Protein AF-0000000080265752 (afdb_homodimer)

Secondary structure (DSSP, 8-state):
-----------EETTEEHHHHHHHHTSPPPPP-HHHHHHHH-STTSPPPHHHHHHHHHHHHHHHHHHHHHHHHHHHTS-HHHHTSHHHHHHHHHHHHHHHHHHTPPPP-SHHHHHHHHHHHHHHHHHGGGHHHHHHHHHHHTTTTS-HHHHHHHHHHHHHHHHHHHHHHHHHHHHHHHHHHHHS--TT-SS---TTEETTEEEEE-HHHHHHHHHHHHHHHHHHHHS--PPEEEEE-TT--EEE-HHHHHHHHHHHHHHHHHHHHHHHHHHHHHT-S-SSPPPEEEEEEE-SSEEEEEEEE-S----HHHHTTTTSTT---S---S----------TT-HHHHGGGGGGGSSS-SS-HHHHHHHHHHHSSS-EEEEEEETTTEEEEEEEEES--SS-----/-----------EETTEEHHHHHHHHTSPPPPP-HHHHHHHH-STTSPPPHHHHHHHHHHHHHHHHHHHHHHHHHHHTS-HHHHTSHHHHHHHHHHHHHHHHHHTPPPP-SHHHHHHHHHHHHHHHHHGGGHHHHHHHHHHHTTTTS-HHHHHHHHHHHHHHHHHHHHHHHHHHHHHHHHHHHHS--TT-SS---TTEETTEEEEE-HHHHHHHHHHHHHHHHHHHHS--PPEEEEE-TT--EEE-HHHHHHHHHHHHHHHHHHHHHHHHHHHHHT-S-SSPPPEEEEEEE-SSEEEEEEEE-S----HHHHTTTTSTT---S---S----------TT-HHHHGGGGGGGSSS-SS-HHHHHHHHHHHSSS-EEEEEEETTTEEEEEEEEES--TT-----

Sequence (802 aa):
MSSSLRHSTRFAVFGVPMDLLTRALEKTPRPITLPYLLAQGGRPGEPATPDVILRSAKYTQQELPVRLARRVRQFYSLPFIVGTNPYIQEVARLYAWSFAQLSQVKPIETLDDNDRFVEELQKLVNDHSEVVPTLSRGFLECGEYMDSEKVSNFLNAALHSRIGVRIIAEQHLALTATAKSAGSNDNSTAFRLTPTSVGIVDTAMAPADVIRQSSEYVRALCESAFEMAPEVVLEGQVDARTMGIPVHLDYVMTELLKNAFRATTERFLAHRRAGTGPPGIPPITVTLASTPSHVSVRIRDAGGGIPPESMARIFDYAYTTAKAGGDTANWAGGEDPMDVAAGAMQSSMGTLAGLGYGLPLSRLYLGYFGKSSLDIVSLWGHGCDAFVQLSRHIGTSKAKIMSSSLRHSTRFAVFGVPMDLLTRALEKTPRPITLPYLLAQGGRPGEPATPDVILRSAKYTQQELPVRLARRVRQFYSLPFIVGTNPYIQEVARLYAWSFAQLSQVKPIETLDDNDRFVEELQKLVNDHSEVVPTLSRGFLECGEYMDSEKVSNFLNAALHSRIGVRIIAEQHLALTATAKSAGSNDNSTAFRLTPTSVGIVDTAMAPADVIRQSSEYVRALCESAFEMAPEVVLEGQVDARTMGIPVHLDYVMTELLKNAFRATTERFLAHRRAGTGPPGIPPITVTLASTPSHVSVRIRDAGGGIPPESMARIFDYAYTTAKAGGDTANWAGGEDPMDVAAGAMQSSMGTLAGLGYGLPLSRLYLGYFGKSSLDIVSLWGHGCDAFVQLSRHIGTSKAKI

Organism: Malassezia sympodialis (strain ATCC 42132) (NCBI:txid1230383)

Solvent-accessible surface area (backbone atoms only — not comparable to full-atom values): 43010 Å² total; per-residue (Å²): 137,82,72,85,70,71,71,72,75,74,56,48,60,68,78,32,51,45,67,62,41,53,60,30,57,70,52,75,75,75,72,79,37,57,59,56,53,39,69,50,35,56,52,56,45,46,64,33,48,72,67,38,45,50,52,37,47,46,48,42,59,60,46,47,34,29,50,32,32,49,52,34,51,54,48,66,68,41,58,67,76,52,41,62,30,66,41,34,34,51,50,41,34,52,38,25,47,52,24,52,57,53,64,65,55,71,88,63,85,47,71,70,46,43,55,56,49,47,54,54,49,51,50,50,58,60,68,53,28,54,42,63,67,38,41,51,51,26,48,64,72,34,50,89,79,45,57,68,66,57,51,50,51,50,51,50,51,53,50,52,50,48,50,52,52,46,50,50,54,46,31,43,51,28,31,48,50,36,34,51,31,75,73,36,96,58,82,66,53,68,55,73,84,38,73,44,22,31,46,57,37,21,66,57,34,42,60,50,59,43,44,52,52,30,47,54,56,44,40,54,49,36,28,71,75,68,73,46,65,56,51,77,46,81,41,73,44,61,82,42,64,39,54,44,43,61,70,53,52,30,50,36,45,34,46,54,46,26,51,36,50,50,33,25,49,54,42,44,53,52,26,55,74,69,74,46,78,70,95,58,70,64,53,32,42,35,39,27,16,56,49,95,58,30,42,35,38,33,45,34,29,56,29,33,35,51,56,77,88,50,61,82,41,62,58,36,76,60,42,65,83,65,73,80,69,83,80,78,68,77,78,74,73,78,76,72,73,47,54,53,80,63,45,38,71,32,73,61,60,76,42,71,65,63,74,18,49,55,56,41,49,31,47,49,57,39,40,55,53,26,79,19,45,72,48,76,47,58,45,42,54,36,11,34,38,36,38,36,39,44,36,60,60,35,62,73,42,72,47,78,124,138,86,71,84,71,73,72,73,75,73,55,49,59,69,79,31,50,46,68,62,42,52,58,31,55,70,53,76,75,75,69,80,38,57,57,56,53,39,69,50,35,57,52,55,45,47,61,32,48,72,67,37,44,50,52,38,48,45,49,42,61,60,47,47,34,28,52,32,32,48,50,36,51,53,47,66,68,41,57,67,76,53,40,62,30,68,41,35,35,50,48,41,35,50,38,25,47,51,22,52,57,54,65,65,55,72,87,64,84,48,71,68,47,43,55,56,49,48,54,53,48,52,51,50,56,59,68,54,28,56,41,64,67,36,41,50,52,26,48,64,73,35,50,88,78,42,58,68,67,58,50,49,52,49,49,51,51,52,51,53,49,47,52,52,51,46,49,50,53,46,32,44,50,29,31,48,50,35,35,49,30,77,74,36,96,57,83,65,53,68,58,71,86,39,73,44,21,31,48,56,37,22,66,57,34,45,61,50,59,44,44,53,53,30,47,53,56,44,39,52,46,35,28,72,74,68,73,45,64,56,52,78,45,81,42,74,44,60,80,41,64,39,56,45,44,62,69,55,52,31,52,36,46,34,45,53,45,25,50,37,50,50,32,26,47,54,41,44,53,52,24,57,75,71,74,44,78,69,97,60,71,65,55,32,42,34,38,28,17,57,50,94,58,30,40,35,39,35,46,34,27,57,29,32,36,50,55,76,88,51,60,83,41,60,58,36,77,60,42,67,85,66,74,80,68,81,79,75,69,77,78,75,73,81,78,73,73,45,53,52,82,60,45,37,69,32,72,62,57,74,41,69,64,63,74,19,48,54,56,40,49,32,45,48,57,39,37,57,54,26,80,20,46,69,49,76,46,57,45,43,55,36,12,35,37,36,39,37,39,44,36,59,61,36,61,75,43,72,48,79,122

Foldseek 3Di:
DPPDPPVPVQDDQLNHGPVLLVVLQVDDADFDFPVVLQVLQDAALDARDQVSLLSLLQSLLNRLLSLLSVLLVLLVPDPPVLSPQPLSVVLSNLSRVLSVVSSPQDRRDGVVSSVVVLVSLLVSLLVCLCNVVSSLVSVVVCVVPDDLVVSQVSSLVNLLSVVVNCVSSQLSNQSNVRNVCVVPVPCLALHDRDNQDRRQKGAWDQLLVLLVVLLVLLQVQLCVVQVGWAAEAEDEPNRHTAIDGSVLSNLLSNLVNLVQGVLQRVQVVVQVVVVHDDPDRHHWYWYWDDDPWWIKIKTKHFSQWDDPVCQVCLLRRQDDPPPPDDDPDPPPPDPPPRNSVVSSSCPQSNHSGGRRNSRNSSQSSQPSFDDWGWDKDTPHRTIIMIMIIHTRPRGPDRPPD/DPPDPPVPVQDDQLNHGPVLLVVLQVDDADFDFPVVLQVLQDAALDARDQVSLLSLLQSLLNRLLSLLSVLLVLLVPDPPVLSPQPLSVVLSNLSRVLSVVSSPQDRRDGVVSSVVVLVSLLVSLLVCLCNVVSSLVSVVVCVVPDDLVVSQVSSLVNLLSVVVNCVSSQLSNQSNVRNVCVVPVCCLALHDRDNQDRRQKGAWDQLLVLLVVLLVLLQVQLCVVQVGWAAEAEDEPNRHTAIDGSVLSNLLSNLVNLVQGVLQRVQVVVQVVVVHDDPDRHHWYWYWDDDPWWIKIKTKHFSQWDDPVCQVCLLRRQDDPPPPDPPPPPPPPDDPPNNSVVSSSCPQSNHSGGRRNSRNSSQSSQPSFDDWGWDKDTPHRTIIMIMIIHTRPRGPDRPPD

Nearest PDB structures (foldseek):
  8f5j-assembly1_A-2  TM=9.457E-01  e=5.778E-26  Homo sapiens
  8f5f-assembly1_A-3  TM=9.265E-01  e=5.778E-26  Homo sapiens
  1y8n-assembly1_A  TM=8.642E-01  e=1.435E-22  Homo sapiens
  1y8p-assembly1_A-2  TM=8.558E-01  e=1.735E-22  Homo sapiens
  2pnr-assembly2_E  TM=8.374E-01  e=5.671E-22  Homo sapiens

pLDDT: mean 83.79, std 19.7, range [25.12, 98.69]

Radius of gyration: 33.92 Å; Cα contacts (8 Å, |Δi|>4): 1297; chains: 2; bounding box: 55×123×100 Å

InterPro domains:
  IPR003594 Histidine kinase/HSP90-like ATPase domain [PF02518] (246-346)
  IPR003594 Histidine kinase/HSP90-like ATPase domain [SM00387] (244-394)
  IPR005467 Histidine kinase domain [PS50109] (246-394)
  IPR018955 Branched-chain alpha-ketoacid dehydrogenase kinase/Pyruvate dehydrogenase kinase, N-terminal [PF10436] (31-201)
  IPR036784 Alpha-ketoacid/pyruvate dehydrogenase kinase, N-terminal domain superfamily [G3DSA:1.20.140.20] (15-185)
  IPR036784 Alpha-ketoacid/pyruvate dehydrogenase kinase, N-terminal domain superfamily [SSF69012] (19-176)
  IPR036890 Histidine kinase/HSP90-like ATPase superfamily [G3DSA:3.30.565.10] (205-399)
  IPR036890 Histidine kinase/HSP90-like ATPase superfamily [SSF55874] (203-390)
  IPR039028 PDK/BCKDK protein kinase [PTHR11947] (17-397)

Structure (mmCIF, N/CA/C/O backbone):
data_AF-0000000080265752-model_v1
#
loop_
_entity.id
_entity.type
_entity.pdbx_description
1 polymer 'Protein-serine/threonine kinase'
#
loop_
_atom_site.group_PDB
_atom_site.id
_atom_site.type_symbol
_atom_site.label_atom_id
_atom_site.label_alt_id
_atom_site.label_comp_id
_atom_site.label_asym_id
_atom_site.label_entity_id
_atom_site.label_seq_id
_atom_site.pdbx_PDB_ins_code
_atom_site.Cartn_x
_atom_site.Cartn_y
_atom_site.Cartn_z
_atom_site.occupancy
_atom_site.B_iso_or_equiv
_atom_site.auth_seq_id
_atom_site.auth_comp_id
_atom_site.auth_asym_id
_atom_site.auth_atom_id
_atom_site.pdbx_PDB_model_num
ATOM 1 N N . MET A 1 1 ? -4.871 -75.062 15.141 1 26.88 1 MET A N 1
ATOM 2 C CA . MET A 1 1 ? -4.402 -74.25 14 1 26.88 1 MET A CA 1
ATOM 3 C C . MET A 1 1 ? -5.48 -73.25 13.531 1 26.88 1 MET A C 1
ATOM 5 O O . MET A 1 1 ? -5.32 -72.625 12.5 1 26.88 1 MET A O 1
ATOM 9 N N . SER A 1 2 ? -6.781 -73.438 13.953 1 30.67 2 SER A N 1
ATOM 10 C CA . SER A 1 2 ? -8.039 -72.812 13.57 1 30.67 2 SER A CA 1
ATOM 11 C C . SER A 1 2 ? -8.062 -71.312 14 1 30.67 2 SER A C 1
ATOM 13 O O . SER A 1 2 ? -9.086 -70.625 13.867 1 30.67 2 SER A O 1
ATOM 15 N N . SER A 1 3 ? -7.309 -71 15.094 1 31.12 3 SER A N 1
ATOM 16 C CA . SER A 1 3 ? -7.625 -69.812 15.922 1 31.12 3 SER A CA 1
ATOM 17 C C . SER A 1 3 ? -7.59 -68.562 15.109 1 31.12 3 SER A C 1
ATOM 19 O O . SER A 1 3 ? -8.453 -67.688 15.266 1 31.12 3 SER A O 1
ATOM 21 N N . SER A 1 4 ? -6.383 -68.062 14.664 1 31.02 4 SER A N 1
ATOM 22 C CA . SER A 1 4 ? -6 -66.688 14.594 1 31.02 4 SER A CA 1
ATOM 23 C C . SER A 1 4 ? -6.586 -66 13.352 1 31.02 4 SER A C 1
ATOM 25 O O . SER A 1 4 ? -5.871 -65.312 12.609 1 31.02 4 SER A O 1
ATOM 27 N N . LEU A 1 5 ? -7.672 -66.5 12.711 1 26.17 5 LEU A N 1
ATOM 28 C CA . LEU A 1 5 ? -8.344 -65.75 11.648 1 26.17 5 LEU A CA 1
ATOM 29 C C . LEU A 1 5 ? -8.898 -64.438 12.156 1 26.17 5 LEU A C 1
ATOM 31 O O . LEU A 1 5 ? -10.117 -64.25 12.219 1 26.17 5 LEU A O 1
ATOM 35 N N . ARG A 1 6 ? -8.602 -63.938 13.477 1 32.81 6 ARG A N 1
ATOM 36 C CA . ARG A 1 6 ? -9.078 -62.594 13.719 1 32.81 6 ARG A CA 1
ATOM 37 C C . ARG A 1 6 ? -8.961 -61.75 12.461 1 32.81 6 ARG A C 1
ATOM 39 O O . ARG A 1 6 ? -7.867 -61.594 11.898 1 32.81 6 ARG A O 1
ATOM 46 N N . HIS A 1 7 ? -9.977 -61.812 11.633 1 31.81 7 HIS A N 1
ATOM 47 C CA . HIS A 1 7 ? -10.336 -61 10.484 1 31.81 7 HIS A CA 1
ATOM 48 C C . HIS A 1 7 ? -9.852 -59.562 10.656 1 31.81 7 HIS A C 1
ATOM 50 O O . HIS A 1 7 ? -10.273 -58.844 11.578 1 31.81 7 HIS A O 1
ATOM 56 N N . SER A 1 8 ? -8.586 -59.219 10.648 1 36.66 8 SER A N 1
ATOM 57 C CA . SER A 1 8 ? -8.133 -57.844 10.469 1 36.66 8 SER A CA 1
ATOM 58 C C . SER A 1 8 ? -9.125 -57.062 9.641 1 36.66 8 SER A C 1
ATOM 60 O O . SER A 1 8 ? -9.242 -57.25 8.43 1 36.66 8 SER A O 1
ATOM 62 N N . THR A 1 9 ? -10.398 -57.031 9.898 1 41.47 9 THR A N 1
ATOM 63 C CA . THR A 1 9 ? -11.352 -56.094 9.305 1 41.47 9 THR A CA 1
ATOM 64 C C . THR A 1 9 ? -10.641 -54.844 8.781 1 41.47 9 THR A C 1
ATOM 66 O O . THR A 1 9 ? -10.055 -54.094 9.555 1 41.47 9 THR A O 1
ATOM 69 N N . ARG A 1 10 ? -10.039 -54.875 7.617 1 49.81 10 ARG A N 1
ATOM 70 C CA . ARG A 1 10 ? -9.266 -53.938 6.801 1 49.81 10 ARG A CA 1
ATOM 71 C C . ARG A 1 10 ? -9.93 -52.562 6.754 1 49.81 10 ARG A C 1
ATOM 73 O O . ARG A 1 10 ? -10.898 -52.344 6.02 1 49.81 10 ARG A O 1
ATOM 80 N N . PHE A 1 11 ? -9.984 -51.844 7.75 1 62.94 11 PHE A N 1
ATOM 81 C CA . PHE A 1 11 ? -10.406 -50.469 7.836 1 62.94 11 PHE A CA 1
ATOM 82 C C . PHE A 1 11 ? -9.812 -49.625 6.699 1 62.94 11 PHE A C 1
ATOM 84 O O . PHE A 1 11 ? -8.648 -49.812 6.336 1 62.94 11 PHE A O 1
ATOM 91 N N . ALA A 1 12 ? -10.711 -49.344 5.699 1 71.81 12 ALA A N 1
ATOM 92 C CA . ALA A 1 12 ? -10.312 -48.5 4.566 1 71.81 12 ALA A CA 1
ATOM 93 C C . ALA A 1 12 ? -10.797 -47.062 4.742 1 71.81 12 ALA A C 1
ATOM 95 O O . ALA A 1 12 ? -11.836 -46.844 5.355 1 71.81 12 ALA A O 1
ATOM 96 N N . VAL A 1 13 ? -9.961 -46.219 4.645 1 72.44 13 VAL A N 1
ATOM 97 C CA . VAL A 1 13 ? -10.289 -44.781 4.551 1 72.44 13 VAL A CA 1
ATOM 98 C C . VAL A 1 13 ? -10.523 -44.406 3.092 1 72.44 13 VAL A C 1
ATOM 100 O O . VAL A 1 13 ? -9.594 -44.438 2.283 1 72.44 13 VAL A O 1
ATOM 103 N N . PHE A 1 14 ? -11.672 -44.125 2.748 1 78.12 14 PHE A N 1
ATOM 104 C CA . PHE A 1 14 ? -12.086 -43.781 1.389 1 78.12 14 PHE A CA 1
ATOM 105 C C . PHE A 1 14 ? -11.68 -44.875 0.415 1 78.12 14 PHE A C 1
ATOM 107 O O . PHE A 1 14 ? -11.18 -44.594 -0.677 1 78.12 14 PHE A O 1
ATOM 114 N N . GLY A 1 15 ? -11.625 -46.062 0.822 1 77 15 GLY A N 1
ATOM 115 C CA . GLY A 1 15 ? -11.328 -47.219 -0.032 1 77 15 GLY A CA 1
ATOM 116 C C . GLY A 1 15 ? -9.875 -47.625 0.015 1 77 15 GLY A C 1
ATOM 117 O O . GLY A 1 15 ? -9.492 -48.656 -0.576 1 77 15 GLY A O 1
ATOM 118 N N . VAL A 1 16 ? -9.031 -46.875 0.705 1 84.44 16 VAL A N 1
ATOM 119 C CA . VAL A 1 16 ? -7.609 -47.188 0.79 1 84.44 16 VAL A CA 1
ATOM 120 C C . VAL A 1 16 ? -7.336 -48 2.055 1 84.44 16 VAL A C 1
ATOM 122 O O . VAL A 1 16 ? -7.738 -47.594 3.152 1 84.44 16 VAL A O 1
ATOM 125 N N . PRO A 1 17 ? -6.637 -49.156 1.775 1 84.44 17 PRO A N 1
ATOM 126 C CA . PRO A 1 17 ? -6.277 -49.938 2.965 1 84.44 17 PRO A CA 1
ATOM 127 C C . PRO A 1 17 ? -5.453 -49.125 3.965 1 84.44 17 PRO A C 1
ATOM 129 O O . PRO A 1 17 ? -4.492 -48.438 3.582 1 84.44 17 PRO A O 1
ATOM 132 N N . MET A 1 18 ? -5.773 -49.25 5.203 1 85.12 18 MET A N 1
ATOM 133 C CA . MET A 1 18 ? -5.156 -48.438 6.266 1 85.12 18 MET A CA 1
ATOM 134 C C . MET A 1 18 ? -3.67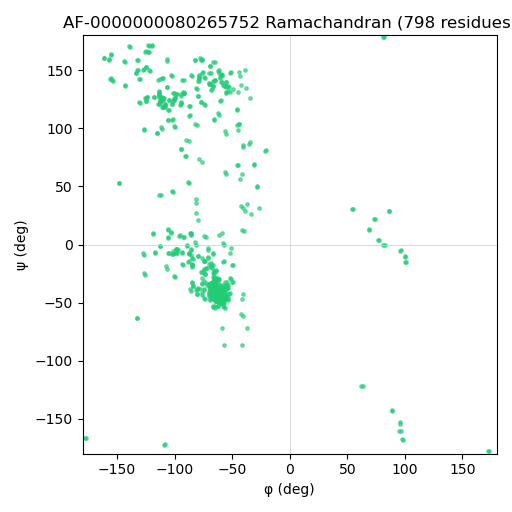2 -48.75 6.387 1 85.12 18 MET A C 1
ATOM 136 O O . MET A 1 18 ? -2.873 -47.875 6.727 1 85.12 18 MET A O 1
ATOM 140 N N . ASP A 1 19 ? -3.295 -49.938 6.156 1 87.12 19 ASP A N 1
ATOM 141 C CA . ASP A 1 19 ? -1.894 -50.344 6.273 1 87.12 19 ASP A CA 1
ATOM 142 C C . ASP A 1 19 ? -1.034 -49.625 5.23 1 87.12 19 ASP A C 1
ATOM 144 O O . ASP A 1 19 ? 0.073 -49.188 5.535 1 87.12 19 ASP A O 1
ATOM 148 N N . LEU A 1 20 ? -1.578 -49.562 4.047 1 89.44 20 LEU A N 1
ATOM 149 C CA . LEU A 1 20 ? -0.877 -48.875 2.98 1 89.44 20 LEU A CA 1
ATOM 150 C C . LEU A 1 20 ? -0.722 -47.406 3.318 1 89.44 20 LEU A C 1
ATOM 152 O O . LEU A 1 20 ? 0.353 -46.812 3.129 1 89.44 20 LEU A O 1
ATOM 156 N N . LEU A 1 21 ? -1.775 -46.844 3.785 1 91.06 21 LEU A N 1
ATOM 157 C CA . LEU A 1 21 ? -1.776 -45.438 4.16 1 91.06 21 LEU A CA 1
ATOM 158 C C . LEU A 1 21 ? -0.799 -45.188 5.301 1 91.06 21 LEU A C 1
ATOM 160 O O . LEU A 1 21 ? -0.012 -44.219 5.246 1 91.06 21 LEU A O 1
ATOM 164 N N . THR A 1 22 ? -0.754 -45.938 6.309 1 91.06 22 THR A N 1
ATOM 165 C CA . THR A 1 22 ? 0.105 -45.781 7.477 1 91.06 22 THR A CA 1
ATOM 166 C C . THR A 1 22 ? 1.577 -45.875 7.078 1 91.06 22 THR A C 1
ATOM 168 O O . THR A 1 22 ? 2.404 -45.094 7.59 1 91.06 22 THR A O 1
ATOM 171 N N . ARG A 1 23 ? 1.86 -46.812 6.199 1 91.75 23 ARG A N 1
ATOM 172 C CA . ARG A 1 23 ? 3.236 -46.938 5.734 1 91.75 23 ARG A CA 1
ATOM 173 C C . ARG A 1 23 ? 3.713 -45.688 5.027 1 91.75 23 ARG A C 1
ATOM 175 O O . ARG A 1 23 ? 4.848 -45.25 5.223 1 91.75 23 ARG A O 1
ATOM 182 N N . ALA A 1 24 ? 2.902 -45.188 4.195 1 93.12 24 ALA A N 1
ATOM 183 C CA . ALA A 1 24 ? 3.252 -43.969 3.463 1 93.12 24 ALA A CA 1
ATOM 184 C C . ALA A 1 24 ? 3.377 -42.781 4.406 1 93.12 24 ALA A C 1
ATOM 186 O O . ALA A 1 24 ? 4.227 -41.906 4.207 1 93.12 24 ALA A O 1
ATOM 187 N N . LEU A 1 25 ? 2.59 -42.719 5.473 1 92.94 25 LEU A N 1
ATOM 188 C CA . LEU A 1 25 ? 2.539 -41.625 6.41 1 92.94 25 LEU A CA 1
ATOM 189 C C . LEU A 1 25 ? 3.758 -41.625 7.328 1 92.94 25 LEU A C 1
ATOM 191 O O . LEU A 1 25 ? 4.043 -40.625 7.996 1 92.94 25 LEU A O 1
ATOM 195 N N . GLU A 1 26 ? 4.457 -42.688 7.328 1 93.31 26 GLU A N 1
ATOM 196 C CA . GLU A 1 26 ? 5.688 -42.781 8.109 1 93.31 26 GLU A CA 1
ATOM 197 C C . GLU A 1 26 ? 6.828 -42.031 7.43 1 93.31 26 GLU A C 1
ATOM 199 O O . GLU A 1 26 ? 7.809 -41.656 8.078 1 93.31 26 GLU A O 1
ATOM 204 N N . LYS A 1 27 ? 6.707 -41.875 6.18 1 93 27 LYS A N 1
ATOM 205 C CA . LYS A 1 27 ? 7.727 -41.156 5.418 1 93 27 LYS A CA 1
ATOM 206 C C . LYS A 1 27 ? 7.48 -39.656 5.445 1 93 27 LYS A C 1
ATOM 208 O O . LYS A 1 27 ? 6.332 -39.219 5.527 1 93 27 LYS A O 1
ATOM 213 N N . THR A 1 28 ? 8.539 -38.906 5.449 1 90.19 28 THR A N 1
ATOM 214 C CA . THR A 1 28 ? 8.461 -37.469 5.414 1 90.19 28 THR A CA 1
ATOM 215 C C . THR A 1 28 ? 8.75 -36.938 4.008 1 90.19 28 THR A C 1
ATOM 217 O O . THR A 1 28 ? 9.773 -37.281 3.41 1 90.19 28 THR A O 1
ATOM 220 N N . PRO A 1 29 ? 7.781 -36.188 3.529 1 90 29 PRO A N 1
ATOM 221 C CA . PRO A 1 29 ? 8.016 -35.625 2.201 1 90 29 PRO A CA 1
ATOM 222 C C . PRO A 1 29 ? 9.258 -34.75 2.148 1 90 29 PRO A C 1
ATOM 224 O O . PRO A 1 29 ? 9.547 -34 3.1 1 90 29 PRO A O 1
ATOM 227 N N . ARG A 1 30 ? 10.023 -34.844 1.083 1 87.31 30 ARG A N 1
ATOM 228 C CA . ARG A 1 30 ? 11.188 -33.969 0.869 1 87.31 30 ARG A CA 1
ATOM 229 C C . ARG A 1 30 ? 10.773 -32.594 0.359 1 87.31 30 ARG A C 1
ATOM 231 O O . ARG A 1 30 ? 9.859 -32.5 -0.467 1 87.31 30 ARG A O 1
ATOM 238 N N . PRO A 1 31 ? 11.492 -31.609 0.832 1 87.12 31 PRO A N 1
ATOM 239 C CA . PRO A 1 31 ? 11.172 -30.281 0.339 1 87.12 31 PRO A CA 1
ATOM 240 C C . PRO A 1 31 ? 11.461 -30.109 -1.15 1 87.12 31 PRO A C 1
ATOM 242 O O . PRO A 1 31 ? 12.43 -30.688 -1.661 1 87.12 31 PRO A O 1
ATOM 245 N N . ILE A 1 32 ? 10.586 -29.422 -1.794 1 87.88 32 ILE A N 1
ATOM 246 C CA . ILE A 1 32 ? 10.773 -29.094 -3.203 1 87.88 32 ILE A CA 1
ATOM 247 C C . ILE A 1 32 ? 11.414 -27.719 -3.33 1 87.88 32 ILE A C 1
ATOM 249 O O . ILE A 1 32 ? 10.922 -26.75 -2.752 1 87.88 32 ILE A O 1
ATOM 253 N N . THR A 1 33 ? 12.562 -27.609 -3.979 1 86.31 33 THR A N 1
ATOM 254 C CA . THR A 1 33 ? 13.195 -26.328 -4.277 1 86.31 33 THR A CA 1
ATOM 255 C C . THR A 1 33 ? 13.453 -26.203 -5.773 1 86.31 33 THR A C 1
ATOM 257 O O . THR A 1 33 ? 13.609 -27.203 -6.477 1 86.31 33 THR A O 1
ATOM 260 N N . LEU A 1 34 ? 13.469 -25.016 -6.176 1 87.25 34 LEU A N 1
ATOM 261 C CA . LEU A 1 34 ? 13.695 -24.781 -7.598 1 87.25 34 LEU A CA 1
ATOM 262 C C . LEU A 1 34 ? 15.078 -25.281 -8.008 1 87.25 34 LEU A C 1
ATOM 264 O O . LEU A 1 34 ? 15.219 -25.953 -9.039 1 87.25 34 LEU A O 1
ATOM 268 N N . PRO A 1 35 ? 16.062 -25.016 -7.184 1 83.75 35 PRO A N 1
ATOM 269 C CA . PRO A 1 35 ? 17.375 -25.562 -7.551 1 83.75 35 PRO A CA 1
ATOM 270 C C . PRO A 1 35 ? 17.375 -27.094 -7.68 1 83.75 35 PRO A C 1
ATOM 272 O O . PRO A 1 35 ? 18.031 -27.641 -8.562 1 83.75 35 PRO A O 1
ATOM 275 N N . TYR A 1 36 ? 16.688 -27.688 -6.828 1 86.06 36 TYR A N 1
ATOM 276 C CA . TYR A 1 36 ? 16.594 -29.141 -6.906 1 86.06 36 TYR A CA 1
ATOM 277 C C . TYR A 1 36 ? 15.914 -29.594 -8.195 1 86.06 36 TYR A C 1
ATOM 279 O O . TYR A 1 36 ? 16.359 -30.531 -8.844 1 86.06 36 TYR A O 1
ATOM 287 N N . LEU A 1 37 ? 14.828 -28.969 -8.516 1 88.44 37 LEU A N 1
ATOM 288 C CA . LEU A 1 37 ? 14.109 -29.281 -9.742 1 88.44 37 LEU A CA 1
ATOM 289 C C . LEU A 1 37 ? 15 -29.078 -10.961 1 88.44 37 LEU A C 1
ATOM 291 O O . LEU A 1 37 ? 14.992 -29.891 -11.891 1 88.44 37 LEU A O 1
ATOM 295 N N . LEU A 1 38 ? 15.781 -28.062 -10.891 1 88.88 38 LEU A N 1
ATOM 296 C CA . LEU A 1 38 ? 16.688 -27.75 -11.992 1 88.88 38 LEU A CA 1
ATOM 297 C C . LEU A 1 38 ? 17.797 -28.797 -12.078 1 88.88 38 LEU A C 1
ATOM 299 O O . LEU A 1 38 ? 18.156 -29.234 -13.172 1 88.88 38 LEU A O 1
ATOM 303 N N . ALA A 1 39 ? 18.297 -29.094 -10.961 1 86.25 39 ALA A N 1
ATOM 304 C CA . ALA A 1 39 ? 19.391 -30.062 -10.922 1 86.25 39 ALA A CA 1
ATOM 305 C C . ALA A 1 39 ? 18.938 -31.422 -11.461 1 86.25 39 ALA A C 1
ATOM 307 O O . ALA A 1 39 ? 19.734 -32.125 -12.094 1 86.25 39 ALA A O 1
ATOM 308 N N . GLN A 1 40 ? 17.703 -31.688 -11.289 1 85.94 40 GLN A N 1
ATOM 309 C CA . GLN A 1 40 ? 17.156 -32.969 -11.703 1 85.94 40 GLN A CA 1
ATOM 310 C C . GLN A 1 40 ? 16.766 -32.969 -13.172 1 85.94 40 GLN A C 1
ATOM 312 O O . GLN A 1 40 ? 16.562 -34.031 -13.781 1 85.94 40 GLN A O 1
ATOM 317 N N . GLY A 1 41 ? 16.609 -31.812 -13.82 1 89.19 41 GLY A N 1
ATOM 318 C CA . GLY A 1 41 ? 16.016 -31.703 -15.141 1 89.19 41 GLY A CA 1
ATOM 319 C C . GLY A 1 41 ? 17.031 -31.547 -16.25 1 89.19 41 GLY A C 1
ATOM 320 O O . GLY A 1 41 ? 16.688 -31.578 -17.438 1 89.19 41 GLY A O 1
ATOM 321 N N . GLY A 1 42 ? 18.266 -31.375 -15.945 1 85.44 42 GLY A N 1
ATOM 322 C CA . GLY A 1 42 ? 19.266 -31.219 -16.984 1 85.44 42 GLY A CA 1
ATOM 323 C C . GLY A 1 42 ? 19.578 -29.766 -17.297 1 85.44 42 GLY A C 1
ATOM 324 O O . GLY A 1 42 ? 19.422 -28.891 -16.438 1 85.44 42 GLY A O 1
ATOM 325 N N . ARG A 1 43 ? 20.047 -29.531 -18.547 1 88.88 43 ARG A N 1
ATOM 326 C CA . ARG A 1 43 ? 20.453 -28.203 -18.969 1 88.88 43 ARG A CA 1
ATOM 327 C C . ARG A 1 43 ? 19.312 -27.438 -19.625 1 88.88 43 ARG A C 1
ATOM 329 O O . ARG A 1 43 ? 18.531 -28.031 -20.375 1 88.88 43 ARG A O 1
ATOM 336 N N . PRO A 1 44 ? 19.297 -26.172 -19.312 1 90.88 44 PRO A N 1
ATOM 337 C CA . PRO A 1 44 ? 18.234 -25.375 -19.953 1 90.88 44 PRO A CA 1
ATOM 338 C C . PRO A 1 44 ? 18.25 -25.469 -21.469 1 90.88 44 PRO A C 1
ATOM 340 O O . PRO A 1 44 ? 19.328 -25.422 -22.078 1 90.88 44 PRO A O 1
ATOM 343 N N . GLY A 1 45 ? 17.109 -25.641 -22.016 1 89.94 45 GLY A N 1
ATOM 344 C CA . GLY A 1 45 ? 16.969 -25.609 -23.453 1 89.94 45 GLY A CA 1
ATOM 345 C C . GLY A 1 45 ? 17.328 -26.938 -24.109 1 89.94 45 GLY A C 1
ATOM 346 O O . GLY A 1 45 ? 17.219 -27.078 -25.328 1 89.94 45 GLY A O 1
ATOM 347 N N . GLU A 1 46 ? 17.719 -27.922 -23.391 1 90 46 GLU A N 1
ATOM 348 C CA . GLU A 1 46 ? 18.078 -29.234 -23.922 1 90 46 GLU A CA 1
ATOM 349 C C . GLU A 1 46 ? 17.078 -30.297 -23.484 1 90 46 GLU A C 1
ATOM 351 O O . GLU A 1 46 ? 16.609 -30.281 -22.344 1 90 46 GLU A O 1
ATOM 356 N N . PRO A 1 47 ? 16.828 -31.188 -24.422 1 89.75 47 PRO A N 1
ATOM 357 C CA . PRO A 1 47 ? 15.953 -32.312 -24.016 1 89.75 47 PRO A CA 1
ATOM 358 C C . PRO A 1 47 ? 16.562 -33.156 -22.906 1 89.75 47 PRO A C 1
ATOM 360 O O . PRO A 1 47 ? 17.797 -33.344 -22.859 1 89.75 47 PRO A O 1
ATOM 363 N N . ALA A 1 48 ? 15.68 -33.719 -22.094 1 92 48 ALA A N 1
ATOM 364 C CA . ALA A 1 48 ? 16.156 -34.562 -21 1 92 48 ALA A CA 1
ATOM 365 C C . ALA A 1 48 ? 16.734 -35.844 -21.516 1 92 48 ALA A C 1
ATOM 367 O O . ALA A 1 48 ? 16.219 -36.438 -22.469 1 92 48 ALA A O 1
ATOM 368 N N . THR A 1 49 ? 17.859 -36.281 -20.953 1 92.81 49 THR A N 1
ATOM 369 C CA . THR A 1 49 ? 18.484 -37.562 -21.297 1 92.81 49 THR A CA 1
ATOM 370 C C . THR A 1 49 ? 17.734 -38.719 -20.641 1 92.81 49 THR A C 1
ATOM 372 O O . THR A 1 49 ? 16.969 -38.531 -19.703 1 92.81 49 THR A O 1
ATOM 375 N N . PRO A 1 50 ? 17.891 -39.906 -21.172 1 94.19 50 PRO A N 1
ATOM 376 C CA . PRO A 1 50 ? 17.234 -41.062 -20.562 1 94.19 50 PRO A CA 1
ATOM 377 C C . PRO A 1 50 ? 17.547 -41.219 -19.078 1 94.19 50 PRO A C 1
ATOM 379 O O . PRO A 1 50 ? 16.672 -41.562 -18.281 1 94.19 50 PRO A O 1
ATOM 382 N N . ASP A 1 51 ? 18.75 -40.875 -18.75 1 94.56 51 ASP A N 1
ATOM 383 C CA . ASP A 1 51 ? 19.141 -40.969 -17.344 1 94.56 51 ASP A CA 1
ATOM 384 C C . ASP A 1 51 ? 18.359 -39.969 -16.484 1 94.56 51 ASP A C 1
ATOM 386 O O . ASP A 1 51 ? 17.953 -40.281 -15.375 1 94.56 51 ASP A O 1
ATOM 390 N N . VAL A 1 52 ? 18.25 -38.812 -17.016 1 94.94 52 VAL A N 1
ATOM 391 C CA . VAL A 1 52 ? 17.5 -37.75 -16.344 1 94.94 52 VAL A CA 1
ATOM 392 C C . VAL A 1 52 ? 16.047 -38.156 -16.172 1 94.94 52 VAL A C 1
ATOM 394 O O . VAL A 1 52 ? 15.461 -38 -15.094 1 94.94 52 VAL A O 1
ATOM 397 N N . ILE A 1 53 ? 15.477 -38.719 -17.156 1 95.94 53 ILE A N 1
ATOM 398 C CA . ILE A 1 53 ? 14.078 -39.125 -17.141 1 95.94 53 ILE A CA 1
ATOM 399 C C . ILE A 1 53 ? 13.867 -40.219 -16.078 1 95.94 53 ILE A C 1
ATOM 401 O O . ILE A 1 53 ? 12.922 -40.125 -15.305 1 95.94 53 ILE A O 1
ATOM 405 N N . LEU A 1 54 ? 14.75 -41.156 -16.094 1 96.69 54 LEU A N 1
ATOM 406 C CA . LEU A 1 54 ? 14.602 -42.25 -15.156 1 96.69 54 LEU A CA 1
ATOM 407 C C . LEU A 1 54 ? 14.789 -41.781 -13.719 1 96.69 54 LEU A C 1
ATOM 409 O O . LEU A 1 54 ? 14.078 -42.219 -12.812 1 96.69 54 LEU A O 1
ATOM 413 N N . ARG A 1 55 ? 15.711 -40.875 -13.492 1 95.31 55 ARG A N 1
ATOM 414 C CA . ARG A 1 55 ? 15.898 -40.312 -12.164 1 95.31 55 ARG A CA 1
ATOM 415 C C . ARG A 1 55 ? 14.664 -39.531 -11.727 1 95.31 55 ARG A C 1
ATOM 417 O O . ARG A 1 55 ? 14.219 -39.656 -10.586 1 95.31 55 ARG A O 1
ATOM 424 N N . SER A 1 56 ? 14.172 -38.719 -12.656 1 95.88 56 SER A N 1
ATOM 425 C CA . SER A 1 56 ? 12.961 -37.938 -12.375 1 95.88 56 SER A CA 1
ATOM 426 C C . SER A 1 56 ? 11.781 -38.875 -12.094 1 95.88 56 SER A C 1
ATOM 428 O O . SER A 1 56 ? 10.977 -38.594 -11.195 1 95.88 56 SER A O 1
ATOM 430 N N . ALA A 1 57 ? 11.641 -39.906 -12.836 1 96.94 57 ALA A N 1
ATOM 431 C CA . ALA A 1 57 ? 10.562 -40.875 -12.664 1 96.94 57 ALA A CA 1
ATOM 432 C C . ALA A 1 57 ? 10.617 -41.5 -11.281 1 96.94 57 ALA A C 1
ATOM 434 O O . ALA A 1 57 ? 9.594 -41.625 -10.609 1 96.94 57 ALA A O 1
ATOM 435 N N . LYS A 1 58 ? 11.789 -41.938 -10.938 1 95.94 58 LYS A N 1
ATOM 436 C CA . LYS A 1 58 ? 11.969 -42.594 -9.641 1 95.94 58 LYS A CA 1
ATOM 437 C C . LYS A 1 58 ? 11.656 -41.625 -8.5 1 95.94 58 LYS A C 1
ATOM 439 O O . LYS A 1 58 ? 11.016 -42 -7.52 1 95.94 58 LYS A O 1
ATOM 444 N N . TYR A 1 59 ? 12.125 -40.438 -8.633 1 94.88 59 TYR A N 1
ATOM 445 C CA . TYR A 1 59 ? 11.812 -39.406 -7.637 1 94.88 59 TYR A CA 1
ATOM 446 C C . TYR A 1 59 ? 10.305 -39.219 -7.516 1 94.88 59 TYR A C 1
ATOM 448 O O . TYR A 1 59 ? 9.766 -39.188 -6.41 1 94.88 59 TYR A O 1
ATOM 456 N N . THR A 1 60 ? 9.648 -39 -8.617 1 96.75 60 THR A N 1
ATOM 457 C CA . THR A 1 60 ? 8.211 -38.75 -8.664 1 96.75 60 THR A CA 1
ATOM 458 C C . THR A 1 60 ? 7.441 -39.938 -8.062 1 96.75 60 THR A C 1
ATOM 460 O O . THR A 1 60 ? 6.527 -39.719 -7.258 1 96.75 60 THR A O 1
ATOM 463 N N . GLN A 1 61 ? 7.855 -41.094 -8.461 1 96.5 61 GLN A N 1
ATOM 464 C CA . GLN A 1 61 ? 7.207 -42.312 -7.977 1 96.5 61 GLN A CA 1
ATOM 465 C C . GLN A 1 61 ? 7.34 -42.438 -6.461 1 96.5 61 GLN A C 1
ATOM 467 O O . GLN A 1 61 ? 6.43 -42.906 -5.789 1 96.5 61 GLN A O 1
ATOM 472 N N . GLN A 1 62 ? 8.414 -42 -5.926 1 94.31 62 GLN A N 1
ATOM 473 C CA . GLN A 1 62 ? 8.68 -42.125 -4.5 1 94.31 62 GLN A CA 1
ATOM 474 C C . GLN A 1 62 ? 7.984 -41.031 -3.711 1 94.31 62 GLN A C 1
ATOM 476 O O . GLN A 1 62 ? 7.445 -41.281 -2.629 1 94.31 62 GLN A O 1
ATOM 481 N N . GLU A 1 63 ? 7.934 -39.812 -4.195 1 94.94 63 GLU A N 1
ATOM 482 C CA . GLU A 1 63 ? 7.508 -38.625 -3.447 1 94.94 63 GLU A CA 1
ATOM 483 C C . GLU A 1 63 ? 5.992 -38.469 -3.498 1 94.94 63 GLU A C 1
ATOM 485 O O . GLU A 1 63 ? 5.375 -38.062 -2.506 1 94.94 63 GLU A O 1
ATOM 490 N N . LEU A 1 64 ? 5.32 -38.719 -4.594 1 96.75 64 LEU A N 1
ATOM 491 C CA . LEU A 1 64 ? 3.916 -38.375 -4.797 1 96.75 64 LEU A CA 1
ATOM 492 C C . LEU A 1 64 ? 3.021 -39.156 -3.85 1 96.75 64 LEU A C 1
ATOM 494 O O . LEU A 1 64 ? 2.145 -38.594 -3.195 1 96.75 64 LEU A O 1
ATOM 498 N N . PRO A 1 65 ? 3.254 -40.531 -3.736 1 95.56 65 PRO A N 1
ATOM 499 C CA . PRO A 1 65 ? 2.398 -41.281 -2.809 1 95.56 65 PRO A CA 1
ATOM 500 C C . PRO A 1 65 ? 2.502 -40.75 -1.373 1 95.56 65 PRO A C 1
ATOM 502 O O . PRO A 1 65 ? 1.5 -40.719 -0.653 1 95.56 65 PRO A O 1
ATOM 505 N N . VAL A 1 66 ? 3.637 -40.375 -0.947 1 95.62 66 VAL A N 1
ATOM 506 C CA . VAL A 1 66 ? 3.836 -39.844 0.406 1 95.62 66 VAL A CA 1
ATOM 507 C C . VAL A 1 66 ? 3.012 -38.594 0.607 1 95.62 66 VAL A C 1
ATOM 509 O O . VAL A 1 66 ? 2.318 -38.438 1.616 1 95.62 66 VAL A O 1
ATOM 512 N N . ARG A 1 67 ? 3.021 -37.719 -0.312 1 95.56 67 ARG A N 1
ATOM 513 C CA . ARG A 1 67 ? 2.299 -36.438 -0.235 1 95.56 67 ARG A CA 1
ATOM 514 C C . ARG A 1 67 ? 0.792 -36.656 -0.334 1 95.56 67 ARG A C 1
ATOM 516 O O . ARG A 1 67 ? 0.017 -36.031 0.383 1 95.56 67 ARG A O 1
ATOM 523 N N . LEU A 1 68 ? 0.432 -37.531 -1.194 1 96.06 68 LEU A N 1
ATOM 524 C CA . LEU A 1 68 ? -0.986 -37.844 -1.354 1 96.06 68 LEU A CA 1
ATOM 525 C C . LEU A 1 68 ? -1.55 -38.469 -0.091 1 96.06 68 LEU A C 1
ATOM 527 O O . LEU A 1 68 ? -2.68 -38.188 0.307 1 96.06 68 LEU A O 1
ATOM 531 N N . ALA A 1 69 ? -0.791 -39.344 0.536 1 95.38 69 ALA A N 1
ATOM 532 C CA . ALA A 1 69 ? -1.221 -40 1.774 1 95.38 69 ALA A CA 1
ATOM 533 C C . ALA A 1 69 ? -1.509 -38.969 2.859 1 95.38 69 ALA A C 1
ATOM 535 O O . ALA A 1 69 ? -2.488 -39.094 3.598 1 95.38 69 ALA A O 1
ATOM 536 N N . ARG A 1 70 ? -0.704 -38 2.953 1 93.94 70 ARG A N 1
ATOM 537 C CA . ARG A 1 70 ? -0.891 -36.969 3.953 1 93.94 70 ARG A CA 1
ATOM 538 C C . ARG A 1 70 ? -2.17 -36.188 3.689 1 93.94 70 ARG A C 1
ATOM 540 O O . ARG A 1 70 ? -2.863 -35.781 4.625 1 93.94 70 ARG A O 1
ATOM 547 N N . ARG A 1 71 ? -2.447 -35.938 2.443 1 93.06 71 ARG A N 1
ATOM 548 C CA . ARG A 1 71 ? -3.678 -35.219 2.096 1 93.06 71 ARG A CA 1
ATOM 549 C C . ARG A 1 71 ? -4.906 -36.062 2.457 1 93.06 71 ARG A C 1
ATOM 551 O O . ARG A 1 71 ? -5.898 -35.531 2.955 1 93.06 71 ARG A O 1
ATOM 558 N N . VAL A 1 72 ? -4.801 -37.281 2.189 1 93.12 72 VAL A N 1
ATOM 559 C CA . VAL A 1 72 ? -5.898 -38.188 2.545 1 93.12 72 VAL A CA 1
ATOM 560 C C . VAL A 1 72 ? -6.141 -38.125 4.051 1 93.12 72 VAL A C 1
ATOM 562 O O . VAL A 1 72 ? -7.281 -38 4.5 1 93.12 72 VAL A O 1
ATOM 565 N N . ARG A 1 73 ? -5.098 -38.188 4.758 1 91.56 73 ARG A N 1
ATOM 566 C CA . ARG A 1 73 ? -5.207 -38.125 6.211 1 91.56 73 ARG A CA 1
ATOM 567 C C . ARG A 1 73 ? -5.84 -36.812 6.66 1 91.56 73 ARG A C 1
ATOM 569 O O . ARG A 1 73 ? -6.633 -36.781 7.602 1 91.56 73 ARG A O 1
ATOM 576 N N . GLN A 1 74 ? -5.484 -35.75 6.031 1 90.81 74 GLN A N 1
ATOM 577 C CA . GLN A 1 74 ? -6.016 -34.438 6.395 1 90.81 74 GLN A CA 1
ATOM 578 C C . GLN A 1 74 ? -7.52 -34.375 6.152 1 90.81 74 GLN A C 1
ATOM 580 O O . GLN A 1 74 ? -8.258 -33.781 6.949 1 90.81 74 GLN A O 1
ATOM 585 N N . PHE A 1 75 ? -7.961 -34.906 5.09 1 91.31 75 PHE A N 1
ATOM 586 C CA . PHE A 1 75 ? -9.391 -34.938 4.816 1 91.31 75 PHE A CA 1
ATOM 587 C C . PHE A 1 75 ? -10.133 -35.781 5.863 1 91.31 75 PHE A C 1
ATOM 589 O O . PHE A 1 75 ? -11.25 -35.438 6.254 1 91.31 75 PHE A O 1
ATOM 596 N N . TYR A 1 76 ? -9.469 -36.75 6.312 1 86.62 76 TYR A N 1
ATOM 597 C CA . TYR A 1 76 ? -10.055 -37.625 7.32 1 86.62 76 TYR A CA 1
ATOM 598 C C . TYR A 1 76 ? -10.148 -36.938 8.664 1 86.62 76 TYR A C 1
ATOM 600 O O . TYR A 1 76 ? -10.969 -37.281 9.516 1 86.62 76 TYR A O 1
ATOM 608 N N . SER A 1 77 ? -9.398 -35.938 8.867 1 87.38 77 SER A N 1
ATOM 609 C CA . SER A 1 77 ? -9.359 -35.25 10.148 1 87.38 77 SER A CA 1
ATOM 610 C C . SER A 1 77 ? -10.453 -34.188 10.227 1 87.38 77 SER A C 1
ATOM 612 O O . SER A 1 77 ? -10.656 -33.562 11.281 1 87.38 77 SER A O 1
ATOM 614 N N . LEU A 1 78 ? -11.195 -33.969 9.141 1 90.25 78 LEU A N 1
ATOM 615 C CA . LEU A 1 78 ? -12.281 -33 9.148 1 90.25 78 LEU A CA 1
ATOM 616 C C . LEU A 1 78 ? -13.43 -33.469 10.031 1 90.25 78 LEU A C 1
ATOM 618 O O . LEU A 1 78 ? -13.664 -34.688 10.164 1 90.25 78 LEU A O 1
ATOM 622 N N . PRO A 1 79 ? -14.117 -32.438 10.664 1 87.75 79 PRO A N 1
ATOM 623 C CA . PRO A 1 79 ? -15.352 -32.844 11.352 1 87.75 79 PRO A CA 1
ATOM 624 C C . PRO A 1 79 ? -16.297 -33.656 10.453 1 87.75 79 PRO A C 1
ATOM 626 O O . PRO A 1 79 ? -16.375 -33.406 9.25 1 87.75 79 PRO A O 1
ATOM 629 N N . PHE A 1 80 ? -16.984 -34.531 11.094 1 85.06 80 PHE A N 1
ATOM 630 C CA . PHE A 1 80 ? -17.812 -35.5 10.383 1 85.06 80 PHE A CA 1
ATOM 631 C C . PHE A 1 80 ? -18.766 -34.781 9.422 1 85.06 80 PHE A C 1
ATOM 633 O O . PHE A 1 80 ? -18.844 -35.156 8.25 1 85.06 80 PHE A O 1
ATOM 640 N N . ILE A 1 81 ? -19.406 -33.75 9.859 1 84.56 81 ILE A N 1
ATOM 641 C CA . ILE A 1 81 ? -20.422 -33.062 9.07 1 84.56 81 ILE A CA 1
ATOM 642 C C . ILE A 1 81 ? -19.781 -32.406 7.852 1 84.56 81 ILE A C 1
ATOM 644 O O . ILE A 1 81 ? -20.375 -32.344 6.773 1 84.56 81 ILE A O 1
ATOM 648 N N . VAL A 1 82 ? -18.578 -32 7.988 1 88.38 82 VAL A N 1
ATOM 649 C CA . VAL A 1 82 ? -17.859 -31.359 6.891 1 88.38 82 VAL A CA 1
ATOM 650 C C . VAL A 1 82 ? -17.312 -32.438 5.934 1 88.38 82 VAL A C 1
ATOM 652 O O . VAL A 1 82 ? -17.469 -32.312 4.719 1 88.38 82 VAL A O 1
ATOM 655 N N . GLY A 1 83 ? -16.781 -33.5 6.527 1 87.44 83 GLY A N 1
ATOM 656 C CA . GLY A 1 83 ? -16.188 -34.562 5.738 1 87.44 83 GLY A CA 1
ATOM 657 C C . GLY A 1 83 ? -17.219 -35.344 4.922 1 87.44 83 GLY A C 1
ATOM 658 O O . GLY A 1 83 ? -16.875 -35.969 3.924 1 87.44 83 GLY A O 1
ATOM 659 N N . THR A 1 84 ? -18.5 -35.156 5.316 1 88.44 84 THR A N 1
ATOM 660 C CA . THR A 1 84 ? -19.531 -35.906 4.621 1 88.44 84 THR A CA 1
ATOM 661 C C . THR A 1 84 ? -20.203 -35.062 3.562 1 88.44 84 THR A C 1
ATOM 663 O O . THR A 1 84 ? -21.062 -35.531 2.818 1 88.44 84 THR A O 1
ATOM 666 N N . ASN A 1 85 ? -19.844 -33.781 3.574 1 91.81 85 ASN A N 1
ATOM 667 C CA . ASN A 1 85 ? -20.312 -32.969 2.457 1 91.81 85 ASN A CA 1
ATOM 668 C C . ASN A 1 85 ? -19.969 -33.594 1.115 1 91.81 85 ASN A C 1
ATOM 670 O O . ASN A 1 85 ? -18.828 -34.031 0.903 1 91.81 85 ASN A O 1
ATOM 674 N N . PRO A 1 86 ? -20.859 -33.719 0.212 1 92.81 86 PRO A N 1
ATOM 675 C CA . PRO A 1 86 ? -20.656 -34.438 -1.031 1 92.81 86 PRO A CA 1
ATOM 676 C C . PRO A 1 86 ? -19.469 -33.938 -1.84 1 92.81 86 PRO A C 1
ATOM 678 O O . PRO A 1 86 ? -18.719 -34.719 -2.436 1 92.81 86 PRO A O 1
ATOM 681 N N . TYR A 1 87 ? -19.328 -32.625 -1.942 1 91.06 87 TYR A N 1
ATOM 682 C CA . TYR A 1 87 ? -18.234 -32.062 -2.697 1 91.06 87 TYR A CA 1
ATOM 683 C C . TYR A 1 87 ? -16.891 -32.344 -2.029 1 91.06 87 TYR A C 1
ATOM 685 O O . TYR A 1 87 ? -15.922 -32.719 -2.699 1 91.06 87 TYR A O 1
ATOM 693 N N . ILE A 1 88 ? -16.844 -32.219 -0.748 1 91.81 88 ILE A N 1
ATOM 694 C CA . ILE A 1 88 ? -15.625 -32.469 0.011 1 91.81 88 ILE A CA 1
ATOM 695 C C . ILE A 1 88 ? -15.281 -33.969 -0.057 1 91.81 88 ILE A C 1
ATOM 697 O O . ILE A 1 88 ? -14.117 -34.344 -0.255 1 91.81 88 ILE A O 1
ATOM 701 N N . GLN A 1 89 ? -16.25 -34.75 0.029 1 93.38 89 GLN A N 1
ATOM 702 C CA . GLN A 1 89 ? -16.047 -36.188 -0.045 1 93.38 89 GLN A CA 1
ATOM 703 C C . GLN A 1 89 ? -15.531 -36.594 -1.418 1 93.38 89 GLN A C 1
ATOM 705 O O . GLN A 1 89 ? -14.695 -37.5 -1.524 1 93.38 89 GLN A O 1
ATOM 710 N N . GLU A 1 90 ? -16.062 -36 -2.387 1 93.88 90 GLU A N 1
ATOM 711 C CA . GLU A 1 90 ? -15.617 -36.281 -3.748 1 93.88 90 GLU A CA 1
ATOM 712 C C . GLU A 1 90 ? -14.125 -36.031 -3.898 1 93.88 90 GLU A C 1
ATOM 714 O O . GLU A 1 90 ? -13.398 -36.844 -4.469 1 93.88 90 GLU A O 1
ATOM 719 N N . VAL A 1 91 ? -13.688 -34.906 -3.402 1 93.81 91 VAL A N 1
ATOM 720 C CA . VAL A 1 91 ? -12.281 -34.562 -3.48 1 93.81 91 VAL A CA 1
ATOM 721 C C . VAL A 1 91 ? -11.445 -35.5 -2.627 1 93.81 91 VAL A C 1
ATOM 723 O O . VAL A 1 91 ? -10.383 -35.969 -3.047 1 93.81 91 VAL A O 1
ATOM 726 N N . ALA A 1 92 ? -11.922 -35.875 -1.451 1 94 92 ALA A N 1
ATOM 727 C CA . ALA A 1 92 ? -11.227 -36.812 -0.572 1 94 92 ALA A CA 1
ATOM 728 C C . ALA A 1 92 ? -11.047 -38.156 -1.247 1 94 92 ALA A C 1
ATOM 730 O O . ALA A 1 92 ? -9.961 -38.75 -1.196 1 94 92 ALA A O 1
ATOM 731 N N . ARG A 1 93 ? -12.008 -38.625 -1.896 1 94.25 93 ARG A N 1
ATOM 732 C CA . ARG A 1 93 ? -11.961 -39.906 -2.584 1 94.25 93 ARG A CA 1
ATOM 733 C C . ARG A 1 93 ? -11 -39.875 -3.764 1 94.25 93 ARG A C 1
ATOM 735 O O . ARG A 1 93 ? -10.328 -40.844 -4.059 1 94.25 93 ARG A O 1
ATOM 742 N N . LEU A 1 94 ? -11.062 -38.75 -4.41 1 94.5 94 LEU A N 1
ATOM 743 C CA . LEU A 1 94 ? -10.141 -38.562 -5.531 1 94.5 94 LEU A CA 1
ATOM 744 C C . LEU A 1 94 ? -8.695 -38.688 -5.07 1 94.5 94 LEU A C 1
ATOM 746 O O . LEU A 1 94 ? -7.887 -39.344 -5.707 1 94.5 94 LEU A O 1
ATOM 750 N N . TYR A 1 95 ? -8.352 -38.062 -3.965 1 95.12 95 TYR A N 1
ATOM 751 C CA . TYR A 1 95 ? -6.996 -38.125 -3.43 1 95.12 95 TYR A CA 1
ATOM 752 C C . TYR A 1 95 ? -6.672 -39.562 -2.977 1 95.12 95 TYR A C 1
ATOM 754 O O . TYR A 1 95 ? -5.562 -40.062 -3.199 1 95.12 95 TYR A O 1
ATOM 762 N N . ALA A 1 96 ? -7.602 -40.188 -2.363 1 94.75 96 ALA A N 1
ATOM 763 C CA . ALA A 1 96 ? -7.406 -41.562 -1.918 1 94.75 96 ALA A CA 1
ATOM 764 C C . ALA A 1 96 ? -7.168 -42.5 -3.104 1 94.75 96 ALA A C 1
ATOM 766 O O . ALA A 1 96 ? -6.285 -43.344 -3.059 1 94.75 96 ALA A O 1
ATOM 767 N N . TRP A 1 97 ? -7.953 -42.312 -4.047 1 94.25 97 TRP A N 1
ATOM 768 C CA . TRP A 1 97 ? -7.816 -43.125 -5.254 1 94.25 97 TRP A CA 1
ATOM 769 C C . TRP A 1 97 ? -6.453 -42.906 -5.902 1 94.25 97 TRP A C 1
ATOM 771 O O . TRP A 1 97 ? -5.773 -43.875 -6.266 1 94.25 97 TRP A O 1
ATOM 781 N N . SER A 1 98 ? -6.09 -41.656 -6.098 1 95.5 98 SER A N 1
ATOM 782 C CA . SER A 1 98 ? -4.801 -41.312 -6.699 1 95.5 98 SER A CA 1
ATOM 783 C C . SER A 1 98 ? -3.648 -41.906 -5.895 1 95.5 98 SER A C 1
ATOM 785 O O . SER A 1 98 ? -2.684 -42.438 -6.469 1 95.5 98 SER A O 1
ATOM 787 N N . PHE A 1 99 ? -3.709 -41.812 -4.613 1 95.75 99 PHE A N 1
ATOM 788 C CA . PHE A 1 99 ? -2.709 -42.438 -3.742 1 95.75 99 PHE A CA 1
ATOM 789 C C . PHE A 1 99 ? -2.613 -43.938 -3.988 1 95.75 99 PHE A C 1
ATOM 791 O O . PHE A 1 99 ? -1.518 -44.469 -4.168 1 95.75 99 PHE A O 1
ATOM 798 N N . ALA A 1 100 ? -3.742 -44.562 -3.979 1 93.81 100 ALA A N 1
ATOM 799 C CA . ALA A 1 100 ? -3.777 -46 -4.16 1 93.81 100 ALA A CA 1
ATOM 800 C C . ALA A 1 100 ? -3.184 -46.406 -5.508 1 93.81 100 ALA A C 1
ATOM 802 O O . ALA A 1 100 ? -2.389 -47.344 -5.594 1 93.81 100 ALA A O 1
ATOM 803 N N . GLN A 1 101 ? -3.58 -45.719 -6.523 1 93.56 101 GLN A N 1
ATOM 804 C CA . GLN A 1 101 ? -3.117 -46 -7.875 1 93.56 101 GLN A CA 1
ATOM 805 C C . GLN A 1 101 ? -1.603 -45.875 -7.984 1 93.56 101 GLN A C 1
ATOM 807 O O . GLN A 1 101 ? -0.924 -46.75 -8.508 1 93.56 101 GLN A O 1
ATOM 812 N N . LEU A 1 102 ? -1.051 -44.844 -7.457 1 94.56 102 LEU A N 1
ATOM 813 C CA . LEU A 1 102 ? 0.375 -44.562 -7.594 1 94.56 102 LEU A CA 1
ATOM 814 C C . LEU A 1 102 ? 1.194 -45.5 -6.711 1 94.56 102 LEU A C 1
ATOM 816 O O . LEU A 1 102 ? 2.336 -45.812 -7.039 1 94.56 102 LEU A O 1
ATOM 820 N N . SER A 1 103 ? 0.607 -45.875 -5.594 1 93.25 103 SER A N 1
ATOM 821 C CA . SER A 1 103 ? 1.299 -46.781 -4.672 1 93.25 103 SER A CA 1
ATOM 822 C C . SER A 1 103 ? 1.443 -48.156 -5.266 1 93.25 103 SER A C 1
ATOM 824 O O . SER A 1 103 ? 2.26 -48.969 -4.797 1 93.25 103 SER A O 1
ATOM 826 N N . GLN A 1 104 ? 0.683 -48.469 -6.27 1 90.5 104 GLN A N 1
ATOM 827 C CA . GLN A 1 104 ? 0.684 -49.812 -6.855 1 90.5 104 GLN A CA 1
ATOM 828 C C . GLN A 1 104 ? 1.58 -49.875 -8.086 1 90.5 104 GLN A C 1
ATOM 830 O O . GLN A 1 104 ? 1.775 -50.938 -8.672 1 90.5 104 GLN A O 1
ATOM 835 N N . VAL A 1 105 ? 2.092 -48.781 -8.461 1 93.75 105 VAL A N 1
ATOM 836 C CA . VAL A 1 105 ? 2.959 -48.75 -9.633 1 93.75 105 VAL A CA 1
ATOM 837 C C . VAL A 1 105 ? 4.258 -49.5 -9.336 1 93.75 105 VAL A C 1
ATOM 839 O O . VAL A 1 105 ? 4.871 -49.281 -8.289 1 93.75 105 VAL A O 1
ATOM 842 N N . LYS A 1 106 ? 4.684 -50.344 -10.227 1 94.56 106 LYS A N 1
ATOM 843 C CA . LYS A 1 106 ? 5.934 -51.062 -10.086 1 94.56 106 LYS A CA 1
ATOM 844 C C . LYS A 1 106 ? 7.141 -50.156 -10.219 1 94.56 106 LYS A C 1
ATOM 846 O O . LYS A 1 106 ? 7.043 -49.062 -10.812 1 94.56 106 LYS A O 1
ATOM 851 N N . PRO A 1 107 ? 8.258 -50.562 -9.578 1 95.06 107 PRO A N 1
ATOM 852 C CA . PRO A 1 107 ? 9.461 -49.719 -9.703 1 95.06 107 PRO A CA 1
ATOM 853 C C . PRO A 1 107 ? 9.836 -49.438 -11.156 1 95.06 107 PRO A C 1
ATOM 855 O O . PRO A 1 107 ? 9.727 -50.312 -12.016 1 95.06 107 PRO A O 1
ATOM 858 N N . ILE A 1 108 ? 10.156 -48.281 -11.391 1 97 108 ILE A N 1
ATOM 859 C CA . ILE A 1 108 ? 10.484 -47.812 -12.742 1 97 108 ILE A CA 1
ATOM 860 C C . ILE A 1 108 ? 11.969 -48.062 -13.016 1 97 108 ILE A C 1
ATOM 862 O O . ILE A 1 108 ? 12.828 -47.438 -12.359 1 97 108 ILE A O 1
ATOM 866 N N . GLU A 1 109 ? 12.289 -48.844 -14 1 96.12 109 GLU A N 1
ATOM 867 C CA . GLU A 1 109 ? 13.68 -49.188 -14.289 1 96.12 109 GLU A CA 1
ATOM 868 C C . GLU A 1 109 ? 14.031 -48.875 -15.742 1 96.12 109 GLU A C 1
ATOM 870 O O . GLU A 1 109 ? 15.203 -48.688 -16.062 1 96.12 109 GLU A O 1
ATOM 875 N N . THR A 1 110 ? 13.055 -48.875 -16.656 1 96.56 110 THR A N 1
ATOM 876 C CA . THR A 1 110 ? 13.289 -48.656 -18.078 1 96.56 110 THR A CA 1
ATOM 877 C C . THR A 1 110 ? 12.438 -47.5 -18.594 1 96.56 110 THR A C 1
ATOM 879 O O . THR A 1 110 ? 11.531 -47.031 -17.906 1 96.56 110 THR A O 1
ATOM 882 N N . LEU A 1 111 ? 12.781 -47.062 -19.766 1 95.94 111 LEU A N 1
ATOM 883 C CA . LEU A 1 111 ? 12.008 -46 -20.391 1 95.94 111 LEU A CA 1
ATOM 884 C C . LEU A 1 111 ? 10.602 -46.469 -20.719 1 95.94 111 LEU A C 1
ATOM 886 O O . LEU A 1 111 ? 9.656 -45.688 -20.703 1 95.94 111 LEU A O 1
ATOM 890 N N . ASP A 1 112 ? 10.477 -47.75 -20.969 1 95.88 112 ASP A N 1
ATOM 891 C CA . ASP A 1 112 ? 9.148 -48.312 -21.188 1 95.88 112 ASP A CA 1
ATOM 892 C C . ASP A 1 112 ? 8.305 -48.219 -19.922 1 95.88 112 ASP A C 1
ATOM 894 O O . ASP A 1 112 ? 7.113 -47.938 -19.969 1 95.88 112 ASP A O 1
ATOM 898 N N . ASP A 1 113 ? 8.93 -48.531 -18.828 1 96.88 113 ASP A N 1
ATOM 899 C CA . ASP A 1 113 ? 8.266 -48.375 -17.547 1 96.88 113 ASP A CA 1
ATOM 900 C C . ASP A 1 113 ? 7.801 -46.938 -17.359 1 96.88 113 ASP A C 1
ATOM 902 O O . ASP A 1 113 ? 6.684 -46.688 -16.891 1 96.88 113 ASP A O 1
ATOM 906 N N . ASN A 1 114 ? 8.695 -46.062 -17.75 1 97.38 114 ASN A N 1
ATOM 907 C CA . ASN A 1 114 ? 8.383 -44.625 -17.625 1 97.38 114 ASN A CA 1
ATOM 908 C C . ASN A 1 114 ? 7.18 -44.25 -18.484 1 97.38 114 ASN A C 1
ATOM 910 O O . ASN A 1 114 ? 6.34 -43.438 -18.062 1 97.38 114 ASN A O 1
ATOM 914 N N . ASP A 1 115 ? 7.094 -44.75 -19.656 1 96.19 115 ASP A N 1
ATOM 915 C CA . ASP A 1 115 ? 5.984 -44.406 -20.562 1 96.19 115 ASP A CA 1
ATOM 916 C C . ASP A 1 115 ? 4.645 -44.812 -19.938 1 96.19 115 ASP A C 1
ATOM 918 O O . ASP A 1 115 ? 3.674 -44.062 -20.031 1 96.19 115 ASP A O 1
ATOM 922 N N . ARG A 1 116 ? 4.609 -45.938 -19.312 1 95.69 116 ARG A N 1
ATOM 923 C CA . ARG A 1 116 ? 3.402 -46.375 -18.625 1 95.69 116 ARG A CA 1
ATOM 924 C C . ARG A 1 116 ? 3.102 -45.5 -17.422 1 95.69 116 ARG A C 1
ATOM 926 O O . ARG A 1 116 ? 1.947 -45.125 -17.188 1 95.69 116 ARG A O 1
ATOM 933 N N . PHE A 1 117 ? 4.145 -45.188 -16.734 1 97 117 PHE A N 1
ATOM 934 C CA . PHE A 1 117 ? 4.012 -44.312 -15.562 1 97 117 PHE A CA 1
ATOM 935 C C . PHE A 1 117 ? 3.479 -42.938 -15.945 1 97 117 PHE A C 1
ATOM 937 O O . PHE A 1 117 ? 2.615 -42.406 -15.266 1 97 117 PHE A O 1
ATOM 944 N N . VAL A 1 118 ? 3.938 -42.344 -17.016 1 96.44 118 VAL A N 1
ATOM 945 C CA . VAL A 1 118 ? 3.562 -41.031 -17.484 1 96.44 118 VAL A CA 1
ATOM 946 C C . VAL A 1 118 ? 2.082 -41 -17.859 1 96.44 118 VAL A C 1
ATOM 948 O O . VAL A 1 118 ? 1.392 -40 -17.625 1 96.44 118 VAL A O 1
ATOM 951 N N . GLU A 1 119 ? 1.565 -42.031 -18.406 1 94.81 119 GLU A N 1
ATOM 952 C CA . GLU A 1 119 ? 0.146 -42.125 -18.734 1 94.81 119 GLU A CA 1
ATOM 953 C C . GLU A 1 119 ? -0.717 -42.031 -17.484 1 94.81 119 GLU A C 1
ATOM 955 O O . GLU A 1 119 ? -1.724 -41.344 -17.453 1 94.81 119 GLU A O 1
ATOM 960 N N . GLU A 1 120 ? -0.293 -42.781 -16.516 1 93.88 120 GLU A N 1
ATOM 961 C CA . GLU A 1 120 ? -1.007 -42.781 -15.25 1 93.88 120 GLU A CA 1
ATOM 962 C C . GLU A 1 120 ? -0.93 -41.406 -14.586 1 93.88 120 GLU A C 1
ATOM 964 O O . GLU A 1 120 ? -1.924 -40.906 -14.047 1 93.88 120 GLU A O 1
ATOM 969 N N . LEU A 1 121 ? 0.22 -40.875 -14.664 1 95.25 121 LEU A N 1
ATOM 970 C CA . LEU A 1 121 ? 0.452 -39.594 -14.055 1 95.25 121 LEU A CA 1
ATOM 971 C C . LEU A 1 121 ? -0.37 -38.5 -14.75 1 95.25 121 LEU A C 1
ATOM 973 O O . LEU A 1 121 ? -0.924 -37.625 -14.094 1 95.25 121 LEU A O 1
ATOM 977 N N . GLN A 1 122 ? -0.397 -38.5 -16.016 1 94.5 122 GLN A N 1
ATOM 978 C CA . GLN A 1 122 ? -1.185 -37.531 -16.781 1 94.5 122 GLN A CA 1
ATOM 979 C C . GLN A 1 122 ? -2.662 -37.625 -16.406 1 94.5 122 GLN A C 1
ATOM 981 O O . GLN A 1 122 ? -3.324 -36.594 -16.266 1 94.5 122 GLN A O 1
ATOM 986 N N . LYS A 1 123 ? -3.117 -38.812 -16.328 1 92.44 123 LYS A N 1
ATOM 987 C CA . LYS A 1 123 ? -4.508 -39 -15.914 1 92.44 123 LYS A CA 1
ATOM 988 C C . LYS A 1 123 ? -4.766 -38.406 -14.531 1 92.44 123 LYS A C 1
ATOM 990 O O . LYS A 1 123 ? -5.785 -37.75 -14.312 1 92.44 123 LYS A O 1
ATOM 995 N N . LEU A 1 124 ? -3.891 -38.656 -13.688 1 91.62 124 LEU A N 1
ATOM 996 C CA . LEU A 1 124 ? -4.016 -38.156 -12.328 1 91.62 124 LEU A CA 1
ATOM 997 C C . LEU A 1 124 ? -4.047 -36.625 -12.328 1 91.62 124 LEU A C 1
ATOM 999 O O . LEU A 1 124 ? -4.895 -36.031 -11.664 1 91.62 124 LEU A O 1
ATOM 1003 N N . VAL A 1 125 ? -3.139 -35.969 -13.008 1 91.81 125 VAL A N 1
ATOM 1004 C CA . VAL A 1 125 ? -3.062 -34.531 -13.078 1 91.81 125 VAL A CA 1
ATOM 1005 C C . VAL A 1 125 ? -4.352 -33.969 -13.672 1 91.81 125 VAL A C 1
ATOM 1007 O O . VAL A 1 125 ? -4.91 -33 -13.164 1 91.81 125 VAL A O 1
ATOM 1010 N N . ASN A 1 126 ? -4.879 -34.562 -14.641 1 90.75 126 ASN A N 1
ATOM 1011 C CA . ASN A 1 126 ? -6.113 -34.125 -15.289 1 90.75 126 ASN A CA 1
ATOM 1012 C C . ASN A 1 126 ? -7.316 -34.281 -14.359 1 90.75 126 ASN A C 1
ATOM 1014 O O . ASN A 1 126 ? -8.164 -33.406 -14.289 1 90.75 126 ASN A O 1
ATOM 1018 N N . ASP A 1 127 ? -7.367 -35.375 -13.656 1 90 127 ASP A N 1
ATOM 1019 C CA . ASP A 1 127 ? -8.477 -35.656 -12.75 1 90 127 ASP A CA 1
ATOM 1020 C C . ASP A 1 127 ? -8.523 -34.625 -11.625 1 90 127 ASP A C 1
ATOM 1022 O O . ASP A 1 127 ? -9.602 -34.312 -11.109 1 90 127 ASP A O 1
ATOM 1026 N N . HIS A 1 128 ? -7.441 -34.094 -11.281 1 91.25 128 HIS A N 1
ATOM 1027 C CA . HIS A 1 128 ? -7.363 -33.188 -10.141 1 91.25 128 HIS A CA 1
ATOM 1028 C C . HIS A 1 128 ? -7.547 -31.734 -10.586 1 91.25 128 HIS A C 1
ATOM 1030 O O . HIS A 1 128 ? -7.398 -30.812 -9.781 1 91.25 128 HIS A O 1
ATOM 1036 N N . SER A 1 129 ? -7.859 -31.484 -11.797 1 86.25 129 SER A N 1
ATOM 1037 C CA . SER A 1 129 ? -7.992 -30.141 -12.344 1 86.25 129 SER A CA 1
ATOM 1038 C C . SER A 1 129 ? -9.164 -29.391 -11.711 1 86.25 129 SER A C 1
ATOM 1040 O O . SER A 1 129 ? -9.125 -28.172 -11.57 1 86.25 129 SER A O 1
ATOM 1042 N N . GLU A 1 130 ? -10.18 -30.109 -11.195 1 85.12 130 GLU A N 1
ATOM 1043 C CA . GLU A 1 130 ? -11.398 -29.469 -10.703 1 85.12 130 GLU A CA 1
ATOM 1044 C C . GLU A 1 130 ? -11.438 -29.469 -9.18 1 85.12 130 GLU A C 1
ATOM 1046 O O . GLU A 1 130 ? -12.477 -29.188 -8.578 1 85.12 130 GLU A O 1
ATOM 1051 N N . VAL A 1 131 ? -10.43 -29.75 -8.602 1 87.06 131 VAL A N 1
ATOM 1052 C CA . VAL A 1 131 ? -10.375 -29.922 -7.156 1 87.06 131 VAL A CA 1
ATOM 1053 C C . VAL A 1 131 ? -10.695 -28.594 -6.473 1 87.06 131 VAL A C 1
ATOM 1055 O O . VAL A 1 131 ? -11.508 -28.547 -5.543 1 87.06 131 VAL A O 1
ATOM 1058 N N . VAL A 1 132 ? -10.141 -27.516 -6.965 1 82 132 VAL A N 1
ATOM 1059 C CA . VAL A 1 132 ? -10.25 -26.234 -6.281 1 82 132 VAL A CA 1
ATOM 1060 C C . VAL A 1 132 ? -11.703 -25.75 -6.293 1 82 132 VAL A C 1
ATOM 1062 O O . VAL A 1 132 ? -12.281 -25.5 -5.234 1 82 132 VAL A O 1
ATOM 1065 N N . PRO A 1 133 ? -12.344 -25.672 -7.426 1 77.06 133 PRO A N 1
ATOM 1066 C CA . PRO A 1 133 ? -13.75 -25.25 -7.414 1 77.06 133 PRO A CA 1
ATOM 1067 C C . PRO A 1 133 ? -14.648 -26.203 -6.617 1 77.06 133 PRO A C 1
ATOM 1069 O O . PRO A 1 133 ? -15.57 -25.75 -5.934 1 77.06 133 PRO A O 1
ATOM 1072 N N . THR A 1 134 ? -14.391 -27.484 -6.684 1 86 134 THR A N 1
ATOM 1073 C CA . THR A 1 134 ? -15.203 -28.469 -5.988 1 86 134 THR A CA 1
ATOM 1074 C C . THR A 1 134 ? -15.039 -28.344 -4.477 1 86 134 THR A C 1
ATOM 1076 O O . THR A 1 134 ? -16.031 -28.359 -3.736 1 86 134 THR A O 1
ATOM 1079 N N . LEU A 1 135 ? -13.844 -28.203 -4.031 1 85.81 135 LEU A N 1
ATOM 1080 C CA . LEU A 1 135 ? -13.57 -28.031 -2.611 1 85.81 135 LEU A CA 1
ATOM 1081 C C . LEU A 1 135 ? -14.188 -26.734 -2.092 1 85.81 135 LEU A C 1
ATOM 1083 O O . LEU A 1 135 ? -14.75 -26.703 -0.996 1 85.81 135 LEU A O 1
ATOM 1087 N N . SER A 1 136 ? -14.047 -25.719 -2.865 1 76.88 136 SER A N 1
ATOM 1088 C CA . SER A 1 136 ? -14.609 -24.422 -2.488 1 76.88 136 SER A CA 1
ATOM 1089 C C . SER A 1 136 ? -16.125 -24.516 -2.305 1 76.88 136 SER A C 1
ATOM 1091 O O . SER A 1 136 ? -16.672 -23.984 -1.336 1 76.88 136 SER A O 1
ATOM 1093 N N . ARG A 1 137 ? -16.75 -25.141 -3.172 1 79 137 ARG A N 1
ATOM 1094 C CA . ARG A 1 137 ? -18.188 -25.344 -3.076 1 79 137 ARG A CA 1
ATOM 1095 C C . ARG A 1 137 ? -18.547 -26.109 -1.807 1 79 137 ARG A C 1
ATOM 1097 O O . ARG A 1 137 ? -19.531 -25.766 -1.135 1 79 137 ARG A O 1
ATOM 1104 N N . GLY A 1 138 ? -17.828 -27.078 -1.544 1 86.38 138 GLY A N 1
ATOM 1105 C CA . GLY A 1 138 ? -18.062 -27.859 -0.346 1 86.38 138 GLY A CA 1
ATOM 1106 C C . GLY A 1 138 ? -17.953 -27.062 0.933 1 86.38 138 GLY A C 1
ATOM 1107 O O . GLY A 1 138 ? -18.828 -27.141 1.799 1 86.38 138 GLY A O 1
ATOM 1108 N N . PHE A 1 139 ? -17.016 -26.328 1.015 1 85 139 PHE A N 1
ATOM 1109 C CA . PHE A 1 139 ? -16.797 -25.578 2.246 1 85 139 PHE A CA 1
ATOM 1110 C C . PHE A 1 139 ? -17.766 -24.406 2.35 1 85 139 PHE A C 1
ATOM 1112 O O . PHE A 1 139 ? -18.125 -24 3.453 1 85 139 PHE A O 1
ATOM 1119 N N . LEU A 1 140 ? -18.109 -23.812 1.217 1 76.88 140 LEU A N 1
ATOM 1120 C CA . LEU A 1 140 ? -19.156 -22.812 1.239 1 76.88 140 LEU A CA 1
ATOM 1121 C C . LEU A 1 140 ? -20.438 -23.359 1.849 1 76.88 140 LEU A C 1
ATOM 1123 O O . LEU A 1 140 ? -21.125 -22.688 2.619 1 76.88 140 LEU A O 1
ATOM 1127 N N . GLU A 1 141 ? -20.703 -24.562 1.556 1 81.94 141 GLU A N 1
ATOM 1128 C CA . GLU A 1 141 ? -21.906 -25.203 2.064 1 81.94 141 GLU A CA 1
ATOM 1129 C C . GLU A 1 141 ? -21.766 -25.547 3.547 1 81.94 141 GLU A C 1
ATOM 1131 O O . GLU A 1 141 ? -22.766 -25.688 4.25 1 81.94 141 GLU A O 1
ATOM 1136 N N . CYS A 1 142 ? -20.594 -25.625 3.977 1 82.94 142 CYS A N 1
ATOM 1137 C CA . CYS A 1 142 ? -20.359 -26.047 5.352 1 82.94 142 CYS A CA 1
ATOM 1138 C C . CYS A 1 142 ? -20.016 -24.844 6.238 1 82.94 142 CYS A C 1
ATOM 1140 O O . CYS A 1 142 ? -19.516 -25.016 7.355 1 82.94 142 CYS A O 1
ATOM 1142 N N . GLY A 1 143 ? -20.188 -23.672 5.758 1 75.38 143 GLY A N 1
ATOM 1143 C CA . GLY A 1 143 ? -19.766 -22.453 6.434 1 75.38 143 GLY A CA 1
ATOM 1144 C C . GLY A 1 143 ? -20.266 -22.359 7.859 1 75.38 143 GLY A C 1
ATOM 1145 O O . GLY A 1 143 ? -19.594 -21.812 8.727 1 75.38 143 GLY A O 1
ATOM 1146 N N . GLU A 1 144 ? -21.344 -22.922 8.188 1 75.31 144 GLU A N 1
ATOM 1147 C CA . GLU A 1 144 ? -21.938 -22.812 9.516 1 75.31 144 GLU A CA 1
ATOM 1148 C C . GLU A 1 144 ? -21.344 -23.844 10.469 1 75.31 144 GLU A C 1
ATOM 1150 O O . GLU A 1 144 ? -21.5 -23.734 11.688 1 75.31 144 GLU A O 1
ATOM 1155 N N . TYR A 1 145 ? -20.641 -24.734 9.938 1 80.44 145 TYR A N 1
ATOM 1156 C CA . TYR A 1 145 ? -20.25 -25.859 10.758 1 80.44 145 TYR A CA 1
ATOM 1157 C C . TYR A 1 145 ? -18.781 -25.766 11.156 1 80.44 145 TYR A C 1
ATOM 1159 O O . TYR A 1 145 ? -18.281 -26.594 11.93 1 80.44 145 TYR A O 1
ATOM 1167 N N . MET A 1 146 ? -18.109 -24.844 10.609 1 82.38 146 MET A N 1
ATOM 1168 C CA . MET A 1 146 ? -16.688 -24.672 10.914 1 82.38 146 MET A CA 1
ATOM 1169 C C . MET A 1 146 ? -16.328 -23.188 10.953 1 82.38 146 MET A C 1
ATOM 1171 O O . MET A 1 146 ? -16.812 -22.406 10.133 1 82.38 146 MET A O 1
ATOM 1175 N N . ASP A 1 147 ? -15.555 -22.875 11.93 1 85.81 147 ASP A N 1
ATOM 1176 C CA . ASP A 1 147 ? -15.031 -21.516 12.031 1 85.81 147 ASP A CA 1
ATOM 1177 C C . ASP A 1 147 ? -14.289 -21.109 10.758 1 85.81 147 ASP A C 1
ATOM 1179 O O . ASP A 1 147 ? -13.578 -21.922 10.164 1 85.81 147 ASP A O 1
ATOM 1183 N N . SER A 1 148 ? -14.484 -19.906 10.383 1 83.19 148 SER A N 1
ATOM 1184 C CA . SER A 1 148 ? -13.906 -19.391 9.148 1 83.19 148 SER A CA 1
ATOM 1185 C C . SER A 1 148 ? -12.391 -19.516 9.148 1 83.19 148 SER A C 1
ATOM 1187 O O . SER A 1 148 ? -11.781 -19.797 8.117 1 83.19 148 SER A O 1
ATOM 1189 N N . GLU A 1 149 ? -11.82 -19.359 10.25 1 87.56 149 GLU A N 1
ATOM 1190 C CA . GLU A 1 149 ? -10.367 -19.453 10.359 1 87.56 149 GLU A CA 1
ATOM 1191 C C . GLU A 1 149 ? -9.891 -20.875 10.148 1 87.56 149 GLU A C 1
ATOM 1193 O O . GLU A 1 149 ? -8.859 -21.109 9.508 1 87.56 149 GLU A O 1
ATOM 1198 N N . LYS A 1 150 ? -10.633 -21.828 10.672 1 87.88 150 LYS A N 1
ATOM 1199 C CA . LYS A 1 150 ? -10.289 -23.234 10.508 1 87.88 150 LYS A CA 1
ATOM 1200 C C . LYS A 1 150 ? -10.43 -23.672 9.055 1 87.88 150 LYS A C 1
ATOM 1202 O O . LYS A 1 150 ? -9.609 -24.438 8.547 1 87.88 150 LYS A O 1
ATOM 1207 N N . VAL A 1 151 ? -11.461 -23.188 8.469 1 86.12 151 VAL A N 1
ATOM 1208 C CA . VAL A 1 151 ? -11.672 -23.484 7.055 1 86.12 151 VAL A CA 1
ATOM 1209 C C . VAL A 1 151 ? -10.516 -22.938 6.23 1 86.12 151 VAL A C 1
ATOM 1211 O O . VAL A 1 151 ? -9.961 -23.641 5.383 1 86.12 151 VAL A O 1
ATOM 1214 N N . SER A 1 152 ? -10.172 -21.703 6.512 1 87.69 152 SER A N 1
ATOM 1215 C CA . SER A 1 152 ? -9.086 -21.062 5.785 1 87.69 152 SER A CA 1
ATOM 1216 C C . SER A 1 152 ? -7.773 -21.812 5.969 1 87.69 152 SER A C 1
ATOM 1218 O O . SER A 1 152 ? -7.023 -22 5.008 1 87.69 152 SER A O 1
ATOM 1220 N N . ASN A 1 153 ? -7.547 -22.219 7.16 1 89.88 153 ASN A N 1
ATOM 1221 C CA . ASN A 1 153 ? -6.324 -22.969 7.438 1 89.88 153 ASN A CA 1
ATOM 1222 C C . ASN A 1 153 ? -6.297 -24.297 6.688 1 89.88 153 ASN A C 1
ATOM 1224 O O . ASN A 1 153 ? -5.262 -24.688 6.152 1 89.88 153 ASN A O 1
ATOM 1228 N N . PHE A 1 154 ? -7.406 -24.984 6.719 1 89.62 154 PHE A N 1
ATOM 1229 C CA . PHE A 1 154 ? -7.504 -26.25 6.008 1 89.62 154 PHE A CA 1
ATOM 1230 C C . PHE A 1 154 ? -7.266 -26.062 4.516 1 89.62 154 PHE A C 1
ATOM 1232 O O . PHE A 1 154 ? -6.48 -26.797 3.904 1 89.62 154 PHE A O 1
ATOM 1239 N N . LEU A 1 155 ? -7.918 -25.078 3.996 1 88.75 155 LEU A N 1
ATOM 1240 C CA . LEU A 1 155 ? -7.816 -24.828 2.562 1 88.75 155 LEU A CA 1
ATOM 1241 C C . LEU A 1 155 ? -6.398 -24.422 2.186 1 88.75 155 LEU A C 1
ATOM 1243 O O . LEU A 1 155 ? -5.863 -24.859 1.167 1 88.75 155 LEU A O 1
ATOM 1247 N N . ASN A 1 156 ? -5.809 -23.609 2.961 1 91.44 156 ASN A N 1
ATOM 1248 C CA . ASN A 1 156 ? -4.426 -23.219 2.713 1 91.44 156 ASN A CA 1
ATOM 1249 C C . ASN A 1 156 ? -3.502 -24.438 2.66 1 91.44 156 ASN A C 1
ATOM 1251 O O . ASN A 1 156 ? -2.686 -24.562 1.745 1 91.44 156 ASN A O 1
ATOM 1255 N N . ALA A 1 157 ? -3.688 -25.266 3.592 1 91.19 157 ALA A N 1
ATOM 1256 C CA . ALA A 1 157 ? -2.842 -26.453 3.66 1 91.19 157 ALA A CA 1
ATOM 1257 C C . ALA A 1 157 ? -3.102 -27.375 2.477 1 91.19 157 ALA A C 1
ATOM 1259 O O . ALA A 1 157 ? -2.164 -27.891 1.863 1 91.19 157 ALA A O 1
ATOM 1260 N N . ALA A 1 158 ? -4.355 -27.594 2.213 1 90.88 158 ALA A N 1
ATOM 1261 C CA . ALA A 1 158 ? -4.746 -28.484 1.123 1 90.88 158 ALA A CA 1
ATOM 1262 C C . ALA A 1 158 ? -4.242 -27.953 -0.219 1 90.88 158 ALA A C 1
ATOM 1264 O O . ALA A 1 158 ? -3.691 -28.719 -1.02 1 90.88 158 ALA A O 1
ATOM 1265 N N . LEU A 1 159 ? -4.402 -26.719 -0.393 1 91.88 159 LEU A N 1
ATOM 1266 C CA . LEU A 1 159 ? -4.027 -26.125 -1.678 1 91.88 159 LEU A CA 1
ATOM 1267 C C . LEU A 1 159 ? -2.514 -26.016 -1.798 1 91.88 159 LEU A C 1
ATOM 1269 O O . LEU A 1 159 ? -1.961 -26.156 -2.891 1 91.88 159 LEU A O 1
ATOM 1273 N N . HIS A 1 160 ? -1.868 -25.688 -0.75 1 92.38 160 HIS A N 1
ATOM 1274 C CA . HIS A 1 160 ? -0.409 -25.688 -0.749 1 92.38 160 HIS A CA 1
ATOM 1275 C C . HIS A 1 160 ? 0.141 -27.062 -1.129 1 92.38 160 HIS A C 1
ATOM 1277 O O . HIS A 1 160 ? 1.073 -27.156 -1.93 1 92.38 160 HIS A O 1
ATOM 1283 N N . SER A 1 161 ? -0.427 -28.062 -0.535 1 91.25 161 SER A N 1
ATOM 1284 C CA . SER A 1 161 ? -0.027 -29.422 -0.837 1 91.25 161 SER A CA 1
ATOM 1285 C C . SER A 1 161 ? -0.316 -29.781 -2.293 1 91.25 161 SER A C 1
ATOM 1287 O O . SER A 1 161 ? 0.485 -30.453 -2.945 1 91.25 161 SER A O 1
ATOM 1289 N N . ARG A 1 162 ? -1.428 -29.375 -2.729 1 91.75 162 ARG A N 1
ATOM 1290 C CA . ARG A 1 162 ? -1.795 -29.609 -4.121 1 91.75 162 ARG A CA 1
ATOM 1291 C C . ARG A 1 162 ? -0.754 -29.031 -5.066 1 91.75 162 ARG A C 1
ATOM 1293 O O . ARG A 1 162 ? -0.377 -29.672 -6.055 1 91.75 162 ARG A O 1
ATOM 1300 N N . ILE A 1 163 ? -0.341 -27.828 -4.805 1 93.12 163 ILE A N 1
ATOM 1301 C CA . ILE A 1 163 ? 0.658 -27.172 -5.641 1 93.12 163 ILE A CA 1
ATOM 1302 C C . ILE A 1 163 ? 1.929 -28.016 -5.688 1 93.12 163 ILE A C 1
ATOM 1304 O O . ILE A 1 163 ? 2.5 -28.219 -6.762 1 93.12 163 ILE A O 1
ATOM 1308 N N . GLY A 1 164 ? 2.328 -28.516 -4.574 1 93.62 164 GLY A N 1
ATOM 1309 C CA . GLY A 1 164 ? 3.516 -29.359 -4.52 1 93.62 164 GLY A CA 1
ATOM 1310 C C . GLY A 1 164 ? 3.395 -30.625 -5.352 1 93.62 164 GLY A C 1
ATOM 1311 O O . GLY A 1 164 ? 4.309 -30.969 -6.102 1 93.62 164 GLY A O 1
ATOM 1312 N N . VAL A 1 165 ? 2.289 -31.281 -5.18 1 94.5 165 VAL A N 1
ATOM 1313 C CA . VAL A 1 165 ? 2.029 -32.5 -5.922 1 94.5 165 VAL A CA 1
ATOM 1314 C C . VAL A 1 165 ? 2.059 -32.219 -7.422 1 94.5 165 VAL A C 1
ATOM 1316 O O . VAL A 1 165 ? 2.693 -32.938 -8.188 1 94.5 165 VAL A O 1
ATOM 1319 N N . ARG A 1 166 ? 1.47 -31.156 -7.766 1 93.44 166 ARG A N 1
ATOM 1320 C CA . ARG A 1 166 ? 1.392 -30.797 -9.18 1 93.44 166 ARG A CA 1
ATOM 1321 C C . ARG A 1 166 ? 2.768 -30.438 -9.727 1 93.44 166 ARG A C 1
ATOM 1323 O O . ARG A 1 166 ? 3.104 -30.797 -10.859 1 93.44 166 ARG A O 1
ATOM 1330 N N . ILE A 1 167 ? 3.512 -29.734 -8.977 1 94.56 167 ILE A N 1
ATOM 1331 C CA . ILE A 1 167 ? 4.848 -29.344 -9.414 1 94.56 167 ILE A CA 1
ATOM 1332 C C . ILE A 1 167 ? 5.672 -30.578 -9.75 1 94.56 167 ILE A C 1
ATOM 1334 O O . ILE A 1 167 ? 6.285 -30.656 -10.812 1 94.56 167 ILE A O 1
ATOM 1338 N N . ILE A 1 168 ? 5.656 -31.547 -8.867 1 95.12 168 ILE A N 1
ATOM 1339 C CA . ILE A 1 168 ? 6.441 -32.75 -9.047 1 95.12 168 ILE A CA 1
ATOM 1340 C C . ILE A 1 168 ? 5.949 -33.531 -10.273 1 95.12 168 ILE A C 1
ATOM 1342 O O . ILE A 1 168 ? 6.746 -33.906 -11.133 1 95.12 168 ILE A O 1
ATOM 1346 N N . ALA A 1 169 ? 4.672 -33.719 -10.344 1 96 169 ALA A N 1
ATOM 1347 C CA . ALA A 1 169 ? 4.082 -34.469 -11.438 1 96 169 ALA A CA 1
ATOM 1348 C C . ALA A 1 169 ? 4.332 -33.781 -12.781 1 96 169 ALA A C 1
ATOM 1350 O O . ALA A 1 169 ? 4.797 -34.438 -13.734 1 96 169 ALA A O 1
ATOM 1351 N N . GLU A 1 170 ? 4.078 -32.531 -12.805 1 94.44 170 GLU A N 1
ATOM 1352 C CA . GLU A 1 170 ? 4.16 -31.797 -14.062 1 94.44 170 GLU A CA 1
ATOM 1353 C C . GLU A 1 170 ? 5.613 -31.609 -14.5 1 94.44 170 GLU A C 1
ATOM 1355 O O . GLU A 1 170 ? 5.906 -31.562 -15.695 1 94.44 170 GLU A O 1
ATOM 1360 N N . GLN A 1 171 ? 6.512 -31.469 -13.539 1 94.44 171 GLN A N 1
ATOM 1361 C CA . GLN A 1 171 ? 7.93 -31.422 -13.883 1 94.44 171 GLN A CA 1
ATOM 1362 C C . GLN A 1 171 ? 8.352 -32.688 -14.625 1 94.44 171 GLN A C 1
ATOM 1364 O O . GLN A 1 171 ? 8.984 -32.625 -15.672 1 94.44 171 GLN A O 1
ATOM 1369 N N . HIS A 1 172 ? 7.984 -33.812 -14.117 1 95.94 172 HIS A N 1
ATOM 1370 C CA . HIS A 1 172 ? 8.344 -35.094 -14.758 1 95.94 172 HIS A CA 1
ATOM 1371 C C . HIS A 1 172 ? 7.684 -35.219 -16.125 1 95.94 172 HIS A C 1
ATOM 1373 O O . HIS A 1 172 ? 8.32 -35.656 -17.078 1 95.94 172 HIS A O 1
ATOM 1379 N N . LEU A 1 173 ? 6.414 -34.906 -16.156 1 94.94 173 LEU A N 1
ATOM 1380 C CA . LEU A 1 173 ? 5.684 -34.969 -17.406 1 94.94 173 LEU A CA 1
ATOM 1381 C C . LEU A 1 173 ? 6.34 -34.094 -18.469 1 94.94 173 LEU A C 1
ATOM 1383 O O . LEU A 1 173 ? 6.508 -34.5 -19.625 1 94.94 173 LEU A O 1
ATOM 1387 N N . ALA A 1 174 ? 6.723 -32.906 -18.062 1 93.62 174 ALA A N 1
ATOM 1388 C CA . ALA A 1 174 ? 7.348 -31.938 -18.984 1 93.62 174 ALA A CA 1
ATOM 1389 C C . ALA A 1 174 ? 8.703 -32.469 -19.469 1 93.62 174 ALA A C 1
ATOM 1391 O O . ALA A 1 174 ? 9.008 -32.375 -20.656 1 93.62 174 ALA A O 1
ATOM 1392 N N . LEU A 1 175 ? 9.508 -32.969 -18.562 1 93.69 175 LEU A N 1
ATOM 1393 C CA . LEU A 1 175 ? 10.82 -33.5 -18.938 1 93.69 175 LEU A CA 1
ATOM 1394 C C . LEU A 1 175 ? 10.672 -34.656 -19.922 1 93.69 175 LEU A C 1
ATOM 1396 O O . LEU A 1 175 ? 11.414 -34.719 -20.906 1 93.69 175 LEU A O 1
ATOM 1400 N N . THR A 1 176 ? 9.742 -35.531 -19.672 1 94.12 176 THR A N 1
ATOM 1401 C CA . THR A 1 176 ? 9.516 -36.688 -20.531 1 94.12 176 THR A CA 1
ATOM 1402 C C . THR A 1 176 ? 9.031 -36.25 -21.906 1 94.12 176 THR A C 1
ATOM 1404 O O . THR A 1 176 ? 9.477 -36.781 -22.922 1 94.12 176 THR A O 1
ATOM 1407 N N . ALA A 1 177 ? 8.148 -35.281 -21.906 1 91.06 177 ALA A N 1
ATOM 1408 C CA . ALA A 1 177 ? 7.602 -34.781 -23.156 1 91.06 177 ALA A CA 1
ATOM 1409 C C . ALA A 1 177 ? 8.695 -34.156 -24.031 1 91.06 177 ALA A C 1
ATOM 1411 O O . ALA A 1 177 ? 8.719 -34.344 -25.25 1 91.06 177 ALA A O 1
ATOM 1412 N N . THR A 1 178 ? 9.539 -33.438 -23.453 1 86.5 178 THR A N 1
ATOM 1413 C CA . THR A 1 178 ? 10.609 -32.781 -24.203 1 86.5 178 THR A CA 1
ATOM 1414 C C . THR A 1 178 ? 11.594 -33.812 -24.75 1 86.5 178 THR A C 1
ATOM 1416 O O . THR A 1 178 ? 12.164 -33.625 -25.828 1 86.5 178 THR A O 1
ATOM 1419 N N . ALA A 1 179 ? 11.852 -34.844 -24.047 1 87.69 179 ALA A N 1
ATOM 1420 C CA . ALA A 1 179 ? 12.742 -35.906 -24.5 1 87.69 179 ALA A CA 1
ATOM 1421 C C . ALA A 1 179 ? 12.156 -36.625 -25.703 1 87.69 179 ALA A C 1
ATOM 1423 O O . ALA A 1 179 ? 12.891 -37 -26.625 1 87.69 179 ALA A O 1
ATOM 1424 N N . LYS A 1 180 ? 10.859 -36.781 -25.703 1 84.88 180 LYS A N 1
ATOM 1425 C CA . LYS A 1 180 ? 10.188 -37.5 -26.797 1 84.88 180 LYS A CA 1
ATOM 1426 C C . LYS A 1 180 ? 10.102 -36.625 -28.047 1 84.88 180 LYS A C 1
ATOM 1428 O O . LYS A 1 180 ? 10.148 -37.125 -29.172 1 84.88 180 LYS A O 1
ATOM 1433 N N . SER A 1 181 ? 9.773 -35.344 -27.844 1 73.5 181 SER A N 1
ATOM 1434 C CA . SER A 1 181 ? 9.641 -34.406 -28.984 1 73.5 181 SER A CA 1
ATOM 1435 C C . SER A 1 181 ? 10.977 -34.25 -29.703 1 73.5 181 SER A C 1
ATOM 1437 O O . SER A 1 181 ? 11 -34 -30.906 1 73.5 181 SER A O 1
ATOM 1439 N N . ALA A 1 182 ? 12.016 -34.125 -28.969 1 62.84 182 ALA A N 1
ATOM 1440 C CA . ALA A 1 182 ? 13.312 -34.031 -29.625 1 62.84 182 ALA A CA 1
ATOM 1441 C C . ALA A 1 182 ? 13.469 -35.156 -30.656 1 62.84 182 ALA A C 1
ATOM 1443 O O . ALA A 1 182 ? 14.125 -34.969 -31.688 1 62.84 182 ALA A O 1
ATOM 1444 N N . GLY A 1 183 ? 12.82 -36.219 -30.25 1 53.75 183 GLY A N 1
ATOM 1445 C CA . GLY A 1 183 ? 12.898 -37.312 -31.234 1 53.75 183 GLY A CA 1
ATOM 1446 C C . GLY A 1 183 ? 11.844 -37.219 -32.312 1 53.75 183 GLY A C 1
ATOM 1447 O O . GLY A 1 183 ? 11.969 -37.844 -33.375 1 53.75 183 GLY A O 1
ATOM 1448 N N . SER A 1 184 ? 10.617 -36.656 -31.844 1 54.66 184 SER A N 1
ATOM 1449 C CA . SER A 1 184 ? 9.523 -36.594 -32.812 1 54.66 184 SER A CA 1
ATOM 1450 C C . SER A 1 184 ? 9.234 -35.125 -33.219 1 54.66 184 SER A C 1
ATOM 1452 O O . SER A 1 184 ? 9.562 -34.219 -32.469 1 54.66 184 SER A O 1
ATOM 1454 N N . ASN A 1 185 ? 9.344 -34.688 -34.469 1 47.25 185 ASN A N 1
ATOM 1455 C CA . ASN A 1 185 ? 8.969 -33.375 -35.031 1 47.25 185 ASN A CA 1
ATOM 1456 C C . ASN A 1 185 ? 7.637 -32.906 -34.469 1 47.25 185 ASN A C 1
ATOM 1458 O O . ASN A 1 185 ? 6.926 -32.125 -35.094 1 47.25 185 ASN A O 1
ATOM 1462 N N . ASP A 1 186 ? 7.062 -33.5 -33.406 1 42.12 186 ASP A N 1
ATOM 1463 C CA . ASP A 1 186 ? 5.695 -33.188 -33 1 42.12 186 ASP A CA 1
ATOM 1464 C C . ASP A 1 186 ? 5.668 -32.031 -32 1 42.12 186 ASP A C 1
ATOM 1466 O O . ASP A 1 186 ? 6.234 -32.125 -30.906 1 42.12 186 ASP A O 1
ATOM 1470 N N . ASN A 1 187 ? 5.57 -30.797 -32.438 1 45.06 187 ASN A N 1
ATOM 1471 C CA . ASN A 1 187 ? 5.438 -29.5 -31.781 1 45.06 187 ASN A CA 1
ATOM 1472 C C . ASN A 1 187 ? 4.207 -29.438 -30.891 1 45.06 187 ASN A C 1
ATOM 1474 O O . ASN A 1 187 ? 3.758 -28.359 -30.516 1 45.06 187 ASN A O 1
ATOM 1478 N N . SER A 1 188 ? 3.418 -30.562 -30.797 1 41.31 188 SER A N 1
ATOM 1479 C CA . SER A 1 188 ? 2.09 -30.484 -30.188 1 41.31 188 SER A CA 1
ATOM 1480 C C . SER A 1 188 ? 2.17 -30.547 -28.672 1 41.31 188 SER A C 1
ATOM 1482 O O . SER A 1 188 ? 1.143 -30.578 -27.984 1 41.31 188 SER A O 1
ATOM 1484 N N . THR A 1 189 ? 3.447 -30.625 -28.094 1 50.5 189 THR A N 1
ATOM 1485 C CA . THR A 1 189 ? 3.438 -30.938 -26.672 1 50.5 189 THR A CA 1
ATOM 1486 C C . THR A 1 189 ? 3.156 -29.688 -25.844 1 50.5 189 THR A C 1
ATOM 1488 O O . THR A 1 189 ? 3.477 -28.578 -26.266 1 50.5 189 THR A O 1
ATOM 1491 N N . ALA A 1 190 ? 2.248 -29.875 -24.875 1 55.59 190 ALA A N 1
ATOM 1492 C CA . ALA A 1 190 ? 1.797 -28.875 -23.922 1 55.59 190 ALA A CA 1
ATOM 1493 C C . ALA A 1 190 ? 2.98 -28.172 -23.266 1 55.59 190 ALA A C 1
ATOM 1495 O O . ALA A 1 190 ? 2.838 -27.062 -22.734 1 55.59 190 ALA A O 1
ATOM 1496 N N . PHE A 1 191 ? 4.109 -28.828 -23.406 1 66.5 191 PHE A N 1
ATOM 1497 C CA . PHE A 1 191 ? 5.266 -28.234 -22.75 1 66.5 191 PHE A CA 1
ATOM 1498 C C . PHE A 1 191 ? 6.305 -27.797 -23.781 1 66.5 191 PHE A C 1
ATOM 1500 O O . PHE A 1 191 ? 6.777 -28.609 -24.578 1 66.5 191 PHE A O 1
ATOM 1507 N N . ARG A 1 192 ? 6.32 -26.609 -24.172 1 63.88 192 ARG A N 1
ATOM 1508 C CA . ARG A 1 192 ? 7.273 -26.078 -25.141 1 63.88 192 ARG A CA 1
ATOM 1509 C C . ARG A 1 192 ? 8.633 -25.828 -24.484 1 63.88 192 ARG A C 1
ATOM 1511 O O . ARG A 1 192 ? 8.711 -25.172 -23.453 1 63.88 192 ARG A O 1
ATOM 1518 N N . LEU A 1 193 ? 9.422 -26.5 -25.156 1 74.62 193 LEU A N 1
ATOM 1519 C CA . LEU A 1 193 ? 10.797 -26.281 -24.734 1 74.62 193 LEU A CA 1
ATOM 1520 C C . LEU A 1 193 ? 11.305 -24.922 -25.188 1 74.62 193 LEU A C 1
ATOM 1522 O O . LEU A 1 193 ? 11.195 -24.562 -26.359 1 74.62 193 LEU A O 1
ATOM 1526 N N . THR A 1 194 ? 11.688 -24.094 -24.281 1 83.75 194 THR A N 1
ATOM 1527 C CA . THR A 1 194 ? 12.352 -22.828 -24.578 1 83.75 194 THR A CA 1
ATOM 1528 C C . THR A 1 194 ? 13.836 -22.906 -24.234 1 83.75 194 THR A C 1
ATOM 1530 O O . THR A 1 194 ? 14.266 -23.797 -23.5 1 83.75 194 THR A O 1
ATOM 1533 N N . PRO A 1 195 ? 14.641 -22.016 -24.828 1 91.06 195 PRO A N 1
ATOM 1534 C CA . PRO A 1 195 ? 16.094 -22.062 -24.578 1 91.06 195 PRO A CA 1
ATOM 1535 C C . PRO A 1 195 ? 16.438 -21.922 -23.094 1 91.06 195 PRO A C 1
ATOM 1537 O O . PRO A 1 195 ? 17.547 -22.25 -22.688 1 91.06 195 PRO A O 1
ATOM 1540 N N . THR A 1 196 ? 15.5 -21.5 -22.328 1 93.25 196 THR A N 1
ATOM 1541 C CA . THR A 1 196 ? 15.836 -21.219 -20.938 1 93.25 196 THR A CA 1
ATOM 1542 C C . THR A 1 196 ? 15.023 -22.109 -19.984 1 93.25 196 THR A C 1
ATOM 1544 O O . THR A 1 196 ? 15.07 -21.938 -18.766 1 93.25 196 THR A O 1
ATOM 1547 N N . SER A 1 197 ? 14.336 -23.078 -20.484 1 92.06 197 SER A N 1
ATOM 1548 C CA . SER A 1 197 ? 13.43 -23.859 -19.656 1 92.06 197 SER A CA 1
ATOM 1549 C C . SER A 1 197 ? 14.039 -25.203 -19.297 1 92.06 197 SER A C 1
ATOM 1551 O O . SER A 1 197 ? 14.852 -25.75 -20.062 1 92.06 197 SER A O 1
ATOM 1553 N N . VAL A 1 198 ? 13.82 -25.734 -18.188 1 93.38 198 VAL A N 1
ATOM 1554 C CA . VAL A 1 198 ? 14.031 -27.094 -17.703 1 93.38 198 VAL A CA 1
ATOM 1555 C C . VAL A 1 198 ? 12.734 -27.641 -17.125 1 93.38 198 VAL A C 1
ATOM 1557 O O . VAL A 1 198 ? 12.391 -27.391 -15.969 1 93.38 198 VAL A O 1
ATOM 1560 N N . GLY A 1 199 ? 12.031 -28.469 -17.969 1 93.38 199 GLY A N 1
ATOM 1561 C CA . GLY A 1 199 ? 10.688 -28.859 -17.578 1 93.38 199 GLY A CA 1
ATOM 1562 C C . GLY A 1 199 ? 9.734 -27.688 -17.453 1 93.38 199 GLY A C 1
ATOM 1563 O O . GLY A 1 199 ? 9.586 -26.906 -18.391 1 93.38 199 GLY A O 1
ATOM 1564 N N . ILE A 1 200 ? 9.18 -27.547 -16.266 1 93.44 200 ILE A N 1
ATOM 1565 C CA . ILE A 1 200 ? 8.18 -26.5 -16.078 1 93.44 200 ILE A CA 1
ATOM 1566 C C . ILE A 1 200 ? 8.852 -25.234 -15.555 1 93.44 200 ILE A C 1
ATOM 1568 O O . ILE A 1 200 ? 8.219 -24.188 -15.445 1 93.44 200 ILE A O 1
ATOM 1572 N N . VAL A 1 201 ? 10.133 -25.297 -15.211 1 93.25 201 VAL A N 1
ATOM 1573 C CA . VAL A 1 201 ? 10.859 -24.156 -14.664 1 93.25 201 VAL A CA 1
ATOM 1574 C C . VAL A 1 201 ? 11.523 -23.375 -15.789 1 93.25 201 VAL A C 1
ATOM 1576 O O . VAL A 1 201 ? 12.086 -23.953 -16.719 1 93.25 201 VAL A O 1
ATOM 1579 N N . ASP A 1 202 ? 11.344 -22.141 -15.797 1 93.44 202 ASP A N 1
ATOM 1580 C CA . ASP A 1 202 ? 12.047 -21.25 -16.719 1 93.44 202 ASP A CA 1
ATOM 1581 C C . ASP A 1 202 ? 13.094 -20.422 -15.984 1 93.44 202 ASP A C 1
ATOM 1583 O O . ASP A 1 202 ? 12.773 -19.672 -15.055 1 93.44 202 ASP A O 1
ATOM 1587 N N . THR A 1 203 ? 14.352 -20.516 -16.359 1 93.44 203 THR A N 1
ATOM 1588 C CA . THR A 1 203 ? 15.461 -19.891 -15.664 1 93.44 203 THR A CA 1
ATOM 1589 C C . THR A 1 203 ? 15.555 -18.406 -16.031 1 93.44 203 THR A C 1
ATOM 1591 O O . THR A 1 203 ? 16.266 -17.641 -15.375 1 93.44 203 THR A O 1
ATOM 1594 N N . ALA A 1 204 ? 14.805 -17.969 -17.031 1 94.31 204 ALA A N 1
ATOM 1595 C CA . ALA A 1 204 ? 14.805 -16.578 -17.484 1 94.31 204 ALA A CA 1
ATOM 1596 C C . ALA A 1 204 ? 13.438 -16.172 -18.016 1 94.31 204 ALA A C 1
ATOM 1598 O O . ALA A 1 204 ? 13.336 -15.641 -19.125 1 94.31 204 ALA A O 1
ATOM 1599 N N . MET A 1 205 ? 12.453 -16.406 -17.203 1 94.19 205 MET A N 1
ATOM 1600 C CA . MET A 1 205 ? 11.086 -16.094 -17.594 1 94.19 205 MET A CA 1
ATOM 1601 C C . MET A 1 205 ? 10.906 -14.594 -17.766 1 94.19 205 MET A C 1
ATOM 1603 O O . MET A 1 205 ? 11.5 -13.797 -17.031 1 94.19 205 MET A O 1
ATOM 1607 N N . ALA A 1 206 ? 10.141 -14.234 -18.766 1 96.62 206 ALA A N 1
ATOM 1608 C CA . ALA A 1 206 ? 9.773 -12.836 -19 1 96.62 206 ALA A CA 1
ATOM 1609 C C . ALA A 1 206 ? 8.367 -12.547 -18.484 1 96.62 206 ALA A C 1
ATOM 1611 O O . ALA A 1 206 ? 7.379 -12.836 -19.156 1 96.62 206 ALA A O 1
ATOM 1612 N N . PRO A 1 207 ? 8.281 -11.906 -17.312 1 97.81 207 PRO A N 1
ATOM 1613 C CA . PRO A 1 207 ? 6.953 -11.633 -16.75 1 97.81 207 PRO A CA 1
ATOM 1614 C C . PRO A 1 207 ? 6.055 -10.867 -17.719 1 97.81 207 PRO A C 1
ATOM 1616 O O . PRO A 1 207 ? 4.848 -11.117 -17.781 1 97.81 207 PRO A O 1
ATOM 1619 N N . ALA A 1 208 ? 6.609 -9.984 -18.5 1 98.38 208 ALA A N 1
ATOM 1620 C CA . ALA A 1 208 ? 5.832 -9.195 -19.453 1 98.38 208 ALA A CA 1
ATOM 1621 C C . ALA A 1 208 ? 5.121 -10.094 -20.469 1 98.38 208 ALA A C 1
ATOM 1623 O O . ALA A 1 208 ? 3.973 -9.844 -20.828 1 98.38 208 ALA A O 1
ATOM 1624 N N . ASP A 1 209 ? 5.832 -11.109 -20.875 1 97.38 209 ASP A N 1
ATOM 1625 C CA . ASP A 1 209 ? 5.238 -12.039 -21.828 1 97.38 209 ASP A CA 1
ATOM 1626 C C . ASP A 1 209 ? 4.078 -12.812 -21.203 1 97.38 209 ASP A C 1
ATOM 1628 O O . ASP A 1 209 ? 3.041 -13.008 -21.828 1 97.38 209 ASP A O 1
ATOM 1632 N N . VAL A 1 210 ? 4.312 -13.258 -20 1 97.38 210 VAL A N 1
ATOM 1633 C CA . VAL A 1 210 ? 3.252 -13.953 -19.281 1 97.38 210 VAL A CA 1
ATOM 1634 C C . VAL A 1 210 ? 2.041 -13.039 -19.125 1 97.38 210 VAL A C 1
ATOM 1636 O O . VAL A 1 210 ? 0.905 -13.453 -19.375 1 97.38 210 VAL A O 1
ATOM 1639 N N . ILE A 1 211 ? 2.24 -11.789 -18.797 1 98.5 211 ILE A N 1
ATOM 1640 C CA . ILE A 1 211 ? 1.183 -10.812 -18.562 1 98.5 211 ILE A CA 1
ATOM 1641 C C . ILE A 1 211 ? 0.437 -10.539 -19.859 1 98.5 211 ILE A C 1
ATOM 1643 O O . ILE A 1 211 ? -0.792 -10.445 -19.875 1 98.5 211 ILE A O 1
ATOM 1647 N N . ARG A 1 212 ? 1.159 -10.383 -20.953 1 98.31 212 ARG A N 1
ATOM 1648 C CA . ARG A 1 212 ? 0.528 -10.156 -22.25 1 98.31 212 ARG A CA 1
ATOM 1649 C C . ARG A 1 212 ? -0.414 -11.305 -22.609 1 98.31 212 ARG A C 1
ATOM 1651 O O . ARG A 1 212 ? -1.538 -11.07 -23.047 1 98.31 212 ARG A O 1
ATOM 1658 N N . GLN A 1 213 ? 0.064 -12.469 -22.391 1 96.62 213 GLN A N 1
ATOM 1659 C CA . GLN A 1 213 ? -0.752 -13.641 -22.672 1 96.62 213 GLN A CA 1
ATOM 1660 C C . GLN A 1 213 ? -1.991 -13.688 -21.781 1 96.62 213 GLN A C 1
ATOM 1662 O O . GLN A 1 213 ? -3.104 -13.898 -22.281 1 96.62 213 GLN A O 1
ATOM 1667 N N . SER A 1 214 ? -1.778 -13.5 -20.484 1 97.19 214 SER A N 1
ATOM 1668 C CA . SER A 1 214 ? -2.9 -13.469 -19.547 1 97.19 214 SER A CA 1
ATOM 1669 C C . SER A 1 214 ? -3.891 -12.367 -19.906 1 97.19 214 SER A C 1
ATOM 1671 O O . SER A 1 214 ? -5.105 -12.555 -19.812 1 97.19 214 SER A O 1
ATOM 1673 N N . SER A 1 215 ? -3.385 -11.227 -20.312 1 98.06 215 SER A N 1
ATOM 1674 C CA . SER A 1 215 ? -4.223 -10.078 -20.672 1 98.06 215 SER A CA 1
ATOM 1675 C C . SER A 1 215 ? -5.105 -10.398 -21.875 1 98.06 215 SER A C 1
ATOM 1677 O O . SER A 1 215 ? -6.27 -9.984 -21.922 1 98.06 215 SER A O 1
ATOM 1679 N N . GLU A 1 216 ? -4.547 -11.023 -22.859 1 97.44 216 GLU A N 1
ATOM 1680 C CA . GLU A 1 216 ? -5.316 -11.391 -24.031 1 97.44 216 GLU A CA 1
ATOM 1681 C C . GLU A 1 216 ? -6.465 -12.328 -23.688 1 97.44 216 GLU A C 1
ATOM 1683 O O . GLU A 1 216 ? -7.582 -12.164 -24.172 1 97.44 216 GLU A O 1
ATOM 1688 N N . TYR A 1 217 ? -6.121 -13.25 -22.922 1 95.5 217 TYR A N 1
ATOM 1689 C CA . TYR A 1 217 ? -7.137 -14.195 -22.469 1 95.5 217 TYR A CA 1
ATOM 1690 C C . TYR A 1 217 ? -8.258 -13.477 -21.734 1 95.5 217 TYR A C 1
ATOM 1692 O O . TYR A 1 217 ? -9.438 -13.68 -22.016 1 95.5 217 TYR A O 1
ATOM 1700 N N . VAL A 1 218 ? -7.941 -12.617 -20.75 1 96.88 218 VAL A N 1
ATOM 1701 C CA . VAL A 1 218 ? -8.93 -11.93 -19.922 1 96.88 218 VAL A CA 1
ATOM 1702 C C . VAL A 1 218 ? -9.703 -10.93 -20.766 1 96.88 218 VAL A C 1
ATOM 1704 O O . VAL A 1 218 ? -10.906 -10.727 -20.547 1 96.88 218 VAL A O 1
ATOM 1707 N N . ARG A 1 219 ? -9.047 -10.305 -21.703 1 97.75 219 ARG A N 1
ATOM 1708 C CA . ARG A 1 219 ? -9.719 -9.383 -22.609 1 97.75 219 ARG A CA 1
ATOM 1709 C C . ARG A 1 219 ? -10.852 -10.078 -23.344 1 97.75 219 ARG A C 1
ATOM 1711 O O . ARG A 1 219 ? -11.953 -9.531 -23.469 1 97.75 219 ARG A O 1
ATOM 1718 N N . ALA A 1 220 ? -10.539 -11.25 -23.859 1 96.12 220 ALA A N 1
ATOM 1719 C CA . ALA A 1 220 ? -11.555 -12.016 -24.562 1 96.12 220 ALA A CA 1
ATOM 1720 C C . ALA A 1 220 ? -12.742 -12.32 -23.656 1 96.12 220 ALA A C 1
ATOM 1722 O O . ALA A 1 220 ? -13.898 -12.211 -24.078 1 96.12 220 ALA A O 1
ATOM 1723 N N . LEU A 1 221 ? -12.477 -12.727 -22.438 1 93.31 221 LEU A N 1
ATOM 1724 C CA . LEU A 1 221 ? -13.539 -12.977 -21.469 1 93.31 221 LEU A CA 1
ATOM 1725 C C . LEU A 1 221 ? -14.359 -11.711 -21.234 1 93.31 221 LEU A C 1
ATOM 1727 O O . LEU A 1 221 ? -15.594 -11.766 -21.172 1 93.31 221 LEU A O 1
ATOM 1731 N N . CYS A 1 222 ? -13.734 -10.578 -21.078 1 95.19 222 CYS A N 1
ATOM 1732 C CA . CYS A 1 222 ? -14.375 -9.305 -20.797 1 95.19 222 CYS A CA 1
ATOM 1733 C C . CYS A 1 222 ? -15.25 -8.859 -21.969 1 95.19 222 CYS A C 1
ATOM 1735 O O . CYS A 1 222 ? -16.375 -8.398 -21.766 1 95.19 222 CYS A O 1
ATOM 1737 N N . GLU A 1 223 ? -14.758 -9.055 -23.156 1 95.94 223 GLU A N 1
ATOM 1738 C CA . GLU A 1 223 ? -15.516 -8.703 -24.359 1 95.94 223 GLU A CA 1
ATOM 1739 C C . GLU A 1 223 ? -16.766 -9.57 -24.484 1 95.94 223 GLU A C 1
ATOM 1741 O O . GLU A 1 223 ? -17.812 -9.086 -24.922 1 95.94 223 GLU A O 1
ATOM 1746 N N . SER A 1 224 ? -16.578 -10.766 -24.125 1 92.69 224 SER A N 1
ATOM 1747 C CA . SER A 1 224 ? -17.71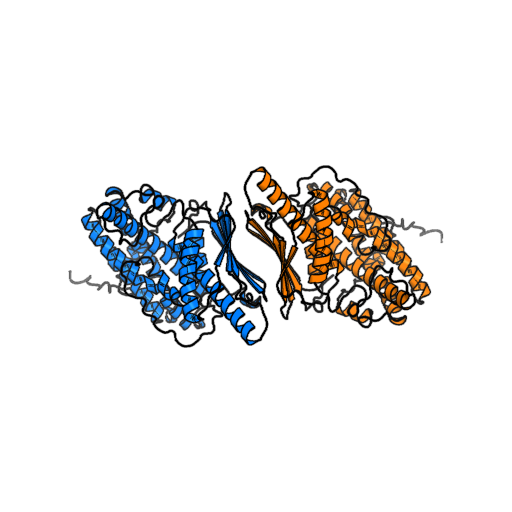9 -11.664 -24.156 1 92.69 224 SER A CA 1
ATOM 1748 C C . SER A 1 224 ? -18.781 -11.258 -23.141 1 92.69 224 SER A C 1
ATOM 1750 O O . SER A 1 224 ? -19.984 -11.312 -23.422 1 92.69 224 SER A O 1
ATOM 1752 N N . ALA A 1 225 ? -18.391 -10.789 -22.031 1 89.38 225 ALA A N 1
ATOM 1753 C CA . ALA A 1 225 ? -19.312 -10.453 -20.938 1 89.38 225 ALA A CA 1
ATOM 1754 C C . ALA A 1 225 ? -19.906 -9.062 -21.125 1 89.38 225 ALA A C 1
ATOM 1756 O O . ALA A 1 225 ? -21.078 -8.836 -20.828 1 89.38 225 ALA A O 1
ATOM 1757 N N . PHE A 1 226 ? -19.109 -8.055 -21.688 1 93.5 226 PHE A N 1
ATOM 1758 C CA . PHE A 1 226 ? -19.531 -6.656 -21.656 1 93.5 226 PHE A CA 1
ATOM 1759 C C . PHE A 1 226 ? -19.516 -6.055 -23.062 1 93.5 226 PHE A C 1
ATOM 1761 O O . PHE A 1 226 ? -19.891 -4.898 -23.25 1 93.5 226 PHE A O 1
ATOM 1768 N N . GLU A 1 227 ? -18.969 -6.793 -24.047 1 94.31 227 GLU A N 1
ATOM 1769 C CA . GLU A 1 227 ? -18.828 -6.34 -25.438 1 94.31 227 GLU A CA 1
ATOM 1770 C C . GLU A 1 227 ? -17.797 -5.219 -25.547 1 94.31 227 GLU A C 1
ATOM 1772 O O . GLU A 1 227 ? -17.797 -4.461 -26.516 1 94.31 227 GLU A O 1
ATOM 1777 N N . MET A 1 228 ? -17.062 -5.055 -24.516 1 96.31 228 MET A N 1
ATOM 1778 C CA . MET A 1 228 ? -15.961 -4.109 -24.5 1 96.31 228 MET A CA 1
ATOM 1779 C C . MET A 1 228 ? -14.914 -4.516 -23.469 1 96.31 228 MET A C 1
ATOM 1781 O O . MET A 1 228 ? -15.172 -5.359 -22.609 1 96.31 228 MET A O 1
ATOM 1785 N N . ALA A 1 229 ? -13.727 -3.939 -23.609 1 97.94 229 ALA A N 1
ATOM 1786 C CA . ALA A 1 229 ? -12.648 -4.207 -22.656 1 97.94 229 ALA A CA 1
ATOM 1787 C C . ALA A 1 229 ? -11.641 -3.061 -22.625 1 97.94 229 ALA A C 1
ATOM 1789 O O . ALA A 1 229 ? -11.375 -2.438 -23.656 1 97.94 229 ALA A O 1
ATOM 1790 N N . PRO A 1 230 ? -11.141 -2.785 -21.438 1 98.12 230 PRO A N 1
ATOM 1791 C CA . PRO A 1 230 ? -10.078 -1.778 -21.375 1 98.12 230 PRO A CA 1
ATOM 1792 C C . PRO A 1 230 ? -8.805 -2.23 -22.094 1 98.12 230 PRO A C 1
ATOM 1794 O O . PRO A 1 230 ? -8.578 -3.432 -22.25 1 98.12 230 PRO A O 1
ATOM 1797 N N . GLU A 1 231 ? -8.023 -1.273 -22.484 1 98.12 231 GLU A N 1
ATOM 1798 C CA . GLU A 1 231 ? -6.68 -1.56 -22.969 1 98.12 231 GLU A CA 1
ATOM 1799 C C . GLU A 1 231 ? -5.711 -1.809 -21.812 1 98.12 231 GLU A C 1
ATOM 1801 O O . GLU A 1 231 ? -5.848 -1.215 -20.75 1 98.12 231 GLU A O 1
ATOM 1806 N N . VAL A 1 232 ? -4.77 -2.717 -22.047 1 98.5 232 VAL A N 1
ATOM 1807 C CA . VAL A 1 232 ? -3.695 -2.932 -21.094 1 98.5 232 VAL A CA 1
ATOM 1808 C C . VAL A 1 232 ? -2.418 -2.256 -21.578 1 98.5 232 VAL A C 1
ATOM 1810 O O . VAL A 1 232 ? -1.957 -2.525 -22.688 1 98.5 232 VAL A O 1
ATOM 1813 N N . VAL A 1 233 ? -1.902 -1.349 -20.781 1 98.06 233 VAL A N 1
ATOM 1814 C CA . VAL A 1 233 ? -0.679 -0.636 -21.141 1 98.06 233 VAL A CA 1
ATOM 1815 C C . VAL A 1 233 ? 0.472 -1.121 -20.25 1 98.06 233 VAL A C 1
ATOM 1817 O O . VAL A 1 233 ? 0.417 -1.006 -19.031 1 98.06 233 VAL A O 1
ATOM 1820 N N . LEU A 1 234 ? 1.529 -1.704 -20.875 1 97.56 234 LEU A N 1
ATOM 1821 C CA . LEU A 1 234 ? 2.723 -2.129 -20.156 1 97.56 234 LEU A CA 1
ATOM 1822 C C . LEU A 1 234 ? 3.773 -1.022 -20.141 1 97.56 234 LEU A C 1
ATOM 1824 O O . LEU A 1 234 ? 4.055 -0.418 -21.188 1 97.56 234 LEU A O 1
ATOM 1828 N N . GLU A 1 235 ? 4.324 -0.707 -18.969 1 94.75 235 GLU A N 1
ATOM 1829 C CA . GLU A 1 235 ? 5.371 0.305 -18.844 1 94.75 235 GLU A CA 1
ATOM 1830 C C . GLU A 1 235 ? 6.453 -0.13 -17.875 1 94.75 235 GLU A C 1
ATOM 1832 O O . GLU A 1 235 ? 6.309 -1.145 -17.188 1 94.75 235 GLU A O 1
ATOM 1837 N N . GLY A 1 236 ? 7.633 0.623 -17.797 1 93.81 236 GLY A N 1
ATOM 1838 C CA . GLY A 1 236 ? 8.758 0.298 -16.922 1 93.81 236 GLY A CA 1
ATOM 1839 C C . GLY A 1 236 ? 9.758 -0.632 -17.578 1 93.81 236 GLY A C 1
ATOM 1840 O O . GLY A 1 236 ? 10.062 -0.492 -18.766 1 93.81 236 GLY A O 1
ATOM 1841 N N . GLN A 1 237 ? 10.273 -1.505 -16.781 1 94.38 237 GLN A N 1
ATOM 1842 C CA . GLN A 1 237 ? 11.305 -2.414 -17.266 1 94.38 237 GLN A CA 1
ATOM 1843 C C . GLN A 1 237 ? 10.688 -3.699 -17.812 1 94.38 237 GLN A C 1
ATOM 1845 O O . GLN A 1 237 ? 10.844 -4.77 -17.219 1 94.38 237 GLN A O 1
ATOM 1850 N N . VAL A 1 238 ? 10.109 -3.613 -19.016 1 96.06 238 VAL A N 1
ATOM 1851 C CA . VAL A 1 238 ? 9.328 -4.672 -19.641 1 96.06 238 VAL A CA 1
ATOM 1852 C C . VAL A 1 238 ? 10.242 -5.812 -20.062 1 96.06 238 VAL A C 1
ATOM 1854 O O . VAL A 1 238 ? 9.781 -6.922 -20.344 1 96.06 238 VAL A O 1
ATOM 1857 N N . ASP A 1 239 ? 11.531 -5.617 -20.047 1 95.62 239 ASP A N 1
ATOM 1858 C CA . ASP A 1 239 ? 12.484 -6.641 -20.453 1 95.62 239 ASP A CA 1
ATOM 1859 C C . ASP A 1 239 ? 13.008 -7.426 -19.25 1 95.62 239 ASP A C 1
ATOM 1861 O O . ASP A 1 239 ? 13.883 -8.281 -19.391 1 95.62 239 ASP A O 1
ATOM 1865 N N . ALA A 1 240 ? 12.438 -7.199 -18.109 1 95.94 240 ALA A N 1
ATOM 1866 C CA . ALA A 1 240 ? 12.883 -7.879 -16.891 1 95.94 240 ALA A CA 1
ATOM 1867 C C . ALA A 1 240 ? 12.727 -9.391 -17.031 1 95.94 240 ALA A C 1
ATOM 1869 O O . ALA A 1 240 ? 11.781 -9.875 -17.641 1 95.94 240 ALA A O 1
ATOM 1870 N N . ARG A 1 241 ? 13.688 -10.148 -16.438 1 95.38 241 ARG A N 1
ATOM 1871 C CA . ARG A 1 241 ? 13.68 -11.609 -16.406 1 95.38 241 ARG A CA 1
ATOM 1872 C C . ARG A 1 241 ? 13.836 -12.125 -14.984 1 95.38 241 ARG A C 1
ATOM 1874 O O . ARG A 1 241 ? 14.453 -11.469 -14.141 1 95.38 241 ARG A O 1
ATOM 1881 N N . THR A 1 242 ? 13.273 -13.242 -14.766 1 93.75 242 THR A N 1
ATOM 1882 C CA . THR A 1 242 ? 13.453 -13.906 -13.477 1 93.75 242 THR A CA 1
ATOM 1883 C C . THR A 1 242 ? 13.203 -15.406 -13.602 1 93.75 242 THR A C 1
ATOM 1885 O O . THR A 1 242 ? 12.594 -15.859 -14.57 1 93.75 242 THR A O 1
ATOM 1888 N N . MET A 1 243 ? 13.727 -16.125 -12.672 1 92.31 243 MET A N 1
ATOM 1889 C CA . MET A 1 243 ? 13.461 -17.562 -12.625 1 92.31 243 MET A CA 1
ATOM 1890 C C . MET A 1 243 ? 12.086 -17.844 -12.023 1 92.31 243 MET A C 1
ATOM 1892 O O . MET A 1 243 ? 11.672 -17.172 -11.078 1 92.31 243 MET A O 1
ATOM 1896 N N . GLY A 1 244 ? 11.383 -18.812 -12.57 1 91.94 244 GLY A N 1
ATOM 1897 C CA . GLY A 1 244 ? 10.094 -19.188 -12.023 1 91.94 244 GLY A CA 1
ATOM 1898 C C . GLY A 1 244 ? 9.352 -20.188 -12.883 1 91.94 244 GLY A C 1
ATOM 1899 O O . GLY A 1 244 ? 9.914 -20.75 -13.828 1 91.94 244 GLY A O 1
ATOM 1900 N N . ILE A 1 245 ? 8.188 -20.469 -12.406 1 93 245 ILE A N 1
ATOM 1901 C CA . ILE A 1 245 ? 7.281 -21.344 -13.133 1 93 245 ILE A CA 1
ATOM 1902 C C . ILE A 1 245 ? 6.215 -20.516 -13.844 1 93 245 ILE A C 1
ATOM 1904 O O . ILE A 1 245 ? 5.297 -20 -13.195 1 93 245 ILE A O 1
ATOM 1908 N N . PRO A 1 246 ? 6.246 -20.375 -15.156 1 94.12 246 PRO A N 1
ATOM 1909 C CA . PRO A 1 246 ? 5.391 -19.438 -15.898 1 94.12 246 PRO A CA 1
ATOM 1910 C C . PRO A 1 246 ? 3.902 -19.688 -15.648 1 94.12 246 PRO A C 1
ATOM 1912 O O . PRO A 1 246 ? 3.135 -18.719 -15.508 1 94.12 246 PRO A O 1
ATOM 1915 N N . VAL A 1 247 ? 3.496 -20.922 -15.531 1 93.38 247 VAL A N 1
ATOM 1916 C CA . VAL A 1 247 ? 2.078 -21.219 -15.375 1 93.38 247 VAL A CA 1
ATOM 1917 C C . VAL A 1 247 ? 1.581 -20.688 -14.031 1 93.38 247 VAL A C 1
ATOM 1919 O O . VAL A 1 247 ? 0.424 -20.281 -13.914 1 93.38 247 VAL A O 1
ATOM 1922 N N . HIS A 1 248 ? 2.41 -20.672 -13.008 1 94.38 248 HIS A N 1
ATOM 1923 C CA . HIS A 1 248 ? 2.031 -20.094 -11.719 1 94.38 248 HIS A CA 1
ATOM 1924 C C . HIS A 1 248 ? 1.812 -18.594 -11.836 1 94.38 248 HIS A C 1
ATOM 1926 O O . HIS A 1 248 ? 0.825 -18.062 -11.32 1 94.38 248 HIS A O 1
ATOM 1932 N N . LEU A 1 249 ? 2.732 -17.953 -12.492 1 96.38 249 LEU A N 1
ATOM 1933 C CA . LEU A 1 249 ? 2.578 -16.516 -12.688 1 96.38 249 LEU A CA 1
ATOM 1934 C C . LEU A 1 249 ? 1.348 -16.219 -13.539 1 96.38 249 LEU A C 1
ATOM 1936 O O . LEU A 1 249 ? 0.639 -15.234 -13.281 1 96.38 249 LEU A O 1
ATOM 1940 N N . ASP A 1 250 ? 1.179 -17.031 -14.516 1 96.5 250 ASP A N 1
ATOM 1941 C CA . ASP A 1 250 ? 0.015 -16.875 -15.383 1 96.5 250 ASP A CA 1
ATOM 1942 C C . ASP A 1 250 ? -1.28 -16.906 -14.57 1 96.5 250 ASP A C 1
ATOM 1944 O O . ASP A 1 250 ? -2.176 -16.094 -14.789 1 96.5 250 ASP A O 1
ATOM 1948 N N . TYR A 1 251 ? -1.37 -17.797 -13.68 1 94.06 251 TYR A N 1
ATOM 1949 C CA . TYR A 1 251 ? -2.551 -17.875 -12.828 1 94.06 251 TYR A CA 1
ATOM 1950 C C . TYR A 1 251 ? -2.738 -16.578 -12.047 1 94.06 251 TYR A C 1
ATOM 1952 O O . TYR A 1 251 ? -3.834 -16 -12.031 1 94.06 251 TYR A O 1
ATOM 1960 N N . VAL A 1 252 ? -1.72 -16.156 -11.43 1 97.12 252 VAL A N 1
ATOM 1961 C CA . VAL A 1 252 ? -1.763 -14.969 -10.578 1 97.12 252 VAL A CA 1
ATOM 1962 C C . VAL A 1 252 ? -2.17 -13.758 -11.414 1 97.12 252 VAL A C 1
ATOM 1964 O O . VAL A 1 252 ? -3.076 -13.016 -11.031 1 97.12 252 VAL A O 1
ATOM 1967 N N . MET A 1 253 ? -1.524 -13.586 -12.555 1 98.25 253 MET A N 1
ATOM 1968 C CA . MET A 1 253 ? -1.811 -12.445 -13.414 1 98.25 253 MET A CA 1
ATOM 1969 C C . MET A 1 253 ? -3.244 -12.5 -13.93 1 98.25 253 MET A C 1
ATOM 1971 O O . MET A 1 253 ? -3.926 -11.469 -13.992 1 98.25 253 MET A O 1
ATOM 1975 N N . THR A 1 254 ? -3.646 -13.656 -14.266 1 96.69 254 THR A N 1
ATOM 1976 C CA . THR A 1 254 ? -5.008 -13.82 -14.766 1 96.69 254 THR A CA 1
ATOM 1977 C C . THR A 1 254 ? -6.027 -13.391 -13.711 1 96.69 254 THR A C 1
ATOM 1979 O O . THR A 1 254 ? -6.953 -12.633 -14.016 1 96.69 254 THR A O 1
ATOM 1982 N N . GLU A 1 255 ? -5.859 -13.805 -12.508 1 95.19 255 GLU A N 1
ATOM 1983 C CA . GLU A 1 255 ? -6.785 -13.469 -11.43 1 95.19 255 GLU A CA 1
ATOM 1984 C C . GLU A 1 255 ? -6.801 -11.969 -11.164 1 95.19 255 GLU A C 1
ATOM 1986 O O . GLU A 1 255 ? -7.863 -11.375 -10.969 1 95.19 255 GLU A O 1
ATOM 1991 N N . LEU A 1 256 ? -5.645 -11.383 -11.156 1 97.56 256 LEU A N 1
ATOM 1992 C CA . LEU A 1 256 ? -5.543 -9.953 -10.898 1 97.56 256 LEU A CA 1
ATOM 1993 C C . LEU A 1 256 ? -6.129 -9.141 -12.047 1 97.56 256 LEU A C 1
ATOM 1995 O O . LEU A 1 256 ? -6.828 -8.148 -11.82 1 97.56 256 LEU A O 1
ATOM 1999 N N . LEU A 1 257 ? -5.836 -9.586 -13.227 1 98 257 LEU A N 1
ATOM 2000 C CA . LEU A 1 257 ? -6.348 -8.883 -14.398 1 98 257 LEU A CA 1
ATOM 2001 C C . LEU A 1 257 ? -7.859 -9.055 -14.523 1 98 257 LEU A C 1
ATOM 2003 O O . LEU A 1 257 ? -8.562 -8.133 -14.938 1 98 257 LEU A O 1
ATOM 2007 N N . LYS A 1 258 ? -8.352 -10.211 -14.203 1 96.19 258 LYS A N 1
ATOM 2008 C CA . LYS A 1 258 ? -9.805 -10.398 -14.188 1 96.19 258 LYS A CA 1
ATOM 2009 C C . LYS A 1 258 ? -10.477 -9.344 -13.312 1 96.19 258 LYS A C 1
ATOM 2011 O O . LYS A 1 258 ? -11.461 -8.727 -13.719 1 96.19 258 LYS A O 1
ATOM 2016 N N . ASN A 1 259 ? -9.961 -9.148 -12.125 1 95.06 259 ASN A N 1
ATOM 2017 C CA . ASN A 1 259 ? -10.516 -8.148 -11.211 1 95.06 259 ASN A CA 1
ATOM 2018 C C . ASN A 1 259 ? -10.43 -6.742 -11.797 1 95.06 259 ASN A C 1
ATOM 2020 O O . ASN A 1 259 ? -11.406 -5.992 -11.758 1 95.06 259 ASN A O 1
ATOM 2024 N N . ALA A 1 260 ? -9.281 -6.434 -12.336 1 97.75 260 ALA A N 1
ATOM 2025 C CA . ALA A 1 260 ? -9.047 -5.102 -12.883 1 97.75 260 ALA A CA 1
ATOM 2026 C C . ALA A 1 260 ? -9.969 -4.828 -14.07 1 97.75 260 ALA A C 1
ATOM 2028 O O . ALA A 1 260 ? -10.586 -3.762 -14.148 1 97.75 260 ALA A O 1
ATOM 2029 N N . PHE A 1 261 ? -10.062 -5.824 -15.008 1 97.62 261 PHE A N 1
ATOM 2030 C CA . PHE A 1 261 ? -10.922 -5.695 -16.172 1 97.62 261 PHE A CA 1
ATOM 2031 C C . PHE A 1 261 ? -12.375 -5.523 -15.773 1 97.62 261 PHE A C 1
ATOM 2033 O O . PHE A 1 261 ? -13.062 -4.617 -16.25 1 97.62 261 PHE A O 1
ATOM 2040 N N . ARG A 1 262 ? -12.828 -6.359 -14.93 1 95.38 262 ARG A N 1
ATOM 2041 C CA . ARG A 1 262 ? -14.227 -6.344 -14.508 1 95.38 262 ARG A CA 1
ATOM 2042 C C . ARG A 1 262 ? -14.57 -5.027 -13.812 1 95.38 262 ARG A C 1
ATOM 2044 O O . ARG A 1 262 ? -15.539 -4.359 -14.188 1 95.38 262 ARG A O 1
ATOM 2051 N N . ALA A 1 263 ? -13.797 -4.656 -12.805 1 96.19 263 ALA A N 1
ATOM 2052 C CA . ALA A 1 263 ? -14.07 -3.457 -12.016 1 96.19 263 ALA A CA 1
ATOM 2053 C C . ALA A 1 263 ? -14.047 -2.209 -12.898 1 96.19 263 ALA A C 1
ATOM 2055 O O . ALA A 1 263 ? -14.922 -1.345 -12.781 1 96.19 263 ALA A O 1
ATOM 2056 N N . THR A 1 264 ? -13.062 -2.104 -13.758 1 97.62 264 THR A N 1
ATOM 2057 C CA . THR A 1 264 ? -12.93 -0.947 -14.633 1 97.62 264 THR A CA 1
ATOM 2058 C C . THR A 1 264 ? -14.117 -0.844 -15.586 1 97.62 264 THR A C 1
ATOM 2060 O O . THR A 1 264 ? -14.688 0.234 -15.758 1 97.62 264 THR A O 1
ATOM 2063 N N . THR A 1 265 ? -14.477 -1.979 -16.156 1 97 265 THR A N 1
ATOM 2064 C CA . THR A 1 265 ? -15.547 -1.993 -17.141 1 97 265 THR A CA 1
ATOM 2065 C C . THR A 1 265 ? -16.891 -1.713 -16.484 1 97 265 THR A C 1
ATOM 2067 O O . THR A 1 265 ? -17.672 -0.898 -16.984 1 97 265 THR A O 1
ATOM 2070 N N . GLU A 1 266 ? -17.172 -2.379 -15.391 1 94.81 266 GLU A N 1
ATOM 2071 C CA . GLU A 1 266 ? -18.422 -2.154 -14.672 1 94.81 266 GLU A CA 1
ATOM 2072 C C . GLU A 1 266 ? -18.562 -0.692 -14.258 1 94.81 266 GLU A C 1
ATOM 2074 O O . GLU A 1 266 ? -19.641 -0.106 -14.383 1 94.81 266 GLU A O 1
ATOM 2079 N N . ARG A 1 267 ? -17.5 -0.136 -13.773 1 94.81 267 ARG A N 1
ATOM 2080 C CA . ARG A 1 267 ? -17.531 1.259 -13.344 1 94.81 267 ARG A CA 1
ATOM 2081 C C . ARG A 1 267 ? -17.781 2.191 -14.523 1 94.81 267 ARG A C 1
ATOM 2083 O O . ARG A 1 267 ? -18.562 3.141 -14.422 1 94.81 267 ARG A O 1
ATOM 2090 N N . PHE A 1 268 ? -17.094 1.937 -15.617 1 96.12 268 PHE A N 1
ATOM 2091 C CA . PHE A 1 268 ? -17.25 2.748 -16.812 1 96.12 268 PHE A CA 1
ATOM 2092 C C . PHE A 1 268 ? -18.703 2.721 -17.297 1 96.12 268 PHE A C 1
ATOM 2094 O O . PHE A 1 268 ? -19.266 3.766 -17.625 1 96.12 268 PHE A O 1
ATOM 2101 N N . LEU A 1 269 ? -19.25 1.558 -17.328 1 94.88 269 LEU A N 1
ATOM 2102 C CA . LEU A 1 269 ? -20.625 1.404 -17.781 1 94.88 269 LEU A CA 1
ATOM 2103 C C . LEU A 1 269 ? -21.594 2.105 -16.844 1 94.88 269 LEU A C 1
ATOM 2105 O O . LEU A 1 269 ? -22.562 2.707 -17.281 1 94.88 269 LEU A O 1
ATOM 2109 N N . ALA A 1 270 ? -21.312 1.988 -15.555 1 93.25 270 ALA A N 1
ATOM 2110 C CA . ALA A 1 270 ? -22.156 2.689 -14.578 1 93.25 270 ALA A CA 1
ATOM 2111 C C . ALA A 1 270 ? -22.078 4.199 -14.781 1 93.25 270 ALA A C 1
ATOM 2113 O O . ALA A 1 270 ? -23.094 4.891 -14.711 1 93.25 270 ALA A O 1
ATOM 2114 N N . HIS A 1 271 ? -20.922 4.734 -15.023 1 92.38 271 HIS A N 1
ATOM 2115 C CA . HIS A 1 271 ? -20.734 6.16 -15.266 1 92.38 271 HIS A CA 1
ATOM 2116 C C . HIS A 1 271 ? -21.438 6.598 -16.547 1 92.38 271 HIS A C 1
ATOM 2118 O O . HIS A 1 271 ? -22.016 7.68 -16.594 1 92.38 271 HIS A O 1
ATOM 2124 N N . ARG A 1 272 ? -21.328 5.781 -17.531 1 91.56 272 ARG A N 1
ATOM 2125 C CA . ARG A 1 272 ? -21.984 6.082 -18.797 1 91.56 272 ARG A CA 1
ATOM 2126 C C . ARG A 1 272 ? -23.484 6.184 -18.641 1 91.56 272 ARG A C 1
ATOM 2128 O O . ARG A 1 272 ? -24.125 7.09 -19.188 1 91.56 272 ARG A O 1
ATOM 2135 N N . ARG A 1 273 ? -24.062 5.379 -17.875 1 92.06 273 ARG A N 1
ATOM 2136 C CA . ARG A 1 273 ? -25.5 5.391 -17.609 1 92.06 273 ARG A CA 1
ATOM 2137 C C . ARG A 1 273 ? -25.891 6.641 -16.828 1 92.06 273 ARG A C 1
ATOM 2139 O O . ARG A 1 273 ? -26.969 7.199 -17.062 1 92.06 273 ARG A O 1
ATOM 2146 N N . ALA A 1 274 ? -25.016 7.098 -15.992 1 91.69 274 ALA A N 1
ATOM 2147 C CA . ALA A 1 274 ? -25.297 8.258 -15.148 1 91.69 274 ALA A CA 1
ATOM 2148 C C . ALA A 1 274 ? -24.938 9.555 -15.859 1 91.69 274 ALA A C 1
ATOM 2150 O O . ALA A 1 274 ? -25.188 10.648 -15.344 1 91.69 274 ALA A O 1
ATOM 2151 N N . GLY A 1 275 ? -24.297 9.484 -17.031 1 88.5 275 GLY A N 1
ATOM 2152 C CA . GLY A 1 275 ? -23.875 10.664 -17.781 1 88.5 275 GLY A CA 1
ATOM 2153 C C . GLY A 1 275 ? -22.672 11.359 -17.172 1 88.5 275 GLY A C 1
ATOM 2154 O O . GLY A 1 275 ? -22.516 12.57 -17.297 1 88.5 275 GLY A O 1
ATOM 2155 N N . THR A 1 276 ? -21.922 10.609 -16.375 1 85.88 276 THR A N 1
ATOM 2156 C CA . THR A 1 276 ? -20.734 11.125 -15.719 1 85.88 276 THR A CA 1
ATOM 2157 C C . THR A 1 276 ? -19.484 10.352 -16.141 1 85.88 276 THR A C 1
ATOM 2159 O O . THR A 1 276 ? -19.578 9.445 -16.984 1 85.88 276 THR A O 1
ATOM 2162 N N . GLY A 1 277 ? -18.375 10.766 -15.805 1 80.25 277 GLY A N 1
ATOM 2163 C CA . GLY A 1 277 ? -17.172 9.992 -15.992 1 80.25 277 GLY A CA 1
ATOM 2164 C C . GLY A 1 277 ? -16.391 10.375 -17.234 1 80.25 277 GLY A C 1
ATOM 2165 O O . GLY A 1 277 ? -16.734 11.359 -17.906 1 80.25 277 GLY A O 1
ATOM 2166 N N . PRO A 1 278 ? -15.422 9.508 -17.562 1 84.94 278 PRO A N 1
ATOM 2167 C CA . PRO A 1 278 ? -14.539 9.828 -18.688 1 84.94 278 PRO A CA 1
ATOM 2168 C C . PRO A 1 278 ? -15.156 9.461 -20.047 1 84.94 278 PRO A C 1
ATOM 2170 O O . PRO A 1 278 ? -16.094 8.68 -20.109 1 84.94 278 PRO A O 1
ATOM 2173 N N . PRO A 1 279 ? -14.664 10.07 -21.078 1 88.19 279 PRO A N 1
ATOM 2174 C CA . PRO A 1 279 ? -15.195 9.82 -22.406 1 88.19 279 PRO A CA 1
ATOM 2175 C C . PRO A 1 279 ? -14.945 8.391 -22.891 1 88.19 279 PRO A C 1
ATOM 2177 O O . PRO A 1 279 ? -15.719 7.852 -23.688 1 88.19 279 PRO A O 1
ATOM 2180 N N . GLY A 1 280 ? -13.906 7.738 -22.484 1 93.88 280 GLY A N 1
ATOM 2181 C CA . GLY A 1 280 ? -13.562 6.367 -22.844 1 93.88 280 GLY A CA 1
ATOM 2182 C C . GLY A 1 280 ? -13.18 5.52 -21.641 1 93.88 280 GLY A C 1
ATOM 2183 O O . GLY A 1 280 ? -12.922 6.051 -20.562 1 93.88 280 GLY A O 1
ATOM 2184 N N . ILE A 1 281 ? -13.297 4.219 -21.875 1 96.31 281 ILE A N 1
ATOM 2185 C CA . ILE A 1 281 ? -12.938 3.297 -20.812 1 96.31 281 ILE A CA 1
ATOM 2186 C C . ILE A 1 281 ? -11.469 3.488 -20.438 1 96.31 281 ILE A C 1
ATOM 2188 O O . ILE A 1 281 ? -10.602 3.527 -21.297 1 96.31 281 ILE A O 1
ATOM 2192 N N . PRO A 1 282 ? -11.227 3.766 -19.156 1 96.81 282 PRO A N 1
ATOM 2193 C CA . PRO A 1 282 ? -9.836 3.936 -18.719 1 96.81 282 PRO A CA 1
ATOM 2194 C C . PRO A 1 282 ? -8.992 2.688 -18.969 1 96.81 282 PRO A C 1
ATOM 2196 O O . PRO A 1 282 ? -9.492 1.565 -18.844 1 96.81 282 PRO A O 1
ATOM 2199 N N . PRO A 1 283 ? -7.695 2.855 -19.281 1 97.81 283 PRO A N 1
ATOM 2200 C CA . PRO A 1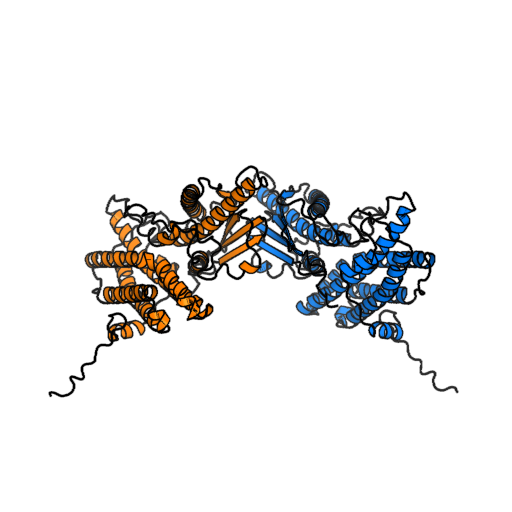 283 ? -6.816 1.698 -19.453 1 97.81 283 PRO A CA 1
ATOM 2201 C C . PRO A 1 283 ? -6.398 1.061 -18.141 1 97.81 283 PRO A C 1
ATOM 2203 O O . PRO A 1 283 ? -6.582 1.657 -17.078 1 97.81 283 PRO A O 1
ATOM 2206 N N . ILE A 1 284 ? -5.992 -0.148 -18.188 1 98.56 284 ILE A N 1
ATOM 2207 C CA . ILE A 1 284 ? -5.281 -0.82 -17.094 1 98.56 284 ILE A CA 1
ATOM 2208 C C . ILE A 1 284 ? -3.775 -0.711 -17.328 1 98.56 284 ILE A C 1
ATOM 2210 O O . ILE A 1 284 ? -3.264 -1.133 -18.359 1 98.56 284 ILE A O 1
ATOM 2214 N N . THR A 1 285 ? -3.092 -0.098 -16.375 1 98.06 285 THR A N 1
ATOM 2215 C CA . THR A 1 285 ? -1.655 0.105 -16.531 1 98.06 285 THR A CA 1
ATOM 2216 C C . THR A 1 285 ? -0.877 -0.937 -15.727 1 98.06 285 THR A C 1
ATOM 2218 O O . THR A 1 285 ? -1.128 -1.128 -14.539 1 98.06 285 THR A O 1
ATOM 2221 N N . VAL A 1 286 ? 0.021 -1.669 -16.391 1 98.62 286 VAL A N 1
ATOM 2222 C CA . VAL A 1 286 ? 0.903 -2.635 -15.742 1 98.62 286 VAL A CA 1
ATOM 2223 C C . VAL A 1 286 ? 2.34 -2.119 -15.766 1 98.62 286 VAL A C 1
ATOM 2225 O O . VAL A 1 286 ? 2.904 -1.875 -16.828 1 98.62 286 VAL A O 1
ATOM 2228 N N . THR A 1 287 ? 2.916 -1.902 -14.578 1 97.94 287 THR A N 1
ATOM 2229 C CA . THR A 1 287 ? 4.27 -1.375 -14.453 1 97.94 287 THR A CA 1
ATOM 2230 C C . THR A 1 287 ? 5.223 -2.449 -13.938 1 97.94 287 THR A C 1
ATOM 2232 O O . THR A 1 287 ? 4.945 -3.102 -12.93 1 97.94 287 THR A O 1
ATOM 2235 N N . LEU A 1 288 ? 6.305 -2.682 -14.648 1 97.88 288 LEU A N 1
ATOM 2236 C CA . LEU A 1 288 ? 7.332 -3.623 -14.211 1 97.88 288 LEU A CA 1
ATOM 2237 C C . LEU A 1 288 ? 8.578 -2.889 -13.727 1 97.88 288 LEU A C 1
ATOM 2239 O O . LEU A 1 288 ? 8.992 -1.897 -14.336 1 97.88 288 LEU A O 1
ATOM 2243 N N . ALA A 1 289 ? 9.094 -3.322 -12.641 1 96.5 289 ALA A N 1
ATOM 2244 C CA . ALA A 1 289 ? 10.352 -2.828 -12.094 1 96.5 289 ALA A CA 1
ATOM 2245 C C . ALA A 1 289 ? 11.289 -3.98 -11.742 1 96.5 289 ALA A C 1
ATOM 2247 O O . ALA A 1 289 ? 10.844 -5.027 -11.266 1 96.5 289 ALA A O 1
ATOM 2248 N N . SER A 1 290 ? 12.555 -3.76 -11.977 1 94.44 290 SER A N 1
ATOM 2249 C CA . SER A 1 290 ? 13.555 -4.801 -11.758 1 94.44 290 SER A CA 1
ATOM 2250 C C . SER A 1 290 ? 14.656 -4.32 -10.82 1 94.44 290 SER A C 1
ATOM 2252 O O . SER A 1 290 ? 15.258 -3.27 -11.047 1 94.44 290 SER A O 1
ATOM 2254 N N . THR A 1 291 ? 14.852 -5.051 -9.758 1 91.38 291 THR A N 1
ATOM 2255 C CA . THR A 1 291 ? 15.953 -4.836 -8.828 1 91.38 291 THR A CA 1
ATOM 2256 C C . THR A 1 291 ? 16.797 -6.098 -8.695 1 91.38 291 THR A C 1
ATOM 2258 O O . THR A 1 291 ? 16.438 -7.152 -9.227 1 91.38 291 THR A O 1
ATOM 2261 N N . PRO A 1 292 ? 17.922 -6.016 -8.031 1 86.62 292 PRO A N 1
ATOM 2262 C CA . PRO A 1 292 ? 18.766 -7.211 -7.871 1 86.62 292 PRO A CA 1
ATOM 2263 C C . PRO A 1 292 ? 18.078 -8.297 -7.047 1 86.62 292 PRO A C 1
ATOM 2265 O O . PRO A 1 292 ? 18.359 -9.484 -7.246 1 86.62 292 PRO A O 1
ATOM 2268 N N . SER A 1 293 ? 17.141 -7.938 -6.246 1 88.5 293 SER A N 1
ATOM 2269 C CA . SER A 1 293 ? 16.562 -8.906 -5.32 1 88.5 293 SER A CA 1
ATOM 2270 C C . SER A 1 293 ? 15.242 -9.445 -5.844 1 88.5 293 SER A C 1
ATOM 2272 O O . SER A 1 293 ? 14.828 -10.547 -5.48 1 88.5 293 SER A O 1
ATOM 2274 N N . HIS A 1 294 ? 14.547 -8.633 -6.652 1 92.5 294 HIS A N 1
ATOM 2275 C CA . HIS A 1 294 ? 13.234 -9.086 -7.086 1 92.5 294 HIS A CA 1
ATOM 2276 C C . HIS A 1 294 ? 12.766 -8.32 -8.32 1 92.5 294 HIS A C 1
ATOM 2278 O O . HIS A 1 294 ? 13.336 -7.289 -8.672 1 92.5 294 HIS A O 1
ATOM 2284 N N . VAL A 1 295 ? 11.805 -8.867 -9.047 1 95.5 295 VAL A N 1
ATOM 2285 C CA . VAL A 1 295 ? 11 -8.188 -10.055 1 95.5 295 VAL A CA 1
ATOM 2286 C C . VAL A 1 295 ? 9.633 -7.84 -9.477 1 95.5 295 VAL A C 1
ATOM 2288 O O . VAL A 1 295 ? 9 -8.672 -8.82 1 95.5 295 VAL A O 1
ATOM 2291 N N . SER A 1 296 ? 9.266 -6.57 -9.664 1 96.62 296 SER A N 1
ATOM 2292 C CA . SER A 1 296 ? 7.961 -6.129 -9.18 1 96.62 296 SER A CA 1
ATOM 2293 C C . SER A 1 296 ? 7.012 -5.836 -10.336 1 96.62 296 SER A C 1
ATOM 2295 O O . SER A 1 296 ? 7.43 -5.336 -11.383 1 96.62 296 SER A O 1
ATOM 2297 N N . VAL A 1 297 ? 5.738 -6.168 -10.117 1 97.88 297 VAL A N 1
ATOM 2298 C CA . VAL A 1 297 ? 4.664 -5.871 -11.055 1 97.88 297 VAL A CA 1
ATOM 2299 C C . VAL A 1 297 ? 3.553 -5.102 -10.344 1 97.88 297 VAL A C 1
ATOM 2301 O O . VAL A 1 297 ? 3.09 -5.512 -9.273 1 97.88 297 VAL A O 1
ATOM 2304 N N . ARG A 1 298 ? 3.178 -3.975 -10.852 1 98.12 298 ARG A N 1
ATOM 2305 C CA . ARG A 1 298 ? 2.01 -3.242 -10.375 1 98.12 298 ARG A CA 1
ATOM 2306 C C . ARG A 1 298 ? 0.906 -3.223 -11.43 1 98.12 298 ARG A C 1
ATOM 2308 O O . ARG A 1 298 ? 1.143 -2.846 -12.578 1 98.12 298 ARG A O 1
ATOM 2315 N N . ILE A 1 299 ? -0.269 -3.691 -11.094 1 98.62 299 ILE A N 1
ATOM 2316 C CA . ILE A 1 299 ? -1.454 -3.592 -11.938 1 98.62 299 ILE A CA 1
ATOM 2317 C C . ILE A 1 299 ? -2.395 -2.523 -11.383 1 98.62 299 ILE A C 1
ATOM 2319 O O . ILE A 1 299 ? -2.898 -2.65 -10.266 1 98.62 299 ILE A O 1
ATOM 2323 N N . ARG A 1 300 ? -2.564 -1.506 -12.172 1 97.38 300 ARG A N 1
ATOM 2324 C CA . ARG A 1 300 ? -3.383 -0.373 -11.75 1 97.38 300 ARG A CA 1
ATOM 2325 C C . ARG A 1 300 ? -4.668 -0.293 -12.562 1 97.38 300 ARG A C 1
ATOM 2327 O O . ARG A 1 300 ? -4.629 -0.259 -13.797 1 97.38 300 ARG A O 1
ATOM 2334 N N . ASP A 1 301 ? -5.801 -0.236 -11.875 1 97.94 301 ASP A N 1
ATOM 2335 C CA . ASP A 1 301 ? -7.082 -0.077 -12.555 1 97.94 301 ASP A CA 1
ATOM 2336 C C . ASP A 1 301 ? -7.82 1.16 -12.055 1 97.94 301 ASP A C 1
ATOM 2338 O O . ASP A 1 301 ? -7.387 1.804 -11.094 1 97.94 301 ASP A O 1
ATOM 2342 N N . ALA A 1 302 ? -8.789 1.537 -12.758 1 96.69 302 ALA A N 1
ATOM 2343 C CA . ALA A 1 302 ? -9.672 2.639 -12.383 1 96.69 302 ALA A CA 1
ATOM 2344 C C . ALA A 1 302 ? -11.078 2.137 -12.086 1 96.69 302 ALA A C 1
ATOM 2346 O O . ALA A 1 302 ? -12.062 2.719 -12.547 1 96.69 302 ALA A O 1
ATOM 2347 N N . GLY A 1 303 ? -11.148 0.993 -11.352 1 96.06 303 GLY A N 1
ATOM 2348 C CA . GLY A 1 303 ? -12.406 0.302 -11.125 1 96.06 303 GLY A CA 1
ATOM 2349 C C . GLY A 1 303 ? -13.172 0.835 -9.93 1 96.06 303 GLY A C 1
ATOM 2350 O O . GLY A 1 303 ? -14.148 0.219 -9.484 1 96.06 303 GLY A O 1
ATOM 2351 N N . GLY A 1 304 ? -12.766 1.935 -9.359 1 94.44 304 GLY A N 1
ATOM 2352 C CA . GLY A 1 304 ? -13.508 2.545 -8.266 1 94.44 304 GLY A CA 1
ATOM 2353 C C . GLY A 1 304 ? -12.922 2.236 -6.898 1 94.44 304 GLY A C 1
ATOM 2354 O O . GLY A 1 304 ? -13.266 2.891 -5.91 1 94.44 304 GLY A O 1
ATOM 2355 N N . GLY A 1 305 ? -12.023 1.227 -6.848 1 94.5 305 GLY A N 1
ATOM 2356 C CA . GLY A 1 305 ? -11.391 0.863 -5.59 1 94.5 305 GLY A CA 1
ATOM 2357 C C . GLY A 1 305 ? -12.258 -0.029 -4.723 1 94.5 305 GLY A C 1
ATOM 2358 O O . GLY A 1 305 ? -13.352 -0.428 -5.133 1 94.5 305 GLY A O 1
ATOM 2359 N N . ILE A 1 306 ? -11.719 -0.407 -3.594 1 94.12 306 ILE A N 1
ATOM 2360 C CA . ILE A 1 306 ? -12.367 -1.281 -2.619 1 94.12 306 ILE A CA 1
ATOM 2361 C C . ILE A 1 306 ? -12.641 -0.504 -1.334 1 94.12 306 ILE A C 1
ATOM 2363 O O . ILE A 1 306 ? -11.758 0.161 -0.798 1 94.12 306 ILE A O 1
ATOM 2367 N N . PRO A 1 307 ? -13.875 -0.565 -0.837 1 91.25 307 PRO A N 1
ATOM 2368 C CA . PRO A 1 307 ? -14.156 0.101 0.436 1 91.25 307 PRO A CA 1
ATOM 2369 C C . PRO A 1 307 ? -13.289 -0.423 1.58 1 91.25 307 PRO A C 1
ATOM 2371 O O . PRO A 1 307 ? -12.984 -1.616 1.628 1 91.25 307 PRO A O 1
ATOM 2374 N N . PRO A 1 308 ? -12.93 0.464 2.49 1 87 308 PRO A N 1
ATOM 2375 C CA . PRO A 1 308 ? -12.062 0.065 3.6 1 87 308 PRO A CA 1
ATOM 2376 C C . PRO A 1 308 ? -12.609 -1.132 4.375 1 87 308 PRO A C 1
ATOM 2378 O O . PRO A 1 308 ? -11.844 -2.004 4.793 1 87 308 PRO A O 1
ATOM 2381 N N . GLU A 1 309 ? -13.891 -1.234 4.574 1 87.62 309 GLU A N 1
ATOM 2382 C CA . GLU A 1 309 ? -14.5 -2.307 5.355 1 87.62 309 GLU A CA 1
ATOM 2383 C C . GLU A 1 309 ? -14.312 -3.66 4.672 1 87.62 309 GLU A C 1
ATOM 2385 O O . GLU A 1 309 ? -14.32 -4.699 5.332 1 87.62 309 GLU A O 1
ATOM 2390 N N . SER A 1 310 ? -14.102 -3.646 3.389 1 91.19 310 SER A N 1
ATOM 2391 C CA . SER A 1 310 ? -13.977 -4.879 2.619 1 91.19 310 SER A CA 1
ATOM 2392 C C . SER A 1 310 ? -12.523 -5.301 2.482 1 91.19 310 SER A C 1
ATOM 2394 O O . SER A 1 310 ? -12.234 -6.449 2.139 1 91.19 310 SER A O 1
ATOM 2396 N N . MET A 1 311 ? -11.609 -4.418 2.725 1 91.62 311 MET A N 1
ATOM 2397 C CA . MET A 1 311 ? -10.188 -4.656 2.471 1 91.62 311 MET A CA 1
ATOM 2398 C C . MET A 1 311 ? -9.672 -5.812 3.316 1 91.62 311 MET A C 1
ATOM 2400 O O . MET A 1 311 ? -8.812 -6.574 2.873 1 91.62 311 MET A O 1
ATOM 2404 N N . ALA A 1 312 ? -10.266 -5.984 4.461 1 90.25 312 ALA A N 1
ATOM 2405 C CA . ALA A 1 312 ? -9.789 -7.02 5.375 1 90.25 312 ALA A CA 1
ATOM 2406 C C . ALA A 1 312 ? -10.18 -8.406 4.879 1 90.25 312 ALA A C 1
ATOM 2408 O O . ALA A 1 312 ? -9.602 -9.414 5.312 1 90.25 312 ALA A O 1
ATOM 2409 N N . ARG A 1 313 ? -11.078 -8.492 3.939 1 89.94 313 ARG A N 1
ATOM 2410 C CA . ARG A 1 313 ? -11.656 -9.773 3.568 1 89.94 313 ARG A CA 1
ATOM 2411 C C . ARG A 1 313 ? -11.234 -10.18 2.16 1 89.94 313 ARG A C 1
ATOM 2413 O O . ARG A 1 313 ? -11.531 -11.289 1.711 1 89.94 313 ARG A O 1
ATOM 2420 N N . ILE A 1 314 ? -10.492 -9.383 1.496 1 91.75 314 ILE A N 1
ATOM 2421 C CA . ILE A 1 314 ? -10.281 -9.578 0.066 1 91.75 314 ILE A CA 1
ATOM 2422 C C . ILE A 1 314 ? -9.477 -10.852 -0.168 1 91.75 314 ILE A C 1
ATOM 2424 O O . ILE A 1 314 ? -9.531 -11.445 -1.25 1 91.75 314 ILE A O 1
ATOM 2428 N N . PHE A 1 315 ? -8.75 -11.359 0.852 1 92 315 PHE A N 1
ATOM 2429 C CA . PHE A 1 315 ? -7.949 -12.57 0.68 1 92 315 PHE A CA 1
ATOM 2430 C C . PHE A 1 315 ? -8.609 -13.758 1.365 1 92 315 PHE A C 1
ATOM 2432 O O . PHE A 1 315 ? -8.016 -14.836 1.457 1 92 315 PHE A O 1
ATOM 2439 N N . ASP A 1 316 ? -9.828 -13.562 1.875 1 86.75 316 ASP A N 1
ATOM 2440 C CA . ASP A 1 316 ? -10.586 -14.672 2.436 1 86.75 316 ASP A CA 1
ATOM 2441 C C . ASP A 1 316 ? -11.141 -15.578 1.331 1 86.75 316 ASP A C 1
ATOM 2443 O O . ASP A 1 316 ? -11.578 -15.086 0.288 1 86.75 316 ASP A O 1
ATOM 2447 N N . TYR A 1 317 ? -11.141 -16.844 1.679 1 84.25 317 TYR A N 1
ATOM 2448 C CA . TYR A 1 317 ? -11.758 -17.766 0.739 1 84.25 317 TYR A CA 1
ATOM 2449 C C . TYR A 1 317 ? -13.266 -17.516 0.647 1 84.25 317 TYR A C 1
ATOM 2451 O O . TYR A 1 317 ? -13.914 -17.25 1.658 1 84.25 317 TYR A O 1
ATOM 2459 N N . ALA A 1 318 ? -13.766 -17.531 -0.603 1 78.19 318 ALA A N 1
ATOM 2460 C CA . ALA A 1 318 ? -15.195 -17.438 -0.905 1 78.19 318 ALA A CA 1
ATOM 2461 C C . ALA A 1 318 ? -15.695 -16 -0.757 1 78.19 318 ALA A C 1
ATOM 2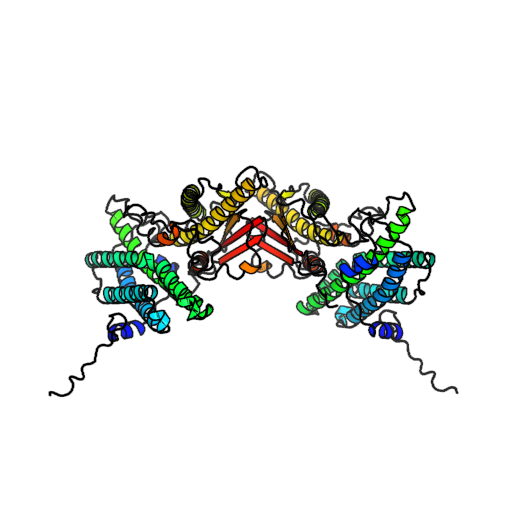463 O O . ALA A 1 318 ? -16.906 -15.758 -0.75 1 78.19 318 ALA A O 1
ATOM 2464 N N . TYR A 1 319 ? -14.844 -15.07 -0.477 1 81.38 319 TYR A N 1
ATOM 2465 C CA . TYR A 1 319 ? -15.242 -13.664 -0.519 1 81.38 319 TYR A CA 1
ATOM 2466 C C . TYR A 1 319 ? -15.258 -13.141 -1.95 1 81.38 319 TYR A C 1
ATOM 2468 O O . TYR A 1 319 ? -14.273 -13.289 -2.676 1 81.38 319 TYR A O 1
ATOM 2476 N N . THR A 1 320 ? -16.344 -12.578 -2.303 1 74.38 320 THR A N 1
ATOM 2477 C CA . THR A 1 320 ? -16.438 -11.984 -3.633 1 74.38 320 THR A CA 1
ATOM 2478 C C . THR A 1 320 ? -17.484 -10.859 -3.652 1 74.38 320 THR A C 1
ATOM 2480 O O . THR A 1 320 ? -18.438 -10.883 -2.885 1 74.38 320 THR A O 1
ATOM 2483 N N . THR A 1 321 ? -17.203 -9.812 -4.352 1 69.81 321 THR A N 1
ATOM 2484 C CA . THR A 1 321 ? -18.141 -8.711 -4.531 1 69.81 321 THR A CA 1
ATOM 2485 C C . THR A 1 321 ? -18.859 -8.828 -5.875 1 69.81 321 THR A C 1
ATOM 2487 O O . THR A 1 321 ? -19.672 -7.969 -6.23 1 69.81 321 THR A O 1
ATOM 2490 N N . ALA A 1 322 ? -18.484 -9.766 -6.602 1 63.5 322 ALA A N 1
ATOM 2491 C CA . ALA A 1 322 ? -19.141 -10.008 -7.883 1 63.5 322 ALA A CA 1
ATOM 2492 C C . ALA A 1 322 ? -20.594 -10.438 -7.688 1 63.5 322 ALA A C 1
ATOM 2494 O O . ALA A 1 322 ? -20.891 -11.219 -6.781 1 63.5 322 ALA A O 1
ATOM 2495 N N . LYS A 1 323 ? -21.5 -9.469 -8.023 1 53 323 LYS A N 1
ATOM 2496 C CA . LYS A 1 323 ? -22.906 -9.82 -7.914 1 53 323 LYS A CA 1
ATOM 2497 C C . LYS A 1 323 ? -23.188 -11.188 -8.531 1 53 323 LYS A C 1
ATOM 2499 O O . LYS A 1 323 ? -22.688 -11.5 -9.609 1 53 323 LYS A O 1
ATOM 2504 N N . ALA A 1 324 ? -23.625 -12.102 -7.699 1 42.84 324 ALA A N 1
ATOM 2505 C CA . ALA A 1 324 ? -24.078 -13.43 -8.094 1 42.84 324 ALA A CA 1
ATOM 2506 C C . ALA A 1 324 ? -24.906 -13.359 -9.383 1 42.84 324 ALA A C 1
ATOM 2508 O O . ALA A 1 324 ? -26.109 -13.141 -9.336 1 42.84 324 ALA A O 1
ATOM 2509 N N . GLY A 1 325 ? -24.719 -12.484 -10.344 1 35.84 325 GLY A N 1
ATOM 2510 C CA . GLY A 1 325 ? -25.594 -12.805 -11.453 1 35.84 325 GLY A CA 1
ATOM 2511 C C . GLY A 1 325 ? -25.734 -14.297 -11.703 1 35.84 325 GLY A C 1
ATOM 2512 O O . GLY A 1 325 ? -24.906 -15.078 -11.242 1 35.84 325 GLY A O 1
ATOM 2513 N N . GLY A 1 326 ? -27.062 -14.633 -12.289 1 31.91 326 GLY A N 1
ATOM 2514 C CA . GLY A 1 326 ? -27.656 -15.945 -12.5 1 31.91 326 GLY A CA 1
ATOM 2515 C C . GLY A 1 326 ? -26.672 -16.969 -13.031 1 31.91 326 GLY A C 1
ATOM 2516 O O . GLY A 1 326 ? -26.406 -17.984 -12.375 1 31.91 326 GLY A O 1
ATOM 2517 N N . ASP A 1 327 ? -26.531 -16.969 -14.539 1 28.86 327 ASP A N 1
ATOM 2518 C CA . ASP A 1 327 ? -26.344 -18.172 -15.344 1 28.86 327 ASP A CA 1
ATOM 2519 C C . ASP A 1 327 ? -24.906 -18.656 -15.289 1 28.86 327 ASP A C 1
ATOM 2521 O O . ASP A 1 327 ? -23.984 -17.953 -15.734 1 28.86 327 ASP A O 1
ATOM 2525 N N . THR A 1 328 ? -24.438 -19.203 -14.281 1 32.53 328 THR A N 1
ATOM 2526 C CA . THR A 1 328 ? -23.344 -20.172 -14.422 1 32.53 328 THR A CA 1
ATOM 2527 C C . THR A 1 328 ? -23.391 -20.828 -15.797 1 32.53 328 THR A C 1
ATOM 2529 O O . THR A 1 328 ? -23.953 -21.922 -15.945 1 32.53 328 THR A O 1
ATOM 2532 N N . ALA A 1 329 ? -23.828 -20.219 -16.906 1 27.16 329 ALA A N 1
ATOM 2533 C CA . ALA A 1 329 ? -23.781 -21.031 -18.125 1 27.16 329 ALA A CA 1
ATOM 2534 C C . ALA A 1 329 ? -22.406 -21.688 -18.297 1 27.16 329 ALA A C 1
ATOM 2536 O O . ALA A 1 329 ? -21.391 -21.109 -17.891 1 27.16 329 ALA A O 1
ATOM 2537 N N . ASN A 1 330 ? -22.375 -23.031 -18.625 1 28.83 330 ASN A N 1
ATOM 2538 C CA . ASN A 1 330 ? -21.5 -24.094 -19.109 1 28.83 330 ASN A CA 1
ATOM 2539 C C . ASN A 1 330 ? -20.609 -23.594 -20.25 1 28.83 330 ASN A C 1
ATOM 2541 O O . ASN A 1 330 ? -20.984 -23.703 -21.422 1 28.83 330 ASN A O 1
ATOM 2545 N N . TRP A 1 331 ? -20.172 -22.484 -20.359 1 26.53 331 TRP A N 1
ATOM 2546 C CA . TRP A 1 331 ? -19.438 -22.438 -21.625 1 26.53 331 TRP A CA 1
ATOM 2547 C C . TRP A 1 331 ? -18.359 -23.516 -21.672 1 26.53 331 TRP A C 1
ATOM 2549 O O . TRP A 1 331 ? -17.438 -23.531 -20.828 1 26.53 331 TRP A O 1
ATOM 2559 N N . ALA A 1 332 ? -18.641 -24.719 -22.328 1 26.11 332 ALA A N 1
ATOM 2560 C CA . ALA A 1 332 ? -17.891 -25.859 -22.859 1 26.11 332 ALA A CA 1
ATOM 2561 C C . ALA A 1 332 ? -16.625 -25.406 -23.578 1 26.11 332 ALA A C 1
ATOM 2563 O O . ALA A 1 332 ? -16.703 -24.844 -24.672 1 26.11 332 ALA A O 1
ATOM 2564 N N . GLY A 1 333 ? -15.672 -24.766 -23.062 1 28.52 333 GLY A N 1
ATOM 2565 C CA . GLY A 1 333 ? -14.445 -24.688 -23.844 1 28.52 333 GLY A CA 1
ATOM 2566 C C . GLY A 1 333 ? -14.172 -25.938 -24.656 1 28.52 333 GLY A C 1
ATOM 2567 O O . GLY A 1 333 ? -14.688 -27.016 -24.344 1 28.52 333 GLY A O 1
ATOM 2568 N N . GLY A 1 334 ? -13.977 -25.766 -25.938 1 26.45 334 GLY A N 1
ATOM 2569 C CA . GLY A 1 334 ? -13.57 -26.75 -26.922 1 26.45 334 GLY A CA 1
ATOM 2570 C C . GLY A 1 334 ? -12.453 -27.656 -26.422 1 26.45 334 GLY A C 1
ATOM 2571 O O . GLY A 1 334 ? -11.758 -27.312 -25.469 1 26.45 334 GLY A O 1
ATOM 2572 N N . GLU A 1 335 ? -12.438 -28.984 -26.828 1 25.97 335 GLU A N 1
ATOM 2573 C CA . GLU A 1 335 ? -11.695 -30.234 -26.703 1 25.97 335 GLU A CA 1
ATOM 2574 C C . GLU A 1 335 ? -10.211 -30.031 -27 1 25.97 335 GLU A C 1
ATOM 2576 O O . GLU A 1 335 ? -9.461 -30.984 -27.188 1 25.97 335 GLU A O 1
ATOM 2581 N N . ASP A 1 336 ? -9.742 -28.828 -27.391 1 26 336 ASP A N 1
ATOM 2582 C CA . ASP A 1 336 ? -8.414 -29.172 -27.906 1 26 336 ASP A CA 1
ATOM 2583 C C . ASP A 1 336 ? -7.535 -29.766 -26.812 1 26 336 ASP A C 1
ATOM 2585 O O . ASP A 1 336 ? -7.434 -29.203 -25.719 1 26 336 ASP A O 1
ATOM 2589 N N . PRO A 1 337 ? -7.195 -31.094 -26.891 1 25.77 337 PRO A N 1
ATOM 2590 C CA . PRO A 1 337 ? -6.367 -31.953 -26.047 1 25.77 337 PRO A CA 1
ATOM 2591 C C . PRO A 1 337 ? -5.098 -31.266 -25.562 1 25.77 337 PRO A C 1
ATOM 2593 O O . PRO A 1 337 ? -4.426 -31.766 -24.656 1 25.77 337 PRO A O 1
ATOM 2596 N N . MET A 1 338 ? -4.477 -30.531 -26.516 1 28.06 338 MET A N 1
ATOM 2597 C CA . MET A 1 338 ? -3.084 -30.188 -26.234 1 28.06 338 MET A CA 1
ATOM 2598 C C . MET A 1 338 ? -2.953 -29.453 -24.906 1 28.06 338 MET A C 1
ATOM 2600 O O . MET A 1 338 ? -1.849 -29.312 -24.375 1 28.06 338 MET A O 1
ATOM 2604 N N . ASP A 1 339 ? -3.922 -28.438 -24.594 1 31.7 339 ASP A N 1
ATOM 2605 C CA . ASP A 1 339 ? -3.527 -27.469 -23.562 1 31.7 339 ASP A CA 1
ATOM 2606 C C . ASP A 1 339 ? -3.758 -28.047 -22.172 1 31.7 339 ASP A C 1
ATOM 2608 O O . ASP A 1 339 ? -4.805 -27.812 -21.562 1 31.7 339 ASP A O 1
ATOM 2612 N N . VAL A 1 340 ? -3.508 -29.281 -21.938 1 29.25 340 VAL A N 1
ATOM 2613 C CA . VAL A 1 340 ? -3.625 -30.031 -20.688 1 29.25 340 VAL A CA 1
ATOM 2614 C C . VAL A 1 340 ? -3.102 -29.203 -19.531 1 29.25 340 VAL A C 1
ATOM 2616 O O . VAL A 1 340 ? -3.699 -29.172 -18.453 1 29.25 340 VAL A O 1
ATOM 2619 N N . ALA A 1 341 ? -1.861 -28.844 -19.609 1 33.38 341 ALA A N 1
ATOM 2620 C CA . ALA A 1 341 ? -1.302 -28.125 -18.469 1 33.38 341 ALA A CA 1
ATOM 2621 C C . ALA A 1 341 ? -2.123 -26.875 -18.156 1 33.38 341 ALA A C 1
ATOM 2623 O O . ALA A 1 341 ? -2.227 -26.469 -17 1 33.38 341 ALA A O 1
ATOM 2624 N N . ALA A 1 342 ? -2.748 -26.172 -19.141 1 35.31 342 ALA A N 1
ATOM 2625 C CA . ALA A 1 342 ? -3.592 -24.984 -19.125 1 35.31 342 ALA A CA 1
ATOM 2626 C C . ALA A 1 342 ? -4.98 -25.312 -18.578 1 35.31 342 ALA A C 1
ATOM 2628 O O . ALA A 1 342 ? -5.73 -24.406 -18.188 1 35.31 342 ALA A O 1
ATOM 2629 N N . GLY A 1 343 ? -5.449 -26.5 -18.656 1 34.91 343 GLY A N 1
ATOM 2630 C CA . GLY A 1 343 ? -6.797 -26.906 -18.281 1 34.91 343 GLY A CA 1
ATOM 2631 C C . GLY A 1 343 ? -7.082 -26.75 -16.797 1 34.91 343 GLY A C 1
ATOM 2632 O O . GLY A 1 343 ? -8.227 -26.484 -16.406 1 34.91 343 GLY A O 1
ATOM 2633 N N . ALA A 1 344 ? -6.23 -27.312 -16.062 1 36.09 344 ALA A N 1
ATOM 2634 C CA . ALA A 1 344 ? -6.453 -27.422 -14.617 1 36.09 344 ALA A CA 1
ATOM 2635 C C . ALA A 1 344 ? -6.77 -26.047 -14.008 1 36.09 344 ALA A C 1
ATOM 2637 O O . ALA A 1 344 ? -7.57 -25.953 -13.078 1 36.09 344 ALA A O 1
ATOM 2638 N N . MET A 1 345 ? -6.066 -24.969 -14.398 1 39.88 345 MET A N 1
ATOM 2639 C CA . MET A 1 345 ? -6.305 -23.594 -13.969 1 39.88 345 MET A CA 1
ATOM 2640 C C . MET A 1 345 ? -7.59 -23.047 -14.578 1 39.88 345 MET A C 1
ATOM 2642 O O . MET A 1 345 ? -7.988 -21.922 -14.297 1 39.88 345 MET A O 1
ATOM 2646 N N . GLN A 1 346 ? -8.336 -23.719 -15.422 1 39.41 346 GLN A N 1
ATOM 2647 C CA . GLN A 1 346 ? -9.383 -23.297 -16.344 1 39.41 346 GLN A CA 1
ATOM 2648 C C . GLN A 1 346 ? -10.703 -23.094 -15.609 1 39.41 346 GLN A C 1
ATOM 2650 O O . GLN A 1 346 ? -11.555 -22.312 -16.047 1 39.41 346 GLN A O 1
ATOM 2655 N N . SER A 1 347 ? -10.953 -23.906 -14.688 1 42 347 SER A N 1
ATOM 2656 C CA . SER A 1 347 ? -12.344 -23.797 -14.281 1 42 347 SER A CA 1
ATOM 2657 C C . SER A 1 347 ? -12.695 -22.391 -13.844 1 42 347 SER A C 1
ATOM 2659 O O . SER A 1 347 ? -13.789 -21.891 -14.133 1 42 347 SER A O 1
ATOM 2661 N N . SER A 1 348 ? -11.984 -21.812 -12.93 1 47.19 348 SER A N 1
ATOM 2662 C CA . SER A 1 348 ? -12.312 -20.453 -12.516 1 47.19 348 SER A CA 1
ATOM 2663 C C . SER A 1 348 ? -12.062 -19.453 -13.641 1 47.19 348 SER A C 1
ATOM 2665 O O . SER A 1 348 ? -12.484 -18.297 -13.562 1 47.19 348 SER A O 1
ATOM 2667 N N . MET A 1 349 ? -11.453 -19.984 -14.727 1 48.53 349 MET A N 1
ATOM 2668 C CA . MET A 1 349 ? -10.875 -19.156 -15.781 1 48.53 349 MET A CA 1
ATOM 2669 C C . MET A 1 349 ? -11.914 -18.812 -16.844 1 48.53 349 MET A C 1
ATOM 2671 O O . MET A 1 349 ? -11.703 -17.922 -17.656 1 48.53 349 MET A O 1
ATOM 2675 N N . GLY A 1 350 ? -12.961 -19.562 -16.734 1 53.44 350 GLY A N 1
ATOM 2676 C CA . GLY A 1 350 ? -13.828 -19.297 -17.859 1 53.44 350 GLY A CA 1
ATOM 2677 C C . GLY A 1 350 ? -14.789 -18.141 -17.625 1 53.44 350 GLY A C 1
ATOM 2678 O O . GLY A 1 350 ? -15.516 -17.734 -18.531 1 53.44 350 GLY A O 1
ATOM 2679 N N . THR A 1 351 ? -14.773 -17.688 -16.312 1 67.56 351 THR A N 1
ATOM 2680 C CA . THR A 1 351 ? -15.648 -16.562 -16.031 1 67.56 351 THR A CA 1
ATOM 2681 C C . THR A 1 351 ? -14.852 -15.391 -15.469 1 67.56 351 THR A C 1
ATOM 2683 O O . THR A 1 351 ? -13.766 -15.57 -14.93 1 67.56 351 THR A O 1
ATOM 2686 N N . LEU A 1 352 ? -15.367 -14.273 -15.766 1 66.75 352 LEU A N 1
ATOM 2687 C CA . LEU A 1 352 ? -14.727 -13.055 -15.289 1 66.75 352 LEU A CA 1
ATOM 2688 C C . LEU A 1 352 ? -14.812 -12.961 -13.766 1 66.75 352 LEU A C 1
ATOM 2690 O O . LEU A 1 352 ? -13.93 -12.391 -13.125 1 66.75 352 LEU A O 1
ATOM 2694 N N . ALA A 1 353 ? -15.867 -13.492 -13.234 1 66.12 353 ALA A N 1
ATOM 2695 C CA . ALA A 1 353 ? -16.031 -13.5 -11.781 1 66.12 353 ALA A CA 1
ATOM 2696 C C . ALA A 1 353 ? -15.984 -14.922 -11.234 1 66.12 353 ALA A C 1
ATOM 2698 O O . ALA A 1 353 ? -16.578 -15.836 -11.812 1 66.12 353 ALA A O 1
ATOM 2699 N N . GLY A 1 354 ? -15.18 -15.094 -10.203 1 63.53 354 GLY A N 1
ATOM 2700 C CA . GLY A 1 354 ? -15.016 -16.438 -9.68 1 63.53 354 GLY A CA 1
ATOM 2701 C C . GLY A 1 354 ? -15.68 -16.641 -8.328 1 63.53 354 GLY A C 1
ATOM 2702 O O . GLY A 1 354 ? -16.562 -15.867 -7.945 1 63.53 354 GLY A O 1
ATOM 2703 N N . LEU A 1 355 ? -15.469 -17.719 -7.707 1 67.94 355 LEU A N 1
ATOM 2704 C CA . LEU A 1 355 ? -16.047 -18.219 -6.461 1 67.94 355 LEU A CA 1
ATOM 2705 C C . LEU A 1 355 ? -15.281 -17.688 -5.254 1 67.94 355 LEU A C 1
ATOM 2707 O O . LEU A 1 355 ? -15.57 -18.062 -4.117 1 67.94 355 LEU A O 1
ATOM 2711 N N . GLY A 1 356 ? -14.328 -16.734 -5.465 1 78.5 356 GLY A N 1
ATOM 2712 C CA . GLY A 1 356 ? -13.633 -16.109 -4.348 1 78.5 356 GLY A CA 1
ATOM 2713 C C . GLY A 1 356 ? -12.414 -16.891 -3.895 1 78.5 356 GLY A C 1
ATOM 2714 O O . GLY A 1 356 ? -12.07 -16.875 -2.711 1 78.5 356 GLY A O 1
ATOM 2715 N N . TYR A 1 357 ? -11.742 -17.641 -4.789 1 85.06 357 TYR A N 1
ATOM 2716 C CA . TYR A 1 357 ? -10.555 -18.375 -4.387 1 85.06 357 TYR A CA 1
ATOM 2717 C C . TYR A 1 357 ? -9.32 -17.875 -5.133 1 85.06 357 TYR A C 1
ATOM 2719 O O . TYR A 1 357 ? -8.195 -18.234 -4.797 1 85.06 357 TYR A O 1
ATOM 2727 N N . GLY A 1 358 ? -9.539 -17 -6.078 1 89.5 358 GLY A N 1
ATOM 2728 C CA . GLY A 1 358 ? -8.453 -16.531 -6.938 1 89.5 358 GLY A CA 1
ATOM 2729 C C . GLY A 1 358 ? -7.352 -15.82 -6.18 1 89.5 358 GLY A C 1
ATOM 2730 O O . GLY A 1 358 ? -6.176 -16.156 -6.332 1 89.5 358 GLY A O 1
ATOM 2731 N N . LEU A 1 359 ? -7.746 -14.891 -5.305 1 92.81 359 LEU A N 1
ATOM 2732 C CA . LEU A 1 359 ? -6.746 -14.055 -4.645 1 92.81 359 LEU A CA 1
ATOM 2733 C C . LEU A 1 359 ? -5.992 -14.852 -3.582 1 92.81 359 LEU A C 1
ATOM 2735 O O . LEU A 1 359 ? -4.758 -14.828 -3.547 1 92.81 359 LEU A O 1
ATOM 2739 N N . PRO A 1 360 ? -6.684 -15.609 -2.719 1 91.56 360 PRO A N 1
ATOM 2740 C CA . PRO A 1 360 ? -5.91 -16.406 -1.759 1 91.56 360 PRO A CA 1
ATOM 2741 C C . PRO A 1 360 ? -5.004 -17.438 -2.436 1 91.56 360 PRO A C 1
ATOM 2743 O O . PRO A 1 360 ? -3.879 -17.656 -1.983 1 91.56 360 PRO A O 1
ATOM 2746 N N . LEU A 1 361 ? -5.465 -18.062 -3.461 1 92.38 361 LEU A N 1
ATOM 2747 C CA . LEU A 1 361 ? -4.645 -19.031 -4.184 1 92.38 361 LEU A CA 1
ATOM 2748 C C . LEU A 1 361 ? -3.451 -18.344 -4.84 1 92.38 361 LEU A C 1
ATOM 2750 O O . LEU A 1 361 ? -2.367 -18.938 -4.93 1 92.38 361 LEU A O 1
ATOM 2754 N N . SER A 1 362 ? -3.672 -17.109 -5.34 1 95.62 362 SER A N 1
ATOM 2755 C CA . SER A 1 362 ? -2.57 -16.344 -5.91 1 95.62 362 SER A CA 1
ATOM 2756 C C . SER A 1 362 ? -1.444 -16.156 -4.895 1 95.62 362 SER A C 1
ATOM 2758 O O . SER A 1 362 ? -0.268 -16.297 -5.234 1 95.62 362 SER A O 1
ATOM 2760 N N . ARG A 1 363 ? -1.807 -15.906 -3.688 1 95.12 363 ARG A N 1
ATOM 2761 C CA . ARG A 1 363 ? -0.797 -15.734 -2.648 1 95.12 363 ARG A CA 1
ATOM 2762 C C . ARG A 1 363 ? -0.05 -17.031 -2.393 1 95.12 363 ARG A C 1
ATOM 2764 O O . ARG A 1 363 ? 1.153 -17.031 -2.121 1 95.12 363 ARG A O 1
ATOM 2771 N N . LEU A 1 364 ? -0.729 -18.156 -2.473 1 93.56 364 LEU A N 1
ATOM 2772 C CA . LEU A 1 364 ? -0.087 -19.453 -2.273 1 93.56 364 LEU A CA 1
ATOM 2773 C C . LEU A 1 364 ? 0.902 -19.75 -3.396 1 93.56 364 LEU A C 1
ATOM 2775 O O . LEU A 1 364 ? 2.016 -20.219 -3.143 1 93.56 364 LEU A O 1
ATOM 2779 N N . TYR A 1 365 ? 0.475 -19.484 -4.602 1 93.69 365 TYR A N 1
ATOM 2780 C CA . TYR A 1 365 ? 1.365 -19.703 -5.738 1 93.69 365 TYR A CA 1
ATOM 2781 C C . TYR A 1 365 ? 2.621 -18.844 -5.613 1 93.69 365 TYR A C 1
ATOM 2783 O O . TYR A 1 365 ? 3.734 -19.328 -5.812 1 93.69 365 TYR A O 1
ATOM 2791 N N . LEU A 1 366 ? 2.441 -17.594 -5.246 1 94.62 366 LEU A N 1
ATOM 2792 C CA . LEU A 1 366 ? 3.561 -16.672 -5.152 1 94.62 366 LEU A CA 1
ATOM 2793 C C . LEU A 1 366 ? 4.473 -17.031 -3.982 1 94.62 366 LEU A C 1
ATOM 2795 O O . LEU A 1 366 ? 5.691 -16.891 -4.074 1 94.62 366 LEU A O 1
ATOM 2799 N N . GLY A 1 367 ? 3.895 -17.516 -2.98 1 91.06 367 GLY A N 1
ATOM 2800 C CA . GLY A 1 367 ? 4.648 -17.781 -1.764 1 91.06 367 GLY A CA 1
ATOM 2801 C C . GLY A 1 367 ? 5.258 -19.172 -1.731 1 91.06 367 GLY A C 1
ATOM 2802 O O . GLY A 1 367 ? 5.949 -19.531 -0.775 1 91.06 367 GLY A O 1
ATOM 2803 N N . TYR A 1 368 ? 5.004 -19.891 -2.76 1 90.62 368 TYR A N 1
ATOM 2804 C CA . TYR A 1 368 ? 5.438 -21.281 -2.676 1 90.62 368 TYR A CA 1
ATOM 2805 C C . TYR A 1 368 ? 6.957 -21.375 -2.635 1 90.62 368 TYR A C 1
ATOM 2807 O O . TYR A 1 368 ? 7.516 -22.172 -1.878 1 90.62 368 TYR A O 1
ATOM 2815 N N . PHE A 1 369 ? 7.527 -20.547 -3.604 1 85.75 369 PHE A N 1
ATOM 2816 C CA . PHE A 1 369 ? 8.984 -20.547 -3.652 1 85.75 369 PHE A CA 1
ATOM 2817 C C . PHE A 1 369 ? 9.539 -19.203 -3.205 1 85.75 369 PHE A C 1
ATOM 2819 O O . PHE A 1 369 ? 9.32 -18.188 -3.863 1 85.75 369 PHE A O 1
ATOM 2826 N N . GLY A 1 370 ? 10.023 -18.906 -2.113 1 78.62 370 GLY A N 1
ATOM 2827 C CA . GLY A 1 370 ? 10.695 -17.688 -1.733 1 78.62 370 GLY A CA 1
ATOM 2828 C C . GLY A 1 370 ? 9.781 -16.672 -1.074 1 78.62 370 GLY A C 1
ATOM 2829 O O . GLY A 1 370 ? 8.672 -17.016 -0.653 1 78.62 370 GLY A O 1
ATOM 2830 N N . LYS A 1 371 ? 10.289 -15.391 -1.107 1 82.06 371 LYS A N 1
ATOM 2831 C CA . LYS A 1 371 ? 9.57 -14.32 -0.421 1 82.06 371 LYS A CA 1
ATOM 2832 C C . LYS A 1 371 ? 8.781 -13.461 -1.408 1 82.06 371 LYS A C 1
ATOM 2834 O O . LYS A 1 371 ? 8.836 -12.234 -1.36 1 82.06 371 LYS A O 1
ATOM 2839 N N . SER A 1 372 ? 8.102 -14.086 -2.275 1 85.38 372 SER A N 1
ATOM 2840 C CA . SER A 1 372 ? 7.199 -13.375 -3.176 1 85.38 372 SER A CA 1
ATOM 2841 C C . SER A 1 372 ? 5.918 -12.961 -2.461 1 85.38 372 SER A C 1
ATOM 2843 O O . SER A 1 372 ? 5.5 -13.609 -1.501 1 85.38 372 SER A O 1
ATOM 2845 N N . SER A 1 373 ? 5.414 -11.82 -2.924 1 91.38 373 SER A N 1
ATOM 2846 C CA . SER A 1 373 ? 4.262 -11.305 -2.193 1 91.38 373 SER A CA 1
ATOM 2847 C C . SER A 1 373 ? 3.256 -10.656 -3.137 1 91.38 373 SER A C 1
ATOM 2849 O O . SER A 1 373 ? 3.576 -10.367 -4.289 1 91.38 373 SER A O 1
ATOM 2851 N N . LEU A 1 374 ? 2.057 -10.609 -2.648 1 96.38 374 LEU A N 1
ATOM 2852 C CA . LEU A 1 374 ? 0.94 -9.938 -3.303 1 96.38 374 LEU A CA 1
ATOM 2853 C C . LEU A 1 374 ? 0.224 -9 -2.332 1 96.38 374 LEU A C 1
ATOM 2855 O O . LEU A 1 374 ? -0.197 -9.43 -1.254 1 96.38 374 LEU A O 1
ATOM 2859 N N . ASP A 1 375 ? 0.168 -7.73 -2.686 1 94.69 375 ASP A N 1
ATOM 2860 C CA . ASP A 1 375 ? -0.57 -6.75 -1.897 1 94.69 375 ASP A CA 1
ATOM 2861 C C . ASP A 1 375 ? -1.479 -5.902 -2.785 1 94.69 375 ASP A C 1
ATOM 2863 O O . ASP A 1 375 ? -1.173 -5.676 -3.957 1 94.69 375 ASP A O 1
ATOM 2867 N N . ILE A 1 376 ? -2.594 -5.457 -2.189 1 96.31 376 ILE A N 1
ATOM 2868 C CA . ILE A 1 376 ? -3.543 -4.613 -2.91 1 96.31 376 ILE A CA 1
ATOM 2869 C C . ILE A 1 376 ? -3.764 -3.312 -2.145 1 96.31 376 ILE A C 1
ATOM 2871 O O . ILE A 1 376 ? -3.961 -3.324 -0.927 1 96.31 376 ILE A O 1
ATOM 2875 N N . VAL A 1 377 ? -3.582 -2.211 -2.818 1 95.06 377 VAL A N 1
ATOM 2876 C CA . VAL A 1 377 ? -3.865 -0.896 -2.252 1 95.06 377 VAL A CA 1
ATOM 2877 C C . VAL A 1 377 ? -5.039 -0.257 -2.99 1 95.06 377 VAL A C 1
ATOM 2879 O O . VAL A 1 377 ? -5.027 -0.16 -4.219 1 95.06 377 VAL A O 1
ATOM 2882 N N . SER A 1 378 ? -6.008 0.16 -2.182 1 95.19 378 SER A N 1
ATOM 2883 C CA . SER A 1 378 ? -7.215 0.739 -2.762 1 95.19 378 SER A CA 1
ATOM 2884 C C . SER A 1 378 ? -7.238 2.256 -2.594 1 95.19 378 SER A C 1
ATOM 2886 O O . SER A 1 378 ? -6.949 2.77 -1.512 1 95.19 378 SER A O 1
ATOM 2888 N N . LEU A 1 379 ? -7.367 2.945 -3.623 1 94.94 379 LEU A N 1
ATOM 2889 C CA . LEU A 1 379 ? -7.816 4.332 -3.609 1 94.94 379 LEU A CA 1
ATOM 2890 C C . LEU A 1 379 ? -9.32 4.414 -3.836 1 94.94 379 LEU A C 1
ATOM 2892 O O . LEU A 1 379 ? -9.773 4.684 -4.949 1 94.94 379 LEU A O 1
ATOM 2896 N N . TRP A 1 380 ? -10.039 4.188 -2.676 1 93.19 380 TRP A N 1
ATOM 2897 C CA . TRP A 1 380 ? -11.492 4.09 -2.762 1 93.19 380 TRP A CA 1
ATOM 2898 C C . TRP A 1 380 ? -12.078 5.328 -3.43 1 93.19 380 TRP A C 1
ATOM 2900 O O . TRP A 1 380 ? -11.758 6.457 -3.055 1 93.19 380 TRP A O 1
ATOM 2910 N N . GLY A 1 381 ? -12.938 5.133 -4.406 1 92.44 381 GLY A N 1
ATOM 2911 C CA . GLY A 1 381 ? -13.5 6.203 -5.215 1 92.44 381 GLY A CA 1
ATOM 2912 C C . GLY A 1 381 ? -12.82 6.359 -6.562 1 92.44 381 GLY A C 1
ATOM 2913 O O . GLY A 1 381 ? -13.328 7.059 -7.441 1 92.44 381 GLY A O 1
ATOM 2914 N N . HIS A 1 382 ? -11.68 5.656 -6.73 1 94.88 382 HIS A N 1
ATOM 2915 C CA . HIS A 1 382 ? -10.938 5.801 -7.98 1 94.88 382 HIS A CA 1
ATOM 2916 C C . HIS A 1 382 ? -10.539 4.441 -8.547 1 94.88 382 HIS A C 1
ATOM 2918 O O . HIS A 1 382 ? -10.945 4.082 -9.656 1 94.88 382 HIS A O 1
ATOM 2924 N N . GLY A 1 383 ? -9.758 3.734 -7.848 1 96.56 383 GLY A N 1
ATOM 2925 C CA . GLY A 1 383 ? -9.273 2.465 -8.367 1 96.56 383 GLY A CA 1
ATOM 2926 C C . GLY A 1 383 ? -8.398 1.712 -7.387 1 96.56 383 GLY A C 1
ATOM 2927 O O . GLY A 1 383 ? -8.414 1.995 -6.188 1 96.56 383 GLY A O 1
ATOM 2928 N N . CYS A 1 384 ? -7.672 0.664 -7.902 1 96.69 384 CYS A N 1
ATOM 2929 C CA . CYS A 1 384 ? -6.82 -0.197 -7.09 1 96.69 384 CYS A CA 1
ATOM 2930 C C . CYS A 1 384 ? -5.457 -0.394 -7.746 1 96.69 384 CYS A C 1
ATOM 2932 O O . CYS A 1 384 ? -5.348 -0.364 -8.977 1 96.69 384 CYS A O 1
ATOM 2934 N N . ASP A 1 385 ? -4.469 -0.53 -6.891 1 97 385 ASP A N 1
ATOM 2935 C CA . ASP A 1 385 ? -3.152 -1.011 -7.293 1 97 385 ASP A CA 1
ATOM 2936 C C . ASP A 1 385 ? -2.848 -2.369 -6.668 1 97 385 ASP A C 1
ATOM 2938 O O . ASP A 1 385 ? -2.865 -2.512 -5.441 1 97 385 ASP A O 1
ATOM 2942 N N . ALA A 1 386 ? -2.609 -3.33 -7.52 1 98 386 ALA A N 1
ATOM 2943 C CA . ALA A 1 386 ? -2.104 -4.617 -7.051 1 98 386 ALA A CA 1
ATOM 2944 C C . ALA A 1 386 ? -0.591 -4.711 -7.223 1 98 386 ALA A C 1
ATOM 2946 O O . ALA A 1 386 ? -0.064 -4.41 -8.297 1 98 386 ALA A O 1
ATOM 2947 N N . PHE A 1 387 ? 0.089 -5.082 -6.18 1 96.69 387 PHE A N 1
ATOM 2948 C CA . PHE A 1 387 ? 1.542 -5.195 -6.195 1 96.69 387 PHE A CA 1
ATOM 2949 C C . PHE A 1 387 ? 1.976 -6.648 -6.051 1 96.69 387 PHE A C 1
ATOM 2951 O O . PHE A 1 387 ? 1.609 -7.316 -5.082 1 96.69 387 PHE A O 1
ATOM 2958 N N . VAL A 1 388 ? 2.727 -7.102 -6.996 1 97.5 388 VAL A N 1
ATOM 2959 C CA . VAL A 1 388 ? 3.301 -8.445 -6.961 1 97.5 388 VAL A CA 1
ATOM 2960 C C . VAL A 1 388 ? 4.824 -8.352 -6.941 1 97.5 388 VAL A C 1
ATOM 2962 O O . VAL A 1 388 ? 5.422 -7.664 -7.773 1 97.5 388 VAL A O 1
ATOM 2965 N N . GLN A 1 389 ? 5.438 -8.992 -6 1 94.88 389 GLN A N 1
ATOM 2966 C CA . GLN A 1 389 ? 6.891 -9.094 -5.945 1 94.88 389 GLN A CA 1
ATOM 2967 C C . GLN A 1 389 ? 7.348 -10.523 -6.227 1 94.88 389 GLN A C 1
ATOM 2969 O O . GLN A 1 389 ? 6.887 -11.469 -5.582 1 94.88 389 GLN A O 1
ATOM 2974 N N . LEU A 1 390 ? 8.203 -10.672 -7.207 1 95.19 390 LEU A N 1
ATOM 2975 C CA . LEU A 1 390 ? 8.797 -11.953 -7.578 1 95.19 390 LEU A CA 1
ATOM 2976 C C . LEU A 1 390 ? 10.258 -12.031 -7.133 1 95.19 390 LEU A C 1
ATOM 2978 O O . LEU A 1 390 ? 11.133 -11.438 -7.766 1 95.19 390 LEU A O 1
ATOM 2982 N N . SER A 1 391 ? 10.492 -12.805 -6.125 1 90.81 391 SER A N 1
ATOM 2983 C CA . SER A 1 391 ? 11.836 -12.906 -5.562 1 90.81 391 SER A CA 1
ATOM 2984 C C . SER A 1 391 ? 12.789 -13.625 -6.52 1 90.81 391 SER A C 1
ATOM 2986 O O . SER A 1 391 ? 12.398 -14.594 -7.168 1 90.81 391 SER A O 1
ATOM 2988 N N . ARG A 1 392 ? 14 -13.07 -6.602 1 87.31 392 ARG A N 1
ATOM 2989 C CA . ARG A 1 392 ? 15.031 -13.742 -7.383 1 87.31 392 ARG A CA 1
ATOM 2990 C C . ARG A 1 392 ? 15.742 -14.812 -6.551 1 87.31 392 ARG A C 1
ATOM 2992 O O . ARG A 1 392 ? 16.438 -15.672 -7.098 1 87.31 392 ARG A O 1
ATOM 2999 N N . HIS A 1 393 ? 15.586 -14.695 -5.273 1 71.56 393 HIS A N 1
ATOM 3000 C CA . HIS A 1 393 ? 16.234 -15.664 -4.395 1 71.56 393 HIS A CA 1
ATOM 3001 C C . HIS A 1 393 ? 15.328 -16.875 -4.156 1 71.56 393 HIS A C 1
ATOM 3003 O O . HIS A 1 393 ? 14.703 -16.984 -3.098 1 71.56 393 HIS A O 1
ATOM 3009 N N . ILE A 1 394 ? 14.773 -17.625 -5.172 1 61.59 394 ILE A N 1
ATOM 3010 C CA . ILE A 1 394 ? 13.828 -18.734 -5.102 1 61.59 394 ILE A CA 1
ATOM 3011 C C . ILE A 1 394 ? 14.531 -19.984 -4.57 1 61.59 394 ILE A C 1
ATOM 3013 O O . ILE A 1 394 ? 13.891 -20.859 -3.969 1 61.59 394 ILE A O 1
ATOM 3017 N N . GLY A 1 395 ? 15.727 -19.984 -4.137 1 54.47 395 GLY A N 1
ATOM 3018 C CA . GLY A 1 395 ? 16.438 -21.219 -3.824 1 54.47 395 GLY A CA 1
ATOM 3019 C C . GLY A 1 395 ? 16.609 -21.453 -2.334 1 54.47 395 GLY A C 1
ATOM 3020 O O . GLY A 1 395 ? 16.922 -22.562 -1.9 1 54.47 395 GLY A O 1
ATOM 3021 N N . THR A 1 396 ? 16.469 -20.438 -1.517 1 46.16 396 THR A N 1
ATOM 3022 C CA . THR A 1 396 ? 16.812 -20.734 -0.133 1 46.16 396 THR A CA 1
ATOM 3023 C C . THR A 1 396 ? 15.562 -20.969 0.704 1 46.16 396 THR A C 1
ATOM 3025 O O . THR A 1 396 ? 15.648 -21.188 1.914 1 46.16 396 THR A O 1
ATOM 3028 N N . SER A 1 397 ? 14.477 -20.719 0.127 1 43.81 397 SER A N 1
ATOM 3029 C CA . SER A 1 397 ? 13.359 -20.828 1.052 1 43.81 397 SER A CA 1
ATOM 3030 C C . SER A 1 397 ? 12.938 -22.281 1.241 1 43.81 397 SER A C 1
ATOM 3032 O O . SER A 1 397 ?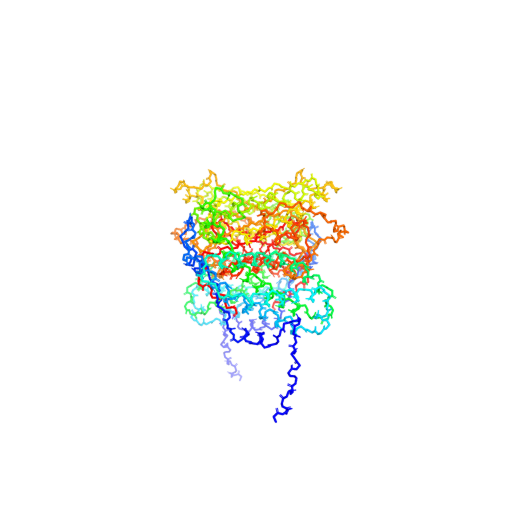 12.812 -23.031 0.269 1 43.81 397 SER A O 1
ATOM 3034 N N . LYS A 1 398 ? 13.305 -22.828 2.307 1 40.72 398 LYS A N 1
ATOM 3035 C CA . LYS A 1 398 ? 12.828 -24.125 2.793 1 40.72 398 LYS A CA 1
ATOM 3036 C C . LYS A 1 398 ? 11.305 -24.141 2.924 1 40.72 398 LYS A C 1
ATOM 3038 O O . LYS A 1 398 ? 10.75 -23.5 3.814 1 40.72 398 LYS A O 1
ATOM 3043 N N . ALA A 1 399 ? 10.602 -23.984 1.89 1 36.59 399 ALA A N 1
ATOM 3044 C CA . ALA A 1 399 ? 9.188 -24.234 2.174 1 36.59 399 ALA A CA 1
ATOM 3045 C C . ALA A 1 399 ? 9.008 -25.422 3.098 1 36.59 399 ALA A C 1
ATOM 3047 O O . ALA A 1 399 ? 9.438 -26.547 2.773 1 36.59 399 ALA A O 1
ATOM 3048 N N . LYS A 1 400 ? 9.078 -25.25 4.32 1 35 400 LYS A N 1
ATOM 3049 C CA . LYS A 1 400 ? 8.719 -26.312 5.242 1 35 400 LYS A CA 1
ATOM 3050 C C . LYS A 1 400 ? 7.402 -26.969 4.836 1 35 400 LYS A C 1
ATOM 3052 O O . LYS A 1 400 ? 6.395 -26.297 4.641 1 35 400 LYS A O 1
ATOM 3057 N N . ILE A 1 401 ? 7.387 -28.078 4.27 1 25.3 401 ILE A N 1
ATOM 3058 C CA . ILE A 1 401 ? 6.215 -28.953 4.152 1 25.3 401 ILE A CA 1
ATOM 3059 C C . ILE A 1 401 ? 5.812 -29.469 5.535 1 25.3 401 ILE A C 1
ATOM 3061 O O . ILE A 1 401 ? 6.668 -29.891 6.316 1 25.3 401 ILE A O 1
ATOM 3065 N N . MET B 1 1 ? 9.32 38.688 65.688 1 26.55 1 MET B N 1
ATOM 3066 C CA . MET B 1 1 ? 8.688 38.938 64.438 1 26.55 1 MET B CA 1
ATOM 3067 C C . MET B 1 1 ? 9.68 38.719 63.281 1 26.55 1 MET B C 1
ATOM 3069 O O . MET B 1 1 ? 9.375 39.031 62.125 1 26.55 1 MET B O 1
ATOM 3073 N N . SER B 1 2 ? 11.023 38.688 63.531 1 30.94 2 SER B N 1
ATOM 3074 C CA . SER B 1 2 ? 12.203 38.688 62.656 1 30.94 2 SER B CA 1
ATOM 3075 C C . SER B 1 2 ? 12.305 37.375 61.875 1 30.94 2 SER B C 1
ATOM 3077 O O . SER B 1 2 ? 13.352 37.062 61.312 1 30.94 2 SER B O 1
ATOM 3079 N N . SER B 1 3 ? 11.609 36.312 62.375 1 30.84 3 SER B N 1
ATOM 3080 C CA . SER B 1 3 ? 11.992 34.938 62.094 1 30.84 3 SER B CA 1
ATOM 3081 C C . SER B 1 3 ? 12.023 34.688 60.594 1 30.84 3 SER B C 1
ATOM 3083 O O . SER B 1 3 ? 13 34.125 60.062 1 30.84 3 SER B O 1
ATOM 3085 N N . SER B 1 4 ? 10.844 34.312 59.969 1 30.61 4 SER B N 1
ATOM 3086 C CA . SER B 1 4 ? 10.609 33.312 58.906 1 30.61 4 SER B CA 1
ATOM 3087 C C . SER B 1 4 ? 10.93 33.875 57.531 1 30.61 4 SER B C 1
ATOM 3089 O O . SER B 1 4 ? 10.039 34.062 56.719 1 30.61 4 SER B O 1
ATOM 3091 N N . LEU B 1 5 ? 11.836 34.875 57.344 1 26.12 5 LEU B N 1
ATOM 3092 C CA . LEU B 1 5 ? 12.281 35.281 56 1 26.12 5 LEU B CA 1
ATOM 3093 C C . LEU B 1 5 ? 12.93 34.094 55.25 1 26.12 5 LEU B C 1
ATOM 3095 O O . LEU B 1 5 ? 14.148 34.062 55.094 1 26.12 5 LEU B O 1
ATOM 3099 N N . ARG B 1 6 ? 12.844 32.75 55.781 1 32.94 6 ARG B N 1
ATOM 3100 C CA . ARG B 1 6 ? 13.375 31.75 54.844 1 32.94 6 ARG B CA 1
ATOM 3101 C C . ARG B 1 6 ? 13.102 32.125 53.406 1 32.94 6 ARG B C 1
ATOM 3103 O O . ARG B 1 6 ? 11.953 32.375 53.031 1 32.94 6 ARG B O 1
ATOM 3110 N N . HIS B 1 7 ? 14.008 32.875 52.844 1 31.73 7 HIS B N 1
ATOM 3111 C CA . HIS B 1 7 ? 14.203 33.25 51.438 1 31.73 7 HIS B CA 1
ATOM 3112 C C . HIS B 1 7 ? 13.711 32.125 50.5 1 31.73 7 HIS B C 1
ATOM 3114 O O . HIS B 1 7 ? 14.219 31.016 50.531 1 31.73 7 HIS B O 1
ATOM 3120 N N . SER B 1 8 ? 12.461 31.828 50.375 1 36.38 8 SER B N 1
ATOM 3121 C CA . SER B 1 8 ? 11.953 31.016 49.281 1 36.38 8 SER B CA 1
ATOM 3122 C C . SER B 1 8 ? 12.812 31.156 48.031 1 36.38 8 SER B C 1
ATOM 3124 O O . SER B 1 8 ? 12.781 32.188 47.375 1 36.38 8 SER B O 1
ATOM 3126 N N . THR B 1 9 ? 14.102 31.031 48.062 1 41.12 9 THR B N 1
ATOM 3127 C CA . THR B 1 9 ? 14.953 30.906 46.875 1 41.12 9 THR B CA 1
ATOM 3128 C C . THR B 1 9 ? 14.141 30.453 45.688 1 41.12 9 THR B C 1
ATOM 3130 O O . THR B 1 9 ? 13.617 29.328 45.656 1 41.12 9 THR B O 1
ATOM 3133 N N . ARG B 1 10 ? 13.438 31.297 45 1 49.44 10 ARG B N 1
ATOM 3134 C CA . ARG B 1 10 ? 12.547 31.25 43.844 1 49.44 10 ARG B CA 1
ATOM 3135 C C . ARG B 1 10 ? 13.148 30.406 42.719 1 49.44 10 ARG B C 1
ATOM 3137 O O . ARG B 1 10 ? 14.031 30.859 41.969 1 49.44 10 ARG B O 1
ATOM 3144 N N . PHE B 1 11 ? 13.281 29.188 42.844 1 62.28 11 PHE B N 1
ATOM 3145 C CA . PHE B 1 11 ? 13.664 28.219 41.812 1 62.28 11 PHE B CA 1
ATOM 3146 C C . PHE B 1 11 ? 12.93 28.484 40.5 1 62.28 11 PHE B C 1
ATOM 3148 O O . PHE B 1 11 ? 11.742 28.812 40.5 1 62.28 11 PHE B O 1
ATOM 3155 N N . ALA B 1 12 ? 13.719 29.094 39.531 1 71.56 12 ALA B N 1
ATOM 3156 C CA . ALA B 1 12 ? 13.188 29.359 38.219 1 71.56 12 ALA B CA 1
ATOM 3157 C C . ALA B 1 12 ? 13.625 28.297 37.219 1 71.56 12 ALA B C 1
ATOM 3159 O O . ALA B 1 12 ? 14.711 27.719 37.344 1 71.56 12 ALA B O 1
ATOM 3160 N N . VAL B 1 13 ? 12.742 27.75 36.594 1 71.19 13 VAL B N 1
ATOM 3161 C CA . VAL B 1 13 ? 13.008 26.891 35.438 1 71.19 13 VAL B CA 1
ATOM 3162 C C . VAL B 1 13 ? 13.086 27.734 34.188 1 71.19 13 VAL B C 1
ATOM 3164 O O . VAL B 1 13 ? 12.094 28.312 33.75 1 71.19 13 VAL B O 1
ATOM 3167 N N . PHE B 1 14 ? 14.188 27.844 33.625 1 77.94 14 PHE B N 1
ATOM 3168 C CA . PHE B 1 14 ? 14.453 28.641 32.438 1 77.94 14 PHE B CA 1
ATOM 3169 C C . PHE B 1 14 ? 14 30.094 32.656 1 77.94 14 PHE B C 1
ATOM 3171 O O . PHE B 1 14 ? 13.391 30.688 31.766 1 77.94 14 PHE B O 1
ATOM 3178 N N . GLY B 1 15 ? 14.047 30.578 33.812 1 77.06 15 GLY B N 1
ATOM 3179 C CA . GLY B 1 15 ? 13.719 31.953 34.125 1 77.06 15 GLY B CA 1
ATOM 3180 C C . GLY B 1 15 ? 12.289 32.125 34.594 1 77.06 15 GLY B C 1
ATOM 3181 O O . GLY B 1 15 ? 11.898 33.25 35 1 77.06 15 GLY B O 1
ATOM 3182 N N . VAL B 1 16 ? 11.484 31.078 34.562 1 84.19 16 VAL B N 1
ATOM 3183 C CA . VAL B 1 16 ? 10.094 31.172 35 1 84.19 16 VAL B CA 1
ATOM 3184 C C . VAL B 1 16 ? 9.969 30.75 36.469 1 84.19 16 VAL B C 1
ATOM 3186 O O . VAL B 1 16 ? 10.445 29.688 36.844 1 84.19 16 VAL B O 1
ATOM 3189 N N . PRO B 1 17 ? 9.289 31.688 37.188 1 84.19 17 PRO B N 1
ATOM 3190 C CA . PRO B 1 17 ? 9.07 31.297 38.594 1 84.19 17 PRO B CA 1
ATOM 3191 C C . PRO B 1 17 ? 8.312 29.984 38.719 1 84.19 17 PRO B C 1
ATOM 3193 O O . PRO B 1 17 ? 7.297 29.781 38.062 1 84.19 17 PRO B O 1
ATOM 3196 N N . MET B 1 18 ? 8.75 29.172 39.594 1 84.94 18 MET B N 1
ATOM 3197 C CA . MET B 1 18 ? 8.211 27.812 39.75 1 84.94 18 MET B CA 1
ATOM 3198 C C . MET B 1 18 ? 6.758 27.875 40.219 1 84.94 18 MET B C 1
ATOM 3200 O O . MET B 1 18 ? 5.961 27 39.875 1 84.94 18 MET B O 1
ATOM 3204 N N . ASP B 1 19 ? 6.414 28.812 40.969 1 86.94 19 ASP B N 1
ATOM 3205 C CA . ASP B 1 19 ? 5.047 28.922 41.469 1 86.94 19 ASP B CA 1
ATOM 3206 C C . ASP B 1 19 ? 4.062 29.188 40.344 1 86.94 19 ASP B C 1
ATOM 3208 O O . ASP B 1 19 ? 2.969 28.609 40.312 1 86.94 19 ASP B O 1
ATOM 3212 N N . LEU B 1 20 ? 4.488 30.062 39.469 1 89.44 20 LEU B N 1
ATOM 3213 C CA . LEU B 1 20 ? 3.662 30.344 38.312 1 89.44 20 LEU B CA 1
ATOM 3214 C C . LEU B 1 20 ? 3.479 29.109 37.438 1 89.44 20 LEU B C 1
ATOM 3216 O O . LEU B 1 20 ? 2.371 28.828 36.969 1 89.44 20 LEU B O 1
ATOM 3220 N N . LEU B 1 21 ? 4.543 28.438 37.25 1 90.94 21 LEU B N 1
ATOM 3221 C CA . LEU B 1 21 ? 4.523 27.234 36.438 1 90.94 21 LEU B CA 1
ATOM 3222 C C . LEU B 1 21 ? 3.648 26.156 37.094 1 90.94 21 LEU B C 1
ATOM 3224 O O . LEU B 1 21 ? 2.834 25.531 36.406 1 90.94 21 LEU B O 1
ATOM 3228 N N . THR B 1 22 ? 3.732 25.938 38.344 1 91 22 THR B N 1
ATOM 3229 C CA . THR B 1 22 ? 2.979 24.938 39.062 1 91 22 THR B CA 1
ATOM 3230 C C . THR B 1 22 ? 1.481 25.219 39 1 91 22 THR B C 1
ATOM 3232 O O . THR B 1 22 ? 0.676 24.297 38.844 1 91 22 THR B O 1
ATOM 3235 N N . ARG B 1 23 ? 1.161 26.469 39.156 1 91.75 23 ARG B N 1
ATOM 3236 C CA . ARG B 1 23 ? -0.245 26.844 39.062 1 91.75 23 ARG B CA 1
ATOM 3237 C C . ARG B 1 23 ? -0.835 26.516 37.719 1 91.75 23 ARG B C 1
ATOM 3239 O O . ARG B 1 23 ? -1.966 26.031 37.625 1 91.75 23 ARG B O 1
ATOM 3246 N N . ALA B 1 24 ? -0.131 26.828 36.719 1 93 24 ALA B N 1
ATOM 3247 C CA . ALA B 1 24 ? -0.596 26.547 35.344 1 93 24 ALA B CA 1
ATOM 3248 C C . ALA B 1 24 ? -0.685 25.047 35.094 1 93 24 ALA B C 1
ATOM 3250 O O . ALA B 1 24 ? -1.58 24.578 34.375 1 93 24 ALA B O 1
ATOM 3251 N N . LEU B 1 25 ? 0.191 24.266 35.688 1 92.88 25 LEU B N 1
ATOM 3252 C CA . LEU B 1 25 ? 0.282 22.828 35.469 1 92.88 25 LEU B CA 1
ATOM 3253 C C . LEU B 1 25 ? -0.844 22.094 36.219 1 92.88 25 LEU B C 1
ATOM 3255 O O . LEU B 1 25 ? -1.106 20.922 35.938 1 92.88 25 LEU B O 1
ATOM 3259 N N . GLU B 1 26 ? -1.502 22.781 37.062 1 93.25 26 GLU B N 1
ATOM 3260 C CA . GLU B 1 26 ? -2.648 22.203 37.75 1 93.25 26 GLU B CA 1
ATOM 3261 C C . GLU B 1 26 ? -3.879 22.156 36.844 1 93.25 26 GLU B C 1
ATOM 3263 O O . GLU B 1 26 ? -4.809 21.391 37.094 1 93.25 26 GLU B O 1
ATOM 3268 N N . LYS B 1 27 ? -3.877 22.984 35.906 1 93 27 LYS B N 1
ATOM 3269 C CA . LYS B 1 27 ? -4.992 23.031 34.969 1 93 27 LYS B CA 1
ATOM 3270 C C . LYS B 1 27 ? -4.801 22.016 33.844 1 93 27 LYS B C 1
ATOM 3272 O O . LYS B 1 27 ? -3.668 21.703 33.438 1 93 27 LYS B O 1
ATOM 3277 N N . THR B 1 28 ? -5.898 21.469 33.406 1 90.25 28 THR B N 1
ATOM 3278 C CA . THR B 1 28 ? -5.879 20.531 32.281 1 90.25 28 THR B CA 1
ATOM 3279 C C . THR B 1 28 ? -6.316 21.219 30.984 1 90.25 28 THR B C 1
ATOM 3281 O O . THR B 1 28 ? -7.379 21.844 30.938 1 90.25 28 THR B O 1
ATOM 3284 N N . PRO B 1 29 ? -5.418 21.109 30.031 1 89.94 29 PRO B N 1
ATOM 3285 C CA . PRO B 1 29 ? -5.797 21.719 28.75 1 89.94 29 PRO B CA 1
ATOM 3286 C C . PRO B 1 29 ? -7.078 21.109 28.172 1 89.94 29 PRO B C 1
ATOM 3288 O O . PRO B 1 29 ? -7.297 19.906 28.266 1 89.94 29 PRO B O 1
ATOM 3291 N N . ARG B 1 30 ? -7.938 21.938 27.609 1 87.56 30 ARG B N 1
ATOM 3292 C CA . ARG B 1 30 ? -9.148 21.484 26.938 1 87.56 30 ARG B CA 1
ATOM 3293 C C . ARG B 1 30 ? -8.836 20.969 25.547 1 87.56 30 ARG B C 1
ATOM 3295 O O . ARG B 1 30 ? -8 21.531 24.828 1 87.56 30 ARG B O 1
ATOM 3302 N N . PRO B 1 31 ? -9.555 19.938 25.172 1 87 31 PRO B N 1
ATOM 3303 C CA . PRO B 1 31 ? -9.336 19.422 23.812 1 87 31 PRO B CA 1
ATOM 3304 C C . PRO B 1 31 ? -9.773 20.422 22.734 1 87 31 PRO B C 1
ATOM 3306 O O . PRO B 1 31 ? -10.75 21.141 22.922 1 87 31 PRO B O 1
ATOM 3309 N N . ILE B 1 32 ? -8.992 20.484 21.719 1 87.88 32 ILE B N 1
ATOM 3310 C CA . ILE B 1 32 ? -9.32 21.312 20.562 1 87.88 32 ILE B CA 1
ATOM 3311 C C . ILE B 1 32 ? -10.031 20.469 19.516 1 87.88 32 ILE B C 1
ATOM 3313 O O . ILE B 1 32 ? -9.531 19.406 19.109 1 87.88 32 ILE B O 1
ATOM 3317 N N . THR B 1 33 ? -11.234 20.844 19.125 1 86.25 33 THR B N 1
ATOM 3318 C CA . THR B 1 33 ? -11.945 20.188 18.031 1 86.25 33 THR B CA 1
ATOM 3319 C C . THR B 1 33 ? -12.359 21.203 16.969 1 86.25 33 THR B C 1
ATOM 3321 O O . THR B 1 33 ? -12.523 22.391 17.266 1 86.25 33 THR B O 1
ATOM 3324 N N . LEU B 1 34 ? -12.461 20.703 15.805 1 87 34 LEU B N 1
ATOM 3325 C CA . LEU B 1 34 ? -12.836 21.609 14.727 1 87 34 LEU B CA 1
ATOM 3326 C C . LEU B 1 34 ? -14.227 22.188 14.961 1 87 34 LEU B C 1
ATOM 3328 O O . LEU B 1 34 ? -14.438 23.391 14.789 1 87 34 LEU B O 1
ATOM 3332 N N . PRO B 1 35 ? -15.148 21.359 15.398 1 83.56 35 PRO B N 1
ATOM 3333 C CA . PRO B 1 35 ? -16.453 21.938 15.688 1 83.56 35 PRO B CA 1
ATOM 3334 C C . PRO B 1 35 ? -16.391 23.047 16.734 1 83.56 35 PRO B C 1
ATOM 3336 O O . PRO B 1 35 ? -17.109 24.031 16.641 1 83.56 35 PRO B O 1
ATOM 3339 N N . TYR B 1 36 ? -15.602 22.844 17.672 1 85.94 36 TYR B N 1
ATOM 3340 C CA . TYR B 1 36 ? -15.461 23.859 18.703 1 85.94 36 TYR B CA 1
ATOM 3341 C C . TYR B 1 36 ? -14.883 25.156 18.125 1 85.94 36 TYR B C 1
ATOM 3343 O O . TYR B 1 36 ? -15.352 26.25 18.438 1 85.94 36 TYR B O 1
ATOM 3351 N N . LEU B 1 37 ? -13.852 25.016 17.344 1 88.25 37 LEU B N 1
ATOM 3352 C CA . LEU B 1 37 ? -13.242 26.172 16.703 1 88.25 37 LEU B CA 1
ATOM 3353 C C . LEU B 1 37 ? -14.258 26.906 15.828 1 88.25 37 LEU B C 1
ATOM 3355 O O . LEU B 1 37 ? -14.289 28.141 15.805 1 88.25 37 LEU B O 1
ATOM 3359 N N . LEU B 1 38 ? -15.062 26.141 15.188 1 88.62 38 LEU B N 1
ATOM 3360 C CA . LEU B 1 38 ? -16.078 26.719 14.32 1 88.62 38 LEU B CA 1
ATOM 3361 C C . LEU B 1 38 ? -17.156 27.422 15.133 1 88.62 38 LEU B C 1
ATOM 3363 O O . LEU B 1 38 ? -17.594 28.531 14.781 1 88.62 38 LEU B O 1
ATOM 3367 N N . ALA B 1 39 ? -17.531 26.797 16.141 1 86 39 ALA B N 1
ATOM 3368 C CA . ALA B 1 39 ? -18.578 27.359 17 1 86 39 ALA B CA 1
ATOM 3369 C C . ALA B 1 39 ? -18.125 28.688 17.609 1 86 39 ALA B C 1
ATOM 3371 O O . ALA B 1 39 ? -18.938 29.594 17.797 1 86 39 ALA B O 1
ATOM 3372 N N . GLN B 1 40 ? -16.859 28.797 17.812 1 85.69 40 GLN B N 1
ATOM 3373 C CA . GLN B 1 40 ? -16.297 29.984 18.453 1 85.69 40 GLN B CA 1
ATOM 3374 C C . GLN B 1 40 ? -16.047 31.078 17.438 1 85.69 40 GLN B C 1
ATOM 3376 O O . GLN B 1 40 ? -15.875 32.25 17.797 1 85.69 40 GLN B O 1
ATOM 3381 N N . GLY B 1 41 ? -16.016 30.797 16.125 1 89 41 GLY B N 1
ATOM 3382 C CA . GLY B 1 41 ? -15.539 31.734 15.117 1 89 41 GLY B CA 1
ATOM 3383 C C . GLY B 1 41 ? -16.672 32.406 14.367 1 89 41 GLY B C 1
ATOM 3384 O O . GLY B 1 41 ? -16.422 33.344 13.578 1 89 41 GLY B O 1
ATOM 3385 N N . GLY B 1 42 ? -17.859 32 14.562 1 85.25 42 GLY B N 1
ATOM 3386 C CA . GLY B 1 42 ? -18.969 32.625 13.852 1 85.25 42 GLY B CA 1
ATOM 3387 C C . GLY B 1 42 ? -19.375 31.891 12.594 1 85.25 42 GLY B C 1
ATOM 3388 O O . GLY B 1 42 ? -19.188 30.672 12.5 1 85.25 42 GLY B O 1
ATOM 3389 N N . ARG B 1 43 ? -19.953 32.656 11.625 1 88.62 43 ARG B N 1
ATOM 3390 C CA . ARG B 1 43 ? -20.469 32.062 10.398 1 88.62 43 ARG B CA 1
ATOM 3391 C C . ARG B 1 43 ? -19.422 32.094 9.289 1 88.62 43 ARG B C 1
ATOM 3393 O O . ARG B 1 43 ? -18.672 33.062 9.164 1 88.62 43 ARG B O 1
ATOM 3400 N N . PRO B 1 44 ? -19.422 31.016 8.539 1 90.75 44 PRO B N 1
ATOM 3401 C CA . PRO B 1 44 ? -18.469 31 7.43 1 90.75 44 PRO B CA 1
ATOM 3402 C C . PRO B 1 44 ? -18.625 32.219 6.504 1 90.75 44 PRO B C 1
ATOM 3404 O O . PRO B 1 44 ? -19.75 32.594 6.168 1 90.75 44 PRO B O 1
ATOM 3407 N N . GLY B 1 45 ? -17.547 32.75 6.164 1 89.75 45 GLY B N 1
ATOM 3408 C CA . GLY B 1 45 ? -17.547 33.812 5.184 1 89.75 45 GLY B CA 1
ATOM 3409 C C . GLY B 1 45 ? -17.906 35.188 5.773 1 89.75 45 GLY B C 1
ATOM 3410 O O . GLY B 1 45 ? -17.891 36.188 5.074 1 89.75 45 GLY B O 1
ATOM 3411 N N . GLU B 1 46 ? -18.172 35.281 7.027 1 89.81 46 GLU B N 1
ATOM 3412 C CA . GLU B 1 46 ? -18.531 36.531 7.684 1 89.81 46 GLU B CA 1
ATOM 3413 C C . GLU B 1 46 ? -17.469 36.938 8.68 1 89.81 46 GLU B C 1
ATOM 3415 O O . GLU B 1 46 ? -16.875 36.125 9.375 1 89.81 46 GLU B O 1
ATOM 3420 N N . PRO B 1 47 ? -17.25 38.25 8.695 1 89.62 47 PRO B N 1
ATOM 3421 C CA . PRO B 1 47 ? -16.312 38.719 9.711 1 89.62 47 PRO B CA 1
ATOM 3422 C C . PRO B 1 47 ? -16.766 38.438 11.133 1 89.62 47 PRO B C 1
ATOM 3424 O O . PRO B 1 47 ? -17.969 38.469 11.414 1 89.62 47 PRO B O 1
ATOM 3427 N N . ALA B 1 48 ? -15.789 38.25 12.008 1 91.88 48 ALA B N 1
ATOM 3428 C CA . ALA B 1 48 ? -16.125 37.969 13.406 1 91.88 48 ALA B CA 1
ATOM 3429 C C . ALA B 1 48 ? -16.703 39.219 14.086 1 91.88 48 ALA B C 1
ATOM 3431 O O . ALA B 1 48 ? -16.234 40.312 13.852 1 91.88 48 ALA B O 1
ATOM 3432 N N . THR B 1 49 ? -17.734 39.031 14.891 1 92.62 49 THR B N 1
ATOM 3433 C CA . THR B 1 49 ? -18.328 40.125 15.672 1 92.62 49 THR B CA 1
ATOM 3434 C C . THR B 1 49 ? -17.469 40.438 16.891 1 92.62 49 THR B C 1
ATOM 3436 O O . THR B 1 49 ? -16.641 39.625 17.297 1 92.62 49 THR B O 1
ATOM 3439 N N . PRO B 1 50 ? -17.641 41.594 17.438 1 94.12 50 PRO B N 1
ATOM 3440 C CA . PRO B 1 50 ? -16.891 41.938 18.656 1 94.12 50 PRO B CA 1
ATOM 3441 C C . PRO B 1 50 ? -17.047 40.906 19.766 1 94.12 50 PRO B C 1
ATOM 3443 O O . PRO B 1 50 ? -16.078 40.594 20.469 1 94.12 50 PRO B O 1
ATOM 3446 N N . ASP B 1 51 ? -18.219 40.406 19.844 1 94.56 51 ASP B N 1
ATOM 3447 C CA . ASP B 1 51 ? -18.469 39.406 20.875 1 94.56 51 ASP B CA 1
ATOM 3448 C C . ASP B 1 51 ? -17.656 38.125 20.625 1 94.56 51 ASP B C 1
ATOM 3450 O O . ASP B 1 51 ? -17.141 37.531 21.547 1 94.56 51 ASP B O 1
ATOM 3454 N N . VAL B 1 52 ? -17.641 37.75 19.375 1 94.88 52 VAL B N 1
ATOM 3455 C CA . VAL B 1 52 ? -16.891 36.562 18.969 1 94.88 52 VAL B CA 1
ATOM 3456 C C . VAL B 1 52 ? -15.398 36.781 19.266 1 94.88 52 VAL B C 1
ATOM 3458 O O . VAL B 1 52 ? -14.727 35.875 19.781 1 94.88 52 VAL B O 1
ATOM 3461 N N . ILE B 1 53 ? -14.898 37.906 18.969 1 95.81 53 ILE B N 1
ATOM 3462 C CA . ILE B 1 53 ? -13.492 38.25 19.156 1 95.81 53 ILE B CA 1
ATOM 3463 C C . ILE B 1 53 ? -13.141 38.188 20.641 1 95.81 53 ILE B C 1
ATOM 3465 O O . ILE B 1 53 ? -12.125 37.594 21.016 1 95.81 53 ILE B O 1
ATOM 3469 N N . LEU B 1 54 ? -13.969 38.781 21.422 1 96.62 54 LEU B N 1
ATOM 3470 C CA . LEU B 1 54 ? -13.688 38.812 22.859 1 96.62 54 LEU B CA 1
ATOM 3471 C C . LEU B 1 54 ? -13.758 37.406 23.469 1 96.62 54 LEU B C 1
ATOM 3473 O O . LEU B 1 54 ? -12.961 37.062 24.344 1 96.62 54 LEU B O 1
ATOM 3477 N N . ARG B 1 55 ? -14.688 36.594 23.031 1 95.25 55 ARG B N 1
ATOM 3478 C CA . ARG B 1 55 ? -14.773 35.219 23.484 1 95.25 55 ARG B CA 1
ATOM 3479 C C . ARG B 1 55 ? -13.539 34.438 23.078 1 95.25 55 ARG B C 1
ATOM 3481 O O . ARG B 1 55 ? -12.992 33.688 23.891 1 95.25 55 ARG B O 1
ATOM 3488 N N . SER B 1 56 ? -13.188 34.594 21.828 1 95.75 56 SER B N 1
ATOM 3489 C CA . SER B 1 56 ? -11.984 33.938 21.328 1 95.75 56 SER B CA 1
ATOM 3490 C C . SER B 1 56 ? -10.75 34.375 22.078 1 95.75 56 SER B C 1
ATOM 3492 O O . SER B 1 56 ? -9.875 33.594 22.406 1 95.75 56 SER B O 1
ATOM 3494 N N . ALA B 1 57 ? -10.641 35.656 22.344 1 96.88 57 ALA B N 1
ATOM 3495 C CA . ALA B 1 57 ? -9.508 36.188 23.078 1 96.88 57 ALA B CA 1
ATOM 3496 C C . ALA B 1 57 ? -9.406 35.594 24.484 1 96.88 57 ALA B C 1
ATOM 3498 O O . ALA B 1 57 ? -8.32 35.219 24.938 1 96.88 57 ALA B O 1
ATOM 3499 N N . LYS B 1 58 ? -10.523 35.562 25.125 1 95.88 58 LYS B N 1
ATOM 3500 C CA . LYS B 1 58 ? -10.555 35.031 26.484 1 95.88 58 LYS B CA 1
ATOM 3501 C C . LYS B 1 58 ? -10.172 33.562 26.5 1 95.88 58 LYS B C 1
ATOM 3503 O O . LYS B 1 58 ? -9.438 33.094 27.375 1 95.88 58 LYS B O 1
ATOM 3508 N N . TYR B 1 59 ? -10.695 32.844 25.562 1 94.81 59 TYR B N 1
ATOM 3509 C CA . TYR B 1 59 ? -10.336 31.438 25.422 1 94.81 59 TYR B CA 1
ATOM 3510 C C . TYR B 1 59 ? -8.836 31.266 25.219 1 94.81 59 TYR B C 1
ATOM 3512 O O . TYR B 1 59 ? -8.195 30.453 25.875 1 94.81 59 TYR B O 1
ATOM 3520 N N . THR B 1 60 ? -8.289 31.984 24.281 1 96.62 60 THR B N 1
ATOM 3521 C CA . THR B 1 60 ? -6.875 31.922 23.938 1 96.62 60 THR B CA 1
ATOM 3522 C C . THR B 1 60 ? -6.008 32.281 25.141 1 96.62 60 THR B C 1
ATOM 3524 O O . THR B 1 60 ? -5.023 31.594 25.422 1 96.62 60 THR B O 1
ATOM 3527 N N . GLN B 1 61 ? -6.414 33.344 25.781 1 96.44 61 GLN B N 1
ATOM 3528 C CA . GLN B 1 61 ? -5.676 33.812 26.938 1 96.44 61 GLN B CA 1
ATOM 3529 C C . GLN B 1 61 ? -5.664 32.75 28.047 1 96.44 61 GLN B C 1
ATOM 3531 O O . GLN B 1 61 ? -4.672 32.594 28.766 1 96.44 61 GLN B O 1
ATOM 3536 N N . GLN B 1 62 ? -6.703 32.031 28.188 1 94.25 62 GLN B N 1
ATOM 3537 C CA . GLN B 1 62 ? -6.832 31.031 29.25 1 94.25 62 GLN B CA 1
ATOM 3538 C C . GLN B 1 62 ? -6.105 29.734 28.875 1 94.25 62 GLN B C 1
ATOM 3540 O O . GLN B 1 62 ? -5.469 29.109 29.719 1 94.25 62 GLN B O 1
ATOM 3545 N N . GLU B 1 63 ? -6.137 29.297 27.641 1 94.88 63 GLU B N 1
ATOM 3546 C CA . GLU B 1 63 ? -5.691 27.969 27.219 1 94.88 63 GLU B CA 1
ATOM 3547 C C . GLU B 1 63 ? -4.195 27.969 26.922 1 94.88 63 GLU B C 1
ATOM 3549 O O . GLU B 1 63 ? -3.504 26.984 27.219 1 94.88 63 GLU B O 1
ATOM 3554 N N . LEU B 1 64 ? -3.611 28.984 26.328 1 96.69 64 LEU B N 1
ATOM 3555 C CA . LEU B 1 64 ? -2.25 28.953 25.797 1 96.69 64 LEU B CA 1
ATOM 3556 C C . LEU B 1 64 ? -1.236 28.812 26.938 1 96.69 64 LEU B C 1
ATOM 3558 O O . LEU B 1 64 ? -0.326 27.984 26.859 1 96.69 64 LEU B O 1
ATOM 3562 N N . PRO B 1 65 ? -1.408 29.625 28.031 1 95.56 65 PRO B N 1
ATOM 3563 C CA . PRO B 1 65 ? -0.438 29.469 29.125 1 95.56 65 PRO B CA 1
ATOM 3564 C C . PRO B 1 65 ? -0.426 28.062 29.703 1 95.56 65 PRO B C 1
ATOM 3566 O O . PRO B 1 65 ? 0.637 27.547 30.062 1 95.56 65 PRO B O 1
ATOM 3569 N N . VAL B 1 66 ? -1.537 27.422 29.797 1 95.56 66 VAL B N 1
ATOM 3570 C CA . VAL B 1 66 ? -1.629 26.078 30.328 1 95.56 66 VAL B CA 1
ATOM 3571 C C . VAL B 1 66 ? -0.845 25.109 29.422 1 95.56 66 VAL B C 1
ATOM 3573 O O . VAL B 1 66 ? -0.075 24.281 29.922 1 95.56 66 VAL B O 1
ATOM 3576 N N . ARG B 1 67 ? -0.981 25.203 28.172 1 95.44 67 ARG B N 1
ATOM 3577 C CA . ARG B 1 67 ? -0.308 24.344 27.203 1 95.44 67 ARG B CA 1
ATOM 3578 C C . ARG B 1 67 ? 1.189 24.625 27.172 1 95.44 67 ARG B C 1
ATOM 3580 O O . ARG B 1 67 ? 2 23.703 27.094 1 95.44 67 ARG B O 1
ATOM 3587 N N . LEU B 1 68 ? 1.502 25.859 27.219 1 96 68 LEU B N 1
ATOM 3588 C CA . LEU B 1 68 ? 2.912 26.234 27.203 1 96 68 LEU B CA 1
ATOM 3589 C C . LEU B 1 68 ? 3.617 25.75 28.469 1 96 68 LEU B C 1
ATOM 3591 O O . LEU B 1 68 ? 4.766 25.312 28.406 1 96 68 LEU B O 1
ATOM 3595 N N . ALA B 1 69 ? 2.963 25.844 29.594 1 95.31 69 ALA B N 1
ATOM 3596 C CA . ALA B 1 69 ? 3.533 25.359 30.859 1 95.31 69 ALA B CA 1
ATOM 3597 C C . ALA B 1 69 ? 3.877 23.875 30.781 1 95.31 69 ALA B C 1
ATOM 3599 O O . ALA B 1 69 ? 4.918 23.453 31.281 1 95.31 69 ALA B O 1
ATOM 3600 N N . ARG B 1 70 ? 3.047 23.156 30.203 1 93.81 70 ARG B N 1
ATOM 3601 C CA . ARG B 1 70 ? 3.283 21.719 30.062 1 93.81 70 ARG B CA 1
ATOM 3602 C C . ARG B 1 70 ? 4.5 21.438 29.188 1 93.81 70 ARG B C 1
ATOM 3604 O O . ARG B 1 70 ? 5.262 20.5 29.453 1 93.81 70 ARG B O 1
ATOM 3611 N N . ARG B 1 71 ? 4.652 22.219 28.156 1 92.94 71 ARG B N 1
ATOM 3612 C CA . ARG B 1 71 ? 5.812 22.062 27.297 1 92.94 71 ARG B CA 1
ATOM 3613 C C . ARG B 1 71 ? 7.102 22.391 28.047 1 92.94 71 ARG B C 1
ATOM 3615 O O . ARG B 1 71 ? 8.117 21.719 27.875 1 92.94 71 ARG B O 1
ATOM 3622 N N . VAL B 1 72 ? 7.02 23.406 28.781 1 93.06 72 VAL B N 1
ATOM 3623 C CA . VAL B 1 72 ? 8.18 23.797 29.594 1 93.06 72 VAL B CA 1
ATOM 3624 C C . VAL B 1 72 ? 8.555 22.641 30.531 1 93.06 72 VAL B C 1
ATOM 3626 O O . VAL B 1 72 ? 9.734 22.281 30.641 1 93.06 72 VAL B O 1
ATOM 3629 N N . ARG B 1 73 ? 7.594 22.109 31.125 1 91.5 73 ARG B N 1
ATOM 3630 C CA . ARG B 1 73 ? 7.836 20.984 32.031 1 91.5 73 ARG B CA 1
ATOM 3631 C C . ARG B 1 73 ? 8.461 19.812 31.281 1 91.5 73 ARG B C 1
ATOM 3633 O O . ARG B 1 73 ? 9.336 19.125 31.828 1 91.5 73 ARG B O 1
ATOM 3640 N N . GLN B 1 74 ? 8 19.562 30.125 1 90.62 74 GLN B N 1
ATOM 3641 C CA . GLN B 1 74 ? 8.508 18.438 29.344 1 90.62 74 GLN B CA 1
ATOM 3642 C C . GLN B 1 74 ? 9.984 18.625 28.984 1 90.62 74 GLN B C 1
ATOM 3644 O O . GLN B 1 74 ? 10.758 17.672 29 1 90.62 74 GLN B O 1
ATOM 3649 N N . PHE B 1 75 ? 10.336 19.812 28.656 1 91.06 75 PHE B N 1
ATOM 3650 C CA . PHE B 1 75 ? 11.742 20.094 28.359 1 91.06 75 PHE B CA 1
ATOM 3651 C C . PHE B 1 75 ? 12.602 19.891 29.594 1 91.06 75 PHE B C 1
ATOM 3653 O O . PHE B 1 75 ? 13.742 19.422 29.5 1 91.06 75 PHE B O 1
ATOM 3660 N N . TYR B 1 76 ? 12.023 20.172 30.688 1 86.44 76 TYR B N 1
ATOM 3661 C CA . TYR B 1 76 ? 12.734 20.031 31.953 1 86.44 76 TYR B CA 1
ATOM 3662 C C . TYR B 1 76 ? 12.914 18.562 32.312 1 86.44 76 TYR B C 1
ATOM 3664 O O . TYR B 1 76 ? 13.82 18.203 33.062 1 86.44 76 TYR B O 1
ATOM 3672 N N . SER B 1 77 ? 12.148 17.734 31.766 1 87.06 77 SER B N 1
ATOM 3673 C CA . SER B 1 77 ? 12.203 16.312 32.094 1 87.06 77 SER B CA 1
ATOM 3674 C C . SER B 1 77 ? 13.25 15.594 31.25 1 87.06 77 SER B C 1
ATOM 3676 O O . SER B 1 77 ? 13.523 14.406 31.453 1 87.06 77 SER B O 1
ATOM 3678 N N . LEU B 1 78 ? 13.891 16.297 30.312 1 89.88 78 LEU B N 1
ATOM 3679 C CA . LEU B 1 78 ? 14.922 15.68 29.484 1 89.88 78 LEU B CA 1
ATOM 3680 C C . LEU B 1 78 ? 16.172 15.383 30.297 1 89.88 78 LEU B C 1
ATOM 3682 O O . LEU B 1 78 ? 16.469 16.094 31.266 1 89.88 78 LEU B O 1
ATOM 3686 N N . PRO B 1 79 ? 16.875 14.266 29.906 1 87.44 79 PRO B N 1
ATOM 3687 C CA . PRO B 1 79 ? 18.188 14.07 30.547 1 87.44 79 PRO B CA 1
ATOM 3688 C C . PRO B 1 79 ? 19.078 15.312 30.469 1 87.44 79 PRO B C 1
ATOM 3690 O O . PRO B 1 79 ? 19.047 16.031 29.469 1 87.44 79 PRO B O 1
ATOM 3693 N N . PHE B 1 80 ? 19.859 15.445 31.469 1 84.44 80 PHE B N 1
ATOM 3694 C CA . PHE B 1 80 ? 20.641 16.656 31.641 1 84.44 80 PHE B CA 1
ATOM 3695 C C . PHE B 1 80 ? 21.484 16.953 30.406 1 84.44 80 PHE B C 1
ATOM 3697 O O . PHE B 1 80 ? 21.484 18.078 29.891 1 84.44 80 PHE B O 1
ATOM 3704 N N . ILE B 1 81 ? 22.125 15.969 29.844 1 84 81 ILE B N 1
ATOM 3705 C CA . ILE B 1 81 ? 23.031 16.125 28.719 1 84 81 ILE B CA 1
ATOM 3706 C C . ILE B 1 81 ? 22.234 16.578 27.484 1 84 81 ILE B C 1
ATOM 3708 O O . ILE B 1 81 ? 22.75 17.359 26.672 1 84 81 ILE B O 1
ATOM 3712 N N . VAL B 1 82 ? 21.031 16.156 27.391 1 88.12 82 VAL B N 1
ATOM 3713 C CA . VAL B 1 82 ? 20.188 16.516 26.25 1 88.12 82 VAL B CA 1
ATOM 3714 C C . VAL B 1 82 ? 19.609 17.922 26.453 1 88.12 82 VAL B C 1
ATOM 3716 O O . VAL B 1 82 ? 19.641 18.75 25.547 1 88.12 82 VAL B O 1
ATOM 3719 N N . GLY B 1 83 ? 19.172 18.172 27.703 1 87.25 83 GLY B N 1
ATOM 3720 C CA . GLY B 1 83 ? 18.578 19.453 28.031 1 87.25 83 GLY B CA 1
ATOM 3721 C C . GLY B 1 83 ? 19.547 20.609 27.969 1 87.25 83 GLY B C 1
ATOM 3722 O O . GLY B 1 83 ? 19.141 21.766 27.812 1 87.25 83 GLY B O 1
ATOM 3723 N N . THR B 1 84 ? 20.859 20.25 27.984 1 88.19 84 THR B N 1
ATOM 3724 C CA . THR B 1 84 ? 21.859 21.297 27.984 1 88.19 84 THR B CA 1
ATOM 3725 C C . THR B 1 84 ? 22.391 21.547 26.578 1 88.19 84 THR B C 1
ATOM 3727 O O . THR B 1 84 ? 23.203 22.453 26.359 1 88.19 84 THR B O 1
ATOM 3730 N N . ASN B 1 85 ? 21.953 20.672 25.656 1 91.69 85 ASN B N 1
ATOM 3731 C CA . ASN B 1 85 ? 22.281 20.984 24.281 1 91.69 85 ASN B CA 1
ATOM 3732 C C . ASN B 1 85 ? 21.828 22.391 23.906 1 91.69 85 ASN B C 1
ATOM 3734 O O . ASN B 1 85 ? 20.703 22.797 24.188 1 91.69 85 ASN B O 1
ATOM 3738 N N . PRO B 1 86 ? 22.656 23.188 23.297 1 92.62 86 PRO B N 1
ATOM 3739 C CA . PRO B 1 86 ? 22.359 24.594 23.047 1 92.62 86 PRO B CA 1
ATOM 3740 C C . PRO B 1 86 ? 21.078 24.797 22.234 1 92.62 86 PRO B C 1
ATOM 3742 O O . PRO B 1 86 ? 20.312 25.734 22.5 1 92.62 86 PRO B O 1
ATOM 3745 N N . TYR B 1 87 ? 20.875 24 21.234 1 90.88 87 TYR B N 1
ATOM 3746 C CA . TYR B 1 87 ? 19.688 24.125 20.406 1 90.88 87 TYR B CA 1
ATOM 3747 C C . TYR B 1 87 ? 18.438 23.766 21.188 1 90.88 87 TYR B C 1
ATOM 3749 O O . TYR B 1 87 ? 17.422 24.469 21.109 1 90.88 87 TYR B O 1
ATOM 3757 N N . ILE B 1 88 ? 18.5 22.734 21.953 1 91.69 88 ILE B N 1
ATOM 3758 C CA . ILE B 1 88 ? 17.375 22.281 22.766 1 91.69 88 ILE B CA 1
ATOM 3759 C C . ILE B 1 88 ? 17.078 23.312 23.859 1 91.69 88 ILE B C 1
ATOM 3761 O O . ILE B 1 88 ? 15.922 23.656 24.109 1 91.69 88 ILE B O 1
ATOM 3765 N N . GLN B 1 89 ? 18.078 23.812 24.406 1 93.19 89 GLN B N 1
ATOM 3766 C CA . GLN B 1 89 ? 17.938 24.828 25.453 1 93.19 89 GLN B CA 1
ATOM 3767 C C . GLN B 1 89 ? 17.312 26.094 24.906 1 93.19 89 GLN B C 1
ATOM 3769 O O . GLN B 1 89 ? 16.516 26.75 25.578 1 93.19 89 GLN B O 1
ATOM 3774 N N . GLU B 1 90 ? 17.734 26.438 23.75 1 93.81 90 GLU B N 1
ATOM 3775 C CA . GLU B 1 90 ? 17.172 27.625 23.109 1 93.81 90 GLU B CA 1
ATOM 3776 C C . GLU B 1 90 ? 15.656 27.5 22.953 1 93.81 90 GLU B C 1
ATOM 3778 O O . GLU B 1 90 ? 14.914 28.438 23.25 1 93.81 90 GLU B O 1
ATOM 3783 N N . VAL B 1 91 ? 15.227 26.359 22.5 1 93.69 91 VAL B N 1
ATOM 3784 C CA . VAL B 1 91 ? 13.805 26.125 22.312 1 93.69 91 VAL B CA 1
ATOM 3785 C C . VAL B 1 91 ? 13.102 26.094 23.672 1 93.69 91 VAL B C 1
ATOM 3787 O O . VAL B 1 91 ? 12.016 26.656 23.828 1 93.69 91 VAL B O 1
ATOM 3790 N N . ALA B 1 92 ? 13.695 25.469 24.672 1 93.88 92 ALA B N 1
ATOM 3791 C CA . ALA B 1 92 ? 13.125 25.406 26.016 1 93.88 92 ALA B CA 1
ATOM 3792 C C . ALA B 1 92 ? 12.93 26.812 26.594 1 93.88 92 ALA B C 1
ATOM 3794 O O . ALA B 1 92 ? 11.891 27.109 27.172 1 93.88 92 ALA B O 1
ATOM 3795 N N . ARG B 1 93 ? 13.852 27.641 26.406 1 94.06 93 ARG B N 1
ATOM 3796 C CA . ARG B 1 93 ? 13.797 29.016 26.922 1 94.06 93 ARG B CA 1
ATOM 3797 C C . ARG B 1 93 ? 12.727 29.828 26.203 1 94.06 93 ARG B C 1
ATOM 3799 O O . ARG B 1 93 ? 12.078 30.672 26.812 1 94.06 93 ARG B O 1
ATOM 3806 N N . LEU B 1 94 ? 12.688 29.547 24.922 1 94.44 94 LEU B N 1
ATOM 3807 C CA . LEU B 1 94 ? 11.664 30.234 24.141 1 94.44 94 LEU B CA 1
ATOM 3808 C C . LEU B 1 94 ? 10.266 29.906 24.672 1 94.44 94 LEU B C 1
ATOM 3810 O O . LEU B 1 94 ? 9.438 30.797 24.828 1 94.44 94 LEU B O 1
ATOM 3814 N N . TYR B 1 95 ? 10 28.656 24.969 1 95.06 95 TYR B N 1
ATOM 3815 C CA . TYR B 1 95 ? 8.711 28.25 25.516 1 95.06 95 TYR B CA 1
ATOM 3816 C C . TYR B 1 95 ? 8.484 28.844 26.891 1 95.06 95 TYR B C 1
ATOM 3818 O O . TYR B 1 95 ? 7.383 29.281 27.219 1 95.06 95 TYR B O 1
ATOM 3826 N N . ALA B 1 96 ? 9.492 28.844 27.672 1 94.62 96 ALA B N 1
ATOM 3827 C CA . ALA B 1 96 ? 9.398 29.422 29.016 1 94.62 96 ALA B CA 1
ATOM 3828 C C . ALA B 1 96 ? 9.086 30.922 28.953 1 94.62 96 ALA B C 1
ATOM 3830 O O . ALA B 1 96 ? 8.258 31.422 29.703 1 94.62 96 ALA B O 1
ATOM 3831 N N . TRP B 1 97 ? 9.773 31.531 28.109 1 94.12 97 TRP B N 1
ATOM 3832 C CA . TRP B 1 97 ? 9.562 32.969 27.922 1 94.12 97 TRP B CA 1
ATOM 3833 C C . TRP B 1 97 ? 8.133 33.25 27.469 1 94.12 97 TRP B C 1
ATOM 3835 O O . TRP B 1 97 ? 7.465 34.125 28 1 94.12 97 TRP B O 1
ATOM 3845 N N . SER B 1 98 ? 7.703 32.531 26.453 1 95.44 98 SER B N 1
ATOM 3846 C CA . SER B 1 98 ? 6.352 32.719 25.922 1 95.44 98 SER B CA 1
ATOM 3847 C C . SER B 1 98 ? 5.305 32.469 27 1 95.44 98 SER B C 1
ATOM 3849 O O . SER B 1 98 ? 4.309 33.188 27.094 1 95.44 98 SER B O 1
ATOM 3851 N N . PHE B 1 99 ? 5.488 31.438 27.781 1 95.62 99 PHE B N 1
ATOM 3852 C CA . PHE B 1 99 ? 4.602 31.156 28.891 1 95.62 99 PHE B CA 1
ATOM 3853 C C . PHE B 1 99 ? 4.543 32.312 29.859 1 95.62 99 PHE B C 1
ATOM 3855 O O . PHE B 1 99 ? 3.459 32.781 30.25 1 95.62 99 PHE B O 1
ATOM 3862 N N . ALA B 1 100 ? 5.688 32.781 30.234 1 93.69 100 ALA B N 1
ATOM 3863 C CA . ALA B 1 100 ? 5.766 33.875 31.188 1 93.69 100 ALA B CA 1
ATOM 3864 C C . ALA B 1 100 ? 5.062 35.125 30.656 1 93.69 100 ALA B C 1
ATOM 3866 O O . ALA B 1 100 ? 4.309 35.781 31.375 1 93.69 100 ALA B O 1
ATOM 3867 N N . GLN B 1 101 ? 5.332 35.438 29.422 1 93.44 101 GLN B N 1
ATOM 3868 C CA . GLN B 1 101 ? 4.758 36.625 28.812 1 93.44 101 GLN B CA 1
ATOM 3869 C C . GLN B 1 101 ? 3.236 36.562 28.766 1 93.44 101 GLN B C 1
ATOM 3871 O O . GLN B 1 101 ? 2.547 37.5 29.141 1 93.44 101 GLN B O 1
ATOM 3876 N N . LEU B 1 102 ? 2.703 35.438 28.406 1 94.5 102 LEU B N 1
ATOM 3877 C CA . LEU B 1 102 ? 1.261 35.312 28.234 1 94.5 102 LEU B CA 1
ATOM 3878 C C . LEU B 1 102 ? 0.568 35.219 29.594 1 94.5 102 LEU B C 1
ATOM 3880 O O . LEU B 1 102 ? -0.586 35.625 29.734 1 94.5 102 LEU B O 1
ATOM 3884 N N . SER B 1 103 ? 1.278 34.688 30.562 1 93.12 103 SER B N 1
ATOM 3885 C CA . SER B 1 103 ? 0.714 34.562 31.906 1 93.12 103 SER B CA 1
ATOM 3886 C C . SER B 1 103 ? 0.572 35.906 32.562 1 93.12 103 SER B C 1
ATOM 3888 O O . SER B 1 103 ? -0.174 36.062 33.531 1 93.12 103 SER B O 1
ATOM 3890 N N . GLN B 1 104 ? 1.231 36.906 32.062 1 90.31 104 GLN B N 1
ATOM 3891 C CA . GLN B 1 104 ? 1.231 38.219 32.688 1 90.31 104 GLN B CA 1
ATOM 3892 C C . GLN B 1 104 ? 0.228 39.156 31.984 1 90.31 104 GLN B C 1
ATOM 3894 O O . GLN B 1 104 ? 0.024 40.281 32.438 1 90.31 104 GLN B O 1
ATOM 3899 N N . VAL B 1 105 ? -0.361 38.688 30.969 1 93.5 105 VAL B N 1
ATOM 3900 C CA . VAL B 1 105 ? -1.332 39.5 30.25 1 93.5 105 VAL B CA 1
ATOM 3901 C C . VAL B 1 105 ? -2.568 39.719 31.125 1 93.5 105 VAL B C 1
ATOM 3903 O O . VAL B 1 105 ? -3.086 38.781 31.719 1 93.5 105 VAL B O 1
ATOM 3906 N N . LYS B 1 106 ? -3.033 40.906 31.219 1 94.44 106 LYS B N 1
ATOM 3907 C CA . LYS B 1 106 ? -4.234 41.25 31.984 1 94.44 106 LYS B CA 1
ATOM 3908 C C . LYS B 1 106 ? -5.484 40.688 31.312 1 94.44 106 LYS B C 1
ATOM 3910 O O . LYS B 1 106 ? -5.484 40.406 30.109 1 94.44 106 LYS B O 1
ATOM 3915 N N . PRO B 1 107 ? -6.527 40.438 32.125 1 95.06 107 PRO B N 1
ATOM 3916 C CA . PRO B 1 107 ? -7.77 39.938 31.547 1 95.06 107 PRO B CA 1
ATOM 3917 C C . PRO B 1 107 ? -8.281 40.812 30.406 1 95.06 107 PRO B C 1
ATOM 3919 O O . PRO B 1 107 ? -8.219 42.031 30.469 1 95.06 107 PRO B O 1
ATOM 3922 N N . ILE B 1 108 ? -8.68 40.188 29.406 1 96.94 108 ILE B N 1
ATOM 3923 C CA . ILE B 1 108 ? -9.148 40.875 28.203 1 96.94 108 ILE B CA 1
ATOM 3924 C C . ILE B 1 108 ? -10.641 41.188 28.344 1 96.94 108 ILE B C 1
ATOM 3926 O O . ILE B 1 108 ? -11.461 40.25 28.391 1 96.94 108 ILE B O 1
ATOM 3930 N N . GLU B 1 109 ? -11.016 42.406 28.312 1 96.12 109 GLU B N 1
ATOM 3931 C CA . GLU B 1 109 ? -12.414 42.781 28.5 1 96.12 109 GLU B CA 1
ATOM 3932 C C . GLU B 1 109 ? -12.914 43.656 27.359 1 96.12 109 GLU B C 1
ATOM 3934 O O . GLU B 1 109 ? -14.117 43.719 27.094 1 96.12 109 GLU B O 1
ATOM 3939 N N . THR B 1 110 ? -12.008 44.375 26.656 1 96.5 110 THR B N 1
ATOM 3940 C CA . THR B 1 110 ? -12.383 45.281 25.578 1 96.5 110 THR B CA 1
ATOM 3941 C C . THR B 1 110 ? -11.633 44.938 24.297 1 96.5 110 THR B C 1
ATOM 3943 O O . THR B 1 110 ? -10.688 44.156 24.312 1 96.5 110 THR B O 1
ATOM 3946 N N . LEU B 1 111 ? -12.117 45.5 23.234 1 95.88 111 LEU B N 1
ATOM 3947 C CA . LEU B 1 111 ? -11.453 45.312 21.953 1 95.88 111 LEU B CA 1
ATOM 3948 C C . LEU B 1 111 ? -10.055 45.938 21.969 1 95.88 111 LEU B C 1
ATOM 3950 O O . LEU B 1 111 ? -9.148 45.438 21.281 1 95.88 111 LEU B O 1
ATOM 3954 N N . ASP B 1 112 ? -9.906 46.969 22.719 1 95.88 112 ASP B N 1
ATOM 3955 C CA . ASP B 1 112 ? -8.578 47.562 22.875 1 95.88 112 ASP B CA 1
ATOM 3956 C C . ASP B 1 112 ? -7.629 46.594 23.578 1 95.88 112 ASP B C 1
ATOM 3958 O O . ASP B 1 112 ? -6.457 46.5 23.203 1 95.88 112 ASP B O 1
ATOM 3962 N N . ASP B 1 113 ? -8.141 45.969 24.594 1 96.88 113 ASP B N 1
ATOM 3963 C CA . ASP B 1 113 ? -7.363 44.938 25.25 1 96.88 113 ASP B CA 1
ATOM 3964 C C . ASP B 1 113 ? -6.945 43.844 24.25 1 96.88 113 ASP B C 1
ATOM 3966 O O . ASP B 1 113 ? -5.805 43.375 24.281 1 96.88 113 ASP B O 1
ATOM 3970 N N . ASN B 1 114 ? -7.91 43.5 23.438 1 97.31 114 ASN B N 1
ATOM 3971 C CA . ASN B 1 114 ? -7.648 42.5 22.422 1 97.31 114 ASN B CA 1
ATOM 3972 C C . ASN B 1 114 ? -6.547 42.938 21.453 1 97.31 114 ASN B C 1
ATOM 3974 O O . ASN B 1 114 ? -5.711 42.125 21.062 1 97.31 114 ASN B O 1
ATOM 3978 N N . ASP B 1 115 ? -6.547 44.125 21.047 1 96.19 115 ASP B N 1
ATOM 3979 C CA . ASP B 1 115 ? -5.543 44.625 20.109 1 96.19 115 ASP B CA 1
ATOM 3980 C C . ASP B 1 115 ? -4.137 44.5 20.688 1 96.19 115 ASP B C 1
ATOM 3982 O O . ASP B 1 115 ? -3.207 44.094 19.969 1 96.19 115 ASP B O 1
ATOM 3986 N N . ARG B 1 116 ? -4 44.781 21.938 1 95.62 116 ARG B N 1
ATOM 3987 C CA . ARG B 1 116 ? -2.715 44.594 22.609 1 95.62 116 ARG B CA 1
ATOM 3988 C C . ARG B 1 116 ? -2.34 43.125 22.703 1 95.62 116 ARG B C 1
ATOM 3990 O O . ARG B 1 116 ? -1.183 42.75 22.484 1 95.62 116 ARG B O 1
ATOM 3997 N N . PHE B 1 117 ? -3.32 42.344 23.016 1 97 117 PHE B N 1
ATOM 3998 C CA . PHE B 1 117 ? -3.111 40.906 23.141 1 97 117 PHE B CA 1
ATOM 3999 C C . PHE B 1 117 ? -2.674 40.312 21.812 1 97 117 PHE B C 1
ATOM 4001 O O . PHE B 1 117 ? -1.771 39.469 21.766 1 97 117 PHE B O 1
ATOM 4008 N N . VAL B 1 118 ? -3.262 40.719 20.734 1 96.38 118 VAL B N 1
ATOM 4009 C CA . VAL B 1 118 ? -2.988 40.188 19.391 1 96.38 118 VAL B CA 1
ATOM 4010 C C . VAL B 1 118 ? -1.55 40.531 19 1 96.38 118 VAL B C 1
ATOM 4012 O O . VAL B 1 118 ? -0.884 39.719 18.328 1 96.38 118 VAL B O 1
ATOM 4015 N N . GLU B 1 119 ? -1.043 41.625 19.344 1 94.75 119 GLU B N 1
ATOM 4016 C CA . GLU B 1 119 ? 0.342 42 19.047 1 94.75 119 GLU B CA 1
ATOM 4017 C C . GLU B 1 119 ? 1.315 41.062 19.75 1 94.75 119 GLU B C 1
ATOM 4019 O O . GLU B 1 119 ? 2.293 40.594 19.141 1 94.75 119 GLU B O 1
ATOM 4024 N N . GLU B 1 120 ? 1.008 40.812 20.969 1 93.81 120 GLU B N 1
ATOM 4025 C CA . GLU B 1 120 ? 1.838 39.875 21.734 1 93.81 120 GLU B CA 1
ATOM 4026 C C . GLU B 1 120 ? 1.769 38.469 21.156 1 93.81 120 GLU B C 1
ATOM 4028 O O . GLU B 1 120 ? 2.787 37.781 21.047 1 93.81 120 GLU B O 1
ATOM 4033 N N . LEU B 1 121 ? 0.597 38.156 20.828 1 95.19 121 LEU B N 1
ATOM 4034 C CA . LEU B 1 121 ? 0.37 36.812 20.281 1 95.19 121 LEU B CA 1
ATOM 4035 C C . LEU B 1 121 ? 1.078 36.656 18.938 1 95.19 121 LEU B C 1
ATOM 4037 O O . LEU B 1 121 ? 1.647 35.594 18.656 1 95.19 121 LEU B O 1
ATOM 4041 N N . GLN B 1 122 ? 0.98 37.594 18.109 1 94.38 122 GLN B N 1
ATOM 4042 C CA . GLN B 1 122 ? 1.652 37.562 16.812 1 94.38 122 GLN B CA 1
ATOM 4043 C C . GLN B 1 122 ? 3.16 37.406 16.969 1 94.38 122 GLN B C 1
ATOM 4045 O O . GLN B 1 122 ? 3.793 36.625 16.234 1 94.38 122 GLN B O 1
ATOM 4050 N N . LYS B 1 123 ? 3.666 38.156 17.859 1 92.31 123 LYS B N 1
ATOM 4051 C CA . LYS B 1 123 ? 5.094 38.031 18.156 1 92.31 123 LYS B CA 1
ATOM 4052 C C . LYS B 1 123 ? 5.457 36.625 18.594 1 92.31 123 LYS B C 1
ATOM 4054 O O . LYS B 1 123 ? 6.465 36.062 18.156 1 92.31 123 LYS B O 1
ATOM 4059 N N . LEU B 1 124 ? 4.676 36.125 19.422 1 91.56 124 LEU B N 1
ATOM 4060 C CA . LEU B 1 124 ? 4.902 34.781 19.922 1 91.56 124 LEU B CA 1
ATOM 4061 C C . LEU B 1 124 ? 4.879 33.75 18.797 1 91.56 124 LEU B C 1
ATOM 4063 O O . LEU B 1 124 ? 5.75 32.875 18.703 1 91.56 124 LEU B O 1
ATOM 4067 N N . VAL B 1 125 ? 3.883 33.781 17.953 1 91.62 125 VAL B N 1
ATOM 4068 C CA . VAL B 1 125 ? 3.74 32.875 16.828 1 91.62 125 VAL B CA 1
ATOM 4069 C C . VAL B 1 125 ? 4.945 33 15.898 1 91.62 125 VAL B C 1
ATOM 4071 O O . VAL B 1 125 ? 5.508 32 15.453 1 91.62 125 VAL B O 1
ATOM 4074 N N . ASN B 1 126 ? 5.398 34.156 15.656 1 90.62 126 ASN B N 1
ATOM 4075 C CA . ASN B 1 126 ? 6.547 34.406 14.797 1 90.62 126 ASN B CA 1
ATOM 4076 C C . ASN B 1 126 ? 7.84 33.844 15.406 1 90.62 126 ASN B C 1
ATOM 4078 O O . ASN B 1 126 ? 8.656 33.25 14.711 1 90.62 126 ASN B O 1
ATOM 4082 N N . ASP B 1 127 ? 7.992 34.062 16.672 1 89.69 127 ASP B N 1
ATOM 4083 C CA . ASP B 1 127 ? 9.195 33.625 17.375 1 89.69 127 ASP B CA 1
ATOM 4084 C C . ASP B 1 127 ? 9.305 32.094 17.344 1 89.69 127 ASP B C 1
ATOM 4086 O O . ASP B 1 127 ? 10.406 31.531 17.344 1 89.69 127 ASP B O 1
ATOM 4090 N N . HIS B 1 128 ? 8.234 31.438 17.281 1 91.19 128 HIS B N 1
ATOM 4091 C CA . HIS B 1 128 ? 8.227 29.969 17.359 1 91.19 128 HIS B CA 1
ATOM 4092 C C . HIS B 1 128 ? 8.305 29.359 15.969 1 91.19 128 HIS B C 1
ATOM 4094 O O . HIS B 1 128 ? 8.195 28.125 15.828 1 91.19 128 HIS B O 1
ATOM 4100 N N . SER B 1 129 ? 8.492 30.094 14.945 1 86.12 129 SER B N 1
ATOM 4101 C CA . SER B 1 129 ? 8.516 29.609 13.57 1 86.12 129 SER B CA 1
ATOM 4102 C C . SER B 1 129 ? 9.711 28.703 13.328 1 86.12 129 SER B C 1
ATOM 4104 O O . SER B 1 129 ? 9.641 27.781 12.508 1 86.12 129 SER B O 1
ATOM 4106 N N . GLU B 1 130 ? 10.797 28.844 14.109 1 85 130 GLU B N 1
ATOM 4107 C CA . GLU B 1 130 ? 12.031 28.094 13.844 1 85 130 GLU B CA 1
ATOM 4108 C C . GLU B 1 130 ? 12.219 26.969 14.844 1 85 130 GLU B C 1
ATOM 4110 O O . GLU B 1 130 ? 13.297 26.375 14.93 1 85 130 GLU B O 1
ATOM 4115 N N . VAL B 1 131 ? 11.266 26.688 15.531 1 86.81 131 VAL B N 1
ATOM 4116 C CA . VAL B 1 131 ? 11.359 25.719 16.609 1 86.81 131 VAL B CA 1
ATOM 4117 C C . VAL B 1 131 ? 11.688 24.344 16.047 1 86.81 131 VAL B C 1
ATOM 4119 O O . VAL B 1 131 ? 12.586 23.656 16.547 1 86.81 131 VAL B O 1
ATOM 4122 N N . VAL B 1 132 ? 11.055 23.953 14.977 1 81.56 132 VAL B N 1
ATOM 4123 C CA . VAL B 1 132 ? 11.172 22.594 14.461 1 81.56 132 VAL B CA 1
ATOM 4124 C C . VAL B 1 132 ? 12.594 22.359 13.961 1 81.56 132 VAL B C 1
ATOM 4126 O O . VAL B 1 132 ? 13.266 21.422 14.414 1 81.56 132 VAL B O 1
ATOM 4129 N N . PRO B 1 133 ? 13.117 23.188 13.086 1 76.62 133 PRO B N 1
ATOM 4130 C CA . PRO B 1 133 ? 14.5 22.953 12.641 1 76.62 133 PRO B CA 1
ATOM 4131 C C . PRO B 1 133 ? 15.508 23.016 13.789 1 76.62 133 PRO B C 1
ATOM 4133 O O . PRO B 1 133 ? 16.469 22.25 13.82 1 76.62 133 PRO B O 1
ATOM 4136 N N . THR B 1 134 ? 15.305 23.906 14.734 1 85.81 134 THR B N 1
ATOM 4137 C CA . THR B 1 134 ? 16.219 24.078 15.852 1 85.81 134 THR B CA 1
ATOM 4138 C C . THR B 1 134 ? 16.203 22.844 16.766 1 85.81 134 THR B C 1
ATOM 4140 O O . THR B 1 134 ? 17.25 22.359 17.172 1 85.81 134 THR B O 1
ATOM 4143 N N . LEU B 1 135 ? 15.039 22.391 17.062 1 85.56 135 LEU B N 1
ATOM 4144 C CA . LEU B 1 135 ? 14.898 21.188 17.891 1 85.56 135 LEU B CA 1
ATOM 4145 C C . LEU B 1 135 ? 15.508 19.969 17.219 1 85.56 135 LEU B C 1
ATOM 4147 O O . LEU B 1 135 ? 16.172 19.156 17.859 1 85.56 135 LEU B O 1
ATOM 4151 N N . SER B 1 136 ? 15.258 19.875 15.969 1 76.56 136 SER B N 1
ATOM 4152 C CA . SER B 1 136 ? 15.797 18.766 15.195 1 76.56 136 SER B CA 1
ATOM 4153 C C . SER B 1 136 ? 17.328 18.75 15.242 1 76.56 136 SER B C 1
ATOM 4155 O O . SER B 1 136 ? 17.938 17.688 15.422 1 76.56 136 SER B O 1
ATOM 4157 N N . ARG B 1 137 ? 17.875 19.828 15.078 1 78.62 137 ARG B N 1
ATOM 4158 C CA . ARG B 1 137 ? 19.328 19.953 15.156 1 78.62 137 ARG B CA 1
ATOM 4159 C C . ARG B 1 137 ? 19.844 19.531 16.531 1 78.62 137 ARG B C 1
ATOM 4161 O O . ARG B 1 137 ? 20.875 18.859 16.625 1 78.62 137 ARG B O 1
ATOM 4168 N N . GLY B 1 138 ? 19.188 19.953 17.484 1 86.06 138 GLY B N 1
ATOM 4169 C CA . GLY B 1 138 ? 19.578 19.594 18.844 1 86.06 138 GLY B CA 1
ATOM 4170 C C . GLY B 1 138 ? 19.562 18.094 19.094 1 86.06 138 GLY B C 1
ATOM 4171 O O . GLY B 1 138 ? 20.516 17.531 19.641 1 86.06 138 GLY B O 1
ATOM 4172 N N . PHE B 1 139 ? 18.594 17.5 18.688 1 84.75 139 PHE B N 1
ATOM 4173 C CA . PHE B 1 139 ? 18.453 16.078 18.969 1 84.75 139 PHE B CA 1
ATOM 4174 C C . PHE B 1 139 ? 19.375 15.266 18.062 1 84.75 139 PHE B C 1
ATOM 4176 O O . PHE B 1 139 ? 19.828 14.18 18.453 1 84.75 139 PHE B O 1
ATOM 4183 N N . LEU B 1 140 ? 19.594 15.727 16.844 1 76.5 140 LEU B N 1
ATOM 4184 C CA . LEU B 1 140 ? 20.594 15.086 16.016 1 76.5 140 LEU B CA 1
ATOM 4185 C C . LEU B 1 140 ? 21.953 15.062 16.703 1 76.5 140 LEU B C 1
ATOM 4187 O O . LEU B 1 140 ? 22.672 14.055 16.641 1 76.5 140 LEU B O 1
ATOM 4191 N N . GLU B 1 141 ? 22.234 16.078 17.391 1 81.5 141 GLU B N 1
ATOM 4192 C CA . GLU B 1 141 ? 23.5 16.188 18.094 1 81.5 141 GLU B CA 1
ATOM 4193 C C . GLU B 1 141 ? 23.531 15.297 19.328 1 81.5 141 GLU B C 1
ATOM 4195 O O . GLU B 1 141 ? 24.594 14.906 19.797 1 81.5 141 GLU B O 1
ATOM 4200 N N . CYS B 1 142 ? 22.406 14.977 19.781 1 82.56 142 CYS B N 1
ATOM 4201 C CA . CYS B 1 142 ? 22.312 14.227 21.031 1 82.56 142 CYS B CA 1
ATOM 4202 C C . CYS B 1 142 ? 22 12.758 20.75 1 82.56 142 CYS B C 1
ATOM 4204 O O . CYS B 1 142 ? 21.625 12.023 21.672 1 82.56 142 CYS B O 1
ATOM 4206 N N . GLY B 1 143 ? 22.062 12.344 19.562 1 75.5 143 GLY B N 1
ATOM 4207 C CA . GLY B 1 143 ? 21.656 11.016 19.141 1 75.5 143 GLY B CA 1
ATOM 4208 C C . GLY B 1 143 ? 22.281 9.906 19.969 1 75.5 143 GLY B C 1
ATOM 4209 O O . GLY B 1 143 ? 21.656 8.859 20.172 1 75.5 143 GLY B O 1
ATOM 4210 N N . GLU B 1 144 ? 23.391 10.062 20.484 1 75.25 144 GLU B N 1
ATOM 4211 C CA . GLU B 1 144 ? 24.109 9.031 21.219 1 75.25 144 GLU B CA 1
ATOM 4212 C C . GLU B 1 144 ? 23.656 8.977 22.672 1 75.25 144 GLU B C 1
ATOM 4214 O O . GLU B 1 144 ? 23.906 7.996 23.375 1 75.25 144 GLU B O 1
ATOM 4219 N N . TYR B 1 145 ? 22.953 9.945 23.047 1 80.06 145 TYR B N 1
ATOM 4220 C CA . TYR B 1 145 ? 22.688 10.062 24.484 1 80.06 145 TYR B CA 1
ATOM 4221 C C . TYR B 1 145 ? 21.266 9.648 24.812 1 80.06 145 TYR B C 1
ATOM 4223 O O . TYR B 1 145 ? 20.875 9.594 25.984 1 80.06 145 TYR B O 1
ATOM 4231 N N . MET B 1 146 ? 20.5 9.414 23.828 1 82.31 146 MET B N 1
ATOM 4232 C CA . MET B 1 146 ? 19.109 9.008 24.031 1 82.31 146 MET B CA 1
ATOM 4233 C C . MET B 1 146 ? 18.688 7.98 22.984 1 82.31 146 MET B C 1
ATOM 4235 O O . MET B 1 146 ? 19.062 8.094 21.812 1 82.31 146 MET B O 1
ATOM 4239 N N . ASP B 1 147 ? 18.016 7.016 23.484 1 85.69 147 ASP B N 1
ATOM 4240 C CA . ASP B 1 147 ? 17.438 6.012 22.578 1 85.69 147 ASP B CA 1
ATOM 4241 C C . ASP B 1 147 ? 16.562 6.66 21.516 1 85.69 147 ASP B C 1
ATOM 4243 O O . ASP B 1 147 ? 15.836 7.609 21.797 1 85.69 147 ASP B O 1
ATOM 4247 N N . SER B 1 148 ? 16.672 6.141 20.344 1 83 148 SER B N 1
ATOM 4248 C CA . SER B 1 148 ? 15.961 6.695 19.188 1 83 148 SER B CA 1
ATOM 4249 C C . SER B 1 148 ? 14.453 6.707 19.438 1 83 148 SER B C 1
ATOM 4251 O O . SER B 1 148 ? 13.766 7.641 19.016 1 83 148 SER B O 1
ATOM 4253 N N . GLU B 1 149 ? 13.984 5.762 20.094 1 87.31 149 GLU B N 1
ATOM 4254 C CA . GLU B 1 149 ? 12.555 5.68 20.375 1 87.31 149 GLU B CA 1
ATOM 4255 C C . GLU B 1 149 ? 12.117 6.77 21.344 1 87.31 149 GLU B C 1
ATOM 4257 O O . GLU B 1 149 ? 11.039 7.352 21.188 1 87.31 149 GLU B O 1
ATOM 4262 N N . LYS B 1 150 ? 12.938 7.043 22.312 1 87.81 150 LYS B N 1
ATOM 4263 C CA . LYS B 1 150 ? 12.641 8.086 23.297 1 87.81 150 LYS B CA 1
ATOM 4264 C C . LYS B 1 150 ? 12.664 9.469 22.656 1 87.81 150 LYS B C 1
ATOM 4266 O O . LYS B 1 150 ? 11.828 10.32 22.953 1 87.81 150 LYS B O 1
ATOM 4271 N N . VAL B 1 151 ? 13.617 9.625 21.797 1 85.94 151 VAL B N 1
ATOM 4272 C CA . VAL B 1 151 ? 13.711 10.883 21.062 1 85.94 151 VAL B CA 1
ATOM 4273 C C . VAL B 1 151 ? 12.453 11.086 20.219 1 85.94 151 VAL B C 1
ATOM 4275 O O . VAL B 1 151 ? 11.852 12.156 20.25 1 85.94 151 VAL B O 1
ATOM 4278 N N . SER B 1 152 ? 12.102 10.039 19.531 1 87.5 152 SER B N 1
ATOM 4279 C CA . SER B 1 152 ? 10.922 10.102 18.672 1 87.5 152 SER B CA 1
ATOM 4280 C C . SER B 1 152 ? 9.672 10.414 19.484 1 87.5 152 SER B C 1
ATOM 4282 O O . SER B 1 152 ? 8.836 11.219 19.062 1 87.5 152 SER B O 1
ATOM 4284 N N . ASN B 1 153 ? 9.562 9.789 20.578 1 89.75 153 ASN B N 1
ATOM 4285 C CA . ASN B 1 153 ? 8.406 10.031 21.438 1 89.75 153 ASN B CA 1
ATOM 4286 C C . ASN B 1 153 ? 8.367 11.477 21.938 1 89.75 153 ASN B C 1
ATOM 4288 O O . ASN B 1 153 ? 7.301 12.086 21.969 1 89.75 153 ASN B O 1
ATOM 4292 N N . PHE B 1 154 ? 9.5 11.961 22.359 1 89.5 154 PHE B N 1
ATOM 4293 C CA . PHE B 1 154 ? 9.586 13.336 22.828 1 89.5 154 PHE B CA 1
ATOM 4294 C C . PHE B 1 154 ? 9.203 14.312 21.719 1 89.5 154 PHE B C 1
ATOM 4296 O O . PHE B 1 154 ? 8.406 15.219 21.938 1 89.5 154 PHE B O 1
ATOM 4303 N N . LEU B 1 155 ? 9.766 14.07 20.594 1 88.62 155 LEU B N 1
ATOM 4304 C CA . LEU B 1 155 ? 9.516 14.961 19.469 1 88.62 155 LEU B CA 1
ATOM 4305 C C . LEU B 1 155 ? 8.055 14.906 19.047 1 88.62 155 LEU B C 1
ATOM 4307 O O . LEU B 1 155 ? 7.449 15.938 18.75 1 88.62 155 LEU B O 1
ATOM 4311 N N . ASN B 1 156 ? 7.508 13.766 19 1 91.25 156 ASN B N 1
ATOM 4312 C CA . ASN B 1 156 ? 6.09 13.633 18.672 1 91.25 156 ASN B CA 1
ATOM 4313 C C . ASN B 1 156 ? 5.219 14.438 19.625 1 91.25 156 ASN B C 1
ATOM 4315 O O . ASN B 1 156 ? 4.32 15.164 19.203 1 91.25 156 ASN B O 1
ATOM 4319 N N . ALA B 1 157 ? 5.52 14.305 20.844 1 91.06 157 ALA B N 1
ATOM 4320 C CA . ALA B 1 157 ? 4.734 15.016 21.859 1 91.06 157 ALA B CA 1
ATOM 4321 C C . ALA B 1 157 ? 4.926 16.516 21.734 1 91.06 157 ALA B C 1
ATOM 4323 O O . ALA B 1 157 ? 3.959 17.281 21.812 1 91.06 157 ALA B O 1
ATOM 4324 N N . ALA B 1 158 ? 6.156 16.906 21.609 1 90.75 158 ALA B N 1
ATOM 4325 C CA . ALA B 1 158 ? 6.484 18.328 21.516 1 90.75 158 ALA B CA 1
ATOM 4326 C C . ALA B 1 158 ? 5.832 18.969 20.297 1 90.75 158 ALA B C 1
ATOM 4328 O O . ALA B 1 158 ? 5.254 20.047 20.375 1 90.75 158 ALA B O 1
ATOM 4329 N N . LEU B 1 159 ? 5.93 18.281 19.234 1 91.75 159 LEU B N 1
ATOM 4330 C CA . LEU B 1 159 ? 5.414 18.828 17.984 1 91.75 159 LEU B CA 1
ATOM 4331 C C . LEU B 1 159 ? 3.891 18.781 17.953 1 91.75 159 LEU B C 1
ATOM 4333 O O . LEU B 1 159 ? 3.246 19.656 17.391 1 91.75 159 LEU B O 1
ATOM 4337 N N . HIS B 1 160 ? 3.328 17.75 18.469 1 92.25 160 HIS B N 1
ATOM 4338 C CA . HIS B 1 160 ? 1.877 17.688 18.609 1 92.25 160 HIS B CA 1
ATOM 4339 C C . HIS B 1 160 ? 1.352 18.859 19.422 1 92.25 160 HIS B C 1
ATOM 4341 O O . HIS B 1 160 ? 0.354 19.484 19.062 1 92.25 160 HIS B O 1
ATOM 4347 N N . SER B 1 161 ? 2.016 19.094 20.516 1 91.19 161 SER B N 1
ATOM 4348 C CA . SER B 1 161 ? 1.647 20.219 21.375 1 91.19 161 SER B CA 1
ATOM 4349 C C . SER B 1 161 ? 1.812 21.547 20.656 1 91.19 161 SER B C 1
ATOM 4351 O O . SER B 1 161 ? 0.981 22.453 20.797 1 91.19 161 SER B O 1
ATOM 4353 N N . ARG B 1 162 ? 2.861 21.656 19.953 1 91.69 162 ARG B N 1
ATOM 4354 C CA . ARG B 1 162 ? 3.105 22.859 19.188 1 91.69 162 ARG B CA 1
ATOM 4355 C C . ARG B 1 162 ? 1.959 23.141 18.219 1 91.69 162 ARG B C 1
ATOM 4357 O O . ARG B 1 162 ? 1.522 24.281 18.062 1 91.69 162 ARG B O 1
ATOM 4364 N N . ILE B 1 163 ? 1.516 22.125 17.531 1 93.06 163 ILE B N 1
ATOM 4365 C CA . ILE B 1 163 ? 0.417 22.266 16.578 1 93.06 163 ILE B CA 1
ATOM 4366 C C . ILE B 1 163 ? -0.817 22.812 17.297 1 93.06 163 ILE B C 1
ATOM 4368 O O . ILE B 1 163 ? -1.476 23.734 16.797 1 93.06 163 ILE B O 1
ATOM 4372 N N . GLY B 1 164 ? -1.088 22.297 18.453 1 93.56 164 GLY B N 1
ATOM 4373 C CA . GLY B 1 164 ? -2.23 22.766 19.219 1 93.56 164 GLY B CA 1
ATOM 4374 C C . GLY B 1 164 ? -2.135 24.234 19.594 1 93.56 164 GLY B C 1
ATOM 4375 O O . GLY B 1 164 ? -3.102 24.984 19.453 1 93.56 164 GLY B O 1
ATOM 4376 N N . VAL B 1 165 ? -0.986 24.594 20.109 1 94.38 165 VAL B N 1
ATOM 4377 C CA . VAL B 1 165 ? -0.746 25.969 20.5 1 94.38 165 VAL B CA 1
ATOM 4378 C C . VAL B 1 165 ? -0.925 26.891 19.297 1 94.38 165 VAL B C 1
ATOM 4380 O O . VAL B 1 165 ? -1.593 27.938 19.391 1 94.38 165 VAL B O 1
ATOM 4383 N N . ARG B 1 166 ? -0.413 26.484 18.219 1 93.38 166 ARG B N 1
ATOM 4384 C CA . ARG B 1 166 ? -0.483 27.297 17.016 1 93.38 166 ARG B CA 1
ATOM 4385 C C . ARG B 1 166 ? -1.918 27.406 16.516 1 93.38 166 ARG B C 1
ATOM 4387 O O . ARG B 1 166 ? -2.344 28.469 16.062 1 93.38 166 ARG B O 1
ATOM 4394 N N . ILE B 1 167 ? -2.617 26.344 16.562 1 94.5 167 ILE B N 1
ATOM 4395 C CA . ILE B 1 167 ? -4.004 26.359 16.109 1 94.5 167 ILE B CA 1
ATOM 4396 C C . ILE B 1 167 ? -4.801 27.391 16.891 1 94.5 167 ILE B C 1
ATOM 4398 O O . ILE B 1 167 ? -5.508 28.219 16.297 1 94.5 167 ILE B O 1
ATOM 4402 N N . ILE B 1 168 ? -4.66 27.375 18.188 1 95.06 168 ILE B N 1
ATOM 4403 C CA . ILE B 1 168 ? -5.41 28.281 19.047 1 95.06 168 ILE B CA 1
ATOM 4404 C C . ILE B 1 168 ? -5.004 29.719 18.766 1 95.06 168 ILE B C 1
ATOM 4406 O O . ILE B 1 168 ? -5.859 30.594 18.547 1 95.06 168 ILE B O 1
ATOM 4410 N N . ALA B 1 169 ? -3.738 29.969 18.734 1 95.94 169 ALA B N 1
ATOM 4411 C CA . ALA B 1 169 ? -3.223 31.312 18.531 1 95.94 169 ALA B CA 1
ATOM 4412 C C . ALA B 1 169 ? -3.625 31.844 17.156 1 95.94 169 ALA B C 1
ATOM 4414 O O . ALA B 1 169 ? -4.141 32.938 17.031 1 95.94 169 ALA B O 1
ATOM 4415 N N . GLU B 1 170 ? -3.428 31.031 16.156 1 94.31 170 GLU B N 1
ATOM 4416 C CA . GLU B 1 170 ? -3.66 31.469 14.789 1 94.31 170 GLU B CA 1
ATOM 4417 C C . GLU B 1 170 ? -5.152 31.625 14.508 1 94.31 170 GLU B C 1
ATOM 4419 O O . GLU B 1 170 ? -5.559 32.469 13.711 1 94.31 170 GLU B O 1
ATOM 4424 N N . GLN B 1 171 ? -5.957 30.766 15.117 1 94.38 171 GLN B N 1
ATOM 4425 C CA . GLN B 1 171 ? -7.398 30.938 14.992 1 94.38 171 GLN B CA 1
ATOM 4426 C C . GLN B 1 171 ? -7.836 32.312 15.492 1 94.38 171 GLN B C 1
ATOM 4428 O O . GLN B 1 171 ? -8.586 33.031 14.812 1 94.38 171 GLN B O 1
ATOM 4433 N N . HIS B 1 172 ? -7.375 32.688 16.641 1 95.88 172 HIS B N 1
ATOM 4434 C CA . HIS B 1 172 ? -7.742 34 17.188 1 95.88 172 HIS B CA 1
ATOM 4435 C C . HIS B 1 172 ? -7.203 35.125 16.328 1 95.88 172 HIS B C 1
ATOM 4437 O O . HIS B 1 172 ? -7.902 36.125 16.094 1 95.88 172 HIS B O 1
ATOM 4443 N N . LEU B 1 173 ? -5.953 35 15.953 1 94.81 173 LEU B N 1
ATOM 4444 C CA . LEU B 1 173 ? -5.344 36.031 15.109 1 94.81 173 LEU B CA 1
ATOM 4445 C C . LEU B 1 173 ? -6.133 36.188 13.812 1 94.81 173 LEU B C 1
ATOM 4447 O O . LEU B 1 173 ? -6.387 37.312 13.383 1 94.81 173 LEU B O 1
ATOM 4451 N N . ALA B 1 174 ? -6.527 35.094 13.219 1 93.5 174 ALA B N 1
ATOM 4452 C CA . ALA B 1 174 ? -7.277 35.125 11.969 1 93.5 174 ALA B CA 1
ATOM 4453 C C . ALA B 1 174 ? -8.641 35.75 12.156 1 93.5 174 ALA B C 1
ATOM 4455 O O . ALA B 1 174 ? -9.07 36.594 11.336 1 93.5 174 ALA B O 1
ATOM 4456 N N . LEU B 1 175 ? -9.352 35.406 13.211 1 93.56 175 LEU B N 1
ATOM 4457 C CA . LEU B 1 175 ? -10.664 35.969 13.492 1 93.56 175 LEU B CA 1
ATOM 4458 C C . LEU B 1 175 ? -10.562 37.469 13.688 1 93.56 175 LEU B C 1
ATOM 4460 O O . LEU B 1 175 ? -11.391 38.219 13.164 1 93.56 175 LEU B O 1
ATOM 4464 N N . THR B 1 176 ? -9.578 37.906 14.406 1 94.06 176 THR B N 1
ATOM 4465 C CA . THR B 1 176 ? -9.383 39.312 14.68 1 94.06 176 THR B CA 1
ATOM 4466 C C . THR B 1 176 ? -9.047 40.062 13.391 1 94.06 176 THR B C 1
ATOM 4468 O O . THR B 1 176 ? -9.555 41.188 13.164 1 94.06 176 THR B O 1
ATOM 4471 N N . ALA B 1 177 ? -8.203 39.469 12.602 1 91 177 ALA B N 1
ATOM 4472 C CA . ALA B 1 177 ? -7.801 40.094 11.344 1 91 177 ALA B CA 1
ATOM 4473 C C . ALA B 1 177 ? -9 40.281 10.414 1 91 177 ALA B C 1
ATOM 4475 O O . ALA B 1 177 ? -9.117 41.312 9.75 1 91 177 ALA B O 1
ATOM 4476 N N . THR B 1 178 ? -9.82 39.344 10.336 1 86.38 178 THR B N 1
ATOM 4477 C CA . THR B 1 178 ? -10.977 39.438 9.453 1 86.38 178 THR B CA 1
ATOM 4478 C C . THR B 1 178 ? -11.969 40.469 9.953 1 86.38 178 THR B C 1
ATOM 4480 O O . THR B 1 178 ? -12.648 41.125 9.148 1 86.38 178 THR B O 1
ATOM 4483 N N . ALA B 1 179 ? -12.117 40.625 11.219 1 87.69 179 ALA B N 1
ATOM 4484 C CA . ALA B 1 179 ? -13 41.625 11.789 1 87.69 179 ALA B CA 1
ATOM 4485 C C . ALA B 1 179 ? -12.508 43.031 11.484 1 87.69 179 ALA B C 1
ATOM 4487 O O . ALA B 1 179 ? -13.305 43.938 11.25 1 87.69 179 ALA B O 1
ATOM 4488 N N . LYS B 1 180 ? -11.211 43.188 11.469 1 84.75 180 LYS B N 1
ATOM 4489 C CA . LYS B 1 180 ? -10.617 44.5 11.211 1 84.75 180 LYS B CA 1
ATOM 4490 C C . LYS B 1 180 ? -10.695 44.844 9.727 1 84.75 180 LYS B C 1
ATOM 4492 O O . LYS B 1 180 ? -10.828 46.031 9.367 1 84.75 180 LYS B O 1
ATOM 4497 N N . SER B 1 181 ? -10.398 43.875 8.859 1 73.44 181 SER B N 1
ATOM 4498 C CA . SER B 1 181 ? -10.414 44.125 7.426 1 73.44 181 SER B CA 1
ATOM 4499 C C . SER B 1 181 ? -11.812 44.469 6.941 1 73.44 181 SER B C 1
ATOM 4501 O O . SER B 1 181 ? -11.969 45.219 5.957 1 73.44 181 SER B O 1
ATOM 4503 N N . ALA B 1 182 ? -12.781 43.812 7.434 1 63.09 182 ALA B N 1
ATOM 4504 C CA . ALA B 1 182 ? -14.141 44.188 7.051 1 63.09 182 ALA B CA 1
ATOM 4505 C C . ALA B 1 182 ? -14.352 45.719 7.215 1 63.09 182 ALA B C 1
ATOM 4507 O O . ALA B 1 182 ? -15.102 46.312 6.457 1 63.09 182 ALA B O 1
ATOM 4508 N N . GLY B 1 183 ? -13.617 46.125 8.227 1 53.66 183 GLY B N 1
ATOM 4509 C CA . GLY B 1 183 ? -13.75 47.562 8.391 1 53.66 183 GLY B CA 1
ATOM 4510 C C . GLY B 1 183 ? -12.805 48.375 7.504 1 53.66 183 GLY B C 1
ATOM 4511 O O . GLY B 1 183 ? -13.008 49.562 7.285 1 53.66 183 GLY B O 1
ATOM 4512 N N . SER B 1 184 ? -11.562 47.688 7.273 1 54.62 184 SER B N 1
ATOM 4513 C CA . SER B 1 184 ? -10.578 48.406 6.473 1 54.62 184 SER B CA 1
ATOM 4514 C C . SER B 1 184 ? -10.383 47.75 5.109 1 54.62 184 SER B C 1
ATOM 4516 O O . SER B 1 184 ? -10.672 46.562 4.945 1 54.62 184 SER B O 1
ATOM 4518 N N . ASN B 1 185 ? -10.641 48.375 3.947 1 47.09 185 ASN B N 1
ATOM 4519 C CA . ASN B 1 185 ? -10.375 47.938 2.582 1 47.09 185 ASN B CA 1
ATOM 4520 C C . ASN B 1 185 ? -9.016 47.25 2.473 1 47.09 185 ASN B C 1
ATOM 4522 O O . ASN B 1 185 ? -8.398 47.25 1.405 1 47.09 185 ASN B O 1
ATOM 4526 N N . ASP B 1 186 ? -8.328 46.906 3.574 1 41.97 186 ASP B N 1
ATOM 4527 C CA . ASP B 1 186 ? -6.941 46.469 3.488 1 41.97 186 ASP B CA 1
ATOM 4528 C C . ASP B 1 186 ? -6.863 44.969 3.256 1 41.97 186 ASP B C 1
ATOM 4530 O O . ASP B 1 186 ? -7.32 44.156 4.09 1 41.97 186 ASP B O 1
ATOM 4534 N N . ASN B 1 187 ? -6.859 44.469 2.043 1 44.84 187 ASN B N 1
ATOM 4535 C CA . ASN B 1 187 ? -6.711 43.125 1.477 1 44.84 187 ASN B CA 1
ATOM 4536 C C . ASN B 1 187 ? -5.402 42.469 1.911 1 44.84 187 ASN B C 1
ATOM 4538 O O . ASN B 1 187 ? -4.961 41.5 1.311 1 44.84 187 ASN B O 1
ATOM 4542 N N . SER B 1 188 ? -4.559 43.188 2.742 1 41.06 188 SER B N 1
ATOM 4543 C CA . SER B 1 188 ? -3.182 42.781 2.959 1 41.06 188 SER B CA 1
ATOM 4544 C C . SER B 1 188 ? -3.109 41.656 4.012 1 41.06 188 SER B C 1
ATOM 4546 O O . SER B 1 188 ? -2.02 41.219 4.387 1 41.06 188 SER B O 1
ATOM 4548 N N . THR B 1 189 ? -4.328 41.219 4.574 1 50.34 189 THR B N 1
ATOM 4549 C CA . THR B 1 189 ? -4.168 40.375 5.746 1 50.34 189 THR B CA 1
ATOM 4550 C C . THR B 1 189 ? -3.859 38.938 5.328 1 50.34 189 THR B C 1
ATOM 4552 O O . THR B 1 189 ? -4.266 38.5 4.254 1 50.34 189 THR B O 1
ATOM 4555 N N . ALA B 1 190 ? -2.863 38.375 6.016 1 55.41 190 ALA B N 1
ATOM 4556 C CA . ALA B 1 190 ? -2.361 37.031 5.867 1 55.41 190 ALA B CA 1
ATOM 4557 C C . ALA B 1 190 ? -3.504 36 5.891 1 55.41 190 ALA B C 1
ATOM 4559 O O . ALA B 1 190 ? -3.363 34.906 5.391 1 55.41 190 ALA B O 1
ATOM 4560 N N . PHE B 1 191 ? -4.609 36.5 6.398 1 66.38 191 PHE B N 1
ATOM 4561 C CA . PHE B 1 191 ? -5.723 35.562 6.496 1 66.38 191 PHE B CA 1
ATOM 4562 C C . PHE B 1 191 ? -6.871 36 5.59 1 66.38 191 PHE B C 1
ATOM 4564 O O . PHE B 1 191 ? -7.371 37.094 5.703 1 66.38 191 PHE B O 1
ATOM 4571 N N . ARG B 1 192 ? -6.977 35.5 4.453 1 63.28 192 ARG B N 1
ATOM 4572 C CA . ARG B 1 192 ? -8.039 35.812 3.502 1 63.28 192 ARG B CA 1
ATOM 4573 C C . ARG B 1 192 ? -9.336 35.094 3.875 1 63.28 192 ARG B C 1
ATOM 4575 O O . ARG B 1 192 ? -9.344 33.875 4.066 1 63.28 192 ARG B O 1
ATOM 4582 N N . LEU B 1 193 ? -10.156 36 3.996 1 74.62 193 LEU B N 1
ATOM 4583 C CA . LEU B 1 193 ? -11.5 35.469 4.254 1 74.62 193 LEU B CA 1
ATOM 4584 C C . LEU B 1 193 ? -12.102 34.875 2.984 1 74.62 193 LEU B C 1
ATOM 4586 O O . LEU B 1 193 ? -12.125 35.531 1.938 1 74.62 193 LEU B O 1
ATOM 4590 N N . THR B 1 194 ? -12.43 33.656 2.998 1 83.62 194 THR B N 1
ATOM 4591 C CA . THR B 1 194 ? -13.172 33 1.926 1 83.62 194 THR B CA 1
ATOM 4592 C C . THR B 1 194 ? -14.617 32.719 2.352 1 83.62 194 THR B C 1
ATOM 4594 O O . THR B 1 194 ? -14.93 32.75 3.543 1 83.62 194 THR B O 1
ATOM 4597 N N . PRO B 1 195 ? -15.516 32.562 1.373 1 91.06 195 PRO B N 1
ATOM 4598 C CA . PRO B 1 195 ? -16.922 32.344 1.716 1 91.06 195 PRO B CA 1
ATOM 4599 C C . PRO B 1 195 ? -17.141 31.125 2.623 1 91.06 195 PRO B C 1
ATOM 4601 O O . PRO B 1 195 ? -18.188 31 3.248 1 91.06 195 PRO B O 1
ATOM 4604 N N . THR B 1 196 ? -16.141 30.297 2.727 1 93.19 196 THR B N 1
ATOM 4605 C CA . THR B 1 196 ? -16.359 29.062 3.475 1 93.19 196 THR B CA 1
ATOM 4606 C C . THR B 1 196 ? -15.43 29 4.68 1 93.19 196 THR B C 1
ATOM 4608 O O . THR B 1 196 ? -15.359 27.969 5.359 1 93.19 196 THR B O 1
ATOM 4611 N N . SER B 1 197 ? -14.75 30.031 5 1 92 197 SER B N 1
ATOM 4612 C CA . SER B 1 197 ? -13.742 29.969 6.051 1 92 197 SER B CA 1
ATOM 4613 C C . SER B 1 197 ? -14.258 30.594 7.348 1 92 197 SER B C 1
ATOM 4615 O O . SER B 1 197 ? -15.109 31.469 7.324 1 92 197 SER B O 1
ATOM 4617 N N . VAL B 1 198 ? -13.898 30.109 8.453 1 93.25 198 VAL B N 1
ATOM 4618 C CA . VAL B 1 198 ? -14.016 30.641 9.805 1 93.25 198 VAL B CA 1
ATOM 4619 C C . VAL B 1 198 ? -12.641 30.641 10.477 1 93.25 198 VAL B C 1
ATOM 4621 O O . VAL B 1 198 ? -12.211 29.625 11.023 1 93.25 198 VAL B O 1
ATOM 4624 N N . GLY B 1 199 ? -11.984 31.859 10.461 1 93.25 199 GLY B N 1
ATOM 4625 C CA . GLY B 1 199 ? -10.602 31.875 10.898 1 93.25 199 GLY B CA 1
ATOM 4626 C C . GLY B 1 199 ? -9.688 31.047 10.016 1 93.25 199 GLY B C 1
ATOM 4627 O O . GLY B 1 199 ? -9.664 31.219 8.797 1 93.25 199 GLY B O 1
ATOM 4628 N N . ILE B 1 200 ? -9.039 30.094 10.641 1 93.38 200 ILE B N 1
ATOM 4629 C CA . ILE B 1 200 ? -8.07 29.297 9.891 1 93.38 200 ILE B CA 1
ATOM 4630 C C . ILE B 1 200 ? -8.734 28.031 9.359 1 93.38 200 ILE B C 1
ATOM 4632 O O . ILE B 1 200 ? -8.133 27.281 8.586 1 93.38 200 ILE B O 1
ATOM 4636 N N . VAL B 1 201 ? -9.969 27.781 9.75 1 93.19 201 VAL B N 1
ATOM 4637 C CA . VAL B 1 201 ? -10.695 26.578 9.336 1 93.19 201 VAL B CA 1
ATOM 4638 C C . VAL B 1 201 ? -11.492 26.859 8.062 1 93.19 201 VAL B C 1
ATOM 4640 O O . VAL B 1 201 ? -12.109 27.922 7.938 1 93.19 201 VAL B O 1
ATOM 4643 N N . ASP B 1 202 ? -11.375 26.047 7.125 1 93.31 202 ASP B N 1
ATOM 4644 C CA . ASP B 1 202 ? -12.203 26.109 5.922 1 93.31 202 ASP B CA 1
ATOM 4645 C C . ASP B 1 202 ? -13.211 24.969 5.887 1 93.31 202 ASP B C 1
ATOM 4647 O O . ASP B 1 202 ? -12.836 23.797 5.902 1 93.31 202 ASP B O 1
ATOM 4651 N N . THR B 1 203 ? -14.484 25.266 5.828 1 93.38 203 THR B N 1
ATOM 4652 C CA . THR B 1 203 ? -15.547 24.266 5.918 1 93.38 203 THR B CA 1
ATOM 4653 C C . THR B 1 203 ? -15.742 23.562 4.582 1 93.38 203 THR B C 1
ATOM 4655 O O . THR B 1 203 ? -16.422 22.531 4.512 1 93.38 203 THR B O 1
ATOM 4658 N N . ALA B 1 204 ? -15.117 24.047 3.527 1 94.25 204 ALA B N 1
ATOM 4659 C CA . ALA B 1 204 ? -15.211 23.453 2.197 1 94.25 204 ALA B CA 1
ATOM 4660 C C . ALA B 1 204 ? -13.922 23.641 1.414 1 94.25 204 ALA B C 1
ATOM 4662 O O . ALA B 1 204 ? -13.938 24.125 0.279 1 94.25 204 ALA B O 1
ATOM 4663 N N . MET B 1 205 ? -12.859 23.234 2.041 1 94.19 205 MET B N 1
ATOM 4664 C CA . MET B 1 205 ? -11.539 23.375 1.423 1 94.19 205 MET B CA 1
ATOM 4665 C C . MET B 1 205 ? -11.445 22.516 0.164 1 94.19 205 MET B C 1
ATOM 4667 O O . MET B 1 205 ? -11.992 21.422 0.11 1 94.19 205 MET B O 1
ATOM 4671 N N . ALA B 1 206 ? -10.789 23.047 -0.833 1 96.56 206 ALA B N 1
ATOM 4672 C CA . ALA B 1 206 ? -10.5 22.328 -2.064 1 96.56 206 ALA B CA 1
ATOM 4673 C C . ALA B 1 206 ? -9.062 21.797 -2.068 1 96.56 206 ALA B C 1
ATOM 4675 O O . ALA B 1 206 ? -8.125 22.531 -2.396 1 96.56 206 ALA B O 1
ATOM 4676 N N . PRO B 1 207 ? -8.898 20.5 -1.788 1 97.81 207 PRO B N 1
ATOM 4677 C CA . PRO B 1 207 ? -7.535 19.953 -1.75 1 97.81 207 PRO B CA 1
ATOM 4678 C C . PRO B 1 207 ? -6.762 20.219 -3.045 1 97.81 207 PRO B C 1
ATOM 4680 O O . PRO B 1 207 ? -5.559 20.469 -3.008 1 97.81 207 PRO B O 1
ATOM 4683 N N . ALA B 1 208 ? -7.426 20.188 -4.164 1 98.44 208 ALA B N 1
ATOM 4684 C CA . ALA B 1 208 ? -6.773 20.406 -5.453 1 98.44 208 ALA B CA 1
ATOM 4685 C C . ALA B 1 208 ? -6.129 21.781 -5.516 1 98.44 208 ALA B C 1
ATOM 4687 O O . ALA B 1 208 ? -5.031 21.938 -6.055 1 98.44 208 ALA B O 1
ATOM 4688 N N . ASP B 1 209 ? -6.824 22.734 -4.957 1 97.38 209 ASP B N 1
ATOM 4689 C CA . ASP B 1 209 ? -6.285 24.094 -4.953 1 97.38 209 ASP B CA 1
ATOM 4690 C C . ASP B 1 209 ? -5.039 24.188 -4.074 1 97.38 209 ASP B C 1
ATOM 4692 O O . ASP B 1 209 ? -4.062 24.828 -4.445 1 97.38 209 ASP B O 1
ATOM 4696 N N . VAL B 1 210 ? -5.145 23.578 -2.926 1 97.38 210 VAL B N 1
ATOM 4697 C CA . VAL B 1 210 ? -3.994 23.547 -2.031 1 97.38 210 VAL B CA 1
ATOM 4698 C C . VAL B 1 210 ? -2.812 22.875 -2.723 1 97.38 210 VAL B C 1
ATOM 4700 O O . VAL B 1 210 ? -1.688 23.375 -2.682 1 97.38 210 VAL B O 1
ATOM 4703 N N . ILE B 1 211 ? -3.035 21.781 -3.416 1 98.5 211 ILE B N 1
ATOM 4704 C CA . ILE B 1 211 ? -2 21.016 -4.09 1 98.5 211 ILE B CA 1
ATOM 4705 C C . ILE B 1 211 ? -1.393 21.828 -5.223 1 98.5 211 ILE B C 1
ATOM 4707 O O . ILE B 1 211 ? -0.175 21.828 -5.418 1 98.5 211 ILE B O 1
ATOM 4711 N N . ARG B 1 212 ? -2.219 22.5 -5.992 1 98.38 212 ARG B N 1
ATOM 4712 C CA . ARG B 1 212 ? -1.722 23.344 -7.074 1 98.38 212 ARG B CA 1
ATOM 4713 C C . ARG B 1 212 ? -0.771 24.422 -6.543 1 98.38 212 ARG B C 1
ATOM 4715 O O . ARG B 1 212 ? 0.295 24.656 -7.117 1 98.38 212 ARG B O 1
ATOM 4722 N N . GLN B 1 213 ? -1.18 25.016 -5.477 1 96.75 213 GLN B N 1
ATOM 4723 C CA . GLN B 1 213 ? -0.345 26.047 -4.871 1 96.75 213 GLN B CA 1
ATOM 4724 C C . GLN B 1 213 ? 0.972 25.453 -4.367 1 96.75 213 GLN B C 1
ATOM 4726 O O . GLN B 1 213 ? 2.043 26.016 -4.637 1 96.75 213 GLN B O 1
ATOM 4731 N N . SER B 1 214 ? 0.875 24.344 -3.627 1 97.19 214 SER B N 1
ATOM 4732 C CA . SER B 1 214 ? 2.076 23.672 -3.137 1 97.19 214 SER B CA 1
ATOM 4733 C C . SER B 1 214 ? 2.982 23.266 -4.289 1 97.19 214 SER B C 1
ATOM 4735 O O . SER B 1 214 ? 4.207 23.359 -4.191 1 97.19 214 SER B O 1
ATOM 4737 N N . SER B 1 215 ? 2.398 22.797 -5.367 1 98.06 215 SER B N 1
ATOM 4738 C CA . SER B 1 215 ? 3.148 22.328 -6.527 1 98.06 215 SER B CA 1
ATOM 4739 C C . SER B 1 215 ? 3.932 23.469 -7.168 1 98.06 215 SER B C 1
ATOM 4741 O O . SER B 1 215 ? 5.066 23.281 -7.609 1 98.06 215 SER B O 1
ATOM 4743 N N . GLU B 1 216 ? 3.305 24.594 -7.293 1 97.44 216 GLU B N 1
ATOM 4744 C CA . GLU B 1 216 ? 3.975 25.75 -7.875 1 97.44 216 GLU B CA 1
ATOM 4745 C C . GLU B 1 216 ? 5.188 26.156 -7.043 1 97.44 216 GLU B C 1
ATOM 4747 O O . GLU B 1 216 ? 6.25 26.469 -7.594 1 97.44 216 GLU B O 1
ATOM 4752 N N . TYR B 1 217 ? 4.965 26.188 -5.82 1 95.5 217 TYR B N 1
ATOM 4753 C CA . TYR B 1 217 ? 6.055 26.531 -4.91 1 95.5 217 TYR B CA 1
ATOM 4754 C C . TYR B 1 217 ? 7.207 25.547 -5.051 1 95.5 217 TYR B C 1
ATOM 4756 O O . TYR B 1 217 ? 8.367 25.953 -5.207 1 95.5 217 TYR B O 1
ATOM 4764 N N . VAL B 1 218 ? 6.941 24.219 -5.035 1 96.94 218 VAL B N 1
ATOM 4765 C CA . VAL B 1 218 ? 7.973 23.188 -5.09 1 96.94 218 VAL B CA 1
ATOM 4766 C C . VAL B 1 218 ? 8.625 23.188 -6.469 1 96.94 218 VAL B C 1
ATOM 4768 O O . VAL B 1 218 ? 9.828 22.938 -6.59 1 96.94 218 VAL B O 1
ATOM 4771 N N . ARG B 1 219 ? 7.867 23.438 -7.488 1 97.75 219 ARG B N 1
ATOM 4772 C CA . ARG B 1 219 ? 8.414 23.531 -8.836 1 97.75 219 ARG B CA 1
ATOM 4773 C C . ARG B 1 219 ? 9.5 24.594 -8.914 1 97.75 219 ARG B C 1
ATOM 4775 O O . ARG B 1 219 ? 10.562 24.375 -9.5 1 97.75 219 ARG B O 1
ATOM 4782 N N . ALA B 1 220 ? 9.188 25.734 -8.344 1 96.12 220 ALA B N 1
ATOM 4783 C CA . ALA B 1 220 ? 10.164 26.812 -8.336 1 96.12 220 ALA B CA 1
ATOM 4784 C C . ALA B 1 220 ? 11.445 26.391 -7.617 1 96.12 220 ALA B C 1
ATOM 4786 O O . ALA B 1 220 ? 12.547 26.688 -8.086 1 96.12 220 ALA B O 1
ATOM 4787 N N . LEU B 1 221 ? 11.312 25.75 -6.496 1 93.38 221 LEU B N 1
ATOM 4788 C CA . LEU B 1 221 ? 12.469 25.234 -5.77 1 93.38 221 LEU B CA 1
ATOM 4789 C C . LEU B 1 221 ? 13.258 24.25 -6.625 1 93.38 221 LEU B C 1
ATOM 4791 O O . LEU B 1 221 ? 14.484 24.297 -6.66 1 93.38 221 LEU B O 1
ATOM 4795 N N . CYS B 1 222 ? 12.602 23.375 -7.324 1 95.19 222 CYS B N 1
ATOM 4796 C CA . CYS B 1 222 ? 13.219 22.328 -8.148 1 95.19 222 CYS B CA 1
ATOM 4797 C C . CYS B 1 222 ? 13.961 22.938 -9.328 1 95.19 222 CYS B C 1
ATOM 4799 O O . CYS B 1 222 ? 15.086 22.531 -9.633 1 95.19 222 CYS B O 1
ATOM 4801 N N . GLU B 1 223 ? 13.367 23.938 -9.922 1 96 223 GLU B N 1
ATOM 4802 C CA . GLU B 1 223 ? 13.992 24.641 -11.039 1 96 223 GLU B CA 1
ATOM 4803 C C . GLU B 1 223 ? 15.258 25.359 -10.602 1 96 223 GLU B C 1
ATOM 4805 O O . GLU B 1 223 ? 16.25 25.406 -11.344 1 96 223 GLU B O 1
ATOM 4810 N N . SER B 1 224 ? 15.148 25.891 -9.445 1 92.81 224 SER B N 1
ATOM 4811 C CA . SER B 1 224 ? 16.328 26.562 -8.906 1 92.81 224 SER B CA 1
ATOM 4812 C C . SER B 1 224 ? 17.453 25.562 -8.633 1 92.81 224 SER B C 1
ATOM 4814 O O . SER B 1 224 ? 18.625 25.875 -8.883 1 92.81 224 SER B O 1
ATOM 4816 N N . ALA B 1 225 ? 17.156 24.406 -8.227 1 89.62 225 ALA B N 1
ATOM 4817 C CA . ALA B 1 225 ? 18.141 23.406 -7.836 1 89.62 225 ALA B CA 1
ATOM 4818 C C . ALA B 1 225 ? 18.672 22.641 -9.055 1 89.62 225 ALA B C 1
ATOM 4820 O O . ALA B 1 225 ? 19.859 22.328 -9.133 1 89.62 225 ALA B O 1
ATOM 4821 N N . PHE B 1 226 ? 17.781 22.375 -10.109 1 93.5 226 PHE B N 1
ATOM 4822 C CA . PHE B 1 226 ? 18.156 21.438 -11.164 1 93.5 226 PHE B CA 1
ATOM 4823 C C . PHE B 1 226 ? 17.984 22.062 -12.531 1 93.5 226 PHE B C 1
ATOM 4825 O O . PHE B 1 226 ? 18.312 21.453 -13.555 1 93.5 226 PHE B O 1
ATOM 4832 N N . GLU B 1 227 ? 17.391 23.281 -12.594 1 94.38 227 GLU B N 1
ATOM 4833 C CA . GLU B 1 227 ? 17.109 24 -13.828 1 94.38 227 GLU B CA 1
ATOM 4834 C C . GLU B 1 227 ? 16.016 23.297 -14.648 1 94.38 227 GLU B C 1
ATOM 4836 O O . GLU B 1 227 ? 15.914 23.516 -15.859 1 94.38 227 GLU B O 1
ATOM 4841 N N . MET B 1 228 ? 15.375 22.391 -14.023 1 96.38 228 MET B N 1
ATOM 4842 C CA . MET B 1 228 ? 14.234 21.703 -14.609 1 96.38 228 MET B CA 1
ATOM 4843 C C . MET B 1 228 ? 13.297 21.156 -13.531 1 96.38 228 MET B C 1
ATOM 4845 O O . MET B 1 228 ? 13.672 21.109 -12.359 1 96.38 228 MET B O 1
ATOM 4849 N N . ALA B 1 229 ? 12.086 20.812 -13.938 1 97.94 229 ALA B N 1
ATOM 4850 C CA . ALA B 1 229 ? 11.109 20.25 -13.016 1 97.94 229 ALA B CA 1
ATOM 4851 C C . ALA B 1 229 ? 10.062 19.422 -13.758 1 97.94 229 ALA B C 1
ATOM 4853 O O . ALA B 1 229 ? 9.68 19.766 -14.883 1 97.94 229 ALA B O 1
ATOM 4854 N N . PRO B 1 230 ? 9.664 18.328 -13.109 1 98.06 230 PRO B N 1
ATOM 4855 C CA . PRO B 1 230 ? 8.57 17.578 -13.727 1 98.06 230 PRO B CA 1
ATOM 4856 C C . PRO B 1 230 ? 7.25 18.359 -13.734 1 98.06 230 PRO B C 1
ATOM 4858 O O . PRO B 1 230 ? 7.062 19.266 -12.93 1 98.06 230 PRO B O 1
ATOM 4861 N N . GLU B 1 231 ? 6.41 17.969 -14.641 1 98.12 231 GLU B N 1
ATOM 4862 C CA . GLU B 1 231 ? 5.039 18.469 -14.625 1 98.12 231 GLU B CA 1
ATOM 4863 C C . GLU B 1 231 ? 4.195 17.734 -13.586 1 98.12 231 GLU B C 1
ATOM 4865 O O . GLU B 1 231 ? 4.402 16.547 -13.344 1 98.12 231 GLU B O 1
ATOM 4870 N N . VAL B 1 232 ? 3.273 18.469 -12.984 1 98.5 232 VAL B N 1
ATOM 4871 C CA . VAL B 1 232 ? 2.301 17.859 -12.086 1 98.5 232 VAL B CA 1
ATOM 4872 C C . VAL B 1 232 ? 0.956 17.719 -12.797 1 98.5 232 VAL B C 1
ATOM 4874 O O . VAL B 1 232 ? 0.406 18.703 -13.289 1 98.5 232 VAL B O 1
ATOM 4877 N N . VAL B 1 233 ? 0.479 16.5 -12.898 1 98.06 233 VAL B N 1
ATOM 4878 C CA . VAL B 1 233 ? -0.8 16.234 -13.547 1 98.06 233 VAL B CA 1
ATOM 4879 C C . VAL B 1 233 ? -1.843 15.852 -12.5 1 98.06 233 VAL B C 1
ATOM 4881 O O . VAL B 1 233 ? -1.678 14.867 -11.781 1 98.06 233 VAL B O 1
ATOM 4884 N N . LEU B 1 234 ? -2.932 16.656 -12.383 1 97.56 234 LEU B N 1
ATOM 4885 C CA . LEU B 1 234 ? -4.035 16.344 -11.477 1 97.56 234 LEU B CA 1
ATOM 4886 C C . LEU B 1 234 ? -5.121 15.562 -12.203 1 97.56 234 LEU B C 1
ATOM 4888 O O . LEU B 1 234 ? -5.516 15.906 -13.312 1 97.56 234 LEU B O 1
ATOM 4892 N N . GLU B 1 235 ? -5.578 14.445 -11.602 1 94.81 235 GLU B N 1
ATOM 4893 C CA . GLU B 1 235 ? -6.652 13.641 -12.188 1 94.81 235 GLU B CA 1
ATOM 4894 C C . GLU B 1 235 ? -7.621 13.164 -11.109 1 94.81 235 GLU B C 1
ATOM 4896 O O . GLU B 1 235 ? -7.375 13.336 -9.914 1 94.81 235 GLU B O 1
ATOM 4901 N N . GLY B 1 236 ? -8.82 12.547 -11.516 1 93.88 236 GLY B N 1
ATOM 4902 C CA . GLY B 1 236 ? -9.836 12.078 -10.594 1 93.88 236 GLY B CA 1
ATOM 4903 C C . GLY B 1 236 ? -10.859 13.141 -10.234 1 93.88 236 GLY B C 1
ATOM 4904 O O . GLY B 1 236 ? -11.273 13.922 -11.094 1 93.88 236 GLY B O 1
ATOM 4905 N N . GLN B 1 237 ? -11.266 13.094 -9.008 1 94.44 237 GLN B N 1
ATOM 4906 C CA . GLN B 1 237 ? -12.297 14.023 -8.555 1 94.44 237 GLN B CA 1
ATOM 4907 C C . GLN B 1 237 ? -11.68 15.312 -8.016 1 94.44 237 GLN B C 1
ATOM 4909 O O . GLN B 1 237 ? -11.742 15.578 -6.816 1 94.44 237 GLN B O 1
ATOM 4914 N N . VAL B 1 238 ? -11.219 16.172 -8.922 1 96.12 238 VAL B N 1
ATOM 4915 C CA . VAL B 1 238 ? -10.453 17.375 -8.617 1 96.12 238 VAL B CA 1
ATOM 4916 C C . VAL B 1 238 ? -11.359 18.422 -7.965 1 96.12 238 VAL B C 1
ATOM 4918 O O . VAL B 1 238 ? -10.883 19.375 -7.359 1 96.12 238 VAL B O 1
ATOM 4921 N N . ASP B 1 239 ? -12.648 18.219 -7.977 1 95.62 239 ASP B N 1
ATOM 4922 C CA . ASP B 1 239 ? -13.594 19.172 -7.395 1 95.62 239 ASP B CA 1
ATOM 4923 C C . ASP B 1 239 ? -13.961 18.766 -5.969 1 95.62 239 ASP B C 1
ATOM 4925 O O . ASP B 1 239 ? -14.805 19.406 -5.34 1 95.62 239 ASP B O 1
ATOM 4929 N N . ALA B 1 240 ? -13.312 17.781 -5.434 1 95.94 240 ALA B N 1
ATOM 4930 C CA . ALA B 1 240 ? -13.617 17.312 -4.082 1 95.94 240 ALA B CA 1
ATOM 4931 C C . ALA B 1 240 ? -13.406 18.422 -3.055 1 95.94 240 ALA B C 1
ATOM 4933 O O . ALA B 1 240 ? -12.5 19.25 -3.191 1 95.94 240 ALA B O 1
ATOM 4934 N N . ARG B 1 241 ? -14.281 18.453 -2.021 1 95.31 241 ARG B N 1
ATOM 4935 C CA . ARG B 1 241 ? -14.203 19.406 -0.917 1 95.31 241 ARG B CA 1
ATOM 4936 C C . ARG B 1 241 ? -14.203 18.672 0.426 1 95.31 241 ARG B C 1
ATOM 4938 O O . ARG B 1 241 ? -14.758 17.578 0.548 1 95.31 241 ARG B O 1
ATOM 4945 N N . THR B 1 242 ? -13.578 19.281 1.359 1 93.69 242 THR B N 1
ATOM 4946 C CA . THR B 1 242 ? -13.602 18.75 2.721 1 93.69 242 THR B CA 1
ATOM 4947 C C . THR B 1 242 ? -13.305 19.859 3.732 1 93.69 242 THR B C 1
ATOM 4949 O O . THR B 1 242 ? -12.797 20.922 3.367 1 93.69 242 THR B O 1
ATOM 4952 N N . MET B 1 243 ? -13.695 19.625 4.934 1 92.19 243 MET B N 1
ATOM 4953 C CA . MET B 1 243 ? -13.367 20.562 6.004 1 92.19 243 MET B CA 1
ATOM 4954 C C . MET B 1 243 ? -11.938 20.359 6.484 1 92.19 243 MET B C 1
ATOM 4956 O O . MET B 1 243 ? -11.461 19.219 6.574 1 92.19 243 MET B O 1
ATOM 4960 N N . GLY B 1 244 ? -11.25 21.438 6.766 1 91.88 244 GLY B N 1
ATOM 4961 C CA . GLY B 1 244 ? -9.891 21.328 7.293 1 91.88 244 GLY B CA 1
ATOM 4962 C C . GLY B 1 244 ? -9.195 22.672 7.406 1 91.88 244 GLY B C 1
ATOM 4963 O O . GLY B 1 244 ? -9.82 23.719 7.254 1 91.88 244 GLY B O 1
ATOM 4964 N N . ILE B 1 245 ? -7.98 22.547 7.828 1 92.94 245 ILE B N 1
ATOM 4965 C CA . ILE B 1 245 ? -7.109 23.719 7.914 1 92.94 245 ILE B CA 1
ATOM 4966 C C . ILE B 1 245 ? -6.148 23.734 6.727 1 92.94 245 ILE B C 1
ATOM 4968 O O . ILE B 1 245 ? -5.195 22.953 6.68 1 92.94 245 ILE B O 1
ATOM 4972 N N . PRO B 1 246 ? -6.312 24.609 5.754 1 94.12 246 PRO B N 1
ATOM 4973 C CA . PRO B 1 246 ? -5.57 24.578 4.492 1 94.12 246 PRO B CA 1
ATOM 4974 C C . PRO B 1 246 ? -4.059 24.625 4.695 1 94.12 246 PRO B C 1
ATOM 4976 O O . PRO B 1 246 ? -3.318 23.922 4.004 1 94.12 246 PRO B O 1
ATOM 4979 N N . VAL B 1 247 ? -3.59 25.391 5.664 1 93.44 247 VAL B N 1
ATOM 4980 C CA . VAL B 1 247 ? -2.15 25.531 5.863 1 93.44 247 VAL B CA 1
ATOM 4981 C C . VAL B 1 247 ? -1.552 24.203 6.301 1 93.44 247 VAL B C 1
ATOM 4983 O O . VAL B 1 247 ? -0.406 23.891 5.969 1 93.44 247 VAL B O 1
ATOM 4986 N N . HIS B 1 248 ? -2.281 23.375 7.035 1 94.31 248 HIS B N 1
ATOM 4987 C CA . HIS B 1 248 ? -1.805 22.047 7.418 1 94.31 248 HIS B CA 1
ATOM 4988 C C . HIS B 1 248 ? -1.659 21.141 6.203 1 94.31 248 HIS B C 1
ATOM 4990 O O . HIS B 1 248 ? -0.652 20.453 6.059 1 94.31 248 HIS B O 1
ATOM 4996 N N . LEU B 1 249 ? -2.658 21.188 5.387 1 96.38 249 LEU B N 1
ATOM 4997 C CA . LEU B 1 249 ? -2.584 20.375 4.172 1 96.38 249 LEU B CA 1
ATOM 4998 C C . LEU B 1 249 ? -1.451 20.859 3.27 1 96.38 249 LEU B C 1
ATOM 5000 O O . LEU B 1 249 ? -0.761 20.047 2.646 1 96.38 249 LEU B O 1
ATOM 5004 N N . ASP B 1 250 ? -1.345 22.141 3.219 1 96.5 250 ASP B N 1
ATOM 5005 C CA . ASP B 1 250 ? -0.274 22.719 2.416 1 96.5 250 ASP B CA 1
ATOM 5006 C C . ASP B 1 250 ? 1.091 22.188 2.855 1 96.5 250 ASP B C 1
ATOM 5008 O O . ASP B 1 250 ? 1.932 21.859 2.018 1 96.5 250 ASP B O 1
ATOM 5012 N N . TYR B 1 251 ? 1.294 22.125 4.105 1 94.06 251 TYR B N 1
ATOM 5013 C CA . TYR B 1 251 ? 2.551 21.594 4.613 1 94.06 251 TYR B CA 1
ATOM 5014 C C . TYR B 1 251 ? 2.758 20.156 4.145 1 94.06 251 TYR B C 1
ATOM 5016 O O . TYR B 1 251 ? 3.826 19.812 3.635 1 94.06 251 TYR B O 1
ATOM 5024 N N . VAL B 1 252 ? 1.781 19.375 4.336 1 97.12 252 VAL B N 1
ATOM 5025 C CA . VAL B 1 252 ? 1.856 17.953 4.008 1 97.12 252 VAL B CA 1
ATOM 5026 C C . VAL B 1 252 ? 2.133 17.781 2.518 1 97.12 252 VAL B C 1
ATOM 5028 O O . VAL B 1 252 ? 3.043 17.047 2.129 1 97.12 252 VAL B O 1
ATOM 5031 N N . MET B 1 253 ? 1.383 18.5 1.699 1 98.19 253 MET B N 1
ATOM 5032 C CA . MET B 1 253 ? 1.539 18.391 0.251 1 98.19 253 MET B CA 1
ATOM 5033 C C . MET B 1 253 ? 2.92 18.875 -0.184 1 98.19 253 MET B C 1
ATOM 5035 O O . MET B 1 253 ? 3.549 18.25 -1.049 1 98.19 253 MET B O 1
ATOM 5039 N N . THR B 1 254 ? 3.336 19.906 0.409 1 96.69 254 THR B N 1
ATOM 5040 C CA . THR B 1 254 ? 4.648 20.438 0.074 1 96.69 254 THR B CA 1
ATOM 5041 C C . THR B 1 254 ? 5.742 19.422 0.352 1 96.69 254 THR B C 1
ATOM 5043 O O . THR B 1 254 ? 6.605 19.172 -0.495 1 96.69 254 THR B O 1
ATOM 5046 N N . GLU B 1 255 ? 5.695 18.781 1.481 1 95.19 255 GLU B N 1
ATOM 5047 C CA . GLU B 1 255 ? 6.703 17.797 1.854 1 95.19 255 GLU B CA 1
ATOM 5048 C C . GLU B 1 255 ? 6.68 16.594 0.909 1 95.19 255 GLU B C 1
ATOM 5050 O O . GLU B 1 255 ? 7.734 16.109 0.5 1 95.19 255 GLU B O 1
ATOM 5055 N N . LEU B 1 256 ? 5.512 16.172 0.582 1 97.56 256 LEU B N 1
ATOM 5056 C CA . LEU B 1 256 ? 5.375 15.008 -0.3 1 97.56 256 LEU B CA 1
ATOM 5057 C C . LEU B 1 256 ? 5.816 15.352 -1.718 1 97.56 256 LEU B C 1
ATOM 5059 O O . LEU B 1 256 ? 6.492 14.555 -2.371 1 97.56 256 LEU B O 1
ATOM 5063 N N . LEU B 1 257 ? 5.43 16.516 -2.135 1 98.06 257 LEU B N 1
ATOM 5064 C CA . LEU B 1 257 ? 5.797 16.938 -3.48 1 98.06 257 LEU B CA 1
ATOM 5065 C C . LEU B 1 257 ? 7.297 17.219 -3.574 1 98.06 257 LEU B C 1
ATOM 5067 O O . LEU B 1 257 ? 7.918 16.938 -4.602 1 98.06 257 LEU B O 1
ATOM 5071 N N . LYS B 1 258 ? 7.875 17.766 -2.541 1 96.19 258 LYS B N 1
ATOM 5072 C CA . LYS B 1 258 ? 9.328 17.938 -2.531 1 96.19 258 LYS B CA 1
ATOM 5073 C C . LYS B 1 258 ? 10.031 16.609 -2.797 1 96.19 258 LYS B C 1
ATOM 5075 O O . LYS B 1 258 ? 10.953 16.547 -3.617 1 96.19 258 LYS B O 1
ATOM 5080 N N . ASN B 1 259 ? 9.617 15.562 -2.119 1 95.06 259 ASN B N 1
ATOM 5081 C CA . ASN B 1 259 ? 10.219 14.25 -2.311 1 95.06 259 ASN B CA 1
ATOM 5082 C C . ASN B 1 259 ? 10.016 13.742 -3.738 1 95.06 259 ASN B C 1
ATOM 5084 O O . ASN B 1 259 ? 10.953 13.258 -4.367 1 95.06 259 ASN B O 1
ATOM 5088 N N . ALA B 1 260 ? 8.812 13.898 -4.215 1 97.75 260 ALA B N 1
ATOM 5089 C CA . ALA B 1 260 ? 8.469 13.406 -5.547 1 97.75 260 ALA B CA 1
ATOM 5090 C C . ALA B 1 260 ? 9.266 14.148 -6.621 1 97.75 260 ALA B C 1
ATOM 5092 O O . ALA B 1 260 ? 9.828 13.523 -7.523 1 97.75 260 ALA B O 1
ATOM 5093 N N . PHE B 1 261 ? 9.312 15.516 -6.504 1 97.62 261 PHE B N 1
ATOM 5094 C CA . PHE B 1 261 ? 10.047 16.344 -7.457 1 97.62 261 PHE B CA 1
ATOM 5095 C C . PHE B 1 261 ? 11.531 15.984 -7.449 1 97.62 261 PHE B C 1
ATOM 5097 O O . PHE B 1 261 ? 12.125 15.766 -8.508 1 97.62 261 PHE B O 1
ATOM 5104 N N . ARG B 1 262 ? 12.102 15.922 -6.312 1 95.44 262 ARG B N 1
ATOM 5105 C CA . ARG B 1 262 ? 13.531 15.656 -6.176 1 95.44 262 ARG B CA 1
ATOM 5106 C C . ARG B 1 262 ? 13.891 14.281 -6.73 1 95.44 262 ARG B C 1
ATOM 5108 O O . ARG B 1 262 ? 14.789 14.156 -7.562 1 95.44 262 ARG B O 1
ATOM 5115 N N . ALA B 1 263 ? 13.188 13.25 -6.273 1 96.19 263 ALA B N 1
ATOM 5116 C CA . ALA B 1 263 ? 13.484 11.875 -6.676 1 96.19 263 ALA B CA 1
ATOM 5117 C C . ALA B 1 263 ? 13.328 11.703 -8.18 1 96.19 263 ALA B C 1
ATOM 5119 O O . ALA B 1 263 ? 14.172 11.078 -8.828 1 96.19 263 ALA B O 1
ATOM 5120 N N . THR B 1 264 ? 12.266 12.234 -8.734 1 97.62 264 THR B N 1
ATOM 5121 C CA . THR B 1 264 ? 12 12.117 -10.164 1 97.62 264 THR B CA 1
ATOM 5122 C C . THR B 1 264 ? 13.094 12.805 -10.977 1 97.62 264 THR 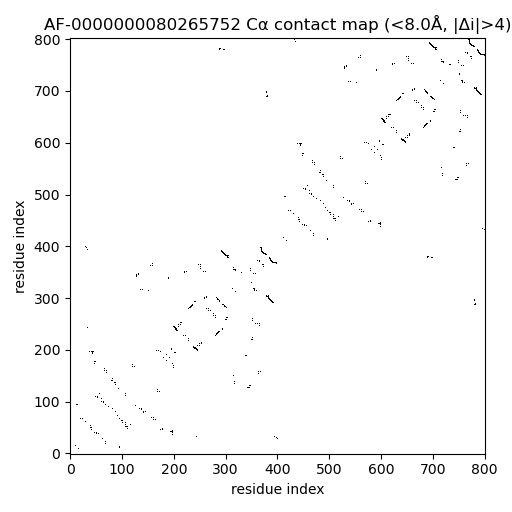B C 1
ATOM 5124 O O . THR B 1 264 ? 13.602 12.242 -11.953 1 97.62 264 THR B O 1
ATOM 5127 N N . THR B 1 265 ? 13.445 13.992 -10.539 1 97 265 THR B N 1
ATOM 5128 C CA . THR B 1 265 ? 14.422 14.789 -11.281 1 97 265 THR B CA 1
ATOM 5129 C C . THR B 1 265 ? 15.812 14.164 -11.18 1 97 265 THR B C 1
ATOM 5131 O O . THR B 1 265 ? 16.5 14.031 -12.188 1 97 265 THR B O 1
ATOM 5134 N N . GLU B 1 266 ? 16.219 13.805 -9.984 1 94.94 266 GLU B N 1
ATOM 5135 C CA . GLU B 1 266 ? 17.516 13.164 -9.789 1 94.94 266 GLU B CA 1
ATOM 5136 C C . GLU B 1 266 ? 17.625 11.891 -10.617 1 94.94 266 GLU B C 1
ATOM 5138 O O . GLU B 1 266 ? 18.672 11.641 -11.242 1 94.94 266 GLU B O 1
ATOM 5143 N N . ARG B 1 267 ? 16.609 11.117 -10.617 1 94.69 267 ARG B N 1
ATOM 5144 C CA . ARG B 1 267 ? 16.625 9.875 -11.383 1 94.69 267 ARG B CA 1
ATOM 5145 C C . ARG B 1 267 ? 16.719 10.148 -12.875 1 94.69 267 ARG B C 1
ATOM 5147 O O . ARG B 1 267 ? 17.453 9.469 -13.594 1 94.69 267 ARG B O 1
ATOM 5154 N N . PHE B 1 268 ? 15.938 11.102 -13.352 1 96.06 268 PHE B N 1
ATOM 5155 C CA . PHE B 1 268 ? 15.945 11.461 -14.766 1 96.06 268 PHE B CA 1
ATOM 5156 C C . PHE B 1 268 ? 17.344 11.898 -15.195 1 96.06 268 PHE B C 1
ATOM 5158 O O . PHE B 1 268 ? 17.844 11.469 -16.234 1 96.06 268 PHE B O 1
ATOM 5165 N N . LEU B 1 269 ? 17.922 12.727 -14.398 1 94.94 269 LEU B N 1
ATOM 5166 C CA . LEU B 1 269 ? 19.266 13.227 -14.719 1 94.94 269 LEU B CA 1
ATOM 5167 C C . LEU B 1 269 ? 20.281 12.094 -14.703 1 94.94 269 LEU B C 1
ATOM 5169 O O . LEU B 1 269 ? 21.188 12.062 -15.531 1 94.94 269 LEU B O 1
ATOM 5173 N N . ALA B 1 270 ? 20.141 11.188 -13.75 1 93.25 270 ALA B N 1
ATOM 5174 C CA . ALA B 1 270 ? 21.031 10.031 -13.703 1 93.25 270 ALA B CA 1
ATOM 5175 C C . ALA B 1 270 ? 20.875 9.172 -14.953 1 93.25 270 ALA B C 1
ATOM 5177 O O . ALA B 1 270 ? 21.859 8.703 -15.516 1 93.25 270 ALA B O 1
ATOM 5178 N N . HIS B 1 271 ? 19.688 8.953 -15.406 1 92.38 271 HIS B N 1
ATOM 5179 C CA . HIS B 1 271 ? 19.406 8.18 -16.609 1 92.38 271 HIS B CA 1
ATOM 5180 C C . HIS B 1 271 ? 19.969 8.875 -17.844 1 92.38 271 HIS B C 1
ATOM 5182 O O . HIS B 1 271 ? 20.5 8.211 -18.75 1 92.38 271 HIS B O 1
ATOM 5188 N N . ARG B 1 272 ? 19.812 10.133 -17.875 1 91.56 272 ARG B N 1
ATOM 5189 C CA . ARG B 1 272 ? 20.328 10.906 -19 1 91.56 272 ARG B CA 1
ATOM 5190 C C . ARG B 1 272 ? 21.844 10.781 -19.109 1 91.56 272 ARG B C 1
ATOM 5192 O O . ARG B 1 272 ? 22.375 10.617 -20.219 1 91.56 272 ARG B O 1
ATOM 5199 N N . ARG B 1 273 ? 22.516 10.766 -18.047 1 92 273 ARG B N 1
ATOM 5200 C CA . ARG B 1 273 ? 23.969 10.617 -18.016 1 92 273 ARG B CA 1
ATOM 5201 C C . ARG B 1 273 ? 24.391 9.219 -18.484 1 92 273 ARG B C 1
ATOM 5203 O O . ARG B 1 273 ? 25.422 9.062 -19.141 1 92 273 ARG B O 1
ATOM 5210 N N . ALA B 1 274 ? 23.578 8.258 -18.188 1 91.62 274 ALA B N 1
ATOM 5211 C CA . ALA B 1 274 ? 23.875 6.871 -18.516 1 91.62 274 ALA B CA 1
ATOM 5212 C C . ALA B 1 274 ? 23.391 6.523 -19.922 1 91.62 274 ALA B C 1
ATOM 5214 O O . ALA B 1 274 ? 23.656 5.422 -20.422 1 91.62 274 ALA B O 1
ATOM 5215 N N . GLY B 1 275 ? 22.656 7.422 -20.578 1 88.56 275 GLY B N 1
ATOM 5216 C CA . GLY B 1 275 ? 22.109 7.176 -21.906 1 88.56 275 GLY B CA 1
ATOM 5217 C C . GLY B 1 275 ? 20.938 6.211 -21.922 1 88.56 275 GLY B C 1
ATOM 5218 O O . GLY B 1 275 ? 20.719 5.496 -22.891 1 88.56 275 GLY B O 1
ATOM 5219 N N . THR B 1 276 ? 20.297 6.09 -20.766 1 85.75 276 THR B N 1
ATOM 5220 C CA . THR B 1 276 ? 19.156 5.203 -20.609 1 85.75 276 THR B CA 1
ATOM 5221 C C . THR B 1 276 ? 17.906 5.988 -20.203 1 85.75 276 THR B C 1
ATOM 5223 O O . THR B 1 276 ? 17.953 7.211 -20.078 1 85.75 276 THR B O 1
ATOM 5226 N N . GLY B 1 277 ? 16.828 5.414 -20.188 1 80.06 277 GLY B N 1
ATOM 5227 C CA . GLY B 1 277 ? 15.641 6.016 -19.625 1 80.06 277 GLY B CA 1
ATOM 5228 C C . GLY B 1 277 ? 14.742 6.652 -20.656 1 80.06 277 GLY B C 1
ATOM 5229 O O . GLY B 1 277 ? 14.977 6.512 -21.859 1 80.06 277 GLY B O 1
ATOM 5230 N N . PRO B 1 278 ? 13.773 7.449 -20.141 1 85 278 PRO B N 1
ATOM 5231 C CA . PRO B 1 278 ? 12.781 8.039 -21.031 1 85 278 PRO B CA 1
ATOM 5232 C C . PRO B 1 278 ? 13.281 9.312 -21.719 1 85 278 PRO B C 1
ATOM 5234 O O . PRO B 1 278 ? 14.25 9.922 -21.25 1 85 278 PRO B O 1
ATOM 5237 N N . PRO B 1 279 ? 12.672 9.656 -22.812 1 88.25 279 PRO B N 1
ATOM 5238 C CA . PRO B 1 279 ? 13.094 10.852 -23.547 1 88.25 279 PRO B CA 1
ATOM 5239 C C . PRO B 1 279 ? 12.859 12.141 -22.766 1 88.25 279 PRO B C 1
ATOM 5241 O O . PRO B 1 279 ? 13.586 13.125 -22.953 1 88.25 279 PRO B O 1
ATOM 5244 N N . GLY B 1 280 ? 11.883 12.234 -21.922 1 93.94 280 GLY B N 1
ATOM 5245 C CA . GLY B 1 280 ? 11.562 13.391 -21.094 1 93.94 280 GLY B CA 1
ATOM 5246 C C . GLY B 1 280 ? 11.328 13.039 -19.641 1 93.94 280 GLY B C 1
ATOM 5247 O O . GLY B 1 280 ? 11.148 11.875 -19.297 1 93.94 280 GLY B O 1
ATOM 5248 N N . ILE B 1 281 ? 11.484 14.086 -18.828 1 96.25 281 ILE B N 1
ATOM 5249 C CA . ILE B 1 281 ? 11.266 13.891 -17.406 1 96.25 281 ILE B CA 1
ATOM 5250 C C . ILE B 1 281 ? 9.828 13.414 -17.172 1 96.25 281 ILE B C 1
ATOM 5252 O O . ILE B 1 281 ? 8.883 14.008 -17.688 1 96.25 281 ILE B O 1
ATOM 5256 N N . PRO B 1 282 ? 9.688 12.273 -16.5 1 96.81 282 PRO B N 1
ATOM 5257 C CA . PRO B 1 282 ? 8.336 11.789 -16.234 1 96.81 282 PRO B CA 1
ATOM 5258 C C . PRO B 1 282 ? 7.523 12.766 -15.375 1 96.81 282 PRO B C 1
ATOM 5260 O O . PRO B 1 282 ? 8.078 13.438 -14.508 1 96.81 282 PRO B O 1
ATOM 5263 N N . PRO B 1 283 ? 6.203 12.836 -15.578 1 97.88 283 PRO B N 1
ATOM 5264 C CA . PRO B 1 283 ? 5.363 13.703 -14.758 1 97.88 283 PRO B CA 1
ATOM 5265 C C . PRO B 1 283 ? 5.098 13.117 -13.367 1 97.88 283 PRO B C 1
ATOM 5267 O O . PRO B 1 283 ? 5.352 11.938 -13.133 1 97.88 283 PRO B O 1
ATOM 5270 N N . ILE B 1 284 ? 4.73 13.93 -12.461 1 98.56 284 ILE B N 1
ATOM 5271 C CA . ILE B 1 284 ? 4.152 13.539 -11.18 1 98.56 284 ILE B CA 1
ATOM 5272 C C . ILE B 1 284 ? 2.629 13.57 -11.266 1 98.56 284 ILE B C 1
ATOM 5274 O O . ILE B 1 284 ? 2.041 14.609 -11.594 1 98.56 284 ILE B O 1
ATOM 5278 N N . THR B 1 285 ? 2.02 12.445 -11.039 1 98.06 285 THR B N 1
ATOM 5279 C CA . THR B 1 285 ? 0.568 12.359 -11.156 1 98.06 285 THR B CA 1
ATOM 5280 C C . THR B 1 285 ? -0.089 12.422 -9.773 1 98.06 285 THR B C 1
ATOM 5282 O O . THR B 1 285 ? 0.281 11.672 -8.875 1 98.06 285 THR B O 1
ATOM 5285 N N . VAL B 1 286 ? -1.019 13.359 -9.586 1 98.69 286 VAL B N 1
ATOM 5286 C CA . VAL B 1 286 ? -1.796 13.484 -8.359 1 98.69 286 VAL B CA 1
ATOM 5287 C C . VAL B 1 286 ? -3.248 13.086 -8.625 1 98.69 286 VAL B C 1
ATOM 5289 O O . VAL B 1 286 ? -3.92 13.695 -9.461 1 98.69 286 VAL B O 1
ATOM 5292 N N . THR B 1 287 ? -3.719 12.047 -7.941 1 97.94 287 THR B N 1
ATOM 5293 C CA . THR B 1 287 ? -5.074 11.539 -8.125 1 97.94 287 THR B CA 1
ATOM 5294 C C . THR B 1 287 ? -5.934 11.836 -6.895 1 97.94 287 THR B C 1
ATOM 5296 O O . THR B 1 287 ? -5.535 11.531 -5.77 1 97.94 287 THR B O 1
ATOM 5299 N N . LEU B 1 288 ? -7.059 12.461 -7.094 1 97.94 288 LEU B N 1
ATOM 5300 C CA . LEU B 1 288 ? -8 12.727 -6.012 1 97.94 288 LEU B CA 1
ATOM 5301 C C . LEU B 1 288 ? -9.227 11.82 -6.129 1 97.94 288 LEU B C 1
ATOM 5303 O O . LEU B 1 288 ? -9.734 11.594 -7.227 1 97.94 288 LEU B O 1
ATOM 5307 N N . ALA B 1 289 ? -9.625 11.289 -5.039 1 96.5 289 ALA B N 1
ATOM 5308 C CA . ALA B 1 289 ? -10.844 10.492 -4.926 1 96.5 289 ALA B CA 1
ATOM 5309 C C . ALA B 1 289 ? -11.695 10.961 -3.748 1 96.5 289 ALA B C 1
ATOM 5311 O O . ALA B 1 289 ? -11.164 11.305 -2.691 1 96.5 289 ALA B O 1
ATOM 5312 N N . SER B 1 290 ? -12.984 10.93 -3.953 1 94.38 290 SER B N 1
ATOM 5313 C CA . SER B 1 290 ? -13.914 11.414 -2.941 1 94.38 290 SER B CA 1
ATOM 5314 C C . SER B 1 290 ? -14.945 10.352 -2.58 1 94.38 290 SER B C 1
ATOM 5316 O O . SER B 1 290 ? -15.609 9.805 -3.461 1 94.38 290 SER B O 1
ATOM 5318 N N . THR B 1 291 ? -15.016 10.023 -1.312 1 91.38 291 THR B N 1
ATOM 5319 C CA . THR B 1 291 ? -16.031 9.141 -0.754 1 91.38 291 THR B CA 1
ATOM 5320 C C . THR B 1 291 ? -16.812 9.844 0.348 1 91.38 291 THR B C 1
ATOM 5322 O O . THR B 1 291 ? -16.469 10.953 0.752 1 91.38 291 THR B O 1
ATOM 5325 N N . PRO B 1 292 ? -17.875 9.25 0.823 1 86.44 292 PRO B N 1
ATOM 5326 C CA . PRO B 1 292 ? -18.641 9.891 1.894 1 86.44 292 PRO B CA 1
ATOM 5327 C C . PRO B 1 292 ? -17.844 10.031 3.189 1 86.44 292 PRO B C 1
ATOM 5329 O O . PRO B 1 292 ? -18.094 10.953 3.967 1 86.44 292 PRO B O 1
ATOM 5332 N N . SER B 1 293 ? -16.844 9.234 3.361 1 88.38 293 SER B N 1
ATOM 5333 C CA . SER B 1 293 ? -16.156 9.219 4.645 1 88.38 293 SER B CA 1
ATOM 5334 C C . SER B 1 293 ? -14.859 10.023 4.578 1 88.38 293 SER B C 1
ATOM 5336 O O . SER B 1 293 ? -14.375 10.508 5.602 1 88.38 293 SER B O 1
ATOM 5338 N N . HIS B 1 294 ? -14.273 10.117 3.385 1 92.44 294 HIS B N 1
ATOM 5339 C CA . HIS B 1 294 ? -12.984 10.789 3.318 1 92.44 294 HIS B CA 1
ATOM 5340 C C . HIS B 1 294 ? -12.664 11.227 1.891 1 92.44 294 HIS B C 1
ATOM 5342 O O . HIS B 1 294 ? -13.312 10.773 0.941 1 92.44 294 HIS B O 1
ATOM 5348 N N . VAL B 1 295 ? -11.758 12.172 1.73 1 95.5 295 VAL B N 1
ATOM 5349 C CA . VAL B 1 295 ? -11.078 12.508 0.483 1 95.5 295 VAL B CA 1
ATOM 5350 C C . VAL B 1 295 ? -9.68 11.898 0.478 1 95.5 295 VAL B C 1
ATOM 5352 O O . VAL B 1 295 ? -8.953 11.992 1.469 1 95.5 295 VAL B O 1
ATOM 5355 N N . SER B 1 296 ? -9.375 11.211 -0.632 1 96.62 296 SER B N 1
ATOM 5356 C CA . SER B 1 296 ? -8.055 10.609 -0.762 1 96.62 296 SER B CA 1
ATOM 5357 C C . SER B 1 296 ? -7.227 11.32 -1.828 1 96.62 296 SER B C 1
ATOM 5359 O O . SER B 1 296 ? -7.762 11.75 -2.852 1 96.62 296 SER B O 1
ATOM 5361 N N . VAL B 1 297 ? -5.926 11.438 -1.549 1 97.94 297 VAL B N 1
ATOM 5362 C CA . VAL B 1 297 ? -4.953 11.984 -2.486 1 97.94 297 VAL B CA 1
ATOM 5363 C C . VAL B 1 297 ? -3.814 10.992 -2.693 1 97.94 297 VAL B C 1
ATOM 5365 O O . VAL B 1 297 ? -3.242 10.484 -1.727 1 97.94 297 VAL B O 1
ATOM 5368 N N . ARG B 1 298 ? -3.535 10.641 -3.916 1 98.12 298 ARG B N 1
ATOM 5369 C CA . ARG B 1 298 ? -2.359 9.844 -4.254 1 98.12 298 ARG B CA 1
ATOM 5370 C C . ARG B 1 298 ? -1.36 10.656 -5.066 1 98.12 298 ARG B C 1
ATOM 5372 O O . ARG B 1 298 ? -1.72 11.25 -6.086 1 98.12 298 ARG B O 1
ATOM 5379 N N . ILE B 1 299 ? -0.143 10.781 -4.605 1 98.62 299 ILE B N 1
ATOM 5380 C CA . ILE B 1 299 ? 0.954 11.391 -5.348 1 98.62 299 ILE B CA 1
ATOM 5381 C C . ILE B 1 299 ? 1.894 10.312 -5.867 1 98.62 299 ILE B C 1
ATOM 5383 O O . ILE B 1 299 ? 2.506 9.578 -5.082 1 98.62 299 ILE B O 1
ATOM 5387 N N . ARG B 1 300 ? 1.955 10.219 -7.16 1 97.38 300 ARG B N 1
ATOM 5388 C CA . ARG B 1 300 ? 2.758 9.18 -7.805 1 97.38 300 ARG B CA 1
ATOM 5389 C C . ARG B 1 300 ? 3.959 9.789 -8.523 1 97.38 300 ARG B C 1
ATOM 5391 O O . ARG B 1 300 ? 3.803 10.68 -9.359 1 97.38 300 ARG B O 1
ATOM 5398 N N . ASP B 1 301 ? 5.137 9.297 -8.211 1 98 301 ASP B N 1
ATOM 5399 C CA . ASP B 1 301 ? 6.34 9.75 -8.906 1 98 301 ASP B CA 1
ATOM 5400 C C . ASP B 1 301 ? 7.07 8.578 -9.555 1 98 301 ASP B C 1
ATOM 5402 O O . ASP B 1 301 ? 6.711 7.418 -9.344 1 98 301 ASP B O 1
ATOM 5406 N N . ALA B 1 302 ? 7.949 8.883 -10.414 1 96.75 302 ALA B N 1
ATOM 5407 C CA . ALA B 1 302 ? 8.82 7.906 -11.062 1 96.75 302 ALA B CA 1
ATOM 5408 C C . ALA B 1 302 ? 10.266 8.078 -10.625 1 96.75 302 ALA B C 1
ATOM 5410 O O . ALA B 1 302 ? 11.18 8.078 -11.453 1 96.75 302 ALA B O 1
ATOM 5411 N N . GLY B 1 303 ? 10.453 8.297 -9.289 1 96.06 303 GLY B N 1
ATOM 5412 C CA . GLY B 1 303 ? 11.758 8.641 -8.742 1 96.06 303 GLY B CA 1
ATOM 5413 C C . GLY B 1 303 ? 12.609 7.434 -8.422 1 96.06 303 GLY B C 1
ATOM 5414 O O . GLY B 1 303 ? 13.641 7.551 -7.758 1 96.06 303 GLY B O 1
ATOM 5415 N N . GLY B 1 304 ? 12.195 6.246 -8.82 1 94.44 304 GLY B N 1
ATOM 5416 C CA . GLY B 1 304 ? 13.016 5.059 -8.625 1 94.44 304 GLY B CA 1
ATOM 5417 C C . GLY B 1 304 ? 12.57 4.223 -7.441 1 94.44 304 GLY B C 1
ATOM 5418 O O . GLY B 1 304 ? 12.969 3.062 -7.309 1 94.44 304 GLY B O 1
ATOM 5419 N N . GLY B 1 305 ? 11.727 4.824 -6.566 1 94.56 305 GLY B N 1
ATOM 5420 C CA . GLY B 1 305 ? 11.234 4.102 -5.406 1 94.56 305 GLY B CA 1
ATOM 5421 C C . GLY B 1 305 ? 12.219 4.082 -4.254 1 94.56 305 GLY B C 1
ATOM 5422 O O . GLY B 1 305 ? 13.289 4.703 -4.328 1 94.56 305 GLY B O 1
ATOM 5423 N N . ILE B 1 306 ? 11.805 3.473 -3.172 1 94.19 306 ILE B N 1
ATOM 5424 C CA . ILE B 1 306 ? 12.578 3.355 -1.939 1 94.19 306 ILE B CA 1
ATOM 5425 C C . ILE B 1 306 ? 12.945 1.893 -1.696 1 94.19 306 ILE B C 1
ATOM 5427 O O . ILE B 1 306 ? 12.078 1.014 -1.754 1 94.19 306 ILE B O 1
ATOM 5431 N N . PRO B 1 307 ? 14.219 1.617 -1.445 1 91.31 307 PRO B N 1
ATOM 5432 C CA . PRO B 1 307 ? 14.586 0.235 -1.128 1 91.31 307 PRO B CA 1
ATOM 5433 C C . PRO B 1 307 ? 13.859 -0.303 0.1 1 91.31 307 PRO B C 1
ATOM 5435 O O . PRO B 1 307 ? 13.602 0.443 1.049 1 91.31 307 PRO B O 1
ATOM 5438 N N . PRO B 1 308 ? 13.547 -1.59 0.079 1 87.06 308 PRO B N 1
ATOM 5439 C CA . PRO B 1 308 ? 12.805 -2.188 1.19 1 87.06 308 PRO B CA 1
ATOM 5440 C C . PRO B 1 308 ? 13.469 -1.946 2.543 1 87.06 308 PRO B C 1
ATOM 5442 O O . PRO B 1 308 ? 12.781 -1.713 3.541 1 87.06 308 PRO B O 1
ATOM 5445 N N . GLU B 1 309 ? 14.758 -1.971 2.639 1 87.62 309 GLU B N 1
ATOM 5446 C CA . GLU B 1 309 ? 15.484 -1.811 3.896 1 87.62 309 GLU B CA 1
ATOM 5447 C C . GLU B 1 309 ? 15.289 -0.409 4.469 1 87.62 309 GLU B C 1
ATOM 5449 O O . GLU B 1 309 ? 15.391 -0.209 5.68 1 87.62 309 GLU B O 1
ATOM 5454 N N . SER B 1 310 ? 14.969 0.535 3.621 1 91.12 310 SER B N 1
ATOM 5455 C CA . SER B 1 310 ? 14.828 1.925 4.043 1 91.12 310 SER B CA 1
ATOM 5456 C C . SER B 1 310 ? 13.375 2.242 4.402 1 91.12 310 SER B C 1
ATOM 5458 O O . SER B 1 310 ? 13.102 3.25 5.059 1 91.12 310 SER B O 1
ATOM 5460 N N . MET B 1 311 ? 12.453 1.434 3.986 1 91.56 311 MET B N 1
ATOM 5461 C CA . MET B 1 311 ? 11.031 1.716 4.133 1 91.56 311 MET B CA 1
ATOM 5462 C C . MET B 1 311 ? 10.641 1.828 5.605 1 91.56 311 MET B C 1
ATOM 5464 O O . MET B 1 311 ? 9.773 2.627 5.965 1 91.56 311 MET B O 1
ATOM 5468 N N . ALA B 1 312 ? 11.352 1.121 6.434 1 90.31 312 ALA B N 1
ATOM 5469 C CA . ALA B 1 312 ? 11.008 1.107 7.855 1 90.31 312 ALA B CA 1
ATOM 5470 C C . ALA B 1 312 ? 11.406 2.416 8.531 1 90.31 312 ALA B C 1
ATOM 5472 O O . ALA B 1 312 ? 10.922 2.738 9.617 1 90.31 312 ALA B O 1
ATOM 5473 N N . ARG B 1 313 ? 12.219 3.211 7.875 1 89.94 313 ARG B N 1
ATOM 5474 C CA . ARG B 1 313 ? 12.82 4.367 8.539 1 89.94 313 ARG B CA 1
ATOM 5475 C C . ARG B 1 313 ? 12.281 5.668 7.953 1 89.94 313 ARG B C 1
ATOM 5477 O O . ARG B 1 313 ? 12.578 6.754 8.461 1 89.94 313 ARG B O 1
ATOM 5484 N N . ILE B 1 314 ? 11.438 5.602 6.984 1 91.69 314 ILE B N 1
ATOM 5485 C CA . ILE B 1 314 ? 11.109 6.789 6.211 1 91.69 314 ILE B CA 1
ATOM 5486 C C . ILE B 1 314 ? 10.328 7.773 7.082 1 91.69 314 ILE B C 1
ATOM 5488 O O . ILE B 1 314 ? 10.305 8.977 6.805 1 91.69 314 ILE B O 1
ATOM 5492 N N . PHE B 1 315 ? 9.734 7.316 8.203 1 92 315 PHE B N 1
ATOM 5493 C CA . PHE B 1 315 ? 8.969 8.211 9.062 1 92 315 PHE B CA 1
ATOM 5494 C C . PHE B 1 315 ? 9.742 8.523 10.344 1 92 315 PHE B C 1
ATOM 5496 O O . PHE B 1 315 ? 9.211 9.148 11.258 1 92 315 PHE B O 1
ATOM 5503 N N . ASP B 1 316 ? 10.992 8.055 10.422 1 86.69 316 ASP B N 1
ATOM 5504 C CA . ASP B 1 316 ? 11.852 8.414 11.547 1 86.69 316 ASP B CA 1
ATOM 5505 C C . ASP B 1 316 ? 12.328 9.859 11.438 1 86.69 316 ASP B C 1
ATOM 5507 O O . ASP B 1 316 ? 12.648 10.328 10.344 1 86.69 316 ASP B O 1
ATOM 5511 N N . TYR B 1 317 ? 12.398 10.438 12.617 1 84.31 317 TYR B N 1
ATOM 5512 C CA . TYR B 1 317 ? 12.969 11.781 12.625 1 84.31 317 TYR B CA 1
ATOM 5513 C C . TYR B 1 317 ? 14.445 11.75 12.242 1 84.31 317 TYR B C 1
ATOM 5515 O O . TYR B 1 317 ? 15.18 10.852 12.656 1 84.31 317 TYR B O 1
ATOM 5523 N N . ALA B 1 318 ? 14.836 12.711 11.375 1 78.31 318 ALA B N 1
ATOM 5524 C CA . ALA B 1 318 ? 16.219 12.938 10.977 1 78.31 318 ALA B CA 1
ATOM 5525 C C . ALA B 1 318 ? 16.672 11.891 9.953 1 78.31 318 ALA B C 1
ATOM 5527 O O . ALA B 1 318 ? 17.875 11.789 9.648 1 78.31 318 ALA B O 1
ATOM 5528 N N . TYR B 1 319 ? 15.812 11.031 9.523 1 81.25 319 TYR B N 1
ATOM 5529 C CA . TYR B 1 319 ? 16.156 10.141 8.414 1 81.25 319 TYR B CA 1
ATOM 5530 C C . TYR B 1 319 ? 16.016 10.867 7.074 1 81.25 319 TYR B C 1
ATOM 5532 O O . TYR B 1 319 ? 14.969 11.453 6.793 1 81.25 319 TYR B O 1
ATOM 5540 N N . THR B 1 320 ? 17.062 10.805 6.316 1 74.38 320 THR B N 1
ATOM 5541 C CA . THR B 1 320 ? 17 11.398 4.988 1 74.38 320 THR B CA 1
ATOM 5542 C C . THR B 1 320 ? 17.969 10.711 4.039 1 74.38 320 THR B C 1
ATOM 5544 O O . THR B 1 320 ? 19 10.195 4.473 1 74.38 320 THR B O 1
ATOM 5547 N N . THR B 1 321 ? 17.578 10.508 2.836 1 69.38 321 THR B N 1
ATOM 5548 C CA . THR B 1 321 ? 18.438 9.953 1.81 1 69.38 321 THR B CA 1
ATOM 5549 C C . THR B 1 321 ? 19.031 11.062 0.944 1 69.38 321 THR B C 1
ATOM 5551 O O . THR B 1 321 ? 19.781 10.789 -0.002 1 69.38 321 THR B O 1
ATOM 5554 N N . ALA B 1 322 ? 18.625 12.227 1.202 1 63.44 322 ALA B N 1
ATOM 5555 C CA . ALA B 1 322 ? 19.172 13.367 0.47 1 63.44 322 ALA B CA 1
ATOM 5556 C C . ALA B 1 322 ? 20.656 13.57 0.788 1 63.44 322 ALA B C 1
ATOM 5558 O O . ALA B 1 322 ? 21.078 13.414 1.937 1 63.44 322 ALA B O 1
ATOM 5559 N N . LYS B 1 323 ? 21.5 13.234 -0.235 1 52.72 323 LYS B N 1
ATOM 5560 C CA . LYS B 1 323 ? 22.938 13.453 -0.032 1 52.72 323 LYS B CA 1
ATOM 5561 C C . LYS B 1 323 ? 23.203 14.828 0.571 1 52.72 323 LYS B C 1
ATOM 5563 O O . LYS B 1 323 ? 22.609 15.82 0.155 1 52.72 323 LYS B O 1
ATOM 5568 N N . ALA B 1 324 ? 23.75 14.852 1.8 1 43.72 324 ALA B N 1
ATOM 5569 C CA . ALA B 1 324 ? 24.203 16.062 2.49 1 43.72 324 ALA B CA 1
ATOM 5570 C C . ALA B 1 324 ? 24.828 17.047 1.514 1 43.72 324 ALA B C 1
ATOM 5572 O O . ALA B 1 324 ? 26 16.906 1.135 1 43.72 324 ALA B O 1
ATOM 5573 N N . GLY B 1 325 ? 24.469 17.25 0.29 1 36.12 325 GLY B N 1
ATOM 5574 C CA . GLY B 1 325 ? 25.234 18.344 -0.266 1 36.12 325 GLY B CA 1
ATOM 5575 C C . GLY B 1 325 ? 25.391 19.516 0.698 1 36.12 325 GLY B C 1
ATOM 5576 O O . GLY B 1 325 ? 24.625 19.625 1.663 1 36.12 325 GLY B O 1
ATOM 5577 N N . GLY B 1 326 ? 26.719 20.047 0.681 1 32.25 326 GLY B N 1
ATOM 5578 C CA . GLY B 1 326 ? 27.297 21.094 1.51 1 32.25 326 GLY B CA 1
ATOM 5579 C C . GLY B 1 326 ? 26.328 22.219 1.812 1 32.25 326 GLY B C 1
ATOM 5580 O O . GLY B 1 326 ? 26.234 22.672 2.953 1 32.25 326 GLY B O 1
ATOM 5581 N N . ASP B 1 327 ? 26.031 23.094 0.651 1 29.52 327 ASP B N 1
ATOM 5582 C CA . ASP B 1 327 ? 25.766 24.5 0.926 1 29.52 327 ASP B CA 1
ATOM 5583 C C . ASP B 1 327 ? 24.359 24.703 1.501 1 29.52 327 ASP B C 1
ATOM 5585 O O . ASP B 1 327 ? 23.359 24.438 0.828 1 29.52 327 ASP B O 1
ATOM 5589 N N . THR B 1 328 ? 24.141 24.328 2.635 1 30.75 328 THR B N 1
ATOM 5590 C CA . THR B 1 328 ? 23.062 25.047 3.324 1 30.75 328 THR B CA 1
ATOM 5591 C C . THR B 1 328 ? 23.031 26.5 2.893 1 30.75 328 THR B C 1
ATOM 5593 O O . THR B 1 328 ? 23.562 27.375 3.574 1 30.75 328 THR B O 1
ATOM 5596 N N . ALA B 1 329 ? 23.5 26.906 1.656 1 27.22 329 ALA B N 1
ATOM 5597 C CA . ALA B 1 329 ? 23.375 28.344 1.449 1 27.22 329 ALA B CA 1
ATOM 5598 C C . ALA B 1 329 ? 22.016 28.844 1.899 1 27.22 329 ALA B C 1
ATOM 5600 O O . ALA B 1 329 ? 21 28.141 1.777 1 27.22 329 ALA B O 1
ATOM 5601 N N . ASN B 1 330 ? 21.969 30.016 2.764 1 27.16 330 ASN B N 1
ATOM 5602 C CA . ASN B 1 330 ? 21.109 31.047 3.342 1 27.16 330 ASN B CA 1
ATOM 5603 C C . ASN B 1 330 ? 20.062 31.531 2.338 1 27.16 330 ASN B C 1
ATOM 5605 O O . ASN B 1 330 ? 20.266 32.531 1.645 1 27.16 330 ASN B O 1
ATOM 5609 N N . TRP B 1 331 ? 19.594 30.875 1.434 1 27.31 331 TRP B N 1
ATOM 5610 C CA . TRP B 1 331 ? 18.75 31.781 0.675 1 27.31 331 TRP B CA 1
ATOM 5611 C C . TRP B 1 331 ? 17.703 32.438 1.577 1 27.31 331 TRP B C 1
ATOM 5613 O O . TRP B 1 331 ? 16.844 31.766 2.139 1 27.31 331 TRP B O 1
ATOM 5623 N N . ALA B 1 332 ? 18.016 33.688 2.1 1 25.38 332 ALA B N 1
ATOM 5624 C CA . ALA B 1 332 ? 17.234 34.781 2.711 1 25.38 332 ALA B CA 1
ATOM 5625 C C . ALA B 1 332 ? 15.961 35.031 1.926 1 25.38 332 ALA B C 1
ATOM 5627 O O . ALA B 1 332 ? 16 35.594 0.824 1 25.38 332 ALA B O 1
ATOM 5628 N N . GLY B 1 333 ? 15.094 34.219 1.664 1 28.16 333 GLY B N 1
ATOM 5629 C CA . GLY B 1 333 ? 13.875 34.719 1.062 1 28.16 333 GLY B CA 1
ATOM 5630 C C . GLY B 1 333 ? 13.438 36.062 1.639 1 28.16 333 GLY B C 1
ATOM 5631 O O . GLY B 1 333 ? 13.875 36.438 2.725 1 28.16 333 GLY B O 1
ATOM 5632 N N . GLY B 1 334 ? 13.055 37 0.729 1 26.48 334 GLY B N 1
ATOM 5633 C CA . GLY B 1 334 ? 12.555 38.344 0.889 1 26.48 334 GLY B CA 1
ATOM 5634 C C . GLY B 1 334 ? 11.516 38.469 1.985 1 26.48 334 GLY B C 1
ATOM 5635 O O . GLY B 1 334 ? 10.938 37.469 2.422 1 26.48 334 GLY B O 1
ATOM 5636 N N . GLU B 1 335 ? 11.461 39.688 2.676 1 26.17 335 GLU B N 1
ATOM 5637 C CA . GLU B 1 335 ? 10.797 40.438 3.744 1 26.17 335 GLU B CA 1
ATOM 5638 C C . GLU B 1 335 ? 9.281 40.406 3.559 1 26.17 335 GLU B C 1
ATOM 5640 O O . GLU B 1 335 ? 8.562 41.156 4.23 1 26.17 335 GLU B O 1
ATOM 5645 N N . ASP B 1 336 ? 8.703 39.906 2.496 1 26.05 336 ASP B N 1
ATOM 5646 C CA . ASP B 1 336 ? 7.344 40.469 2.531 1 26.05 336 ASP B CA 1
ATOM 5647 C C . ASP B 1 336 ? 6.602 40 3.781 1 26.05 336 ASP B C 1
ATOM 5649 O O . ASP B 1 336 ? 6.594 38.812 4.098 1 26.05 336 ASP B O 1
ATOM 5653 N N . PRO B 1 337 ? 6.27 40.906 4.738 1 25.83 337 PRO B N 1
ATOM 5654 C CA . PRO B 1 337 ? 5.57 40.844 6.023 1 25.83 337 PRO B CA 1
ATOM 5655 C C . PRO B 1 337 ? 4.336 39.938 5.965 1 25.83 337 PRO B C 1
ATOM 5657 O O . PRO B 1 337 ? 3.803 39.562 7.008 1 25.83 337 PRO B O 1
ATOM 5660 N N . MET B 1 338 ? 3.561 40.156 4.898 1 27.91 338 MET B N 1
ATOM 5661 C CA . MET B 1 338 ? 2.191 39.656 4.965 1 27.91 338 MET B CA 1
ATOM 5662 C C . MET B 1 338 ? 2.18 38.156 5.301 1 27.91 338 MET B C 1
ATOM 5664 O O . MET B 1 338 ? 1.121 37.594 5.574 1 27.91 338 MET B O 1
ATOM 5668 N N . ASP B 1 339 ? 3.145 37.312 4.656 1 31.3 339 ASP B N 1
ATOM 5669 C CA . ASP B 1 339 ? 2.891 35.875 4.621 1 31.3 339 ASP B CA 1
ATOM 5670 C C . ASP B 1 339 ? 3.301 35.219 5.938 1 31.3 339 ASP B C 1
ATOM 5672 O O . ASP B 1 339 ? 4.41 34.688 6.055 1 31.3 339 ASP B O 1
ATOM 5676 N N . VAL B 1 340 ? 3.146 35.844 7.047 1 29.25 340 VAL B N 1
ATOM 5677 C CA . VAL B 1 340 ? 3.436 35.406 8.414 1 29.25 340 VAL B CA 1
ATOM 5678 C C . VAL B 1 340 ? 3.014 33.938 8.594 1 29.25 340 VAL B C 1
ATOM 5680 O O . VAL B 1 340 ? 3.74 33.156 9.203 1 29.25 340 VAL B O 1
ATOM 5683 N N . ALA B 1 341 ? 1.749 33.719 8.422 1 32.81 341 ALA B N 1
ATOM 5684 C CA . ALA B 1 341 ? 1.3 32.344 8.664 1 32.81 341 ALA B CA 1
ATOM 5685 C C . ALA B 1 341 ? 2.105 31.344 7.836 1 32.81 341 ALA B C 1
ATOM 5687 O O . ALA B 1 341 ? 2.352 30.219 8.273 1 32.81 341 ALA B O 1
ATOM 5688 N N . ALA B 1 342 ? 2.582 31.719 6.613 1 34.91 342 ALA B N 1
ATOM 5689 C CA . ALA B 1 342 ? 3.383 30.984 5.637 1 34.91 342 ALA B CA 1
ATOM 5690 C C . ALA B 1 342 ? 4.836 30.859 6.094 1 34.91 342 ALA B C 1
ATOM 5692 O O . ALA B 1 342 ? 5.578 30 5.609 1 34.91 342 ALA B O 1
ATOM 5693 N N . GLY B 1 343 ? 5.332 31.719 6.898 1 34.78 343 GLY B N 1
ATOM 5694 C CA . GLY B 1 343 ? 6.719 31.781 7.324 1 34.78 343 GLY B CA 1
ATOM 5695 C C . GLY B 1 343 ? 7.148 30.578 8.148 1 34.78 343 GLY B C 1
ATOM 5696 O O . GLY B 1 343 ? 8.312 30.172 8.102 1 34.78 343 GLY B O 1
ATOM 5697 N N . ALA B 1 344 ? 6.395 30.375 9.156 1 35.66 344 ALA B N 1
ATOM 5698 C CA . ALA B 1 344 ? 6.754 29.375 10.156 1 35.66 344 ALA B CA 1
ATOM 5699 C C . ALA B 1 344 ? 7.062 28.031 9.5 1 35.66 344 ALA B C 1
ATOM 5701 O O . ALA B 1 344 ? 7.953 27.312 9.945 1 35.66 344 ALA B O 1
ATOM 5702 N N . MET B 1 345 ? 6.273 27.594 8.5 1 39.62 345 MET B N 1
ATOM 5703 C CA . MET B 1 345 ? 6.48 26.375 7.699 1 39.62 345 MET B CA 1
ATOM 5704 C C . MET B 1 345 ? 7.672 26.547 6.766 1 39.62 345 MET B C 1
ATOM 5706 O O . MET B 1 345 ? 8.039 25.609 6.055 1 39.62 345 MET B O 1
ATOM 5710 N N . GLN B 1 346 ? 8.328 27.672 6.648 1 39.06 346 GLN B N 1
ATOM 5711 C CA . GLN B 1 346 ? 9.273 28.125 5.629 1 39.06 346 GLN B CA 1
ATOM 5712 C C . GLN B 1 346 ? 10.648 27.5 5.836 1 39.06 346 GLN B C 1
ATOM 5714 O O . GLN B 1 346 ? 11.414 27.328 4.883 1 39.06 346 GLN B O 1
ATOM 5719 N N . SER B 1 347 ? 11.008 27.391 7.047 1 41.31 347 SER B N 1
ATOM 5720 C CA . SER B 1 347 ? 12.43 27.078 7.117 1 41.31 347 SER B CA 1
ATOM 5721 C C . SER B 1 347 ? 12.75 25.812 6.332 1 41.31 347 SER B C 1
ATOM 5723 O O . SER B 1 347 ? 13.781 25.734 5.66 1 41.31 347 SER B O 1
ATOM 5725 N N . SER B 1 348 ? 12.109 24.734 6.598 1 47.06 348 SE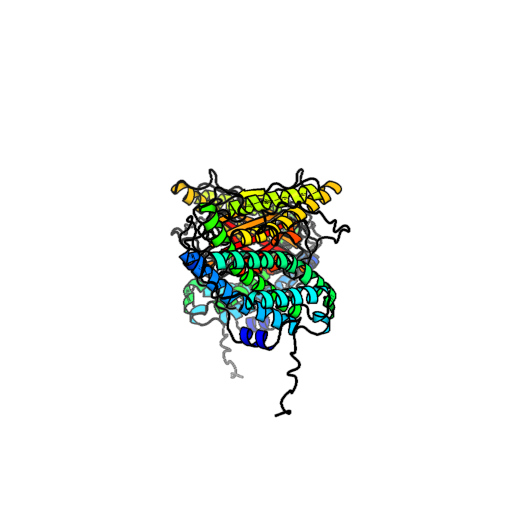R B N 1
ATOM 5726 C CA . SER B 1 348 ? 12.414 23.516 5.852 1 47.06 348 SER B CA 1
ATOM 5727 C C . SER B 1 348 ? 12.016 23.656 4.387 1 47.06 348 SER B C 1
ATOM 5729 O O . SER B 1 348 ? 12.406 22.828 3.555 1 47.06 348 SER B O 1
ATOM 5731 N N . MET B 1 349 ? 11.32 24.781 4.109 1 48.41 349 MET B N 1
ATOM 5732 C CA . MET B 1 349 ? 10.617 24.969 2.84 1 48.41 349 MET B CA 1
ATOM 5733 C C . MET B 1 349 ? 11.531 25.578 1.79 1 48.41 349 MET B C 1
ATOM 5735 O O . MET B 1 349 ? 11.219 25.562 0.599 1 48.41 349 MET B O 1
ATOM 5739 N N . GLY B 1 350 ? 12.594 26.062 2.332 1 53.25 350 GLY B N 1
ATOM 5740 C CA . GLY B 1 350 ? 13.344 26.766 1.303 1 53.25 350 GLY B CA 1
ATOM 5741 C C . GLY B 1 350 ? 14.266 25.859 0.509 1 53.25 350 GLY B C 1
ATOM 5742 O O . GLY B 1 350 ? 14.883 26.297 -0.468 1 53.25 350 GLY B O 1
ATOM 5743 N N . THR B 1 351 ? 14.367 24.594 1.042 1 67.5 351 THR B N 1
ATOM 5744 C CA . THR B 1 351 ? 15.227 23.672 0.303 1 67.5 351 THR B CA 1
ATOM 5745 C C . THR B 1 351 ? 14.438 22.438 -0.129 1 67.5 351 THR B C 1
ATOM 5747 O O . THR B 1 351 ? 13.414 22.109 0.473 1 67.5 351 THR B O 1
ATOM 5750 N N . LEU B 1 352 ? 14.875 21.953 -1.209 1 66.5 352 LEU B N 1
ATOM 5751 C CA . LEU B 1 352 ? 14.234 20.75 -1.738 1 66.5 352 LEU B CA 1
ATOM 5752 C C . LEU B 1 352 ? 14.453 19.562 -0.812 1 66.5 352 LEU B C 1
ATOM 5754 O O . LEU B 1 352 ? 13.617 18.656 -0.734 1 66.5 352 LEU B O 1
ATOM 5758 N N . ALA B 1 353 ? 15.578 19.547 -0.169 1 66.5 353 ALA B N 1
ATOM 5759 C CA . ALA B 1 353 ? 15.867 18.469 0.78 1 66.5 353 ALA B CA 1
ATOM 5760 C C . ALA B 1 353 ? 15.93 19.016 2.209 1 66.5 353 ALA B C 1
ATOM 5762 O O . ALA B 1 353 ? 16.5 20.078 2.453 1 66.5 353 ALA B O 1
ATOM 5763 N N . GLY B 1 354 ? 15.242 18.312 3.08 1 63.5 354 GLY B N 1
ATOM 5764 C CA . GLY B 1 354 ? 15.18 18.812 4.445 1 63.5 354 GLY B CA 1
ATOM 5765 C C . GLY B 1 354 ? 15.977 17.953 5.422 1 63.5 354 GLY B C 1
ATOM 5766 O O . GLY B 1 354 ? 16.875 17.219 5.02 1 63.5 354 GLY B O 1
ATOM 5767 N N . LEU B 1 355 ? 15.867 18.219 6.664 1 67.88 355 LEU B N 1
ATOM 5768 C CA . LEU B 1 355 ? 16.594 17.641 7.793 1 67.88 355 LEU B CA 1
ATOM 5769 C C . LEU B 1 355 ? 15.914 16.375 8.281 1 67.88 355 LEU B C 1
ATOM 5771 O O . LEU B 1 355 ? 16.328 15.789 9.289 1 67.88 355 LEU B O 1
ATOM 5775 N N . GLY B 1 356 ? 14.906 15.844 7.516 1 78.38 356 GLY B N 1
ATOM 5776 C CA . GLY B 1 356 ? 14.297 14.57 7.855 1 78.38 356 GLY B CA 1
ATOM 5777 C C . GLY B 1 356 ? 13.156 14.695 8.844 1 78.38 356 GLY B C 1
ATOM 5778 O O . GLY B 1 356 ? 12.914 13.789 9.648 1 78.38 356 GLY B O 1
ATOM 5779 N N . TYR B 1 357 ? 12.438 15.836 8.859 1 84.75 357 TYR B N 1
ATOM 5780 C CA . TYR B 1 357 ? 11.32 15.984 9.789 1 84.75 357 TYR B CA 1
ATOM 5781 C C . TYR B 1 357 ? 10.008 16.141 9.031 1 84.75 357 TYR B C 1
ATOM 5783 O O . TYR B 1 357 ? 8.93 16.094 9.633 1 84.75 357 TYR B O 1
ATOM 5791 N N . GLY B 1 358 ? 10.102 16.266 7.738 1 89.38 358 GLY B N 1
ATOM 5792 C CA . GLY B 1 358 ? 8.93 16.547 6.93 1 89.38 358 GLY B CA 1
ATOM 5793 C C . GLY B 1 358 ? 7.871 15.469 7 1 89.38 358 GLY B C 1
ATOM 5794 O O . GLY B 1 358 ? 6.699 15.75 7.262 1 89.38 358 GLY B O 1
ATOM 5795 N N . LEU B 1 359 ? 8.305 14.211 6.859 1 92.75 359 LEU B N 1
ATOM 5796 C CA . LEU B 1 359 ? 7.336 13.125 6.77 1 92.75 359 LEU B CA 1
ATOM 5797 C C . LEU B 1 359 ? 6.715 12.828 8.133 1 92.75 359 LEU B C 1
ATOM 5799 O O . LEU B 1 359 ? 5.492 12.734 8.25 1 92.75 359 LEU B O 1
ATOM 5803 N N . PRO B 1 360 ? 7.52 12.727 9.203 1 91.5 360 PRO B N 1
ATOM 5804 C CA . PRO B 1 360 ? 6.871 12.5 10.5 1 91.5 360 PRO B CA 1
ATOM 5805 C C . PRO B 1 360 ? 5.949 13.648 10.898 1 91.5 360 PRO B C 1
ATOM 5807 O O . PRO B 1 360 ? 4.883 13.422 11.469 1 91.5 360 PRO B O 1
ATOM 5810 N N . LEU B 1 361 ? 6.336 14.867 10.656 1 92.31 361 LEU B N 1
ATOM 5811 C CA . LEU B 1 361 ? 5.492 16.016 10.977 1 92.31 361 LEU B CA 1
ATOM 5812 C C . LEU B 1 361 ? 4.215 15.992 10.141 1 92.31 361 LEU B C 1
ATOM 5814 O O . LEU B 1 361 ? 3.154 16.406 10.617 1 92.31 361 LEU B O 1
ATOM 5818 N N . SER B 1 362 ? 4.336 15.547 8.875 1 95.62 362 SER B N 1
ATOM 5819 C CA . SER B 1 362 ? 3.152 15.414 8.031 1 95.62 362 SER B CA 1
ATOM 5820 C C . SER B 1 362 ? 2.121 14.492 8.664 1 95.62 362 SER B C 1
ATOM 5822 O O . SER B 1 362 ? 0.924 14.781 8.656 1 95.62 362 SER B O 1
ATOM 5824 N N . ARG B 1 363 ? 2.584 13.43 9.234 1 95.06 363 ARG B N 1
ATOM 5825 C CA . ARG B 1 363 ? 1.67 12.492 9.891 1 95.06 363 ARG B CA 1
ATOM 5826 C C . ARG B 1 363 ? 1.005 13.141 11.102 1 95.06 363 ARG B C 1
ATOM 5828 O O . ARG B 1 363 ? -0.166 12.875 11.383 1 95.06 363 ARG B O 1
ATOM 5835 N N . LEU B 1 364 ? 1.724 13.977 11.82 1 93.5 364 LEU B N 1
ATOM 5836 C CA . LEU B 1 364 ? 1.156 14.656 12.977 1 93.5 364 LEU B CA 1
ATOM 5837 C C . LEU B 1 364 ? 0.078 15.648 12.547 1 93.5 364 LEU B C 1
ATOM 5839 O O . LEU B 1 364 ? -0.985 15.727 13.172 1 93.5 364 LEU B O 1
ATOM 5843 N N . TYR B 1 365 ? 0.381 16.406 11.523 1 93.62 365 TYR B N 1
ATOM 5844 C CA . TYR B 1 365 ? -0.602 17.359 11.008 1 93.62 365 TYR B CA 1
ATOM 5845 C C . TYR B 1 365 ? -1.875 16.641 10.578 1 93.62 365 TYR B C 1
ATOM 5847 O O . TYR B 1 365 ? -2.982 17.062 10.914 1 93.62 365 TYR B O 1
ATOM 5855 N N . LEU B 1 366 ? -1.716 15.539 9.875 1 94.56 366 LEU B N 1
ATOM 5856 C CA . LEU B 1 366 ? -2.861 14.805 9.344 1 94.56 366 LEU B CA 1
ATOM 5857 C C . LEU B 1 366 ? -3.643 14.133 10.469 1 94.56 366 LEU B C 1
ATOM 5859 O O . LEU B 1 366 ? -4.871 14.055 10.414 1 94.56 366 LEU B O 1
ATOM 5863 N N . GLY B 1 367 ? -2.951 13.734 11.438 1 91 367 GLY B N 1
ATOM 5864 C CA . GLY B 1 367 ? -3.574 12.977 12.508 1 91 367 GLY B CA 1
ATOM 5865 C C . GLY B 1 367 ? -4.121 13.852 13.625 1 91 367 GLY B C 1
ATOM 5866 O O . GLY B 1 367 ? -4.699 13.344 14.586 1 91 367 GLY B O 1
ATOM 5867 N N . TYR B 1 368 ? -3.939 15.102 13.469 1 90.5 368 TYR B N 1
ATOM 5868 C CA . TYR B 1 368 ? -4.305 15.945 14.602 1 90.5 368 TYR B CA 1
ATOM 5869 C C . TYR B 1 368 ? -5.809 15.914 14.836 1 90.5 368 TYR B C 1
ATOM 5871 O O . TYR B 1 368 ? -6.262 15.859 15.984 1 90.5 368 TYR B O 1
ATOM 5879 N N . PHE B 1 369 ? -6.496 16.062 13.633 1 85.56 369 PHE B N 1
ATOM 5880 C CA . PHE B 1 369 ? -7.949 16.047 13.734 1 85.56 369 PHE B CA 1
ATOM 5881 C C . PHE B 1 369 ? -8.523 14.781 13.094 1 85.56 369 PHE B C 1
ATOM 5883 O O . PHE B 1 369 ? -8.398 14.594 11.875 1 85.56 369 PHE B O 1
ATOM 5890 N N . GLY B 1 370 ? -8.883 13.758 13.633 1 78.5 370 GLY B N 1
ATOM 5891 C CA . GLY B 1 370 ? -9.578 12.625 13.039 1 78.5 370 GLY B CA 1
ATOM 5892 C C . GLY B 1 370 ? -8.641 11.508 12.633 1 78.5 370 GLY B C 1
ATOM 5893 O O . GLY B 1 370 ? -7.484 11.469 13.055 1 78.5 370 GLY B O 1
ATOM 5894 N N . LYS B 1 371 ? -9.219 10.656 11.703 1 82.06 371 LYS B N 1
ATOM 5895 C CA . LYS B 1 371 ? -8.484 9.461 11.289 1 82.06 371 LYS B CA 1
ATOM 5896 C C . LYS B 1 371 ? -7.828 9.664 9.922 1 82.06 371 LYS B C 1
ATOM 5898 O O . LYS B 1 371 ? -7.934 8.812 9.047 1 82.06 371 LYS B O 1
ATOM 5903 N N . SER B 1 372 ? -7.219 10.758 9.742 1 85.5 372 SER B N 1
ATOM 5904 C CA . SER B 1 372 ? -6.438 10.992 8.531 1 85.5 372 SER B CA 1
ATOM 5905 C C . SER B 1 372 ? -5.113 10.242 8.57 1 85.5 372 SER B C 1
ATOM 5907 O O . SER B 1 372 ? -4.574 9.977 9.648 1 85.5 372 SER B O 1
ATOM 5909 N N . SER B 1 373 ? -4.688 9.859 7.379 1 91.38 373 SER B N 1
ATOM 5910 C CA . SER B 1 373 ? -3.496 9.016 7.371 1 91.38 373 SER B CA 1
ATOM 5911 C C . SER B 1 373 ? -2.607 9.328 6.172 1 91.38 373 SER B C 1
ATOM 5913 O O . SER B 1 373 ? -3.045 9.984 5.223 1 91.38 373 SER B O 1
ATOM 5915 N N . LEU B 1 374 ? -1.4 8.969 6.336 1 96.38 374 LEU B N 1
ATOM 5916 C CA . LEU B 1 374 ? -0.38 9.055 5.297 1 96.38 374 LEU B CA 1
ATOM 5917 C C . LEU B 1 374 ? 0.382 7.734 5.172 1 96.38 374 LEU B C 1
ATOM 5919 O O . LEU B 1 374 ? 0.917 7.227 6.164 1 96.38 374 LEU B O 1
ATOM 5923 N N . ASP B 1 375 ? 0.378 7.168 4.008 1 94.69 375 ASP B N 1
ATOM 5924 C CA . ASP B 1 375 ? 1.144 5.957 3.729 1 94.69 375 ASP B CA 1
ATOM 5925 C C . ASP B 1 375 ? 1.929 6.09 2.426 1 94.69 375 ASP B C 1
ATOM 5927 O O . ASP B 1 375 ? 1.503 6.797 1.508 1 94.69 375 ASP B O 1
ATOM 5931 N N . ILE B 1 376 ? 3.072 5.398 2.389 1 96.31 376 ILE B N 1
ATOM 5932 C CA . ILE B 1 376 ? 3.916 5.418 1.197 1 96.31 376 ILE B CA 1
ATOM 5933 C C . ILE B 1 376 ? 4.145 3.988 0.706 1 96.31 376 ILE B C 1
ATOM 5935 O O . ILE B 1 376 ? 4.457 3.098 1.497 1 96.31 376 ILE B O 1
ATOM 5939 N N . VAL B 1 377 ? 3.859 3.76 -0.552 1 95.06 377 VAL B N 1
ATOM 5940 C CA . VAL B 1 377 ? 4.137 2.475 -1.187 1 95.06 377 VAL B CA 1
ATOM 5941 C C . VAL B 1 377 ? 5.207 2.648 -2.26 1 9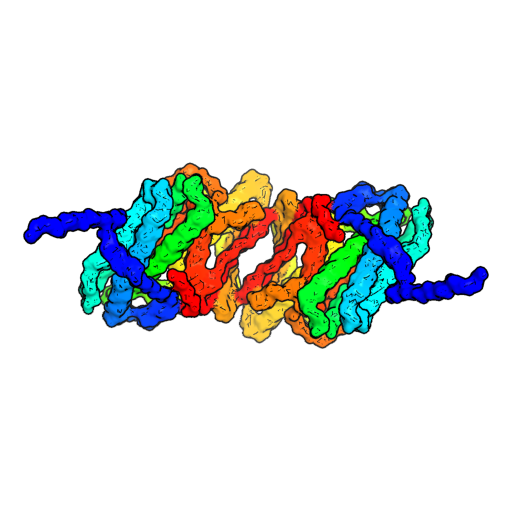5.06 377 VAL B C 1
ATOM 5943 O O . VAL B 1 377 ? 5.078 3.498 -3.143 1 95.06 377 VAL B O 1
ATOM 5946 N N . SER B 1 378 ? 6.23 1.812 -2.121 1 95.31 378 SER B N 1
ATOM 5947 C CA . SER B 1 378 ? 7.352 1.908 -3.049 1 95.31 378 SER B CA 1
ATOM 5948 C C . SER B 1 378 ? 7.328 0.773 -4.066 1 95.31 378 SER B C 1
ATOM 5950 O O . SER B 1 378 ? 7.129 -0.388 -3.705 1 95.31 378 SER B O 1
ATOM 5952 N N . LEU B 1 379 ? 7.332 1.081 -5.277 1 95 379 LEU B N 1
ATOM 5953 C CA . LEU B 1 379 ? 7.723 0.165 -6.344 1 95 379 LEU B CA 1
ATOM 5954 C C . LEU B 1 379 ? 9.195 0.339 -6.695 1 95 379 LEU B C 1
ATOM 5956 O O . LEU B 1 379 ? 9.531 1.009 -7.676 1 95 379 LEU B O 1
ATOM 5960 N N . TRP B 1 380 ? 10.016 -0.341 -5.836 1 93.19 380 TRP B N 1
ATOM 5961 C CA . TRP B 1 380 ? 11.461 -0.154 -5.957 1 93.19 380 TRP B CA 1
ATOM 5962 C C . TRP B 1 380 ? 11.93 -0.455 -7.375 1 93.19 380 TRP B C 1
ATOM 5964 O O . TRP B 1 380 ? 11.594 -1.497 -7.941 1 93.19 380 TRP B O 1
ATOM 5974 N N . GLY B 1 381 ? 12.711 0.442 -7.957 1 92.5 381 GLY B N 1
ATOM 5975 C CA . GLY B 1 381 ? 13.156 0.353 -9.336 1 92.5 381 GLY B CA 1
ATOM 5976 C C . GLY B 1 381 ? 12.344 1.224 -10.281 1 92.5 381 GLY B C 1
ATOM 5977 O O . GLY B 1 381 ? 12.742 1.439 -11.43 1 92.5 381 GLY B O 1
ATOM 5978 N N . HIS B 1 382 ? 11.219 1.771 -9.766 1 94.81 382 HIS B N 1
ATOM 5979 C CA . HIS B 1 382 ? 10.359 2.576 -10.633 1 94.81 382 HIS B CA 1
ATOM 5980 C C . HIS B 1 382 ? 9.969 3.887 -9.953 1 94.81 382 HIS B C 1
ATOM 5982 O O . HIS B 1 382 ? 10.281 4.969 -10.453 1 94.81 382 HIS B O 1
ATOM 5988 N N . GLY B 1 383 ? 9.281 3.811 -8.891 1 96.56 383 GLY B N 1
ATOM 5989 C CA . GLY B 1 383 ? 8.805 5.023 -8.25 1 96.56 383 GLY B CA 1
ATOM 5990 C C . GLY B 1 383 ? 8.062 4.758 -6.953 1 96.56 383 GLY B C 1
ATOM 5991 O O . GLY B 1 383 ? 8.172 3.674 -6.375 1 96.56 383 GLY B O 1
ATOM 5992 N N . CYS B 1 384 ? 7.336 5.805 -6.445 1 96.69 384 CYS B N 1
ATOM 5993 C CA . CYS B 1 384 ? 6.602 5.734 -5.188 1 96.69 384 CYS B CA 1
ATOM 5994 C C . CYS B 1 384 ? 5.195 6.301 -5.344 1 96.69 384 CYS B C 1
ATOM 5996 O O . CYS B 1 384 ? 4.969 7.195 -6.164 1 96.69 384 CYS B O 1
ATOM 5998 N N . ASP B 1 385 ? 4.297 5.715 -4.578 1 97.06 385 ASP B N 1
ATOM 5999 C CA . ASP B 1 385 ? 2.967 6.281 -4.363 1 97.06 385 ASP B CA 1
ATOM 6000 C C . ASP B 1 385 ? 2.779 6.703 -2.908 1 97.06 385 ASP B C 1
ATOM 6002 O O . ASP B 1 385 ? 2.914 5.887 -1.997 1 97.06 385 ASP B O 1
ATOM 6006 N N . ALA B 1 386 ? 2.508 7.969 -2.732 1 98 386 ALA B N 1
ATOM 6007 C CA . ALA B 1 386 ? 2.102 8.453 -1.415 1 98 386 ALA B CA 1
ATOM 6008 C C . ALA B 1 386 ? 0.583 8.578 -1.32 1 98 386 ALA B C 1
ATOM 6010 O O . ALA B 1 386 ? -0.054 9.164 -2.199 1 98 386 ALA B O 1
ATOM 6011 N N . PHE B 1 387 ? 0.023 8.016 -0.295 1 96.62 387 PHE B N 1
ATOM 6012 C CA . PHE B 1 387 ? -1.42 8.031 -0.089 1 96.62 387 PHE B CA 1
ATOM 6013 C C . PHE B 1 387 ? -1.779 8.875 1.132 1 96.62 387 PHE B C 1
ATOM 6015 O O . PHE B 1 387 ? -1.299 8.609 2.236 1 96.62 387 PHE B O 1
ATOM 6022 N N . VAL B 1 388 ? -2.594 9.852 0.92 1 97.5 388 VAL B N 1
ATOM 6023 C CA . VAL B 1 388 ? -3.105 10.695 1.996 1 97.5 388 VAL B CA 1
ATOM 6024 C C . VAL B 1 388 ? -4.625 10.555 2.082 1 97.5 388 VAL B C 1
ATOM 6026 O O . VAL B 1 388 ? -5.324 10.688 1.077 1 97.5 388 VAL B O 1
ATOM 6029 N N . GLN B 1 389 ? -5.125 10.25 3.238 1 94.81 389 GLN B N 1
ATOM 6030 C CA . GLN B 1 389 ? -6.562 10.219 3.49 1 94.81 389 GLN B CA 1
ATOM 6031 C C . GLN B 1 389 ? -6.984 11.359 4.406 1 94.81 389 GLN B C 1
ATOM 6033 O O . GLN B 1 389 ? -6.43 11.531 5.496 1 94.81 389 GLN B O 1
ATOM 6038 N N . LEU B 1 390 ? -7.922 12.156 3.949 1 95.12 390 LEU B N 1
ATOM 6039 C CA . LEU B 1 390 ? -8.492 13.258 4.715 1 95.12 390 LEU B CA 1
ATOM 6040 C C . LEU B 1 390 ? -9.898 12.922 5.195 1 95.12 390 LEU B C 1
ATOM 6042 O O . LEU B 1 390 ? -10.852 12.961 4.414 1 95.12 390 LEU B O 1
ATOM 6046 N N . SER B 1 391 ? -10.016 12.672 6.473 1 90.69 391 SER B N 1
ATOM 6047 C CA . SER B 1 391 ? -11.297 12.266 7.039 1 90.69 391 SER B CA 1
ATOM 6048 C C . SER B 1 391 ? -12.297 13.414 7.027 1 90.69 391 SER B C 1
ATOM 6050 O O . SER B 1 391 ? -11.938 14.562 7.285 1 90.69 391 SER B O 1
ATOM 6052 N N . ARG B 1 392 ? -13.539 13.062 6.668 1 87.38 392 ARG B N 1
ATOM 6053 C CA . ARG B 1 392 ? -14.609 14.055 6.738 1 87.38 392 ARG B CA 1
ATOM 6054 C C . ARG B 1 392 ? -15.195 14.125 8.148 1 87.38 392 ARG B C 1
ATOM 6056 O O . ARG B 1 392 ? -15.891 15.086 8.484 1 87.38 392 ARG B O 1
ATOM 6063 N N . HIS B 1 393 ? -14.953 13.094 8.891 1 71.44 393 HIS B N 1
ATOM 6064 C CA . HIS B 1 393 ? -15.477 13.07 10.258 1 71.44 393 HIS B CA 1
ATOM 6065 C C . HIS B 1 393 ? -14.508 13.742 11.227 1 71.44 393 HIS B C 1
ATOM 6067 O O . HIS B 1 393 ? -13.797 13.055 11.969 1 71.44 393 HIS B O 1
ATOM 6073 N N . ILE B 1 394 ? -14 15 11.047 1 61.72 394 ILE B N 1
ATOM 6074 C CA . ILE B 1 394 ? -13 15.711 11.836 1 61.72 394 ILE B CA 1
ATOM 6075 C C . ILE B 1 394 ? -13.625 16.172 13.156 1 61.72 394 ILE B C 1
ATOM 6077 O O . ILE B 1 394 ? -12.922 16.328 14.156 1 61.72 394 ILE B O 1
ATOM 6081 N N . GLY B 1 395 ? -14.812 15.812 13.531 1 54.25 395 GLY B N 1
ATOM 6082 C CA . GLY B 1 395 ? -15.453 16.391 14.703 1 54.25 395 GLY B CA 1
ATOM 6083 C C . GLY B 1 395 ? -15.508 15.43 15.883 1 54.25 395 GLY B C 1
ATOM 6084 O O . GLY B 1 395 ? -15.727 15.852 17.016 1 54.25 395 GLY B O 1
ATOM 6085 N N . THR B 1 396 ? -15.398 14.164 15.68 1 46.03 396 THR B N 1
ATOM 6086 C CA . THR B 1 396 ? -15.617 13.32 16.859 1 46.03 396 THR B CA 1
ATOM 6087 C C . THR B 1 396 ? -14.289 12.859 17.438 1 46.03 396 THR B C 1
ATOM 6089 O O . THR B 1 396 ? -14.258 12.031 18.359 1 46.03 396 THR B O 1
ATOM 6092 N N . SER B 1 397 ? -13.266 13.164 16.797 1 44.03 397 SER B N 1
ATOM 6093 C CA . SER B 1 397 ? -12.094 12.531 17.391 1 44.03 397 SER B CA 1
ATOM 6094 C C . SER B 1 397 ? -11.57 13.344 18.578 1 44.03 397 SER B C 1
ATOM 6096 O O . SER B 1 397 ? -11.477 14.57 18.5 1 44.03 397 SER B O 1
ATOM 6098 N N . LYS B 1 398 ? -11.836 12.898 19.75 1 39.97 398 LYS B N 1
ATOM 6099 C CA . LYS B 1 398 ? -11.266 13.391 21 1 39.97 398 LYS B CA 1
ATOM 6100 C C . LYS B 1 398 ? -9.742 13.352 20.969 1 39.97 398 LYS B C 1
ATOM 6102 O O . LYS B 1 398 ? -9.141 12.273 21.016 1 39.97 398 LYS B O 1
ATOM 6107 N N . ALA B 1 399 ? -9.117 14.008 20.109 1 36.66 399 ALA B N 1
ATOM 6108 C CA . ALA B 1 399 ? -7.676 14.008 20.344 1 36.66 399 ALA B CA 1
ATOM 6109 C C . ALA B 1 399 ? -7.363 14.148 21.828 1 36.66 399 ALA B C 1
ATOM 6111 O O . ALA B 1 399 ? -7.766 15.125 22.469 1 36.66 399 ALA B O 1
ATOM 6112 N N . LYS B 1 400 ? -7.363 13.125 22.562 1 35.38 400 LYS B N 1
ATOM 6113 C CA . LYS B 1 400 ? -6.871 13.188 23.938 1 35.38 400 LYS B CA 1
ATOM 6114 C C . LYS B 1 400 ? -5.555 13.953 24.016 1 35.38 400 LYS B C 1
ATOM 6116 O O . LYS B 1 400 ? -4.602 13.641 23.297 1 35.38 400 LYS B O 1
ATOM 6121 N N . ILE B 1 401 ? -5.496 15.117 24.344 1 25.12 401 ILE B N 1
ATOM 6122 C CA . ILE B 1 401 ? -4.297 15.812 24.797 1 25.12 401 ILE B CA 1
ATOM 6123 C C . ILE B 1 401 ? -3.82 15.219 26.125 1 25.12 401 ILE B C 1
ATOM 6125 O O . ILE B 1 401 ? -4.625 14.984 27.031 1 25.12 401 ILE B O 1
#